Protein 3IP4 (pdb70)

Organism: Staphylococcus aureus (strain Mu50 / ATCC 700699) (NCBI:txid158878)

Nearest PDB structures (foldseek):
  3ip4-assembly1_C  TM=1.011E+00  e=1.392E-15  Staphylococcus aureus subsp. aureus Mu50
  2g5i-assembly1_C  TM=9.890E-01  e=1.976E-13  Staphylococcus aureus
  4wj3-assembly2_I  TM=9.137E-01  e=1.282E-05  Pseudomonas aeruginosa PAO1
  3al0-assembly1_C  TM=8.376E-01  e=1.691E-04  Thermotoga maritima MSB8
  5cuy-assembly1_B  TM=3.842E-01  e=1.508E+00  Trypanosoma brucei brucei TREU927

CATH classification: 3.90.1300.10

Structure (mmCIF, N/CA/C/O backbone):
data_3IP4
#
_entry.id   3IP4
#
_cell.length_a   71.122
_cell.length_b   92.726
_cell.length_c   180.356
_cell.angle_alpha   90.00
_cell.angle_beta   90.00
_cell.angle_gamma   90.00
#
_symmetry.space_group_name_H-M   'P 21 21 21'
#
loop_
_entity.id
_entity.type
_entity.pdbx_description
1 polymer 'Glutamyl-tRNA(Gln) amidotransferase subunit A'
2 polymer 'Aspartyl/glutamyl-tRNA(Asn/Gln) amidotransferase subunit B'
3 polymer 'Aspartyl/glutamyl-tRNA(Asn/Gln) amidotransferase subunit C'
4 non-polymer 'MAGNESIUM ION'
5 water water
#
loop_
_atom_site.group_PDB
_atom_site.id
_atom_site.type_symbol
_atom_site.label_atom_id
_atom_site.label_alt_id
_atom_site.label_comp_id
_atom_site.label_asym_id
_atom_site.label_entity_id
_atom_site.label_seq_id
_atom_site.pdbx_PDB_ins_code
_atom_site.Cartn_x
_atom_site.Cartn_y
_atom_site.Cartn_z
_atom_site.occupancy
_atom_site.B_iso_or_equiv
_atom_site.auth_seq_id
_atom_site.auth_comp_id
_atom_site.auth_asym_id
_atom_site.auth_atom_id
_atom_site.pdbx_PDB_model_num
ATOM 1 N N . MET A 1 1 ? -22.063 -14.801 -69.385 1.00 56.43 1 MET A N 1
ATOM 2 C CA . MET A 1 1 ? -22.886 -15.139 -68.193 1.00 55.42 1 MET A CA 1
ATOM 3 C C . MET A 1 1 ? -22.266 -16.069 -67.125 1.00 53.33 1 MET A C 1
ATOM 4 O O . MET A 1 1 ? -22.993 -16.785 -66.430 1.00 54.58 1 MET A O 1
ATOM 9 N N . SER A 1 2 ? -20.936 -16.127 -67.034 1.00 49.41 2 SER A N 1
ATOM 10 C CA . SER A 1 2 ? -20.340 -16.830 -65.901 1.00 43.13 2 SER A CA 1
ATOM 11 C C . SER A 1 2 ? -20.605 -15.478 -65.282 1.00 38.57 2 SER A C 1
ATOM 12 O O . SER A 1 2 ? -20.141 -14.482 -65.832 1.00 38.15 2 SER A O 1
ATOM 15 N N . ILE A 1 3 ? -21.375 -15.379 -64.215 1.00 33.30 3 ILE A N 1
ATOM 16 C CA . ILE A 1 3 ? -21.647 -14.035 -63.747 1.00 29.81 3 ILE A CA 1
ATOM 17 C C . ILE A 1 3 ? -20.608 -13.368 -62.844 1.00 28.43 3 ILE A C 1
ATOM 18 O O . ILE A 1 3 ? -20.868 -12.310 -62.277 1.00 26.99 3 ILE A O 1
ATOM 23 N N . ARG A 1 4 ? -19.410 -13.948 -62.778 1.00 26.98 4 ARG A N 1
ATOM 24 C CA . ARG A 1 4 ? -18.335 -13.421 -61.930 1.00 25.81 4 ARG A CA 1
ATOM 25 C C . ARG A 1 4 ? -17.910 -11.979 -62.204 1.00 25.66 4 ARG A C 1
ATOM 26 O O . ARG A 1 4 ? -17.343 -11.331 -61.330 1.00 25.00 4 ARG A O 1
ATOM 34 N N . TYR A 1 5 ? -18.171 -11.473 -63.405 1.00 24.80 5 TYR A N 1
ATOM 35 C CA . TYR A 1 5 ? -17.788 -10.104 -63.722 1.00 26.13 5 TYR A CA 1
ATOM 36 C C . TYR A 1 5 ? -18.970 -9.147 -63.833 1.00 24.18 5 TYR A C 1
ATOM 37 O O . TYR A 1 5 ? -18.794 -7.965 -64.125 1.00 24.27 5 TYR A O 1
ATOM 46 N N . GLU A 1 6 ? -20.170 -9.658 -63.575 1.00 23.18 6 GLU A N 1
ATOM 47 C CA . GLU A 1 6 ? -21.380 -8.845 -63.639 1.00 24.71 6 GLU A CA 1
ATOM 48 C C . GLU A 1 6 ? -21.443 -7.883 -62.456 1.00 24.39 6 GLU A C 1
ATOM 49 O O . GLU A 1 6 ? -20.960 -8.187 -61.362 1.00 23.28 6 GLU A O 1
ATOM 55 N N . SER A 1 7 ? -22.064 -6.733 -62.678 1.00 24.55 7 SER A N 1
ATOM 56 C CA . SER A 1 7 ? -22.210 -5.729 -61.632 1.00 23.12 7 SER A CA 1
ATOM 57 C C . SER A 1 7 ? -23.324 -6.149 -60.676 1.00 23.96 7 SER A C 1
ATOM 58 O O . SER A 1 7 ? -24.140 -7.011 -60.998 1.00 22.10 7 SER A O 1
ATOM 61 N N . VAL A 1 8 ? -23.351 -5.543 -59.496 1.00 22.92 8 VAL A N 1
ATOM 62 C CA . VAL A 1 8 ? -24.392 -5.835 -58.526 1.00 23.01 8 VAL A CA 1
ATOM 63 C C . VAL A 1 8 ? -25.733 -5.503 -59.190 1.00 24.26 8 VAL A C 1
ATOM 64 O O . VAL A 1 8 ? -26.672 -6.296 -59.157 1.00 22.42 8 VAL A O 1
ATOM 68 N N . GLU A 1 9 ? -25.806 -4.323 -59.797 1.00 24.74 9 GLU A N 1
ATOM 69 C CA . GLU A 1 9 ? -27.022 -3.848 -60.453 1.00 25.81 9 GLU A CA 1
ATOM 70 C C . GLU A 1 9 ? -27.555 -4.795 -61.537 1.00 26.49 9 GLU A C 1
ATOM 71 O O . GLU A 1 9 ? -28.746 -5.112 -61.571 1.00 25.27 9 GLU A O 1
ATOM 77 N N . ASN A 1 10 ? -26.654 -5.229 -62.402 0.50 25.87 10 ASN A N 1
ATOM 78 C CA . ASN A 1 10 ? -27.010 -6.137 -63.474 0.50 26.82 10 ASN A CA 1
ATOM 79 C C . ASN A 1 10 ? -27.362 -7.525 -62.952 0.50 26.88 10 ASN A C 1
ATOM 80 O O . ASN A 1 10 ? -28.281 -8.169 -63.448 0.50 27.51 10 ASN A O 1
ATOM 89 N N . LEU A 1 11 ? -26.635 -7.977 -61.938 1.00 26.22 11 LEU A N 1
ATOM 90 C CA . LEU A 1 11 ? -26.852 -9.302 -61.366 1.00 25.55 11 LEU A CA 1
ATOM 91 C C . LEU A 1 11 ? -28.255 -9.315 -60.751 1.00 25.53 11 LEU A C 1
ATOM 92 O O . LEU A 1 11 ? -28.993 -10.301 -60.854 1.00 24.65 11 LEU A O 1
ATOM 97 N N . LEU A 1 12 ? -28.626 -8.203 -60.119 1.00 24.05 12 LEU A N 1
ATOM 98 C CA . LEU A 1 12 ? -29.944 -8.075 -59.505 1.00 25.66 12 LEU A CA 1
ATOM 99 C C . LEU A 1 12 ? -31.018 -8.261 -60.559 1.00 26.07 12 LEU A C 1
ATOM 100 O O . LEU A 1 12 ? -31.972 -9.005 -60.358 1.00 27.50 12 LEU A O 1
ATOM 105 N N . THR A 1 13 ? -30.847 -7.565 -61.679 1.00 28.03 13 THR A N 1
ATOM 106 C CA . THR A 1 13 ? -31.787 -7.628 -62.790 1.00 28.04 13 THR A CA 1
ATOM 107 C C . THR A 1 13 ? -31.905 -9.049 -63.338 1.00 29.00 13 THR A C 1
ATOM 108 O O . THR A 1 13 ? -33.009 -9.551 -63.553 1.00 30.14 13 THR A O 1
ATOM 112 N N . LEU A 1 14 ? -30.762 -9.688 -63.563 1.00 27.40 14 LEU A N 1
ATOM 113 C CA . LEU A 1 14 ? -30.712 -11.051 -64.082 1.00 28.94 14 LEU A CA 1
ATOM 114 C C . LEU A 1 14 ? -31.515 -12.006 -63.210 1.00 28.86 14 LEU A C 1
ATOM 115 O O . LEU A 1 14 ? -32.272 -12.844 -63.706 1.00 29.81 14 LEU A O 1
ATOM 120 N N . ILE A 1 15 ? -31.341 -11.872 -61.902 1.00 27.85 15 ILE A N 1
ATOM 121 C CA . ILE A 1 15 ? -32.035 -12.717 -60.947 1.00 28.20 15 ILE A CA 1
ATOM 122 C C . ILE A 1 15 ? -33.531 -12.409 -60.898 1.00 30.04 15 ILE A C 1
ATOM 123 O O . ILE A 1 15 ? -34.355 -13.325 -60.869 1.00 30.19 15 ILE A O 1
ATOM 128 N N . LYS A 1 16 ? -33.877 -11.125 -60.885 1.00 30.74 16 LYS A N 1
ATOM 129 C CA . LYS A 1 16 ? -35.274 -10.708 -60.847 1.00 33.32 16 LYS A CA 1
ATOM 130 C C . LYS A 1 16 ? -36.024 -11.117 -62.113 1.00 34.11 16 LYS A C 1
ATOM 131 O O . LYS A 1 16 ? -37.195 -11.491 -62.052 1.00 34.41 16 LYS A O 1
ATOM 137 N N . ASP A 1 17 ? -35.354 -11.020 -63.258 1.00 32.76 17 ASP A N 1
ATOM 138 C CA . ASP A 1 17 ? -35.960 -11.386 -64.535 1.00 33.08 17 ASP A CA 1
ATOM 139 C C . ASP A 1 17 ? -35.928 -12.898 -64.735 1.00 33.64 17 ASP A C 1
ATOM 140 O O . ASP A 1 17 ? -36.344 -13.407 -65.777 1.00 33.68 17 ASP A O 1
ATOM 145 N N . LYS A 1 18 ? -35.430 -13.604 -63.725 1.00 32.61 18 LYS A N 1
ATOM 146 C CA . LYS A 1 18 ? -35.315 -15.055 -63.741 1.00 33.18 18 LYS A CA 1
ATOM 147 C C . LYS A 1 18 ? -34.471 -15.598 -64.885 1.00 32.62 18 LYS A C 1
ATOM 148 O O . LYS A 1 18 ? -34.833 -16.596 -65.507 1.00 32.90 18 LYS A O 1
ATOM 154 N N . LYS A 1 19 ? -33.340 -14.953 -65.156 1.00 29.84 19 LYS A N 1
ATOM 155 C CA . LYS A 1 19 ? -32.451 -15.399 -66.222 1.00 29.84 19 LYS A CA 1
ATOM 156 C C . LYS A 1 19 ? -31.344 -16.292 -65.662 1.00 28.49 19 LYS A C 1
ATOM 157 O O . LYS A 1 19 ? -30.570 -16.887 -66.409 1.00 28.76 19 LYS A O 1
ATOM 163 N N . ILE A 1 20 ? -31.291 -16.388 -64.338 1.00 27.12 20 ILE A N 1
ATOM 164 C CA . ILE A 1 20 ? -30.309 -17.223 -63.653 1.00 27.97 20 ILE A CA 1
ATOM 165 C C . ILE A 1 20 ? -30.788 -17.439 -62.221 1.00 27.56 20 ILE A C 1
ATOM 166 O O . ILE A 1 20 ? -31.384 -16.543 -61.629 1.00 26.49 20 ILE A O 1
ATOM 171 N N . LYS A 1 21 ? -30.550 -18.632 -61.680 1.00 26.31 21 LYS A N 1
ATOM 172 C CA . LYS A 1 21 ? -30.958 -18.939 -60.312 1.00 27.52 21 LYS A CA 1
ATOM 173 C C . LYS A 1 21 ? -29.837 -18.565 -59.347 1.00 26.50 21 LYS A C 1
ATOM 174 O O . LYS A 1 21 ? -28.661 -18.651 -59.695 1.00 27.61 21 LYS A O 1
ATOM 180 N N . PRO A 1 22 ? -30.194 -18.125 -58.130 1.00 25.53 22 PRO A N 1
ATOM 181 C CA . PRO A 1 22 ? -29.216 -17.744 -57.108 1.00 25.34 22 PRO A CA 1
ATOM 182 C C . PRO A 1 22 ? -28.201 -18.867 -56.888 1.00 24.83 22 PRO A C 1
ATOM 183 O O . PRO A 1 22 ? -27.018 -18.619 -56.661 1.00 25.83 22 PRO A O 1
ATOM 187 N N . SER A 1 23 ? -28.670 -20.108 -56.967 1.00 25.02 23 SER A N 1
ATOM 188 C CA . SER A 1 23 ? -27.797 -21.263 -56.777 1.00 25.36 23 SER A CA 1
ATOM 189 C C . SER A 1 23 ? -26.713 -21.340 -57.854 1.00 24.62 23 SER A C 1
ATOM 190 O O . SER A 1 23 ? -25.588 -21.747 -57.576 1.00 25.68 23 SER A O 1
ATOM 193 N N . ASP A 1 24 ? -27.046 -20.951 -59.081 1.00 24.38 24 ASP A N 1
ATOM 194 C CA . ASP A 1 24 ? -26.059 -20.975 -60.162 1.00 25.18 24 ASP A CA 1
ATOM 195 C C . ASP A 1 24 ? -25.126 -19.778 -60.039 1.00 24.74 24 ASP A C 1
ATOM 196 O O . ASP A 1 24 ? -23.968 -19.835 -60.454 1.00 23.99 24 ASP A O 1
ATOM 201 N N . VAL A 1 25 ? -25.639 -18.690 -59.472 1.00 23.70 25 VAL A N 1
ATOM 202 C CA . VAL A 1 25 ? -24.832 -17.494 -59.261 1.00 23.17 25 VAL A CA 1
ATOM 203 C C . VAL A 1 25 ? -23.715 -17.908 -58.304 1.00 23.31 25 VAL A C 1
ATOM 204 O O . VAL A 1 25 ? -22.532 -17.672 -58.557 1.00 23.54 25 VAL A O 1
ATOM 208 N N . VAL A 1 26 ? -24.108 -18.539 -57.203 1.00 23.07 26 VAL A N 1
ATOM 209 C CA . VAL A 1 26 ? -23.158 -19.006 -56.204 1.00 23.49 26 VAL A CA 1
ATOM 210 C C . VAL A 1 26 ? -22.165 -20.007 -56.793 1.00 24.42 26 VAL A C 1
ATOM 211 O O . VAL A 1 26 ? -20.979 -19.966 -56.466 1.00 24.36 26 VAL A O 1
ATOM 215 N N . LYS A 1 27 ? -22.634 -20.907 -57.657 1.00 25.22 27 LYS A N 1
ATOM 216 C CA . LYS A 1 27 ? -21.722 -21.878 -58.259 1.00 26.46 27 LYS A CA 1
ATOM 217 C C . LYS A 1 27 ? -20.628 -21.144 -59.026 1.00 25.00 27 LYS A C 1
ATOM 218 O O . LYS A 1 27 ? -19.451 -21.482 -58.915 1.00 24.23 27 LYS A O 1
ATOM 224 N N . ASP A 1 28 ? -21.028 -20.140 -59.801 1.00 23.28 28 ASP A N 1
ATOM 225 C CA . ASP A 1 28 ? -20.088 -19.346 -60.589 1.00 23.01 28 ASP A CA 1
ATOM 226 C C . ASP A 1 28 ? -19.057 -18.658 -59.703 1.00 23.29 28 ASP A C 1
ATOM 227 O O . ASP A 1 28 ? -17.882 -18.567 -60.058 1.00 23.53 28 ASP A O 1
ATOM 232 N N . ILE A 1 29 ? -19.507 -18.158 -58.556 1.00 23.93 29 ILE A N 1
ATOM 233 C CA . ILE A 1 29 ? -18.621 -17.482 -57.615 1.00 21.95 29 ILE A CA 1
ATOM 234 C C . ILE A 1 29 ? -17.544 -18.419 -57.076 1.00 22.36 29 ILE A C 1
ATOM 235 O O . ILE A 1 29 ? -16.355 -18.096 -57.114 1.00 22.78 29 ILE A O 1
ATOM 240 N N . TYR A 1 30 ? -17.946 -19.580 -56.572 1.00 22.15 30 TYR A N 1
ATOM 241 C CA . TYR A 1 30 ? -16.958 -20.505 -56.045 1.00 23.62 30 TYR A CA 1
ATOM 242 C C . TYR A 1 30 ? -16.040 -21.053 -57.136 1.00 22.17 30 TYR A C 1
ATOM 243 O O . TYR A 1 30 ? -14.904 -21.399 -56.857 1.00 22.89 30 TYR A O 1
ATOM 252 N N . ASP A 1 31 ? -16.521 -21.113 -58.378 1.00 22.65 31 ASP A N 1
ATOM 253 C CA . ASP A 1 31 ? -15.681 -21.581 -59.483 1.00 22.86 31 ASP A CA 1
ATOM 254 C C . ASP A 1 31 ? -14.584 -20.540 -59.681 1.00 23.82 31 ASP A C 1
ATOM 255 O O . ASP A 1 31 ? -13.417 -20.874 -59.907 1.00 23.07 31 ASP A O 1
ATOM 260 N N . ALA A 1 32 ? -14.974 -19.269 -59.602 1.00 22.73 32 ALA A N 1
ATOM 261 C CA . ALA A 1 32 ? -14.036 -18.165 -59.775 1.00 22.35 32 ALA A CA 1
ATOM 262 C C . ALA A 1 32 ? -12.975 -18.181 -58.680 1.00 23.18 32 ALA A C 1
ATOM 263 O O . ALA A 1 32 ? -11.787 -18.025 -58.943 1.00 24.85 32 ALA A O 1
ATOM 265 N N . ILE A 1 33 ? -13.419 -18.368 -57.444 1.00 22.27 33 ILE A N 1
ATOM 266 C CA . ILE A 1 33 ? -12.512 -18.404 -56.303 1.00 23.35 33 ILE A CA 1
ATOM 267 C C . ILE A 1 33 ? -11.508 -19.549 -56.445 1.00 23.82 33 ILE A C 1
ATOM 268 O O . ILE A 1 33 ? -10.305 -19.371 -56.218 1.00 24.28 33 ILE A O 1
ATOM 273 N N . GLU A 1 34 ? -12.008 -20.723 -56.818 1.00 24.68 34 GLU A N 1
ATOM 274 C CA . GLU A 1 34 ? -11.157 -21.897 -56.990 1.00 26.59 34 GLU A CA 1
ATOM 275 C C . GLU A 1 34 ? -10.130 -21.692 -58.097 1.00 25.13 34 GLU A C 1
ATOM 276 O O . GLU A 1 34 ? -8.992 -22.141 -57.988 1.00 26.50 34 GLU A O 1
ATOM 282 N N . GLU A 1 35 ? -10.539 -21.009 -59.160 1.00 25.64 35 GLU A N 1
ATOM 283 C CA . GLU A 1 35 ? -9.657 -20.760 -60.290 1.00 27.36 35 GLU A CA 1
ATOM 284 C C . GLU A 1 35 ? -8.679 -19.623 -60.073 1.00 26.22 35 GLU A C 1
ATOM 285 O O . GLU A 1 35 ? -7.503 -19.740 -60.416 1.00 25.98 35 GLU A O 1
ATOM 291 N N . THR A 1 36 ? -9.168 -18.526 -59.505 1.00 23.11 36 THR A N 1
ATOM 292 C CA . THR A 1 36 ? -8.349 -17.332 -59.323 1.00 23.82 36 THR A CA 1
ATOM 293 C C . THR A 1 36 ? -7.732 -17.045 -57.958 1.00 22.08 36 THR A C 1
ATOM 294 O O . THR A 1 36 ? -6.627 -16.510 -57.890 1.00 22.68 36 THR A O 1
ATOM 298 N N . ASP A 1 37 ? -8.419 -17.379 -56.874 1.00 21.40 37 ASP A N 1
ATOM 299 C CA . ASP A 1 37 ? -7.855 -17.051 -55.575 1.00 22.31 37 ASP A CA 1
ATOM 300 C C . ASP A 1 37 ? -6.568 -17.770 -55.187 1.00 22.76 37 ASP A C 1
ATOM 301 O O . ASP A 1 37 ? -5.846 -17.296 -54.307 1.00 22.25 37 ASP A O 1
ATOM 306 N N . PRO A 1 38 ? -6.261 -18.925 -55.810 1.00 22.14 38 PRO A N 1
ATOM 307 C CA . PRO A 1 38 ? -4.995 -19.529 -55.376 1.00 22.76 38 PRO A CA 1
ATOM 308 C C . PRO A 1 38 ? -3.857 -18.533 -55.634 1.00 22.71 38 PRO A C 1
ATOM 309 O O . PRO A 1 38 ? -2.841 -18.518 -54.933 1.00 24.23 38 PRO A O 1
ATOM 313 N N . THR A 1 39 ? -4.056 -17.683 -56.639 1.00 23.38 39 THR A N 1
ATOM 314 C CA . THR A 1 39 ? -3.080 -16.666 -57.023 1.00 22.75 39 THR A CA 1
ATOM 315 C C . THR A 1 39 ? -3.273 -15.357 -56.239 1.00 22.73 39 THR A C 1
ATOM 316 O O . THR A 1 39 ? -2.328 -14.817 -55.664 1.00 22.19 39 THR A O 1
ATOM 320 N N . ILE A 1 40 ? -4.502 -14.854 -56.230 1.00 20.16 40 ILE A N 1
ATOM 321 C CA . ILE A 1 40 ? -4.817 -13.591 -55.554 1.00 20.57 40 ILE A CA 1
ATOM 322 C C . ILE A 1 40 ? -4.779 -13.686 -54.026 1.00 19.58 40 ILE A C 1
ATOM 323 O O . ILE A 1 40 ? -4.349 -12.752 -53.354 1.00 20.81 40 ILE A O 1
ATOM 328 N N . LYS A 1 41 ? -5.208 -14.822 -53.484 1.00 19.58 41 LYS A N 1
ATOM 329 C CA . LYS A 1 41 ? -5.192 -15.054 -52.039 1.00 19.45 41 LYS A CA 1
ATOM 330 C C . LYS A 1 41 ? -5.906 -13.963 -51.245 1.00 20.59 41 LYS A C 1
ATOM 331 O O . LYS A 1 41 ? -5.382 -13.466 -50.236 1.00 19.60 41 LYS A O 1
ATOM 337 N N . SER A 1 42 ? -7.099 -13.596 -51.697 1.00 19.41 42 SER A N 1
ATOM 338 C CA . SER A 1 42 ? -7.878 -12.557 -51.025 1.00 20.40 42 SER A CA 1
ATOM 339 C C . SER A 1 42 ? -8.768 -13.096 -49.911 1.00 20.36 42 SER A C 1
ATOM 340 O O . SER A 1 42 ? -9.054 -12.395 -48.943 1.00 21.05 42 SER A O 1
ATOM 343 N N . PHE A 1 43 ? -9.191 -14.350 -50.041 1.00 21.36 43 PHE A N 1
ATOM 344 C CA . PHE A 1 43 ? -10.078 -14.976 -49.061 1.00 21.03 43 PHE A CA 1
ATOM 345 C C . PHE A 1 43 ? -9.418 -15.735 -47.913 1.00 22.33 43 PHE A C 1
ATOM 346 O O . PHE A 1 43 ? -8.332 -16.298 -48.053 1.00 21.28 43 PHE A O 1
ATOM 354 N N . LEU A 1 44 ? -10.095 -15.735 -46.771 1.00 21.98 44 LEU A N 1
ATOM 355 C CA . LEU A 1 44 ? -9.650 -16.499 -45.622 1.00 21.04 44 LEU A CA 1
ATOM 356 C C . LEU A 1 44 ? -10.712 -17.595 -45.504 1.00 22.75 44 LEU A C 1
ATOM 357 O O . LEU A 1 44 ? -10.825 -18.440 -46.398 1.00 23.47 44 LEU A O 1
ATOM 362 N N . ALA A 1 45 ? -11.513 -17.586 -44.447 1.00 22.92 45 ALA A N 1
ATOM 363 C CA . ALA A 1 45 ? -12.530 -18.627 -44.300 1.00 22.91 45 ALA A CA 1
ATOM 364 C C . ALA A 1 45 ? -13.662 -18.509 -45.323 1.00 25.85 45 ALA A C 1
ATOM 365 O O . ALA A 1 45 ? -14.233 -17.437 -45.503 1.00 23.66 45 ALA A O 1
ATOM 367 N N . LEU A 1 46 ? -13.971 -19.615 -46.001 1.00 25.21 46 LEU A N 1
ATOM 368 C CA . LEU A 1 46 ? -15.061 -19.646 -46.981 1.00 25.79 46 LEU A CA 1
ATOM 369 C C . LEU A 1 46 ? -16.295 -20.223 -46.280 1.00 26.65 46 LEU A C 1
ATOM 370 O O . LEU A 1 46 ? -16.162 -21.030 -45.364 1.00 26.81 46 LEU A O 1
ATOM 375 N N . ASP A 1 47 ? -17.489 -19.816 -46.703 1.00 26.17 47 ASP A N 1
ATOM 376 C CA . ASP A 1 47 ? -18.726 -20.288 -46.079 1.00 26.59 47 ASP A CA 1
ATOM 377 C C . ASP A 1 47 ? -19.573 -21.012 -47.131 1.00 26.69 47 ASP A C 1
ATOM 378 O O . ASP A 1 47 ? -20.798 -20.882 -47.176 1.00 25.74 47 ASP A O 1
ATOM 383 N N . LYS A 1 48 ? -18.891 -21.796 -47.959 1.00 27.49 48 LYS A N 1
ATOM 384 C CA . LYS A 1 48 ? -19.517 -22.520 -49.058 1.00 30.01 48 LYS A CA 1
ATOM 385 C C . LYS A 1 48 ? -20.767 -23.324 -48.703 1.00 30.10 48 LYS A C 1
ATOM 386 O O . LYS A 1 48 ? -21.794 -23.201 -49.369 1.00 28.77 48 LYS A O 1
ATOM 392 N N . GLU A 1 49 ? -20.682 -24.141 -47.659 1.00 32.24 49 GLU A N 1
ATOM 393 C CA . GLU A 1 49 ? -21.815 -24.956 -47.222 1.00 33.25 49 GLU A CA 1
ATOM 394 C C . GLU A 1 49 ? -23.057 -24.095 -46.950 1.00 31.84 49 GLU A C 1
ATOM 395 O O . GLU A 1 49 ? -24.141 -24.375 -47.465 1.00 30.88 49 GLU A O 1
ATOM 401 N N . ASN A 1 50 ? -22.902 -23.049 -46.143 1.00 30.63 50 ASN A N 1
ATOM 402 C CA . ASN A 1 50 ? -24.029 -22.178 -45.825 1.00 29.27 50 ASN A CA 1
ATOM 403 C C . ASN A 1 50 ? -24.476 -21.345 -47.021 1.00 27.51 50 ASN A C 1
ATOM 404 O O . ASN A 1 50 ? -25.659 -21.032 -47.159 1.00 27.72 50 ASN A O 1
ATOM 409 N N . ALA A 1 51 ? -23.530 -20.984 -47.881 1.00 25.83 51 ALA A N 1
ATOM 410 C CA . ALA A 1 51 ? -23.844 -20.189 -49.064 1.00 24.48 51 ALA A CA 1
ATOM 411 C C . ALA A 1 51 ? -24.733 -20.983 -50.018 1.00 26.09 51 ALA A C 1
ATOM 412 O O . ALA A 1 51 ? -25.703 -20.460 -50.565 1.00 24.36 51 ALA A O 1
ATOM 414 N N . ILE A 1 52 ? -24.392 -22.252 -50.215 1.00 25.81 52 ILE A N 1
ATOM 415 C CA . ILE A 1 52 ? -25.161 -23.114 -51.102 1.00 27.46 52 ILE A CA 1
ATOM 416 C C . ILE A 1 52 ? -26.564 -23.293 -50.532 1.00 27.16 52 ILE A C 1
ATOM 417 O O . ILE A 1 52 ? -27.549 -23.236 -51.263 1.00 27.23 52 ILE A O 1
ATOM 422 N N . LYS A 1 53 ? -26.650 -23.484 -49.219 1.00 27.01 53 LYS A N 1
ATOM 423 C CA . LYS A 1 53 ? -27.937 -23.667 -48.555 1.00 27.61 53 LYS A CA 1
ATOM 424 C C . LYS A 1 53 ? -28.815 -22.427 -48.716 1.00 27.92 53 LYS A C 1
ATOM 425 O O . LYS A 1 53 ? -29.998 -22.533 -49.051 1.00 26.63 53 LYS A O 1
ATOM 431 N N . LYS A 1 54 ? -28.234 -21.251 -48.484 1.00 26.28 54 LYS A N 1
ATOM 432 C CA . LYS A 1 54 ? -28.975 -20.000 -48.620 1.00 25.55 54 LYS A CA 1
ATOM 433 C C . LYS A 1 54 ? -29.471 -19.810 -50.052 1.00 24.00 54 LYS A C 1
ATOM 434 O O . LYS A 1 54 ? -30.618 -19.423 -50.274 1.00 25.08 54 LYS A O 1
ATOM 440 N N . ALA A 1 55 ? -28.608 -20.087 -51.023 1.00 24.50 55 ALA A N 1
ATOM 441 C CA . ALA A 1 55 ? -28.989 -19.938 -52.425 1.00 24.89 55 ALA A CA 1
ATOM 442 C C . ALA A 1 55 ? -30.185 -20.827 -52.780 1.00 25.41 55 ALA A C 1
ATOM 443 O O . ALA A 1 55 ? -31.019 -20.446 -53.598 1.00 23.30 55 ALA A O 1
ATOM 445 N N . GLN A 1 56 ? -30.272 -22.008 -52.169 1.00 25.02 56 GLN A N 1
ATOM 446 C CA . GLN A 1 56 ? -31.395 -22.903 -52.449 1.00 26.33 56 GLN A CA 1
ATOM 447 C C . GLN A 1 56 ? -32.676 -22.243 -51.946 1.00 27.13 56 GLN A C 1
ATOM 448 O O . GLN A 1 56 ? -33.726 -22.345 -52.577 1.00 27.85 56 GLN A O 1
ATOM 454 N N . GLU A 1 57 ? -32.577 -21.565 -50.808 1.00 26.75 57 GLU A N 1
ATOM 455 C CA . GLU A 1 57 ? -33.714 -20.859 -50.229 1.00 28.95 57 GLU A CA 1
ATOM 456 C C . GLU A 1 57 ? -34.167 -19.769 -51.187 1.00 27.39 57 GLU A C 1
ATOM 457 O O . GLU A 1 57 ? -35.360 -19.595 -51.431 1.00 28.40 57 GLU A O 1
ATOM 463 N N . LEU A 1 58 ? -33.199 -19.020 -51.704 1.00 27.54 58 LEU A N 1
ATOM 464 C CA . LEU A 1 58 ? -33.481 -17.928 -52.622 1.00 25.72 58 LEU A CA 1
ATOM 465 C C . LEU A 1 58 ? -34.016 -18.433 -53.957 1.00 26.21 58 LEU A C 1
ATOM 466 O O . LEU A 1 58 ? -34.779 -17.741 -54.627 1.00 26.07 58 LEU A O 1
ATOM 471 N N . ASP A 1 59 ? -33.603 -19.633 -54.349 1.00 26.54 59 ASP A N 1
ATOM 472 C CA . ASP A 1 59 ? -34.089 -20.235 -55.591 1.00 29.04 59 ASP A CA 1
ATOM 473 C C . ASP A 1 59 ? -35.602 -20.378 -55.445 1.00 30.46 59 ASP A C 1
ATOM 474 O O . ASP A 1 59 ? -36.365 -20.056 -56.354 1.00 31.34 59 ASP A O 1
ATOM 479 N N . GLU A 1 60 ? -36.019 -20.875 -54.286 1.00 32.89 60 GLU A N 1
ATOM 480 C CA . GLU A 1 60 ? -37.431 -21.083 -53.984 1.00 35.73 60 GLU A CA 1
ATOM 481 C C . GLU A 1 60 ? -38.209 -19.765 -53.968 1.00 34.71 60 GLU A C 1
ATOM 482 O O . GLU A 1 60 ? -39.300 -19.668 -54.531 1.00 33.83 60 GLU A O 1
ATOM 488 N N . LEU A 1 61 ? -37.648 -18.750 -53.320 1.00 33.69 61 LEU A N 1
ATOM 489 C CA . LEU A 1 61 ? -38.307 -17.454 -53.271 1.00 32.23 61 LEU A CA 1
ATOM 490 C C . LEU A 1 61 ? -38.457 -16.915 -54.690 1.00 32.36 61 LEU A C 1
ATOM 491 O O . LEU A 1 61 ? -39.484 -16.332 -55.038 1.00 31.73 61 LEU A O 1
ATOM 496 N N . GLN A 1 62 ? -37.428 -17.120 -55.508 1.00 31.89 62 GLN A N 1
ATOM 497 C CA . GLN A 1 62 ? -37.452 -16.667 -56.898 1.00 31.85 62 GLN A CA 1
ATOM 498 C C . GLN A 1 62 ? -38.631 -17.325 -57.624 1.00 33.27 62 GLN A C 1
ATOM 499 O O . GLN A 1 62 ? -39.418 -16.659 -58.297 1.00 32.36 62 GLN A O 1
ATOM 505 N N . ALA A 1 63 ? -38.738 -18.641 -57.471 1.00 34.32 63 ALA A N 1
ATOM 506 C CA . ALA A 1 63 ? -39.805 -19.415 -58.097 1.00 36.32 63 ALA A CA 1
ATOM 507 C C . ALA A 1 63 ? -41.188 -18.945 -57.660 1.00 37.73 63 ALA A C 1
ATOM 508 O O . ALA A 1 63 ? -42.120 -18.909 -58.462 1.00 39.18 63 ALA A O 1
ATOM 510 N N . LYS A 1 64 ? -41.313 -18.577 -56.389 1.00 38.54 64 LYS A N 1
ATOM 511 C CA . LYS A 1 64 ? -42.587 -18.122 -55.839 1.00 40.93 64 LYS A CA 1
ATOM 512 C C . LYS A 1 64 ? -42.852 -16.634 -56.027 1.00 42.08 64 LYS A C 1
ATOM 513 O O . LYS A 1 64 ? -43.865 -16.124 -55.551 1.00 43.68 64 LYS A O 1
ATOM 519 N N . ASP A 1 65 ? -41.951 -15.936 -56.708 1.00 42.49 65 ASP A N 1
ATOM 520 C CA . ASP A 1 65 ? -42.112 -14.501 -56.923 1.00 43.43 65 ASP A CA 1
ATOM 521 C C . ASP A 1 65 ? -42.162 -13.730 -55.605 1.00 43.39 65 ASP A C 1
ATOM 522 O O . ASP A 1 65 ? -43.045 -12.893 -55.396 1.00 43.39 65 ASP A O 1
ATOM 527 N N . GLN A 1 66 ? -41.218 -14.026 -54.717 1.00 42.42 66 GLN A N 1
ATOM 528 C CA . GLN A 1 66 ? -41.126 -13.356 -53.420 1.00 41.89 66 GLN A CA 1
ATOM 529 C C . GLN A 1 66 ? -39.677 -12.920 -53.196 1.00 40.13 66 GLN A C 1
ATOM 530 O O . GLN A 1 66 ? -39.085 -13.192 -52.150 1.00 39.99 66 GLN A O 1
ATOM 536 N N . MET A 1 67 ? -39.115 -12.234 -54.187 1.00 37.80 67 MET A N 1
ATOM 537 C CA . MET A 1 67 ? -37.731 -11.775 -54.119 1.00 36.06 67 MET A CA 1
ATOM 538 C C . MET A 1 67 ? -37.533 -10.391 -53.482 1.00 36.21 67 MET A C 1
ATOM 539 O O . MET A 1 67 ? -37.239 -9.408 -54.172 1.00 36.36 67 MET A O 1
ATOM 544 N N . ASP A 1 68 ? -37.684 -10.327 -52.161 1.00 34.12 68 ASP A N 1
ATOM 545 C CA . ASP A 1 68 ? -37.504 -9.077 -51.425 1.00 35.03 68 ASP A CA 1
ATOM 546 C C . ASP A 1 68 ? -36.022 -8.889 -51.098 1.00 32.89 68 ASP A C 1
ATOM 547 O O . ASP A 1 68 ? -35.253 -9.849 -51.104 1.00 31.08 68 ASP A O 1
ATOM 552 N N . GLY A 1 69 ? -35.625 -7.656 -50.805 1.00 31.44 69 GLY A N 1
ATOM 553 C CA . GLY A 1 69 ? -34.237 -7.398 -50.460 1.00 31.01 69 GLY A CA 1
ATOM 554 C C . GLY A 1 69 ? -33.486 -6.525 -51.444 1.00 30.33 69 GLY A C 1
ATOM 555 O O . GLY A 1 69 ? -33.599 -6.705 -52.654 1.00 30.76 69 GLY A O 1
ATOM 556 N N . LYS A 1 70 ? -32.713 -5.575 -50.925 1.00 28.91 70 LYS A N 1
ATOM 557 C CA . LYS A 1 70 ? -31.941 -4.672 -51.771 1.00 27.66 70 LYS A CA 1
ATOM 558 C C . LYS A 1 70 ? -30.820 -5.417 -52.490 1.00 25.97 70 LYS A C 1
ATOM 559 O O . LYS A 1 70 ? -30.335 -4.971 -53.529 1.00 26.55 70 LYS A O 1
ATOM 565 N N . LEU A 1 71 ? -30.407 -6.551 -51.934 1.00 23.44 71 LEU A N 1
ATOM 566 C CA . LEU A 1 71 ? -29.319 -7.329 -52.521 1.00 23.47 71 LEU A CA 1
ATOM 567 C C . LEU A 1 71 ? -29.683 -8.802 -52.666 1.00 23.84 71 LEU A C 1
ATOM 568 O O . LEU A 1 71 ? -28.859 -9.683 -52.440 1.00 21.69 71 LEU A O 1
ATOM 573 N N . PHE A 1 72 ? -30.927 -9.058 -53.054 1.00 24.12 72 PHE A N 1
ATOM 574 C CA . PHE A 1 72 ? -31.409 -10.418 -53.227 1.00 24.19 72 PHE A CA 1
ATOM 575 C C . PHE A 1 72 ? -30.518 -11.253 -54.147 1.00 24.31 72 PHE A C 1
ATOM 576 O O . PHE A 1 72 ? -30.360 -10.931 -55.326 1.00 23.51 72 PHE A O 1
ATOM 584 N N . GLY A 1 73 ? -29.946 -12.324 -53.596 1.00 24.61 73 GLY A N 1
ATOM 585 C CA . GLY A 1 73 ? -29.089 -13.214 -54.364 1.00 24.09 73 GLY A CA 1
ATOM 586 C C . GLY A 1 73 ? -27.703 -12.712 -54.739 1.00 25.46 73 GLY A C 1
ATOM 587 O O . GLY A 1 73 ? -26.999 -13.362 -55.517 1.00 25.45 73 GLY A O 1
ATOM 588 N N . ILE A 1 74 ? -27.295 -11.575 -54.182 1.00 22.74 74 ILE A N 1
ATOM 589 C CA . ILE A 1 74 ? -25.985 -11.002 -54.492 1.00 22.63 74 ILE A CA 1
ATOM 590 C C . ILE A 1 74 ? -24.871 -11.503 -53.566 1.00 22.16 74 ILE A C 1
ATOM 591 O O . ILE A 1 74 ? -24.935 -11.316 -52.349 1.00 21.32 74 ILE A O 1
ATOM 596 N N . PRO A 1 75 ? -23.842 -12.163 -54.135 1.00 22.52 75 PRO A N 1
ATOM 597 C CA . PRO A 1 75 ? -22.706 -12.694 -53.365 1.00 21.79 75 PRO A CA 1
ATOM 598 C C . PRO A 1 75 ? -21.888 -11.563 -52.736 1.00 21.66 75 PRO A C 1
ATOM 599 O O . PRO A 1 75 ? -21.734 -10.500 -53.341 1.00 21.54 75 PRO A O 1
ATOM 603 N N . MET A 1 76 ? -21.351 -11.806 -51.541 1.00 20.94 76 MET A N 1
ATOM 604 C CA . MET A 1 76 ? -20.562 -10.800 -50.839 1.00 22.21 76 MET A CA 1
ATOM 605 C C . MET A 1 76 ? -19.382 -11.394 -50.071 1.00 22.26 76 MET A C 1
ATOM 606 O O . MET A 1 76 ? -19.464 -12.503 -49.532 1.00 22.38 76 MET A O 1
ATOM 611 N N . GLY A 1 77 ? -18.277 -10.650 -50.059 1.00 21.27 77 GLY A N 1
ATOM 612 C CA . GLY A 1 77 ? -17.086 -11.050 -49.334 1.00 20.73 77 GLY A CA 1
ATOM 613 C C . GLY A 1 77 ? -16.968 -10.059 -48.187 1.00 19.35 77 GLY A C 1
ATOM 614 O O . GLY A 1 77 ? -17.191 -8.872 -48.388 1.00 17.94 77 GLY A O 1
ATOM 615 N N . ILE A 1 78 ? -16.616 -10.529 -46.995 1.00 19.82 78 ILE A N 1
ATOM 616 C CA . ILE A 1 78 ? -16.534 -9.649 -45.826 1.00 20.78 78 ILE A CA 1
ATOM 617 C C . ILE A 1 78 ? -15.166 -9.620 -45.144 1.00 19.09 78 ILE A C 1
ATOM 618 O O . ILE A 1 78 ? -14.660 -10.663 -44.745 1.00 18.63 78 ILE A O 1
ATOM 623 N N . LYS A 1 79 ? -14.582 -8.425 -44.999 1.00 17.82 79 LYS A N 1
ATOM 624 C CA . LYS A 1 79 ? -13.274 -8.270 -44.346 1.00 18.10 79 LYS A CA 1
ATOM 625 C C . LYS A 1 79 ? -13.307 -9.020 -43.015 1.00 19.15 79 LYS A C 1
ATOM 626 O O . LYS A 1 79 ? -14.271 -8.904 -42.264 1.00 19.93 79 LYS A O 1
ATOM 632 N N . ASP A 1 80 ? -12.245 -9.756 -42.701 1.00 17.50 80 ASP A N 1
ATOM 633 C CA . ASP A 1 80 ? -12.253 -10.569 -41.487 1.00 18.80 80 ASP A CA 1
ATOM 634 C C . ASP A 1 80 ? -12.169 -9.919 -40.106 1.00 17.86 80 ASP A C 1
ATOM 635 O O . ASP A 1 80 ? -11.829 -10.589 -39.130 1.00 19.78 80 ASP A O 1
ATOM 640 N N . ASN A 1 81 ? -12.463 -8.622 -40.013 1.00 19.06 81 ASN A N 1
ATOM 641 C CA . ASN A 1 81 ? -12.494 -7.978 -38.702 1.00 18.91 81 ASN A CA 1
ATOM 642 C C . ASN A 1 81 ? -13.957 -7.630 -38.413 1.00 18.55 81 ASN A C 1
ATOM 643 O O . ASN A 1 81 ? -14.295 -7.038 -37.388 1.00 20.64 81 ASN A O 1
ATOM 648 N N . ILE A 1 82 ? -14.829 -8.026 -39.336 1.00 18.16 82 ILE A N 1
ATOM 649 C CA . ILE A 1 82 ? -16.272 -7.810 -39.209 1.00 18.54 82 ILE A CA 1
ATOM 650 C C . ILE A 1 82 ? -16.879 -9.136 -38.749 1.00 20.26 82 ILE A C 1
ATOM 651 O O . ILE A 1 82 ? -16.793 -10.151 -39.446 1.00 18.93 82 ILE A O 1
ATOM 656 N N . ILE A 1 83 ? -17.473 -9.121 -37.560 1.00 19.79 83 ILE A N 1
ATOM 657 C CA . ILE A 1 83 ? -18.069 -10.314 -36.960 1.00 20.59 83 ILE A CA 1
ATOM 658 C C . ILE A 1 83 ? -19.164 -10.996 -37.779 1.00 20.43 83 ILE A C 1
ATOM 659 O O . ILE A 1 83 ? -20.135 -10.361 -38.199 1.00 20.59 83 ILE A O 1
ATOM 664 N N . THR A 1 84 ? -18.989 -12.295 -38.017 1.00 21.13 84 THR A N 1
ATOM 665 C CA . THR A 1 84 ? -19.984 -13.090 -38.743 1.00 20.86 84 THR A CA 1
ATOM 666 C C . THR A 1 84 ? -20.350 -14.254 -37.818 1.00 19.36 84 THR A C 1
ATOM 667 O O . THR A 1 84 ? -19.533 -15.131 -37.552 1.00 20.18 84 THR A O 1
ATOM 671 N N . ASN A 1 85 ? -21.580 -14.235 -37.315 1.00 21.00 85 ASN A N 1
ATOM 672 C CA . ASN A 1 85 ? -22.069 -15.251 -36.379 1.00 21.41 85 ASN A CA 1
ATOM 673 C C . ASN A 1 85 ? -21.816 -16.664 -36.898 1.00 22.26 85 ASN A C 1
ATOM 674 O O . ASN A 1 85 ? -22.212 -17.000 -38.013 1.00 23.13 85 ASN A O 1
ATOM 679 N N . GLY A 1 86 ? -21.146 -17.481 -36.094 1.00 22.58 86 GLY A N 1
ATOM 680 C CA . GLY A 1 86 ? -20.878 -18.855 -36.487 1.00 23.50 86 GLY A CA 1
ATOM 681 C C . GLY A 1 86 ? -19.844 -19.078 -37.587 1.00 25.02 86 GLY A C 1
ATOM 682 O O . GLY A 1 86 ? -19.653 -20.211 -38.024 1.00 24.80 86 GLY A O 1
ATOM 683 N N . LEU A 1 87 ? -19.170 -18.020 -38.036 1.00 23.18 87 LEU A N 1
ATOM 684 C CA . LEU A 1 87 ? -18.158 -18.154 -39.081 1.00 23.05 87 LEU A CA 1
ATOM 685 C C . LEU A 1 87 ? -16.835 -17.546 -38.619 1.00 22.76 87 LEU A C 1
ATOM 686 O O . LEU A 1 87 ? -16.769 -16.365 -38.292 1.00 21.76 87 LEU A O 1
ATOM 691 N N . GLU A 1 88 ? -15.784 -18.360 -38.631 0.50 22.42 88 GLU A N 1
ATOM 692 C CA . GLU A 1 88 ? -14.458 -17.934 -38.206 0.50 22.90 88 GLU A CA 1
ATOM 693 C C . GLU A 1 88 ? -14.146 -16.489 -38.564 0.50 22.18 88 GLU A C 1
ATOM 694 O O . GLU A 1 88 ? -14.206 -16.105 -39.733 0.50 22.09 88 GLU A O 1
ATOM 704 N N . THR A 1 89 ? -13.808 -15.695 -37.551 1.00 21.58 89 THR A N 1
ATOM 705 C CA . THR A 1 89 ? -13.464 -14.286 -37.755 1.00 21.29 89 THR A CA 1
ATOM 706 C C . THR A 1 89 ? -12.126 -14.094 -37.050 1.00 20.61 89 THR A C 1
ATOM 707 O O . THR A 1 89 ? -12.059 -14.025 -35.823 1.00 20.45 89 THR A O 1
ATOM 711 N N . THR A 1 90 ? -11.063 -13.992 -37.837 1.00 18.81 90 THR A N 1
ATOM 712 C CA . THR A 1 90 ? -9.719 -13.911 -37.292 1.00 19.61 90 THR A CA 1
ATOM 713 C C . THR A 1 90 ? -8.984 -12.579 -37.212 1.00 19.07 90 THR A C 1
ATOM 714 O O . THR A 1 90 ? -7.984 -12.489 -36.506 1.00 20.25 90 THR A O 1
ATOM 718 N N . CYS A 1 91 ? -9.454 -11.567 -37.930 1.00 19.78 91 CYS A N 1
ATOM 719 C CA . CYS A 1 91 ? -8.751 -10.288 -37.975 1.00 18.43 91 CYS A CA 1
ATOM 720 C C . CYS A 1 91 ? -7.354 -10.565 -38.537 1.00 19.14 91 CYS A C 1
ATOM 721 O O . CYS A 1 91 ? -6.419 -9.787 -38.334 1.00 18.42 91 CYS A O 1
ATOM 724 N N . ALA A 1 92 ? -7.226 -11.691 -39.240 1.00 19.20 92 ALA A N 1
ATOM 725 C CA . ALA A 1 92 ? -5.962 -12.123 -39.841 1.00 18.97 92 ALA A CA 1
ATOM 726 C C . ALA A 1 92 ? -4.869 -12.247 -38.785 1.00 18.47 92 ALA A C 1
ATOM 727 O O . ALA A 1 92 ? -3.689 -11.999 -39.057 1.00 19.05 92 ALA A O 1
ATOM 729 N N . SER A 1 93 ? -5.269 -12.650 -37.583 1.00 19.28 93 SER A N 1
ATOM 730 C CA . SER A 1 93 ? -4.342 -12.783 -36.477 1.00 19.53 93 SER A CA 1
ATOM 731 C C . SER A 1 93 ? -4.354 -14.143 -35.813 1.00 21.05 93 SER A C 1
ATOM 732 O O . SER A 1 93 ? -5.400 -14.762 -35.667 1.00 20.06 93 SER A O 1
ATOM 735 N N . LYS A 1 94 ? -3.176 -14.593 -35.393 1.00 21.65 94 LYS A N 1
ATOM 736 C CA . LYS A 1 94 ? -3.069 -15.860 -34.678 1.00 21.58 94 LYS A CA 1
ATOM 737 C C . LYS A 1 94 ? -3.906 -15.739 -33.394 1.00 21.80 94 LYS A C 1
ATOM 738 O O . LYS A 1 94 ? -4.395 -16.732 -32.856 1.00 20.25 94 LYS A O 1
ATOM 744 N N . MET A 1 95 ? -4.067 -14.510 -32.910 1.00 20.32 95 MET A N 1
ATOM 745 C CA . MET A 1 95 ? -4.818 -14.263 -31.682 1.00 19.95 95 MET A CA 1
ATOM 746 C C . MET A 1 95 ? -6.256 -14.758 -31.779 1.00 20.73 95 MET A C 1
ATOM 747 O O . MET A 1 95 ? -6.832 -15.200 -30.787 1.00 21.39 95 MET A O 1
ATOM 752 N N . LEU A 1 96 ? -6.834 -14.697 -32.975 1.00 19.90 96 LEU A N 1
ATOM 753 C CA . LEU A 1 96 ? -8.207 -15.144 -33.151 1.00 19.60 96 LEU A CA 1
ATOM 754 C C . LEU A 1 96 ? -8.356 -16.261 -34.178 1.00 20.57 96 LEU A C 1
ATOM 755 O O . LEU A 1 96 ? -9.428 -16.467 -34.734 1.00 20.72 96 LEU A O 1
ATOM 760 N N . GLU A 1 97 ? -7.276 -16.986 -34.431 1.00 21.97 97 GLU A N 1
ATOM 761 C CA . GLU A 1 97 ? -7.346 -18.092 -35.377 1.00 21.60 97 GLU A CA 1
ATOM 762 C C . GLU A 1 97 ? -8.312 -19.116 -34.785 1.00 22.73 97 GLU A C 1
ATOM 763 O O . GLU A 1 97 ? -8.198 -19.482 -33.613 1.00 24.22 97 GLU A O 1
ATOM 769 N N . GLY A 1 98 ? -9.274 -19.551 -35.592 1.00 22.98 98 GLY A N 1
ATOM 770 C CA . GLY A 1 98 ? -10.246 -20.522 -35.132 1.00 24.13 98 GLY A CA 1
ATOM 771 C C . GLY A 1 98 ? -11.363 -19.940 -34.283 1.00 24.72 98 GLY A C 1
ATOM 772 O O . GLY A 1 98 ? -12.208 -20.669 -33.780 1.00 24.20 98 GLY A O 1
ATOM 773 N N . PHE A 1 99 ? -11.377 -18.623 -34.126 1.00 23.60 99 PHE A N 1
ATOM 774 C CA . PHE A 1 99 ? -12.405 -17.955 -33.330 1.00 22.84 99 PHE A CA 1
ATOM 775 C C . PHE A 1 99 ? -13.765 -17.894 -34.038 1.00 24.00 99 PHE A C 1
ATOM 776 O O . PHE A 1 99 ? -13.902 -17.273 -35.093 1.00 24.50 99 PHE A O 1
ATOM 784 N N . VAL A 1 100 ? -14.771 -18.535 -33.446 1.00 22.52 100 VAL A N 1
ATOM 785 C CA . VAL A 1 100 ? -16.115 -18.542 -34.016 1.00 23.79 100 VAL A CA 1
ATOM 786 C C . VAL A 1 100 ? -17.022 -17.668 -33.146 1.00 23.85 100 VAL A C 1
ATOM 787 O O . VAL A 1 100 ? -17.345 -18.031 -32.009 1.00 24.68 100 VAL A O 1
ATOM 791 N N . PRO A 1 101 ? -17.445 -16.504 -33.669 1.00 24.68 101 PRO A N 1
ATOM 792 C CA . PRO A 1 101 ? -18.314 -15.560 -32.951 1.00 24.27 101 PRO A CA 1
ATOM 793 C C . PRO A 1 101 ? -19.658 -16.157 -32.530 1.00 24.99 101 PRO A C 1
ATOM 794 O O . PRO A 1 101 ? -20.201 -17.025 -33.216 1.00 25.13 101 PRO A O 1
ATOM 798 N N . ILE A 1 102 ? -20.192 -15.673 -31.409 1.00 24.43 102 ILE A N 1
ATOM 799 C CA . ILE A 1 102 ? -21.479 -16.143 -30.909 1.00 24.80 102 ILE A CA 1
ATOM 800 C C . ILE A 1 102 ? -22.561 -15.072 -31.026 1.00 24.01 102 ILE A C 1
ATOM 801 O O . ILE A 1 102 ? -23.620 -15.179 -30.409 1.00 23.49 102 ILE A O 1
ATOM 806 N N . TYR A 1 103 ? -22.278 -14.025 -31.798 1.00 22.01 103 TYR A N 1
ATOM 807 C CA . TYR A 1 103 ? -23.249 -12.960 -32.047 1.00 21.44 103 TYR A CA 1
ATOM 808 C C . TYR A 1 103 ? -23.035 -12.469 -33.481 1.00 21.57 103 TYR A C 1
ATOM 809 O O . TYR A 1 103 ? -22.044 -12.831 -34.120 1.00 20.95 103 TYR A O 1
ATOM 818 N N . GLU A 1 104 ? -23.965 -11.662 -33.981 1.00 22.00 104 GLU A N 1
ATOM 819 C CA . GLU A 1 104 ? -23.902 -11.146 -35.347 1.00 22.32 104 GLU A CA 1
ATOM 820 C C . GLU A 1 104 ? -23.626 -9.644 -35.380 1.00 21.75 104 GLU A C 1
ATOM 821 O O . GLU A 1 104 ? -24.214 -8.890 -34.615 1.00 23.43 104 GLU A O 1
ATOM 827 N N . SER A 1 105 ? -22.729 -9.208 -36.262 1.00 22.02 105 SER A N 1
ATOM 828 C CA . SER A 1 105 ? -22.442 -7.782 -36.374 1.00 21.25 105 SER A CA 1
ATOM 829 C C . SER A 1 105 ? -23.667 -7.140 -37.015 1.00 22.24 105 SER A C 1
ATOM 830 O O . SER A 1 105 ? -24.421 -7.802 -37.732 1.00 22.85 105 SER A O 1
ATOM 833 N N . THR A 1 106 ? -23.873 -5.854 -36.770 1.00 21.13 106 THR A N 1
ATOM 834 C CA . THR A 1 106 ? -25.029 -5.174 -37.336 1.00 22.13 106 THR A CA 1
ATOM 835 C C . THR A 1 106 ? -25.043 -5.113 -38.866 1.00 22.48 106 THR A C 1
ATOM 836 O O . THR A 1 106 ? -26.084 -5.343 -39.480 1.00 21.54 106 THR A O 1
ATOM 840 N N . VAL A 1 107 ? -23.906 -4.812 -39.491 1.00 21.08 107 VAL A N 1
ATOM 841 C CA . VAL A 1 107 ? -23.895 -4.750 -40.951 1.00 20.12 107 VAL A CA 1
ATOM 842 C C . VAL A 1 107 ? -24.260 -6.106 -41.553 1.00 19.97 107 VAL A C 1
ATOM 843 O O . VAL A 1 107 ? -24.902 -6.168 -42.597 1.00 19.79 107 VAL A O 1
ATOM 847 N N . MET A 1 108 ? -23.859 -7.193 -40.900 1.00 19.86 108 MET A N 1
ATOM 848 C CA . MET A 1 108 ? -24.188 -8.521 -41.422 1.00 19.71 108 MET A CA 1
ATOM 849 C C . MET A 1 108 ? -25.678 -8.799 -41.218 1.00 22.84 108 MET A C 1
ATOM 850 O O . MET A 1 108 ? -26.337 -9.388 -42.073 1.00 22.47 108 MET A O 1
ATOM 855 N N . GLU A 1 109 ? -26.206 -8.378 -40.077 1.00 21.97 109 GLU A N 1
ATOM 856 C CA . GLU A 1 109 ? -27.624 -8.564 -39.801 1.00 25.49 109 GLU A CA 1
ATOM 857 C C . GLU A 1 109 ? -28.412 -7.879 -40.922 1.00 24.74 109 GLU A C 1
ATOM 858 O O . GLU A 1 109 ? -29.396 -8.414 -41.428 1.00 24.78 109 GLU A O 1
ATOM 864 N N . LYS A 1 110 ? -27.959 -6.692 -41.308 1.00 23.40 110 LYS A N 1
ATOM 865 C CA . LYS A 1 110 ? -28.602 -5.920 -42.364 1.00 22.51 110 LYS A CA 1
ATOM 866 C C . LYS A 1 110 ? -28.471 -6.567 -43.744 1.00 22.66 110 LYS A C 1
ATOM 867 O O . LYS A 1 110 ? -29.437 -6.621 -44.511 1.00 22.77 110 LYS A O 1
ATOM 873 N N . LEU A 1 111 ? -27.277 -7.051 -44.065 1.00 21.00 111 LEU A N 1
ATOM 874 C CA . LEU A 1 111 ? -27.046 -7.673 -45.364 1.00 22.44 111 LEU A CA 1
ATOM 875 C C . LEU A 1 111 ? -27.831 -8.972 -45.531 1.00 21.63 111 LEU A C 1
ATOM 876 O O . LEU A 1 111 ? -28.304 -9.284 -46.627 1.00 22.22 111 LEU A O 1
ATOM 881 N N . HIS A 1 112 ? -27.983 -9.724 -44.447 1.00 21.82 112 HIS A N 1
ATOM 882 C CA . HIS A 1 112 ? -28.747 -10.967 -44.519 1.00 24.27 112 HIS A CA 1
ATOM 883 C C . HIS A 1 112 ? -30.224 -10.630 -44.707 1.00 25.20 112 HIS A C 1
ATOM 884 O O . HIS A 1 112 ? -30.961 -11.343 -45.392 1.00 25.16 112 HIS A O 1
ATOM 891 N N . LYS A 1 113 ? -30.646 -9.524 -44.101 1.00 26.33 113 LYS A N 1
ATOM 892 C CA . LYS A 1 113 ? -32.032 -9.077 -44.197 1.00 26.77 113 LYS A CA 1
ATOM 893 C C . LYS A 1 113 ? -32.360 -8.664 -45.634 1.00 26.50 113 LYS A C 1
ATOM 894 O O . LYS A 1 113 ? -33.492 -8.842 -46.092 1.00 25.87 113 LYS A O 1
ATOM 900 N N . GLU A 1 114 ? -31.368 -8.125 -46.343 1.00 23.33 114 GLU A N 1
ATOM 901 C CA . GLU A 1 114 ? -31.550 -7.708 -47.731 1.00 22.15 114 GLU A CA 1
ATOM 902 C C . GLU A 1 114 ? -31.284 -8.894 -48.657 1.00 21.11 114 GLU A C 1
ATOM 903 O O . GLU A 1 114 ? -31.219 -8.742 -49.878 1.00 23.93 114 GLU A O 1
ATOM 909 N N . ASN A 1 115 ? -31.104 -10.063 -48.054 1.00 23.49 115 ASN A N 1
ATOM 910 C CA . ASN A 1 115 ? -30.866 -11.313 -48.767 1.00 23.02 115 ASN A CA 1
ATOM 911 C C . ASN A 1 115 ? -29.608 -11.466 -49.621 1.00 24.23 115 ASN A C 1
ATOM 912 O O . ASN A 1 115 ? -29.631 -12.160 -50.644 1.00 24.13 115 ASN A O 1
ATOM 917 N N . ALA A 1 116 ? -28.513 -10.826 -49.216 1.00 22.55 116 ALA A N 1
ATOM 918 C CA . ALA A 1 116 ? -27.255 -10.968 -49.947 1.00 23.68 116 ALA A CA 1
ATOM 919 C C . ALA A 1 116 ? -26.754 -12.357 -49.540 1.00 22.44 116 ALA A C 1
ATOM 920 O O . ALA A 1 116 ? -27.231 -12.914 -48.554 1.00 24.20 116 ALA A O 1
ATOM 922 N N . VAL A 1 117 ? -25.809 -12.921 -50.284 1.00 22.78 117 VAL A N 1
ATOM 923 C CA . VAL A 1 117 ? -25.294 -14.251 -49.962 1.00 22.16 117 VAL A CA 1
ATOM 924 C C . VAL A 1 117 ? -23.841 -14.196 -49.480 1.00 22.36 117 VAL A C 1
ATOM 925 O O . VAL A 1 117 ? -22.945 -13.784 -50.212 1.00 23.45 117 VAL A O 1
ATOM 929 N N . LEU A 1 118 ? -23.621 -14.612 -48.238 1.00 22.63 118 LEU A N 1
ATOM 930 C CA . LEU A 1 118 ? -22.288 -14.605 -47.643 1.00 21.37 118 LEU A CA 1
ATOM 931 C C . LEU A 1 118 ? -21.397 -15.694 -48.245 1.00 21.34 118 LEU A C 1
ATOM 932 O O . LEU A 1 118 ? -21.638 -16.887 -48.057 1.00 21.72 118 LEU A O 1
ATOM 937 N N . ILE A 1 119 ? -20.356 -15.268 -48.956 1.00 21.12 119 ILE A N 1
ATOM 938 C CA . ILE A 1 119 ? -19.430 -16.191 -49.608 1.00 21.91 119 ILE A CA 1
ATOM 939 C C . ILE A 1 119 ? -18.258 -16.613 -48.724 1.00 23.02 119 ILE A C 1
ATOM 940 O O . ILE A 1 119 ? -17.844 -17.776 -48.739 1.00 21.82 119 ILE A O 1
ATOM 945 N N . GLY A 1 120 ? -17.721 -15.665 -47.959 1.00 21.78 120 GLY A N 1
ATOM 946 C CA . GLY A 1 120 ? -16.602 -15.961 -47.079 1.00 20.08 120 GLY A CA 1
ATOM 947 C C . GLY A 1 120 ? -15.990 -14.690 -46.514 1.00 20.35 120 GLY A C 1
ATOM 948 O O . GLY A 1 120 ? -16.475 -13.592 -46.791 1.00 18.80 120 GLY A O 1
ATOM 949 N N . LYS A 1 121 ? -14.923 -14.833 -45.731 1.00 18.94 121 LYS A N 1
ATOM 950 C CA . LYS A 1 121 ? -14.251 -13.685 -45.132 1.00 20.51 121 LYS A CA 1
ATOM 951 C C . LYS A 1 121 ? -13.014 -13.326 -45.964 1.00 20.29 121 LYS A C 1
ATOM 952 O O . LYS A 1 121 ? -12.434 -14.185 -46.639 1.00 20.25 121 LYS A O 1
ATOM 958 N N . LEU A 1 122 ? -12.598 -12.064 -45.914 1.00 21.40 122 LEU A N 1
ATOM 959 C CA . LEU A 1 122 ? -11.451 -11.623 -46.710 1.00 20.30 122 LEU A CA 1
ATOM 960 C C . LEU A 1 122 ? -10.204 -11.242 -45.913 1.00 20.46 122 LEU A C 1
ATOM 961 O O . LEU A 1 122 ? -10.292 -10.685 -44.815 1.00 19.60 122 LEU A O 1
ATOM 966 N N . ASN A 1 123 ? -9.043 -11.537 -46.494 1.00 19.47 123 ASN A N 1
ATOM 967 C CA . ASN A 1 123 ? -7.752 -11.273 -45.866 1.00 19.43 123 ASN A CA 1
ATOM 968 C C . ASN A 1 123 ? -7.530 -9.778 -45.635 1.00 19.84 123 ASN A C 1
ATOM 969 O O . ASN A 1 123 ? -8.129 -8.939 -46.306 1.00 18.88 123 ASN A O 1
ATOM 974 N N . MET A 1 124 ? -6.650 -9.463 -44.690 1.00 18.48 124 MET A N 1
ATOM 975 C CA . MET A 1 124 ? -6.378 -8.079 -44.306 1.00 18.83 124 MET A CA 1
ATOM 976 C C . MET A 1 124 ? -5.089 -8.036 -43.491 1.00 18.73 124 MET A C 1
ATOM 977 O O . MET A 1 124 ? -4.559 -9.083 -43.116 1.00 18.35 124 MET A O 1
ATOM 982 N N . ASP A 1 125 ? -4.573 -6.837 -43.223 1.00 18.42 125 ASP A N 1
ATOM 983 C CA . ASP A 1 125 ? -3.390 -6.722 -42.368 1.00 20.35 125 ASP A CA 1
ATOM 984 C C . ASP A 1 125 ? -3.899 -7.170 -41.000 1.00 18.79 125 ASP A C 1
ATOM 985 O O . ASP A 1 125 ? -5.088 -7.030 -40.719 1.00 18.24 125 ASP A O 1
ATOM 990 N N . GLU A 1 126 ? -3.013 -7.695 -40.155 1.00 18.33 126 GLU A N 1
ATOM 991 C CA . GLU A 1 126 ? -3.405 -8.174 -38.828 1.00 19.08 126 GLU A CA 1
ATOM 992 C C . GLU A 1 126 ? -4.017 -7.046 -37.993 1.00 19.81 126 GLU A C 1
ATOM 993 O O . GLU A 1 126 ? -3.406 -5.986 -37.808 1.00 18.91 126 GLU A O 1
ATOM 999 N N . PHE A 1 127 ? -5.224 -7.295 -37.490 1.00 18.29 127 PHE A N 1
ATOM 1000 C CA . PHE A 1 127 ? -5.981 -6.323 -36.707 1.00 18.65 127 PHE A CA 1
ATOM 1001 C C . PHE A 1 127 ? -6.112 -4.956 -37.381 1.00 19.38 127 PHE A C 1
ATOM 1002 O O . PHE A 1 127 ? -6.227 -3.929 -36.713 1.00 18.14 127 PHE A O 1
ATOM 1010 N N . ALA A 1 128 ? -6.107 -4.969 -38.714 1.00 19.78 128 ALA A N 1
ATOM 1011 C CA . ALA A 1 128 ? -6.282 -3.767 -39.539 1.00 18.47 128 ALA A CA 1
ATOM 1012 C C . ALA A 1 128 ? -5.153 -2.741 -39.497 1.00 19.84 128 ALA A C 1
ATOM 1013 O O . ALA A 1 128 ? -5.348 -1.579 -39.864 1.00 18.58 128 ALA A O 1
ATOM 1015 N N . MET A 1 129 ? -3.970 -3.164 -39.070 1.00 18.99 129 MET A N 1
ATOM 1016 C CA . MET A 1 129 ? -2.844 -2.246 -38.991 1.00 20.09 129 MET A CA 1
ATOM 1017 C C . MET A 1 129 ? -1.824 -2.508 -40.091 1.00 20.69 129 MET A C 1
ATOM 1018 O O . MET A 1 129 ? -1.075 -3.476 -40.039 1.00 21.92 129 MET A O 1
ATOM 1023 N N . GLY A 1 130 ? -1.810 -1.636 -41.092 1.00 21.65 130 GLY A N 1
ATOM 1024 C CA . GLY A 1 130 ? -0.882 -1.789 -42.196 1.00 20.25 130 GLY A CA 1
ATOM 1025 C C . GLY A 1 130 ? -1.445 -1.234 -43.493 1.00 21.14 130 GLY A C 1
ATOM 1026 O O . GLY A 1 130 ? -2.624 -0.898 -43.561 1.00 21.63 130 GLY A O 1
ATOM 1027 N N . GLY A 1 131 ? -0.606 -1.135 -44.518 1.00 20.36 131 GLY A N 1
ATOM 1028 C CA . GLY A 1 131 ? -1.067 -0.613 -45.789 1.00 19.96 131 GLY A CA 1
ATOM 1029 C C . GLY A 1 131 ? -0.730 -1.506 -46.962 1.00 19.85 131 GLY A C 1
ATOM 1030 O O . GLY A 1 131 ? -0.642 -1.034 -48.096 1.00 20.26 131 GLY A O 1
ATOM 1031 N N . SER A 1 132 ? -0.554 -2.800 -46.704 1.00 18.52 132 SER A N 1
ATOM 1032 C CA . SER A 1 132 ? -0.210 -3.726 -47.778 1.00 18.31 132 SER A CA 1
ATOM 1033 C C . SER A 1 132 ? -0.803 -5.116 -47.606 1.00 18.85 132 SER A C 1
ATOM 1034 O O . SER A 1 132 ? -0.709 -5.941 -48.518 1.00 20.00 132 SER A O 1
ATOM 1037 N N . THR A 1 133 ? -1.374 -5.370 -46.430 1.00 18.92 133 THR A N 1
ATOM 1038 C CA . THR A 1 133 ? -1.989 -6.650 -46.105 1.00 19.28 133 THR A CA 1
ATOM 1039 C C . THR A 1 133 ? -0.935 -7.744 -45.853 1.00 19.96 133 THR A C 1
ATOM 1040 O O . THR A 1 133 ? -1.263 -8.872 -45.471 1.00 18.56 133 THR A O 1
ATOM 1044 N N . GLU A 1 134 ? 0.338 -7.395 -46.023 1.00 20.05 134 GLU A N 1
ATOM 1045 C CA . GLU A 1 134 ? 1.431 -8.352 -45.816 1.00 21.17 134 GLU A CA 1
ATOM 1046 C C . GLU A 1 134 ? 1.630 -8.832 -44.366 1.00 22.19 134 GLU A C 1
ATOM 1047 O O . GLU A 1 134 ? 2.329 -9.819 -44.128 1.00 19.08 134 GLU A O 1
ATOM 1053 N N . THR A 1 135 ? 1.035 -8.141 -43.398 1.00 19.83 135 THR A N 1
ATOM 1054 C CA . THR A 1 135 ? 1.193 -8.555 -42.006 1.00 19.92 135 THR A CA 1
ATOM 1055 C C . THR A 1 135 ? 0.209 -9.663 -41.643 1.00 20.47 135 THR A C 1
ATOM 1056 O O . THR A 1 135 ? 0.221 -10.161 -40.523 1.00 20.36 135 THR A O 1
ATOM 1060 N N . SER A 1 136 ? -0.655 -10.034 -42.579 1.00 19.02 136 SER A N 1
ATOM 1061 C CA . SER A 1 136 ? -1.621 -11.096 -42.326 1.00 20.89 136 SER A CA 1
ATOM 1062 C C . SER A 1 136 ? -0.909 -12.342 -41.794 1.00 20.48 136 SER A C 1
ATOM 1063 O O . SER A 1 136 ? 0.135 -12.730 -42.304 1.00 18.80 136 SER A O 1
ATOM 1066 N N . TYR A 1 137 ? -1.474 -12.963 -40.767 1.00 20.29 137 TYR A N 1
ATOM 1067 C CA . TYR A 1 137 ? -0.885 -14.174 -40.207 1.00 21.32 137 TYR A CA 1
ATOM 1068 C C . TYR A 1 137 ? -1.086 -15.367 -41.143 1.00 20.93 137 TYR A C 1
ATOM 1069 O O . TYR A 1 137 ? -0.355 -16.353 -41.072 1.00 21.43 137 TYR A O 1
ATOM 1078 N N . PHE A 1 138 ? -2.057 -15.271 -42.043 1.00 20.08 138 PHE A N 1
ATOM 1079 C CA . PHE A 1 138 ? -2.353 -16.395 -42.932 1.00 20.58 138 PHE A CA 1
ATOM 1080 C C . PHE A 1 138 ? -1.771 -16.407 -44.345 1.00 23.01 138 PHE A C 1
ATOM 1081 O O . PHE A 1 138 ? -1.261 -17.439 -44.800 1.00 21.82 138 PHE A O 1
ATOM 1089 N N . LYS A 1 139 ? -1.851 -15.284 -45.051 1.00 20.61 139 LYS A N 1
ATOM 1090 C CA . LYS A 1 139 ? -1.345 -15.240 -46.422 1.00 22.85 139 LYS A CA 1
ATOM 1091 C C . LYS A 1 139 ? -1.158 -13.815 -46.917 1.00 22.25 139 LYS A C 1
ATOM 1092 O O . LYS A 1 139 ? -1.680 -12.877 -46.325 1.00 20.70 139 LYS A O 1
ATOM 1098 N N . LYS A 1 140 ? -0.403 -13.655 -48.001 1.00 21.59 140 LYS A N 1
ATOM 1099 C CA . LYS A 1 140 ? -0.176 -12.326 -48.554 1.00 21.62 140 LYS A CA 1
ATOM 1100 C C . LYS A 1 140 ? -0.958 -12.173 -49.850 1.00 22.62 140 LYS A C 1
ATOM 1101 O O . LYS A 1 140 ? -0.634 -12.790 -50.868 1.00 20.73 140 LYS A O 1
ATOM 1107 N N . THR A 1 141 ? -2.003 -11.355 -49.788 1.00 21.80 141 THR A N 1
ATOM 1108 C CA . THR A 1 141 ? -2.850 -11.087 -50.941 1.00 19.99 141 THR A CA 1
ATOM 1109 C C . THR A 1 141 ? -2.025 -10.315 -51.962 1.00 18.90 141 THR A C 1
ATOM 1110 O O . THR A 1 141 ? -1.143 -9.541 -51.592 1.00 18.23 141 THR A O 1
ATOM 1114 N N . VAL A 1 142 ? -2.297 -10.542 -53.244 1.00 21.03 142 VAL A N 1
ATOM 1115 C CA . VAL A 1 142 ? -1.573 -9.848 -54.309 1.00 20.18 142 VAL A CA 1
ATOM 1116 C C . VAL A 1 142 ? -2.530 -8.992 -55.139 1.00 18.77 142 VAL A C 1
ATOM 1117 O O . VAL A 1 142 ? -3.738 -9.232 -55.173 1.00 19.48 142 VAL A O 1
ATOM 1121 N N . ASN A 1 143 ? -1.974 -7.993 -55.807 1.00 19.39 143 ASN A N 1
ATOM 1122 C CA . ASN A 1 143 ? -2.755 -7.076 -56.628 1.00 18.30 143 ASN A CA 1
ATOM 1123 C C . ASN A 1 143 ? -3.143 -7.719 -57.957 1.00 18.88 143 ASN A C 1
ATOM 1124 O O . ASN A 1 143 ? -2.276 -8.150 -58.717 1.00 21.13 143 ASN A O 1
ATOM 1129 N N . PRO A 1 144 ? -4.454 -7.802 -58.250 1.00 19.20 144 PRO A N 1
ATOM 1130 C CA . PRO A 1 144 ? -4.910 -8.402 -59.509 1.00 18.97 144 PRO A CA 1
ATOM 1131 C C . PRO A 1 144 ? -4.326 -7.721 -60.752 1.00 20.30 144 PRO A C 1
ATOM 1132 O O . PRO A 1 144 ? -4.169 -8.355 -61.793 1.00 18.60 144 PRO A O 1
ATOM 1136 N N . PHE A 1 145 ? -4.006 -6.435 -60.648 1.00 18.89 145 PHE A N 1
ATOM 1137 C CA . PHE A 1 145 ? -3.444 -5.711 -61.788 1.00 20.48 145 PHE A CA 1
ATOM 1138 C C . PHE A 1 145 ? -1.962 -5.985 -62.010 1.00 20.14 145 PHE A C 1
ATOM 1139 O O . PHE A 1 145 ? -1.447 -5.749 -63.096 1.00 20.64 145 PHE A O 1
ATOM 1147 N N . ASP A 1 146 ? -1.279 -6.461 -60.973 1.00 20.39 146 ASP A N 1
ATOM 1148 C CA . ASP A 1 146 ? 0.154 -6.778 -61.045 1.00 21.07 146 ASP A CA 1
ATOM 1149 C C . ASP A 1 146 ? 0.472 -7.661 -59.839 1.00 20.98 146 ASP A C 1
ATOM 1150 O O . ASP A 1 146 ? 0.557 -7.179 -58.714 1.00 20.93 146 ASP A O 1
ATOM 1155 N N . HIS A 1 147 ? 0.643 -8.958 -60.083 1.00 21.99 147 HIS A N 1
ATOM 1156 C CA . HIS A 1 147 ? 0.908 -9.918 -59.013 1.00 22.95 147 HIS A CA 1
ATOM 1157 C C . HIS A 1 147 ? 2.179 -9.690 -58.210 1.00 22.85 147 HIS A C 1
ATOM 1158 O O . HIS A 1 147 ? 2.404 -10.365 -57.208 1.00 23.97 147 HIS A O 1
ATOM 1165 N N . LYS A 1 148 ? 3.013 -8.752 -58.646 1.00 22.36 148 LYS A N 1
ATOM 1166 C CA . LYS A 1 148 ? 4.251 -8.452 -57.936 1.00 24.49 148 LYS A CA 1
ATOM 1167 C C . LYS A 1 148 ? 3.992 -7.294 -56.970 1.00 22.06 148 LYS A C 1
ATOM 1168 O O . LYS A 1 148 ? 4.820 -6.987 -56.118 1.00 21.41 148 LYS A O 1
ATOM 1174 N N . ALA A 1 149 ? 2.829 -6.668 -57.120 1.00 22.21 149 ALA A N 1
ATOM 1175 C CA . ALA A 1 149 ? 2.432 -5.517 -56.316 1.00 22.11 149 ALA A CA 1
ATOM 1176 C C . ALA A 1 149 ? 1.493 -5.872 -55.167 1.00 21.41 149 ALA A C 1
ATOM 1177 O O . ALA A 1 149 ? 0.802 -6.891 -55.202 1.00 20.07 149 ALA A O 1
ATOM 1179 N N . VAL A 1 150 ? 1.471 -5.008 -54.156 1.00 20.73 150 VAL A N 1
ATOM 1180 C CA . VAL A 1 150 ? 0.596 -5.202 -53.007 1.00 20.92 150 VAL A CA 1
ATOM 1181 C C . VAL A 1 150 ? -0.806 -4.719 -53.384 1.00 19.41 150 VAL A C 1
ATOM 1182 O O . VAL A 1 150 ? -0.958 -3.889 -54.285 1.00 18.91 150 VAL A O 1
ATOM 1186 N N . PRO A 1 151 ? -1.846 -5.231 -52.699 1.00 18.12 151 PRO A N 1
ATOM 1187 C CA . PRO A 1 151 ? -3.227 -4.832 -52.980 1.00 17.54 151 PRO A CA 1
ATOM 1188 C C . PRO A 1 151 ? -3.629 -3.643 -52.100 1.00 17.93 151 PRO A C 1
ATOM 1189 O O . PRO A 1 151 ? -4.746 -3.152 -52.177 1.00 18.22 151 PRO A O 1
ATOM 1193 N N . GLY A 1 152 ? -2.697 -3.193 -51.268 1.00 18.82 152 GLY A N 1
ATOM 1194 C CA . GLY A 1 152 ? -2.970 -2.099 -50.356 1.00 18.66 152 GLY A CA 1
ATOM 1195 C C . GLY A 1 152 ? -3.370 -2.688 -49.010 1.00 19.02 152 GLY A C 1
ATOM 1196 O O . GLY A 1 152 ? -3.373 -3.907 -48.845 1.00 17.98 152 GLY A O 1
ATOM 1197 N N . GLY A 1 153 ? -3.695 -1.833 -48.046 1.00 18.47 153 GLY A N 1
ATOM 1198 C CA . GLY A 1 153 ? -4.092 -2.319 -46.734 1.00 16.15 153 GLY A CA 1
ATOM 1199 C C . GLY A 1 153 ? -4.792 -1.227 -45.940 1.00 18.02 153 GLY A C 1
ATOM 1200 O O . GLY A 1 153 ? -4.678 -0.057 -46.294 1.00 18.79 153 GLY A O 1
ATOM 1201 N N . SER A 1 154 ? -5.487 -1.590 -44.861 1.00 16.81 154 SER A N 1
ATOM 1202 C CA . SER A 1 154 ? -5.573 -2.980 -44.416 1.00 18.43 154 SER A CA 1
ATOM 1203 C C . SER A 1 154 ? -6.632 -3.849 -45.095 1.00 18.60 154 SER A C 1
ATOM 1204 O O . SER A 1 154 ? -6.643 -5.062 -44.903 1.00 18.41 154 SER A O 1
ATOM 1207 N N . SER A 1 155 ? -7.512 -3.249 -45.892 1.00 17.89 155 SER A N 1
ATOM 1208 C CA . SER A 1 155 ? -8.568 -4.011 -46.567 1.00 18.34 155 SER A CA 1
ATOM 1209 C C . SER A 1 155 ? -8.109 -4.578 -47.928 1.00 18.88 155 SER A C 1
ATOM 1210 O O . SER A 1 155 ? -8.851 -4.539 -48.911 1.00 16.05 155 SER A O 1
ATOM 1213 N N . GLY A 1 156 ? -6.891 -5.114 -47.969 1.00 18.71 156 GLY A N 1
ATOM 1214 C CA . GLY A 1 156 ? -6.358 -5.660 -49.209 1.00 18.76 156 GLY A CA 1
ATOM 1215 C C . GLY A 1 156 ? -7.210 -6.751 -49.837 1.00 19.01 156 GLY A C 1
ATOM 1216 O O . GLY A 1 156 ? -7.432 -6.763 -51.050 1.00 17.57 156 GLY A O 1
ATOM 1217 N N . GLY A 1 157 ? -7.681 -7.682 -49.016 1.00 19.99 157 GLY A N 1
ATOM 1218 C CA . GLY A 1 157 ? -8.516 -8.746 -49.536 1.00 19.11 157 GLY A CA 1
ATOM 1219 C C . GLY A 1 157 ? -9.818 -8.225 -50.123 1.00 19.81 157 GLY A C 1
ATOM 1220 O O . GLY A 1 157 ? -10.281 -8.720 -51.151 1.00 20.92 157 GLY A O 1
ATOM 1221 N N . SER A 1 158 ? -10.414 -7.228 -49.473 1.00 18.37 158 SER A N 1
ATOM 1222 C CA . SER A 1 158 ? -11.673 -6.658 -49.944 1.00 19.83 158 SER A CA 1
ATOM 1223 C C . SER A 1 158 ? -11.529 -6.005 -51.319 1.00 19.87 158 SER A C 1
ATOM 1224 O O . SER A 1 158 ? -12.413 -6.119 -52.166 1.00 19.20 158 SER A O 1
ATOM 1227 N N . ALA A 1 159 ? -10.409 -5.324 -51.540 1.00 17.71 159 ALA A N 1
ATOM 1228 C CA . ALA A 1 159 ? -10.179 -4.667 -52.822 1.00 16.95 159 ALA A CA 1
ATOM 1229 C C . ALA A 1 159 ? -9.824 -5.677 -53.908 1.00 17.95 159 ALA A C 1
ATOM 1230 O O . ALA A 1 159 ? -10.346 -5.621 -55.024 1.00 17.03 159 ALA A O 1
ATOM 1232 N N . ALA A 1 160 ? -8.930 -6.600 -53.568 1.00 18.01 160 ALA A N 1
ATOM 1233 C CA . ALA A 1 160 ? -8.465 -7.607 -54.515 1.00 18.15 160 ALA A CA 1
ATOM 1234 C C . ALA A 1 160 ? -9.553 -8.549 -55.018 1.00 18.17 160 ALA A C 1
ATOM 1235 O O . ALA A 1 160 ? -9.639 -8.818 -56.217 1.00 17.86 160 ALA A O 1
ATOM 1237 N N . ALA A 1 161 ? -10.381 -9.042 -54.104 1.00 18.40 161 ALA A N 1
ATOM 1238 C CA . ALA A 1 161 ? -11.451 -9.967 -54.464 1.00 18.86 161 ALA A CA 1
ATOM 1239 C C . ALA A 1 161 ? -12.425 -9.343 -55.455 1.00 20.92 161 ALA A C 1
ATOM 1240 O O . ALA A 1 161 ? -12.956 -10.017 -56.345 1.00 19.62 161 ALA A O 1
ATOM 1242 N N . VAL A 1 162 ? -12.655 -8.046 -55.304 1.00 18.86 162 VAL A N 1
ATOM 1243 C CA . VAL A 1 162 ? -13.559 -7.340 -56.197 1.00 19.47 162 VAL A CA 1
ATOM 1244 C C . VAL A 1 162 ? -12.892 -7.083 -57.549 1.00 19.31 162 VAL A C 1
ATOM 1245 O O . VAL A 1 162 ? -13.507 -7.264 -58.595 1.00 19.54 162 VAL A O 1
ATOM 1249 N N . ALA A 1 163 ? -11.631 -6.660 -57.521 1.00 18.93 163 ALA A N 1
ATOM 1250 C CA . ALA A 1 163 ? -10.895 -6.383 -58.748 1.00 19.77 163 ALA A CA 1
ATOM 1251 C C . ALA A 1 163 ? -10.628 -7.660 -59.537 1.00 19.64 163 ALA A C 1
ATOM 1252 O O . ALA A 1 163 ? -10.523 -7.624 -60.765 1.00 19.99 163 ALA A O 1
ATOM 1254 N N . ALA A 1 164 ? -10.534 -8.782 -58.826 1.00 20.00 164 ALA A N 1
ATOM 1255 C CA . ALA A 1 164 ? -10.249 -10.077 -59.436 1.00 20.70 164 ALA A CA 1
ATOM 1256 C C . ALA A 1 164 ? -11.492 -10.810 -59.919 1.00 22.29 164 ALA A C 1
ATOM 1257 O O . ALA A 1 164 ? -11.403 -11.932 -60.404 1.00 22.21 164 ALA A O 1
ATOM 1259 N N . GLY A 1 165 ? -12.651 -10.184 -59.773 1.00 22.83 165 GLY A N 1
ATOM 1260 C CA . GLY A 1 165 ? -13.875 -10.817 -60.215 1.00 21.11 165 GLY A CA 1
ATOM 1261 C C . GLY A 1 165 ? -14.268 -12.042 -59.415 1.00 23.11 165 GLY A C 1
ATOM 1262 O O . GLY A 1 165 ? -14.689 -13.052 -59.990 1.00 21.92 165 GLY A O 1
ATOM 1263 N N . LEU A 1 166 ? -14.130 -11.966 -58.090 1.00 21.05 166 LEU A N 1
ATOM 1264 C CA . LEU A 1 166 ? -14.503 -13.078 -57.211 1.00 23.03 166 LEU A CA 1
ATOM 1265 C C . LEU A 1 166 ? -15.894 -12.837 -56.620 1.00 23.23 166 LEU A C 1
ATOM 1266 O O . LEU A 1 166 ? -16.680 -13.772 -56.454 1.00 24.84 166 LEU A O 1
ATOM 1271 N N . VAL A 1 167 ? -16.173 -11.582 -56.277 1.00 22.56 167 VAL A N 1
ATOM 1272 C CA . VAL A 1 167 ? -17.475 -11.175 -55.754 1.00 21.20 167 VAL A CA 1
ATOM 1273 C C . VAL A 1 167 ? -17.767 -9.777 -56.307 1.00 20.77 167 VAL A C 1
ATOM 1274 O O . VAL A 1 167 ? -16.847 -9.025 -56.629 1.00 18.67 167 VAL A O 1
ATOM 1278 N N . PRO A 1 168 ? -19.053 -9.416 -56.438 1.00 19.57 168 PRO A N 1
ATOM 1279 C CA . PRO A 1 168 ? -19.410 -8.093 -56.964 1.00 19.48 168 PRO A CA 1
ATOM 1280 C C . PRO A 1 168 ? -19.335 -6.984 -55.919 1.00 20.12 168 PRO A C 1
ATOM 1281 O O . PRO A 1 168 ? -19.396 -5.801 -56.248 1.00 20.06 168 PRO A O 1
ATOM 1285 N N . LEU A 1 169 ? -19.204 -7.379 -54.655 1.00 19.71 169 LEU A N 1
ATOM 1286 C CA . LEU A 1 169 ? -19.108 -6.414 -53.567 1.00 21.37 169 LEU A CA 1
ATOM 1287 C C . LEU A 1 169 ? -18.404 -7.022 -52.371 1.00 20.05 169 LEU A C 1
ATOM 1288 O O . LEU A 1 169 ? -18.473 -8.225 -52.134 1.00 19.63 169 LEU A O 1
ATOM 1293 N N . SER A 1 170 ? -17.724 -6.171 -51.617 1.00 20.49 170 SER A N 1
ATOM 1294 C CA . SER A 1 170 ? -17.034 -6.609 -50.414 1.00 19.66 170 SER A CA 1
ATOM 1295 C C . SER A 1 170 ? -17.119 -5.479 -49.406 1.00 21.09 170 SER A C 1
ATOM 1296 O O . SER A 1 170 ? -17.306 -4.322 -49.782 1.00 20.16 170 SER A O 1
ATOM 1299 N N . LEU A 1 171 ? -17.012 -5.813 -48.126 1.00 19.04 171 LEU A N 1
ATOM 1300 C CA . LEU A 1 171 ? -17.004 -4.780 -47.103 1.00 18.76 171 LEU A CA 1
ATOM 1301 C C . LEU A 1 171 ? -15.578 -4.725 -46.578 1.00 18.73 171 LEU A C 1
ATOM 1302 O O . LEU A 1 171 ? -14.894 -5.751 -46.485 1.00 17.75 171 LEU A O 1
ATOM 1307 N N . GLY A 1 172 ? -15.127 -3.518 -46.266 1.00 17.43 172 GLY A N 1
ATOM 1308 C CA . GLY A 1 172 ? -13.805 -3.338 -45.697 1.00 18.08 172 GLY A CA 1
ATOM 1309 C C . GLY A 1 172 ? -13.999 -2.396 -44.525 1.00 18.82 172 GLY A C 1
ATOM 1310 O O . GLY A 1 172 ? -15.142 -2.085 -44.182 1.00 19.34 172 GLY A O 1
ATOM 1311 N N . SER A 1 173 ? -12.913 -1.953 -43.898 1.00 18.91 173 SER A N 1
ATOM 1312 C CA . SER A 1 173 ? -13.010 -0.998 -42.796 1.00 18.43 173 SER A CA 1
ATOM 1313 C C . SER A 1 173 ? -11.883 -0.009 -43.048 1.00 18.35 173 SER A C 1
ATOM 1314 O O . SER A 1 173 ? -10.831 -0.372 -43.581 1.00 17.01 173 SER A O 1
ATOM 1317 N N . ASP A 1 174 ? -12.114 1.242 -42.678 1.00 17.88 174 ASP A N 1
ATOM 1318 C CA . ASP A 1 174 ? -11.157 2.310 -42.928 1.00 18.23 174 ASP A CA 1
ATOM 1319 C C . ASP A 1 174 ? -10.924 3.120 -41.654 1.00 17.69 174 ASP A C 1
ATOM 1320 O O . ASP A 1 174 ? -11.852 3.710 -41.104 1.00 16.51 174 ASP A O 1
ATOM 1325 N N . THR A 1 175 ? -9.681 3.139 -41.185 1.00 18.59 175 THR A N 1
ATOM 1326 C CA . THR A 1 175 ? -9.324 3.876 -39.969 1.00 18.54 175 THR A CA 1
ATOM 1327 C C . THR A 1 175 ? -8.418 5.058 -40.317 1.00 19.61 175 THR A C 1
ATOM 1328 O O . THR A 1 175 ? -8.474 6.118 -39.686 1.00 17.94 175 THR A O 1
ATOM 1332 N N . GLY A 1 176 ? -7.584 4.855 -41.331 1.00 17.87 176 GLY A N 1
ATOM 1333 C CA . GLY A 1 176 ? -6.682 5.890 -41.787 1.00 19.10 176 GLY A CA 1
ATOM 1334 C C . GLY A 1 176 ? -6.530 5.816 -43.295 1.00 20.27 176 GLY A C 1
ATOM 1335 O O . GLY A 1 176 ? -5.570 6.342 -43.855 1.00 21.47 176 GLY A O 1
ATOM 1336 N N . GLY A 1 177 ? -7.489 5.161 -43.947 1.00 20.40 177 GLY A N 1
ATOM 1337 C CA . GLY A 1 177 ? -7.463 5.012 -45.393 1.00 19.15 177 GLY A CA 1
ATOM 1338 C C . GLY A 1 177 ? -7.522 3.556 -45.816 1.00 19.55 177 GLY A C 1
ATOM 1339 O O . GLY A 1 177 ? -7.352 3.240 -46.994 1.00 18.46 177 GLY A O 1
ATOM 1340 N N . SER A 1 178 ? -7.807 2.675 -44.860 1.00 18.84 178 SER A N 1
ATOM 1341 C CA . SER A 1 178 ? -7.857 1.238 -45.100 1.00 21.26 178 SER A CA 1
ATOM 1342 C C . SER A 1 178 ? -8.851 0.693 -46.124 1.00 21.23 178 SER A C 1
ATOM 1343 O O . SER A 1 178 ? -8.790 -0.486 -46.469 1.00 20.44 178 SER A O 1
ATOM 1346 N N . ILE A 1 179 ? -9.778 1.522 -46.595 1.00 18.56 179 ILE A N 1
ATOM 1347 C CA . ILE A 1 179 ? -10.704 1.090 -47.650 1.00 17.97 179 ILE A CA 1
ATOM 1348 C C . ILE A 1 179 ? -10.286 1.774 -48.941 1.00 17.49 179 ILE A C 1
ATOM 1349 O O . ILE A 1 179 ? -10.153 1.149 -49.990 1.00 18.15 179 ILE A O 1
ATOM 1354 N N . ARG A 1 180 ? -10.074 3.080 -48.852 1.00 17.64 180 ARG A N 1
ATOM 1355 C CA . ARG A 1 180 ? -9.717 3.874 -50.014 1.00 17.32 180 ARG A CA 1
ATOM 1356 C C . ARG A 1 180 ? -8.351 3.574 -50.637 1.00 16.53 180 ARG A C 1
ATOM 1357 O O . ARG A 1 180 ? -8.236 3.492 -51.861 1.00 16.69 180 ARG A O 1
ATOM 1365 N N . GLN A 1 181 ? -7.322 3.412 -49.812 1.00 16.71 181 GLN A N 1
ATOM 1366 C CA . GLN A 1 181 ? -5.993 3.140 -50.340 1.00 17.87 181 GLN A CA 1
ATOM 1367 C C . GLN A 1 181 ? -5.977 1.811 -51.120 1.00 17.97 181 GLN A C 1
ATOM 1368 O O . GLN A 1 181 ? -5.451 1.746 -52.230 1.00 17.18 181 GLN A O 1
ATOM 1374 N N . PRO A 1 182 ? -6.547 0.734 -50.550 1.00 18.97 182 PRO A N 1
ATOM 1375 C CA . PRO A 1 182 ? -6.496 -0.486 -51.362 1.00 19.64 182 PRO A CA 1
ATOM 1376 C C . PRO A 1 182 ? -7.397 -0.410 -52.601 1.00 19.97 182 PRO A C 1
ATOM 1377 O O . PRO A 1 182 ? -7.120 -1.052 -53.613 1.00 18.39 182 PRO A O 1
ATOM 1381 N N . ALA A 1 183 ? -8.471 0.374 -52.537 1.00 17.91 183 ALA A N 1
ATOM 1382 C CA . ALA A 1 183 ? -9.350 0.507 -53.696 1.00 17.22 183 ALA A CA 1
ATOM 1383 C C . ALA A 1 183 ? -8.530 1.212 -54.779 1.00 18.07 183 ALA A C 1
ATOM 1384 O O . ALA A 1 183 ? -8.571 0.845 -55.955 1.00 18.45 183 ALA A O 1
ATOM 1386 N N . ALA A 1 184 ? -7.764 2.212 -54.356 1.00 16.73 184 ALA A N 1
ATOM 1387 C CA . ALA A 1 184 ? -6.919 2.966 -55.264 1.00 17.98 184 ALA A CA 1
ATOM 1388 C C . ALA A 1 184 ? -5.869 2.034 -55.873 1.00 17.65 184 ALA A C 1
ATOM 1389 O O . ALA A 1 184 ? -5.697 1.996 -57.090 1.00 18.87 184 ALA A O 1
ATOM 1391 N N . TYR A 1 185 ? -5.193 1.260 -55.031 1.00 16.84 185 TYR A N 1
ATOM 1392 C CA . TYR A 1 185 ? -4.159 0.350 -55.520 1.00 18.01 185 TYR A CA 1
ATOM 1393 C C . TYR A 1 185 ? -4.682 -0.707 -56.478 1.00 18.67 185 TYR A C 1
ATOM 1394 O O . TYR A 1 185 ? -4.014 -1.029 -57.461 1.00 19.32 185 TYR A O 1
ATOM 1403 N N . CYS A 1 186 ? -5.867 -1.245 -56.189 1.00 18.26 186 CYS A N 1
ATOM 1404 C CA . CYS A 1 186 ? -6.471 -2.290 -57.015 1.00 17.81 186 CYS A CA 1
ATOM 1405 C C . CYS A 1 186 ? -7.434 -1.792 -58.098 1.00 18.54 186 CYS A C 1
ATOM 1406 O O . CYS A 1 186 ? -8.154 -2.582 -58.711 1.00 17.24 186 CYS A O 1
ATOM 1409 N N . GLY A 1 187 ? -7.450 -0.482 -58.323 1.00 17.29 187 GLY A N 1
ATOM 1410 C CA . GLY A 1 187 ? -8.299 0.082 -59.354 1.00 16.49 187 GLY A CA 1
ATOM 1411 C C . GLY A 1 187 ? -9.795 -0.143 -59.230 1.00 17.66 187 GLY A C 1
ATOM 1412 O O . GLY A 1 187 ? -10.477 -0.319 -60.239 1.00 17.97 187 GLY A O 1
ATOM 1413 N N . VAL A 1 188 ? -10.315 -0.147 -58.007 1.00 15.76 188 VAL A N 1
ATOM 1414 C CA . VAL A 1 188 ? -11.747 -0.336 -57.809 1.00 16.92 188 VAL A CA 1
ATOM 1415 C C . VAL A 1 188 ? -12.357 0.844 -57.043 1.00 17.75 188 VAL A C 1
ATOM 1416 O O . VAL A 1 188 ? -11.651 1.773 -56.659 1.00 18.41 188 VAL A O 1
ATOM 1420 N N . VAL A 1 189 ? -13.669 0.805 -56.828 1.00 18.17 189 VAL A N 1
ATOM 1421 C CA . VAL A 1 189 ? -14.375 1.883 -56.129 1.00 19.19 189 VAL A CA 1
ATOM 1422 C C . VAL A 1 189 ? -14.528 1.557 -54.647 1.00 20.19 189 VAL A C 1
ATOM 1423 O O . VAL A 1 189 ? -15.109 0.533 -54.295 1.00 18.34 189 VAL A O 1
ATOM 1427 N N . GLY A 1 190 ? -14.013 2.442 -53.792 1.00 17.75 190 GLY A N 1
ATOM 1428 C CA . GLY A 1 190 ? -14.097 2.228 -52.360 1.00 18.09 190 GLY A CA 1
ATOM 1429 C C . GLY A 1 190 ? -14.566 3.467 -51.616 1.00 18.25 190 GLY A C 1
ATOM 1430 O O . GLY A 1 190 ? -14.010 4.553 -51.774 1.00 17.55 190 GLY A O 1
ATOM 1431 N N . MET A 1 191 ? -15.601 3.300 -50.800 1.00 17.25 191 MET A N 1
ATOM 1432 C CA . MET A 1 191 ? -16.140 4.408 -50.031 1.00 17.74 191 MET A CA 1
ATOM 1433 C C . MET A 1 191 ? -16.040 4.193 -48.531 1.00 18.17 191 MET A C 1
ATOM 1434 O O . MET A 1 191 ? -16.388 3.127 -48.031 1.00 18.08 191 MET A O 1
ATOM 1439 N N . LYS A 1 192 ? -15.531 5.193 -47.819 1.00 18.38 192 LYS A N 1
ATOM 1440 C CA . LYS A 1 192 ? -15.531 5.131 -46.359 1.00 18.06 192 LYS A CA 1
ATOM 1441 C C . LYS A 1 192 ? -16.585 6.185 -46.071 1.00 18.00 192 LYS A C 1
ATOM 1442 O O . LYS A 1 192 ? -16.321 7.381 -46.228 1.00 17.23 192 LYS A O 1
ATOM 1448 N N . PRO A 1 193 ? -17.785 5.771 -45.640 1.00 18.41 193 PRO A N 1
ATOM 1449 C CA . PRO A 1 193 ? -18.804 6.789 -45.377 1.00 18.31 193 PRO A CA 1
ATOM 1450 C C . PRO A 1 193 ? -18.508 7.656 -44.164 1.00 18.96 193 PRO A C 1
ATOM 1451 O O . PRO A 1 193 ? -17.532 7.445 -43.449 1.00 18.76 193 PRO A O 1
ATOM 1455 N N . THR A 1 194 ? -19.377 8.635 -43.945 1.00 20.12 194 THR A N 1
ATOM 1456 C CA . THR A 1 194 ? -19.270 9.557 -42.823 1.00 21.58 194 THR A CA 1
ATOM 1457 C C . THR A 1 194 ? -19.204 8.758 -41.522 1.00 20.59 194 THR A C 1
ATOM 1458 O O . THR A 1 194 ? -19.889 7.749 -41.378 1.00 18.32 194 THR A O 1
ATOM 1462 N N . TYR A 1 195 ? -18.384 9.202 -40.574 1.00 19.30 195 TYR A N 1
ATOM 1463 C CA . TYR A 1 195 ? -18.302 8.501 -39.293 1.00 19.75 195 TYR A CA 1
ATOM 1464 C C . TYR A 1 195 ? -19.701 8.551 -38.665 1.00 21.00 195 TYR A C 1
ATOM 1465 O O . TYR A 1 195 ? -20.233 9.636 -38.426 1.00 21.15 195 TYR A O 1
ATOM 1474 N N . GLY A 1 196 ? -20.280 7.380 -38.403 1.00 20.45 196 GLY A N 1
ATOM 1475 C CA . GLY A 1 196 ? -21.613 7.309 -37.833 1.00 20.55 196 GLY A CA 1
ATOM 1476 C C . GLY A 1 196 ? -22.647 6.843 -38.851 1.00 21.10 196 GLY A C 1
ATOM 1477 O O . GLY A 1 196 ? -23.789 6.533 -38.503 1.00 20.20 196 GLY A O 1
ATOM 1478 N N . ARG A 1 197 ? -22.250 6.780 -40.117 1.00 19.12 197 ARG A N 1
ATOM 1479 C CA . ARG A 1 197 ? -23.170 6.360 -41.172 1.00 20.85 197 ARG A CA 1
ATOM 1480 C C . ARG A 1 197 ? -23.424 4.851 -41.146 1.00 20.69 197 ARG A C 1
ATOM 1481 O O . ARG A 1 197 ? -24.509 4.389 -41.497 1.00 22.22 197 ARG A O 1
ATOM 1489 N N . VAL A 1 198 ? -22.425 4.088 -40.714 1.00 18.77 198 VAL A N 1
ATOM 1490 C CA . VAL A 1 198 ? -22.539 2.637 -40.648 1.00 19.18 198 VAL A CA 1
ATOM 1491 C C . VAL A 1 198 ? -22.191 2.145 -39.243 1.00 20.67 198 VAL A C 1
ATOM 1492 O O . VAL A 1 198 ? -21.194 2.566 -38.658 1.00 18.97 198 VAL A O 1
ATOM 1496 N N . SER A 1 199 ? -23.016 1.255 -38.699 1.00 18.75 199 SER A N 1
ATOM 1497 C CA . SER A 1 199 ? -22.777 0.738 -37.360 1.00 19.24 199 SER A CA 1
ATOM 1498 C C . SER A 1 199 ? -21.406 0.102 -37.163 1.00 18.87 199 SER A C 1
ATOM 1499 O O . SER A 1 199 ? -20.891 -0.576 -38.053 1.00 18.67 199 SER A O 1
ATOM 1502 N N . ARG A 1 200 ? -20.830 0.309 -35.980 1.00 17.52 200 ARG A N 1
ATOM 1503 C CA . ARG A 1 200 ? -19.534 -0.274 -35.646 1.00 18.00 200 ARG A CA 1
ATOM 1504 C C . ARG A 1 200 ? -19.738 -1.473 -34.727 1.00 19.40 200 ARG A C 1
ATOM 1505 O O . ARG A 1 200 ? -18.778 -2.089 -34.268 1.00 18.51 200 ARG A O 1
ATOM 1513 N N . PHE A 1 201 ? -20.994 -1.811 -34.454 1.00 19.76 201 PHE A N 1
ATOM 1514 C CA . PHE A 1 201 ? -21.267 -2.962 -33.604 1.00 20.52 201 PHE A CA 1
ATOM 1515 C C . PHE A 1 201 ? -20.910 -4.227 -34.381 1.00 20.85 201 PHE A C 1
ATOM 1516 O O . PHE A 1 201 ? -21.534 -4.537 -35.396 1.00 20.38 201 PHE A O 1
ATOM 1524 N N . GLY A 1 202 ? -19.915 -4.960 -33.897 1.00 20.30 202 GLY A N 1
ATOM 1525 C CA . GLY A 1 202 ? -19.503 -6.162 -34.594 1.00 21.96 202 GLY A CA 1
ATOM 1526 C C . GLY A 1 202 ? -18.239 -5.923 -35.406 1.00 21.30 202 GLY A C 1
ATOM 1527 O O . GLY A 1 202 ? -17.774 -6.804 -36.124 1.00 20.35 202 GLY A O 1
ATOM 1528 N N . LEU A 1 203 ? -17.682 -4.721 -35.313 1.00 19.33 203 LEU A N 1
ATOM 1529 C CA . LEU A 1 203 ? -16.439 -4.411 -36.020 1.00 19.72 203 LEU A CA 1
ATOM 1530 C C . LEU A 1 203 ? -15.340 -4.523 -34.971 1.00 19.40 203 LEU A C 1
ATOM 1531 O O . LEU A 1 203 ? -15.338 -3.760 -34.009 1.00 19.24 203 LEU A O 1
ATOM 1536 N N . VAL A 1 204 ? -14.419 -5.468 -35.129 1.00 17.10 204 VAL A N 1
ATOM 1537 C CA . VAL A 1 204 ? -13.361 -5.599 -34.137 1.00 18.39 204 VAL A CA 1
ATOM 1538 C C . VAL A 1 204 ? -12.597 -4.281 -34.201 1.00 20.68 204 VAL A C 1
ATOM 1539 O O . VAL A 1 204 ? -11.977 -3.948 -35.207 1.00 20.97 204 VAL A O 1
ATOM 1543 N N . ALA A 1 205 ? -12.677 -3.535 -33.110 1.00 20.62 205 ALA A N 1
ATOM 1544 C CA . ALA A 1 205 ? -12.078 -2.218 -33.005 1.00 21.80 205 ALA A CA 1
ATOM 1545 C C . ALA A 1 205 ? -10.565 -2.071 -33.117 1.00 21.28 205 ALA A C 1
ATOM 1546 O O . ALA A 1 205 ? -9.787 -2.869 -32.599 1.00 19.92 205 ALA A O 1
ATOM 1548 N N . PHE A 1 206 ? -10.171 -1.013 -33.813 1.00 22.00 206 PHE A N 1
ATOM 1549 C CA . PHE A 1 206 ? -8.776 -0.645 -33.990 1.00 22.29 206 PHE A CA 1
ATOM 1550 C C . PHE A 1 206 ? -8.754 0.705 -33.262 1.00 21.00 206 PHE A C 1
ATOM 1551 O O . PHE A 1 206 ? -8.271 0.811 -32.137 1.00 21.77 206 PHE A O 1
ATOM 1559 N N . ALA A 1 207 ? -9.317 1.720 -33.906 1.00 20.07 207 ALA A N 1
ATOM 1560 C CA . ALA A 1 207 ? -9.416 3.063 -33.334 1.00 19.95 207 ALA A CA 1
ATOM 1561 C C . ALA A 1 207 ? -10.899 3.441 -33.394 1.00 19.28 207 ALA A C 1
ATOM 1562 O O . ALA A 1 207 ? -11.416 3.807 -34.450 1.00 19.19 207 ALA A O 1
ATOM 1564 N N . SER A 1 208 ? -11.568 3.344 -32.249 1.00 19.24 208 SER A N 1
ATOM 1565 C CA . SER A 1 208 ? -13.001 3.623 -32.139 1.00 21.45 208 SER A CA 1
ATOM 1566 C C . SER A 1 208 ? -13.480 4.964 -32.699 1.00 21.63 208 SER A C 1
ATOM 1567 O O . SER A 1 208 ? -14.587 5.051 -33.228 1.00 20.18 208 SER A O 1
ATOM 1570 N N . SER A 1 209 ? -12.661 6.007 -32.598 1.00 17.44 209 SER A N 1
ATOM 1571 C CA . SER A 1 209 ? -13.089 7.312 -33.091 1.00 18.73 209 SER A CA 1
ATOM 1572 C C . SER A 1 209 ? -12.760 7.529 -34.564 1.00 18.92 209 SER A C 1
ATOM 1573 O O . SER A 1 209 ? -13.097 8.566 -35.126 1.00 18.67 209 SER A O 1
ATOM 1576 N N . LEU A 1 210 ? -12.113 6.546 -35.183 1.00 16.52 210 LEU A N 1
ATOM 1577 C CA . LEU A 1 210 ? -11.694 6.671 -36.575 1.00 17.55 210 LEU A CA 1
ATOM 1578 C C . LEU A 1 210 ? -12.239 5.607 -37.520 1.00 17.96 210 LEU A C 1
ATOM 1579 O O . LEU A 1 210 ? -12.463 5.886 -38.700 1.00 19.01 210 LEU A O 1
ATOM 1584 N N . ASP A 1 211 ? -12.431 4.397 -36.998 1.00 19.73 211 ASP A N 1
ATOM 1585 C CA . ASP A 1 211 ? -12.934 3.256 -37.777 1.00 19.83 211 ASP A CA 1
ATOM 1586 C C . ASP A 1 211 ? -14.293 3.509 -38.422 1.00 20.11 211 ASP A C 1
ATOM 1587 O O . ASP A 1 211 ? -15.131 4.223 -37.876 1.00 20.23 211 ASP A O 1
ATOM 1592 N N . GLN A 1 212 ? -14.511 2.891 -39.579 1.00 19.09 212 GLN A N 1
ATOM 1593 C CA . GLN A 1 212 ? -15.808 2.946 -40.247 1.00 18.99 212 GLN A CA 1
ATOM 1594 C C . GLN A 1 212 ? -15.826 1.878 -41.339 1.00 19.25 212 GLN A C 1
ATOM 1595 O O . GLN A 1 212 ? -14.854 1.709 -42.070 1.00 17.60 212 GLN A O 1
ATOM 1601 N N . ILE A 1 213 ? -16.925 1.133 -41.411 1.00 19.13 213 ILE A N 1
ATOM 1602 C CA . ILE A 1 213 ? -17.085 0.073 -42.407 1.00 17.56 213 ILE A CA 1
ATOM 1603 C C . ILE A 1 213 ? -17.584 0.715 -43.693 1.00 18.42 213 ILE A C 1
ATOM 1604 O O . ILE A 1 213 ? -18.322 1.698 -43.655 1.00 19.55 213 ILE A O 1
ATOM 1609 N N . GLY A 1 214 ? -17.175 0.164 -44.831 1.00 18.16 214 GLY A N 1
ATOM 1610 C CA . GLY A 1 214 ? -17.604 0.711 -46.104 1.00 18.91 214 GLY A CA 1
ATOM 1611 C C . GLY A 1 214 ? -17.529 -0.319 -47.214 1.00 18.50 214 GLY A C 1
ATOM 1612 O O . GLY A 1 214 ? -16.859 -1.336 -47.059 1.00 18.78 214 GLY A O 1
ATOM 1613 N N . PRO A 1 215 ? -18.196 -0.072 -48.351 1.00 19.05 215 PRO A N 1
ATOM 1614 C CA . PRO A 1 215 ? -18.208 -0.990 -49.492 1.00 19.79 215 PRO A CA 1
ATOM 1615 C C . PRO A 1 215 ? -17.162 -0.737 -50.577 1.00 19.48 215 PRO A C 1
ATOM 1616 O O . PRO A 1 215 ? -16.729 0.395 -50.800 1.00 20.10 215 PRO A O 1
ATOM 1620 N N . LEU A 1 216 ? -16.782 -1.817 -51.250 1.00 17.92 216 LEU A N 1
ATOM 1621 C CA . LEU A 1 216 ? -15.847 -1.777 -52.370 1.00 18.94 216 LEU A CA 1
ATOM 1622 C C . LEU A 1 216 ? -16.578 -2.516 -53.488 1.00 18.87 216 LEU A C 1
ATOM 1623 O O . LEU A 1 216 ? -17.164 -3.578 -53.251 1.00 17.34 216 LEU A O 1
ATOM 1628 N N . THR A 1 217 ? -16.557 -1.937 -54.686 1.00 18.20 217 THR A N 1
ATOM 1629 C CA . THR A 1 217 ? -17.241 -2.488 -55.857 1.00 17.75 217 THR A CA 1
ATOM 1630 C C . THR A 1 217 ? -16.442 -2.152 -57.122 1.00 17.87 217 THR A C 1
ATOM 1631 O O . THR A 1 217 ? -15.432 -1.449 -57.056 1.00 18.79 217 THR A O 1
ATOM 1635 N N . ARG A 1 218 ? -16.899 -2.642 -58.274 1.00 19.53 218 ARG A N 1
ATOM 1636 C CA . ARG A 1 218 ? -16.211 -2.369 -59.540 1.00 19.35 218 ARG A CA 1
ATOM 1637 C C . ARG A 1 218 ? -16.726 -1.107 -60.241 1.00 20.23 218 ARG A C 1
ATOM 1638 O O . ARG A 1 218 ? -16.174 -0.680 -61.258 1.00 22.00 218 ARG A O 1
ATOM 1646 N N . ASN A 1 219 ? -17.785 -0.508 -59.700 1.00 20.54 219 ASN A N 1
ATOM 1647 C CA . ASN A 1 219 ? -18.333 0.722 -60.265 1.00 21.18 219 ASN A CA 1
ATOM 1648 C C . ASN A 1 219 ? -19.013 1.566 -59.181 1.00 23.13 219 ASN A C 1
ATOM 1649 O O . ASN A 1 219 ? -19.296 1.081 -58.087 1.00 21.60 219 ASN A O 1
ATOM 1654 N N . VAL A 1 220 ? -19.259 2.835 -59.493 1.00 21.74 220 VAL A N 1
ATOM 1655 C CA . VAL A 1 220 ? -19.859 3.770 -58.544 1.00 21.45 220 VAL A CA 1
ATOM 1656 C C . VAL A 1 220 ? -21.282 3.448 -58.102 1.00 21.86 220 VAL A C 1
ATOM 1657 O O . VAL A 1 220 ? -21.581 3.488 -56.909 1.00 20.99 220 VAL A O 1
ATOM 1661 N N . LYS A 1 221 ? -22.158 3.135 -59.052 1.00 21.91 221 LYS A N 1
ATOM 1662 C CA . LYS A 1 221 ? -23.546 2.848 -58.714 1.00 23.20 221 LYS A CA 1
ATOM 1663 C C . LYS A 1 221 ? -23.704 1.627 -57.828 1.00 21.75 221 LYS A C 1
ATOM 1664 O O . LYS A 1 221 ? -24.526 1.624 -56.917 1.00 22.85 221 LYS A O 1
ATOM 1670 N N . ASP A 1 222 ? -22.926 0.587 -58.103 1.00 21.10 222 ASP A N 1
ATOM 1671 C CA . ASP A 1 222 ? -22.968 -0.617 -57.288 1.00 20.77 222 ASP A CA 1
ATOM 1672 C C . ASP A 1 222 ? -22.580 -0.208 -55.872 1.00 21.80 222 ASP A C 1
ATOM 1673 O O . ASP A 1 222 ? -23.129 -0.712 -54.893 1.00 21.94 222 ASP A O 1
ATOM 1678 N N . ASN A 1 223 ? -21.624 0.709 -55.768 1.00 20.83 223 ASN A N 1
ATOM 1679 C CA . ASN A 1 223 ? -21.153 1.147 -54.459 1.00 21.23 223 ASN A CA 1
ATOM 1680 C C . ASN A 1 223 ? -22.250 1.811 -53.631 1.00 21.21 223 ASN A C 1
ATOM 1681 O O . ASN A 1 223 ? -22.402 1.515 -52.445 1.00 20.12 223 ASN A O 1
ATOM 1686 N N . ALA A 1 224 ? -23.016 2.698 -54.257 1.00 21.23 224 ALA A N 1
ATOM 1687 C CA . ALA A 1 224 ? -24.102 3.389 -53.574 1.00 22.17 224 ALA A CA 1
ATOM 1688 C C . ALA A 1 224 ? -25.197 2.398 -53.185 1.00 23.65 224 ALA A C 1
ATOM 1689 O O . ALA A 1 224 ? -25.789 2.496 -52.112 1.00 24.20 224 ALA A O 1
ATOM 1691 N N . ILE A 1 225 ? -25.466 1.439 -54.062 1.00 23.55 225 ILE A N 1
ATOM 1692 C CA . ILE A 1 225 ? -26.492 0.441 -53.777 1.00 23.20 225 ILE A CA 1
ATOM 1693 C C . ILE A 1 225 ? -26.140 -0.313 -52.498 1.00 23.09 225 ILE A C 1
ATOM 1694 O O . ILE A 1 225 ? -26.997 -0.558 -51.650 1.00 23.35 225 ILE A O 1
ATOM 1699 N N . VAL A 1 226 ? -24.870 -0.675 -52.361 1.00 21.42 226 VAL A N 1
ATOM 1700 C CA . VAL A 1 226 ? -24.429 -1.415 -51.190 1.00 21.45 226 VAL A CA 1
ATOM 1701 C C . VAL A 1 226 ? -24.436 -0.552 -49.931 1.00 21.62 226 VAL A C 1
ATOM 1702 O O . VAL A 1 226 ? -24.790 -1.033 -48.854 1.00 22.02 226 VAL A O 1
ATOM 1706 N N . LEU A 1 227 ? -24.052 0.717 -50.060 1.00 19.15 227 LEU A N 1
ATOM 1707 C CA . LEU A 1 227 ? -24.034 1.603 -48.896 1.00 21.11 227 LEU A CA 1
ATOM 1708 C C . LEU A 1 227 ? -25.458 1.749 -48.369 1.00 21.48 227 LEU A C 1
ATOM 1709 O O . LEU A 1 227 ? -25.683 1.838 -47.159 1.00 20.49 227 LEU A O 1
ATOM 1714 N N . GLU A 1 228 ? -26.418 1.783 -49.288 1.00 21.43 228 GLU A N 1
ATOM 1715 C CA . GLU A 1 228 ? -27.819 1.902 -48.900 1.00 23.28 228 GLU A CA 1
ATOM 1716 C C . GLU A 1 228 ? -28.209 0.751 -47.977 1.00 22.14 228 GLU A C 1
ATOM 1717 O O . GLU A 1 228 ? -28.920 0.945 -46.990 1.00 22.69 228 GLU A O 1
ATOM 1723 N N . ALA A 1 229 ? -27.728 -0.445 -48.300 1.00 22.26 229 ALA A N 1
ATOM 1724 C CA . ALA A 1 229 ? -28.053 -1.640 -47.529 1.00 23.04 229 ALA A CA 1
ATOM 1725 C C . ALA A 1 229 ? -27.427 -1.761 -46.144 1.00 23.49 229 ALA A C 1
ATOM 1726 O O . ALA A 1 229 ? -28.028 -2.352 -45.250 1.00 22.09 229 ALA A O 1
ATOM 1728 N N . ILE A 1 230 ? -26.227 -1.213 -45.962 1.00 22.93 230 ILE A N 1
ATOM 1729 C CA . ILE A 1 230 ? -25.537 -1.337 -44.681 1.00 22.64 230 ILE A CA 1
ATOM 1730 C C . ILE A 1 230 ? -25.626 -0.134 -43.746 1.00 21.93 230 ILE A C 1
ATOM 1731 O O . ILE A 1 230 ? -25.309 -0.249 -42.564 1.00 22.93 230 ILE A O 1
ATOM 1736 N N . SER A 1 231 ? -26.050 1.012 -44.268 1.00 22.88 231 SER A N 1
ATOM 1737 C CA . SER A 1 231 ? -26.142 2.235 -43.466 1.00 22.64 231 SER A CA 1
ATOM 1738 C C . SER A 1 231 ? -27.383 2.292 -42.575 1.00 23.72 231 SER A C 1
ATOM 1739 O O . SER A 1 231 ? -28.332 1.534 -42.772 1.00 24.41 231 SER A O 1
ATOM 1742 N N . GLY A 1 232 ? -27.366 3.192 -41.594 1.00 23.60 232 GLY A N 1
ATOM 1743 C CA . GLY A 1 232 ? -28.503 3.342 -40.700 1.00 23.18 232 GLY A CA 1
ATOM 1744 C C . GLY A 1 232 ? -28.200 3.284 -39.210 1.00 24.34 232 GLY A C 1
ATOM 1745 O O . GLY A 1 232 ? -27.243 2.635 -38.786 1.00 24.36 232 GLY A O 1
ATOM 1746 N N . ALA A 1 233 ? -29.024 3.964 -38.414 1.00 24.00 233 ALA A N 1
ATOM 1747 C CA . ALA A 1 233 ? -28.864 3.988 -36.961 1.00 25.61 233 ALA A CA 1
ATOM 1748 C C . ALA A 1 233 ? -28.984 2.582 -36.379 1.00 26.46 233 ALA A C 1
ATOM 1749 O O . ALA A 1 233 ? -29.686 1.731 -36.927 1.00 25.81 233 ALA A O 1
ATOM 1751 N N . ASP A 1 234 ? -28.309 2.353 -35.258 1.00 24.81 234 ASP A N 1
ATOM 1752 C CA . ASP A 1 234 ? -28.307 1.055 -34.592 1.00 24.74 234 ASP A CA 1
ATOM 1753 C C . ASP A 1 234 ? -28.266 1.246 -33.076 1.00 25.47 234 ASP A C 1
ATOM 1754 O O . ASP A 1 234 ? -27.343 1.871 -32.547 1.00 24.83 234 ASP A O 1
ATOM 1759 N N . VAL A 1 235 ? -29.271 0.715 -32.383 1.00 23.84 235 VAL A N 1
ATOM 1760 C CA . VAL A 1 235 ? -29.347 0.836 -30.925 1.00 23.95 235 VAL A CA 1
ATOM 1761 C C . VAL A 1 235 ? -28.153 0.207 -30.216 1.00 23.65 235 VAL A C 1
ATOM 1762 O O . VAL A 1 235 ? -27.877 0.514 -29.052 1.00 24.29 235 VAL A O 1
ATOM 1766 N N . ASN A 1 236 ? -27.439 -0.668 -30.920 1.00 22.82 236 ASN A N 1
ATOM 1767 C CA . ASN A 1 236 ? -26.277 -1.349 -30.350 1.00 23.66 236 ASN A CA 1
ATOM 1768 C C . ASN A 1 236 ? -24.981 -0.547 -30.497 1.00 22.13 236 ASN A C 1
ATOM 1769 O O . ASN A 1 236 ? -23.926 -0.976 -30.034 1.00 23.59 236 ASN A O 1
ATOM 1774 N N . ASP A 1 237 ? -25.069 0.609 -31.145 1.00 20.57 237 ASP A N 1
ATOM 1775 C CA . ASP A 1 237 ? -23.910 1.479 -31.365 1.00 20.84 237 ASP A CA 1
ATOM 1776 C C . ASP A 1 237 ? -24.352 2.915 -31.116 1.00 20.77 237 ASP A C 1
ATOM 1777 O O . ASP A 1 237 ? -25.043 3.515 -31.935 1.00 22.35 237 ASP A O 1
ATOM 1782 N N . SER A 1 238 ? -23.942 3.458 -29.976 1.00 21.77 238 SER A N 1
ATOM 1783 C CA . SER A 1 238 ? -24.323 4.807 -29.590 1.00 22.57 238 SER A CA 1
ATOM 1784 C C . SER A 1 238 ? -23.762 5.895 -30.496 1.00 23.22 238 SER A C 1
ATOM 1785 O O . SER A 1 238 ? -24.234 7.034 -30.464 1.00 23.79 238 SER A O 1
ATOM 1788 N N . THR A 1 239 ? -22.763 5.552 -31.305 1.00 21.43 239 THR A N 1
ATOM 1789 C CA . THR A 1 239 ? -22.175 6.530 -32.215 1.00 22.85 239 THR A CA 1
ATOM 1790 C C . THR A 1 239 ? -22.802 6.480 -33.606 1.00 22.72 239 THR A C 1
ATOM 1791 O O . THR A 1 239 ? -22.449 7.273 -34.476 1.00 23.43 239 THR A O 1
ATOM 1795 N N . SER A 1 240 ? -23.725 5.550 -33.828 1.00 22.14 240 SER A N 1
ATOM 1796 C CA . SER A 1 240 ? -24.374 5.473 -35.131 1.00 22.34 240 SER A CA 1
ATOM 1797 C C . SER A 1 240 ? -25.286 6.697 -35.238 1.00 24.03 240 SER A C 1
ATOM 1798 O O . SER A 1 240 ? -26.027 7.013 -34.305 1.00 24.63 240 SER A O 1
ATOM 1801 N N . ALA A 1 241 ? -25.222 7.390 -36.369 1.00 22.81 241 ALA A N 1
ATOM 1802 C CA . ALA A 1 241 ? -26.014 8.602 -36.562 1.00 24.23 241 ALA A CA 1
ATOM 1803 C C . ALA A 1 241 ? -27.502 8.370 -36.817 1.00 24.94 241 ALA A C 1
ATOM 1804 O O . ALA A 1 241 ? -27.876 7.474 -37.574 1.00 26.05 241 ALA A O 1
ATOM 1806 N N . PRO A 1 242 ? -28.370 9.185 -36.184 1.00 26.70 242 PRO A N 1
ATOM 1807 C CA . PRO A 1 242 ? -29.822 9.063 -36.353 1.00 28.55 242 PRO A CA 1
ATOM 1808 C C . PRO A 1 242 ? -30.270 9.715 -37.660 1.00 29.83 242 PRO A C 1
ATOM 1809 O O . PRO A 1 242 ? -31.026 10.685 -37.662 1.00 30.43 242 PRO A O 1
ATOM 1813 N N . VAL A 1 243 ? -29.769 9.171 -38.765 1.00 30.95 243 VAL A N 1
ATOM 1814 C CA . VAL A 1 243 ? -30.089 9.654 -40.103 1.00 31.45 243 VAL A CA 1
ATOM 1815 C C . VAL A 1 243 ? -30.738 8.472 -40.822 1.00 32.97 243 VAL A C 1
ATOM 1816 O O . VAL A 1 243 ? -30.062 7.521 -41.218 1.00 33.75 243 VAL A O 1
ATOM 1820 N N . ASP A 1 244 ? -32.056 8.526 -40.978 1.00 34.14 244 ASP A N 1
ATOM 1821 C CA . ASP A 1 244 ? -32.786 7.434 -41.614 1.00 34.92 244 ASP A CA 1
ATOM 1822 C C . ASP A 1 244 ? -32.721 7.414 -43.139 1.00 33.87 244 ASP A C 1
ATOM 1823 O O . ASP A 1 244 ? -32.889 6.358 -43.754 1.00 33.54 244 ASP A O 1
ATOM 1828 N N . ASP A 1 245 ? -32.469 8.573 -43.740 1.00 31.39 245 ASP A N 1
ATOM 1829 C CA . ASP A 1 245 ? -32.370 8.695 -45.195 1.00 31.82 245 ASP A CA 1
ATOM 1830 C C . ASP A 1 245 ? -31.068 8.059 -45.684 1.00 30.71 245 ASP A C 1
ATOM 1831 O O . ASP A 1 245 ? -29.987 8.620 -45.499 1.00 30.65 245 ASP A O 1
ATOM 1836 N N . VAL A 1 246 ? -31.179 6.887 -46.301 1.00 30.21 246 VAL A N 1
ATOM 1837 C CA . VAL A 1 246 ? -30.012 6.185 -46.818 1.00 30.75 246 VAL A CA 1
ATOM 1838 C C . VAL A 1 246 ? -30.151 5.937 -48.316 1.00 30.54 246 VAL A C 1
ATOM 1839 O O . VAL A 1 246 ? -29.742 4.901 -48.838 1.00 30.23 246 VAL A O 1
ATOM 1843 N N . ASP A 1 247 ? -30.739 6.912 -48.995 1.00 31.61 247 ASP A N 1
ATOM 1844 C CA . ASP A 1 247 ? -30.948 6.864 -50.437 1.00 34.08 247 ASP A CA 1
ATOM 1845 C C . ASP A 1 247 ? -29.695 7.487 -51.043 1.00 32.79 247 ASP A C 1
ATOM 1846 O O . ASP A 1 247 ? -29.496 8.697 -50.970 1.00 33.92 247 ASP A O 1
ATOM 1851 N N . PHE A 1 248 ? -28.846 6.648 -51.623 1.00 30.01 248 PHE A N 1
ATOM 1852 C CA . PHE A 1 248 ? -27.597 7.122 -52.204 1.00 28.08 248 PHE A CA 1
ATOM 1853 C C . PHE A 1 248 ? -27.547 7.078 -53.728 1.00 27.57 248 PHE A C 1
ATOM 1854 O O . PHE A 1 248 ? -26.604 7.584 -54.338 1.00 26.95 248 PHE A O 1
ATOM 1862 N N . THR A 1 249 ? -28.566 6.488 -54.344 1.00 29.00 249 THR A N 1
ATOM 1863 C CA . THR A 1 249 ? -28.609 6.379 -55.799 1.00 30.30 249 THR A CA 1
ATOM 1864 C C . THR A 1 249 ? -29.460 7.447 -56.494 1.00 31.24 249 THR A C 1
ATOM 1865 O O . THR A 1 249 ? -29.391 7.601 -57.712 1.00 30.81 249 THR A O 1
ATOM 1869 N N . SER A 1 250 ? -30.228 8.209 -55.722 1.00 32.95 250 SER A N 1
ATOM 1870 C CA . SER A 1 250 ? -31.105 9.232 -56.292 1.00 35.48 250 SER A CA 1
ATOM 1871 C C . SER A 1 250 ? -30.450 10.333 -57.125 1.00 34.99 250 SER A C 1
ATOM 1872 O O . SER A 1 250 ? -31.067 10.857 -58.051 1.00 35.56 250 SER A O 1
ATOM 1875 N N . GLU A 1 251 ? -29.210 10.681 -56.800 1.00 34.31 251 GLU A N 1
ATOM 1876 C CA . GLU A 1 251 ? -28.500 11.737 -57.515 1.00 33.10 251 GLU A CA 1
ATOM 1877 C C . GLU A 1 251 ? -27.628 11.203 -58.655 1.00 31.42 251 GLU A C 1
ATOM 1878 O O . GLU A 1 251 ? -27.125 11.973 -59.470 1.00 29.81 251 GLU A O 1
ATOM 1884 N N . ILE A 1 252 ? -27.440 9.888 -58.709 1.00 29.67 252 ILE A N 1
ATOM 1885 C CA . ILE A 1 252 ? -26.608 9.293 -59.749 1.00 28.09 252 ILE A CA 1
ATOM 1886 C C . ILE A 1 252 ? -27.214 9.462 -61.147 1.00 28.62 252 ILE A C 1
ATOM 1887 O O . ILE A 1 252 ? -28.339 9.035 -61.412 1.00 29.80 252 ILE A O 1
ATOM 1892 N N . GLY A 1 253 ? -26.454 10.091 -62.038 1.00 27.24 253 GLY A N 1
ATOM 1893 C CA . GLY A 1 253 ? -26.932 10.325 -63.387 1.00 27.12 253 GLY A CA 1
ATOM 1894 C C . GLY A 1 253 ? -27.121 11.810 -63.635 1.00 27.82 253 GLY A C 1
ATOM 1895 O O . GLY A 1 253 ? -27.087 12.259 -64.776 1.00 28.47 253 GLY A O 1
ATOM 1896 N N . LYS A 1 254 ? -27.325 12.579 -62.569 1.00 27.25 254 LYS A N 1
ATOM 1897 C CA . LYS A 1 254 ? -27.495 14.026 -62.707 1.00 28.91 254 LYS A CA 1
ATOM 1898 C C . LYS A 1 254 ? -26.127 14.638 -62.998 1.00 29.47 254 LYS A C 1
ATOM 1899 O O . LYS A 1 254 ? -25.099 14.102 -62.571 1.00 28.29 254 LYS A O 1
ATOM 1905 N N . ASP A 1 255 ? -26.107 15.754 -63.723 1.00 28.91 255 ASP A N 1
ATOM 1906 C CA . ASP A 1 255 ? -24.843 16.396 -64.073 1.00 28.46 255 ASP A CA 1
ATOM 1907 C C . ASP A 1 255 ? -24.210 17.144 -62.911 1.00 26.63 255 ASP A C 1
ATOM 1908 O O . ASP A 1 255 ? -24.789 17.252 -61.834 1.00 27.23 255 ASP A O 1
ATOM 1913 N N . ILE A 1 256 ? -23.005 17.650 -63.140 1.00 27.00 256 ILE A N 1
ATOM 1914 C CA . ILE A 1 256 ? -22.281 18.400 -62.126 1.00 28.25 256 ILE A CA 1
ATOM 1915 C C . ILE A 1 256 ? -21.946 19.799 -62.639 1.00 28.90 256 ILE A C 1
ATOM 1916 O O . ILE A 1 256 ? -20.922 20.372 -62.274 1.00 27.38 256 ILE A O 1
ATOM 1921 N N . LYS A 1 257 ? -22.802 20.343 -63.501 1.00 29.72 257 LYS A N 1
ATOM 1922 C CA . LYS A 1 257 ? -22.563 21.685 -64.023 1.00 31.34 257 LYS A CA 1
ATOM 1923 C C . LYS A 1 257 ? -22.698 22.682 -62.881 1.00 29.97 257 LYS A C 1
ATOM 1924 O O . LYS A 1 257 ? -23.734 22.740 -62.221 1.00 28.96 257 LYS A O 1
ATOM 1930 N N . GLY A 1 258 ? -21.648 23.463 -62.653 1.00 30.02 258 GLY A N 1
ATOM 1931 C CA . GLY A 1 258 ? -21.687 24.438 -61.579 1.00 29.80 258 GLY A CA 1
ATOM 1932 C C . GLY A 1 258 ? -21.246 23.870 -60.241 1.00 29.77 258 GLY A C 1
ATOM 1933 O O . GLY A 1 258 ? -21.142 24.603 -59.259 1.00 30.03 258 GLY A O 1
ATOM 1934 N N . LEU A 1 259 ? -20.989 22.565 -60.187 1.00 29.02 259 LEU A N 1
ATOM 1935 C CA . LEU A 1 259 ? -20.538 21.954 -58.939 1.00 27.50 259 LEU A CA 1
ATOM 1936 C C . LEU A 1 259 ? -19.220 22.621 -58.567 1.00 25.79 259 LEU A C 1
ATOM 1937 O O . LEU A 1 259 ? -18.333 22.763 -59.407 1.00 26.78 259 LEU A O 1
ATOM 1942 N N . LYS A 1 260 ? -19.089 23.027 -57.311 1.00 25.77 260 LYS A N 1
ATOM 1943 C CA . LYS A 1 260 ? -17.877 23.690 -56.860 1.00 26.76 260 LYS A CA 1
ATOM 1944 C C . LYS A 1 260 ? -16.920 22.690 -56.220 1.00 25.88 260 LYS A C 1
ATOM 1945 O O . LYS A 1 260 ? -17.160 22.192 -55.121 1.00 24.63 260 LYS A O 1
ATOM 1951 N N . VAL A 1 261 ? -15.836 22.409 -56.933 1.00 25.39 261 VAL A N 1
ATOM 1952 C CA . VAL A 1 261 ? -14.821 21.454 -56.497 1.00 24.14 261 VAL A CA 1
ATOM 1953 C C . VAL A 1 261 ? -13.554 22.131 -55.989 1.00 23.11 261 VAL A C 1
ATOM 1954 O O . VAL A 1 261 ? -12.953 22.951 -56.686 1.00 24.79 261 VAL A O 1
ATOM 1958 N N . ALA A 1 262 ? -13.146 21.774 -54.775 1.00 22.17 262 ALA A N 1
ATOM 1959 C CA . ALA A 1 262 ? -11.943 22.333 -54.162 1.00 21.26 262 ALA A CA 1
ATOM 1960 C C . ALA A 1 262 ? -10.766 21.380 -54.328 1.00 22.17 262 ALA A C 1
ATOM 1961 O O . ALA A 1 262 ? -10.869 20.195 -54.001 1.00 21.75 262 ALA A O 1
ATOM 1963 N N . LEU A 1 263 ? -9.654 21.905 -54.834 1.00 22.38 263 LEU A N 1
ATOM 1964 C CA . LEU A 1 263 ? -8.433 21.127 -55.038 1.00 21.51 263 LEU A CA 1
ATOM 1965 C C . LEU A 1 263 ? -7.385 21.685 -54.092 1.00 20.46 263 LEU A C 1
ATOM 1966 O O . LEU A 1 263 ? -6.810 22.740 -54.347 1.00 20.83 263 LEU A O 1
ATOM 1971 N N . PRO A 1 264 ? -7.129 20.989 -52.974 1.00 20.33 264 PRO A N 1
ATOM 1972 C CA . PRO A 1 264 ? -6.129 21.482 -52.022 1.00 19.59 264 PRO A CA 1
ATOM 1973 C C . PRO A 1 264 ? -4.719 21.416 -52.598 1.00 20.42 264 PRO A C 1
ATOM 1974 O O . PRO A 1 264 ? -4.304 20.381 -53.127 1.00 19.98 264 PRO A O 1
ATOM 1978 N N . LYS A 1 265 ? -3.976 22.515 -52.488 1.00 20.06 265 LYS A N 1
ATOM 1979 C CA . LYS A 1 265 ? -2.615 22.541 -53.005 1.00 21.52 265 LYS A CA 1
ATOM 1980 C C . LYS A 1 265 ? -1.766 21.470 -52.326 1.00 21.84 265 LYS A C 1
ATOM 1981 O O . LYS A 1 265 ? -0.892 20.873 -52.953 1.00 22.72 265 LYS A O 1
ATOM 1987 N N . GLU A 1 266 ? -2.045 21.202 -51.052 1.00 22.09 266 GLU A N 1
ATOM 1988 C CA . GLU A 1 266 ? -1.289 20.199 -50.308 1.00 21.82 266 GLU A CA 1
ATOM 1989 C C . GLU A 1 266 ? -1.525 18.772 -50.812 1.00 22.76 266 GLU A C 1
ATOM 1990 O O . GLU A 1 266 ? -0.745 17.874 -50.508 1.00 24.25 266 GLU A O 1
ATOM 1996 N N . TYR A 1 267 ? -2.598 18.558 -51.568 1.00 21.55 267 TYR A N 1
ATOM 1997 C CA . TYR A 1 267 ? -2.900 17.224 -52.089 1.00 21.78 267 TYR A CA 1
ATOM 1998 C C . TYR A 1 267 ? -2.109 16.887 -53.352 1.00 23.19 267 TYR A C 1
ATOM 1999 O O . TYR A 1 267 ? -2.190 15.777 -53.879 1.00 21.50 267 TYR A O 1
ATOM 2008 N N . LEU A 1 268 ? -1.359 17.863 -53.847 1.00 23.62 268 LEU A N 1
ATOM 2009 C CA . LEU A 1 268 ? -0.519 17.664 -55.022 1.00 25.83 268 LEU A CA 1
ATOM 2010 C C . LEU A 1 268 ? 0.865 18.147 -54.625 1.00 28.37 268 LEU A C 1
ATOM 2011 O O . LEU A 1 268 ? 1.633 18.638 -55.452 1.00 31.59 268 LEU A O 1
ATOM 2016 N N . GLY A 1 269 ? 1.158 17.989 -53.337 1.00 30.05 269 GLY A N 1
ATOM 2017 C CA . GLY A 1 269 ? 2.428 18.401 -52.766 1.00 33.32 269 GLY A CA 1
ATOM 2018 C C . GLY A 1 269 ? 3.625 17.500 -53.019 1.00 34.93 269 GLY A C 1
ATOM 2019 O O . GLY A 1 269 ? 3.567 16.545 -53.790 1.00 35.54 269 GLY A O 1
ATOM 2020 N N . GLU A 1 270 ? 4.718 17.807 -52.331 1.00 37.27 270 GLU A N 1
ATOM 2021 C CA . GLU A 1 270 ? 5.987 17.089 -52.477 1.00 39.06 270 GLU A CA 1
ATOM 2022 C C . GLU A 1 270 ? 5.994 15.553 -52.429 1.00 37.38 270 GLU A C 1
ATOM 2023 O O . GLU A 1 270 ? 6.749 14.914 -53.169 1.00 37.83 270 GLU A O 1
ATOM 2029 N N . GLY A 1 271 ? 5.177 14.963 -51.564 1.00 34.17 271 GLY A N 1
ATOM 2030 C CA . GLY A 1 271 ? 5.156 13.514 -51.449 1.00 30.53 271 GLY A CA 1
ATOM 2031 C C . GLY A 1 271 ? 4.394 12.760 -52.528 1.00 28.06 271 GLY A C 1
ATOM 2032 O O . GLY A 1 271 ? 4.439 11.529 -52.583 1.00 26.58 271 GLY A O 1
ATOM 2033 N N . VAL A 1 272 ? 3.698 13.490 -53.389 1.00 25.47 272 VAL A N 1
ATOM 2034 C CA . VAL A 1 272 ? 2.915 12.871 -54.453 1.00 24.25 272 VAL A CA 1
ATOM 2035 C C . VAL A 1 272 ? 3.798 12.608 -55.672 1.00 24.68 272 VAL A C 1
ATOM 2036 O O . VAL A 1 272 ? 4.482 13.507 -56.157 1.00 23.94 272 VAL A O 1
ATOM 2040 N N . ALA A 1 273 ? 3.776 11.371 -56.165 1.00 24.35 273 ALA A N 1
ATOM 2041 C CA . ALA A 1 273 ? 4.592 10.987 -57.316 1.00 24.85 273 ALA A CA 1
ATOM 2042 C C . ALA A 1 273 ? 4.158 11.705 -58.593 1.00 24.98 273 ALA A C 1
ATOM 2043 O O . ALA A 1 273 ? 2.994 12.077 -58.744 1.00 23.80 273 ALA A O 1
ATOM 2045 N N . ASP A 1 274 ? 5.101 11.889 -59.518 1.00 24.26 274 ASP A N 1
ATOM 2046 C CA . ASP A 1 274 ? 4.814 12.572 -60.778 1.00 25.15 274 ASP A CA 1
ATOM 2047 C C . ASP A 1 274 ? 3.692 11.942 -61.597 1.00 23.93 274 ASP A C 1
ATOM 2048 O O . ASP A 1 274 ? 2.862 12.662 -62.158 1.00 23.49 274 ASP A O 1
ATOM 2053 N N . ASP A 1 275 ? 3.662 10.611 -61.685 1.00 22.08 275 ASP A N 1
ATOM 2054 C CA . ASP A 1 275 ? 2.613 9.968 -62.463 1.00 22.80 275 ASP A CA 1
ATOM 2055 C C . ASP A 1 275 ? 1.231 10.122 -61.824 1.00 21.93 275 ASP A C 1
ATOM 2056 O O . ASP A 1 275 ? 0.242 10.302 -62.524 1.00 22.10 275 ASP A O 1
ATOM 2061 N N . VAL A 1 276 ? 1.163 10.078 -60.498 1.00 21.06 276 VAL A N 1
ATOM 2062 C CA . VAL A 1 276 ? -0.114 10.250 -59.805 1.00 21.31 276 VAL A CA 1
ATOM 2063 C C . VAL A 1 276 ? -0.576 11.702 -59.984 1.00 21.92 276 VAL A C 1
ATOM 2064 O O . VAL A 1 276 ? -1.749 11.970 -60.236 1.00 21.61 276 VAL A O 1
ATOM 2068 N N . LYS A 1 277 ? 0.368 12.627 -59.858 1.00 22.10 277 LYS A N 1
ATOM 2069 C CA . LYS A 1 277 ? 0.099 14.054 -59.995 1.00 24.85 277 LYS A CA 1
ATOM 2070 C C . LYS A 1 277 ? -0.473 14.354 -61.390 1.00 24.50 277 LYS A C 1
ATOM 2071 O O . LYS A 1 277 ? -1.443 15.101 -61.521 1.00 23.99 277 LYS A O 1
ATOM 2077 N N . GLU A 1 278 ? 0.114 13.746 -62.420 1.00 24.15 278 GLU A N 1
ATOM 2078 C CA . GLU A 1 278 ? -0.328 13.922 -63.806 1.00 24.78 278 GLU A CA 1
ATOM 2079 C C . GLU A 1 278 ? -1.750 13.390 -64.036 1.00 23.75 278 GLU A C 1
ATOM 2080 O O . GLU A 1 278 ? -2.567 14.027 -64.704 1.00 22.67 278 GLU A O 1
ATOM 2086 N N . ALA A 1 279 ? -2.042 12.215 -63.491 1.00 21.71 279 ALA A N 1
ATOM 2087 C CA . ALA A 1 279 ? -3.365 11.624 -63.657 1.00 22.20 279 ALA A CA 1
ATOM 2088 C C . ALA A 1 279 ? -4.437 12.457 -62.963 1.00 20.79 279 ALA A C 1
ATOM 2089 O O . ALA A 1 279 ? -5.533 12.626 -63.481 1.00 21.86 279 ALA A O 1
ATOM 2091 N N . VAL A 1 280 ? -4.120 12.976 -61.785 1.00 21.73 280 VAL A N 1
ATOM 2092 C CA . VAL A 1 280 ? -5.086 13.781 -61.050 1.00 22.73 280 VAL A CA 1
ATOM 2093 C C . VAL A 1 280 ? -5.329 15.115 -61.756 1.00 23.00 280 VAL A C 1
ATOM 2094 O O . VAL A 1 280 ? -6.459 15.602 -61.813 1.00 23.07 280 VAL A O 1
ATOM 2098 N N . GLN A 1 281 ? -4.273 15.705 -62.301 1.00 23.29 281 GLN A N 1
ATOM 2099 C CA . GLN A 1 281 ? -4.418 16.960 -63.023 1.00 24.60 281 GLN A CA 1
ATOM 2100 C C . GLN A 1 281 ? -5.294 16.730 -64.262 1.00 25.62 281 GLN A C 1
ATOM 2101 O O . GLN A 1 281 ? -6.107 17.584 -64.614 1.00 26.89 281 GLN A O 1
ATOM 2107 N N . ASN A 1 282 ? -5.144 15.576 -64.912 1.00 23.82 282 ASN A N 1
ATOM 2108 C CA . ASN A 1 282 ? -5.961 15.266 -66.086 1.00 24.43 282 ASN A CA 1
ATOM 2109 C C . ASN A 1 282 ? -7.404 15.056 -65.652 1.00 25.28 282 ASN A C 1
ATOM 2110 O O . ASN A 1 282 ? -8.339 15.404 -66.377 1.00 24.29 282 ASN A O 1
ATOM 2115 N N . ALA A 1 283 ? -7.585 14.490 -64.461 1.00 23.03 283 ALA A N 1
ATOM 2116 C CA . ALA A 1 283 ? -8.924 14.247 -63.944 1.00 23.77 283 ALA A CA 1
ATOM 2117 C C . ALA A 1 283 ? -9.576 15.591 -63.654 1.00 24.22 283 ALA A C 1
ATOM 2118 O O . ALA A 1 283 ? -10.769 15.774 -63.890 1.00 25.07 283 ALA A O 1
ATOM 2120 N N . VAL A 1 284 ? -8.790 16.534 -63.145 1.00 23.37 284 VAL A N 1
ATOM 2121 C CA . VAL A 1 284 ? -9.325 17.858 -62.856 1.00 24.86 284 VAL A CA 1
ATOM 2122 C C . VAL A 1 284 ? -9.845 18.486 -64.151 1.00 25.01 284 VAL A C 1
ATOM 2123 O O . VAL A 1 284 ? -10.885 19.141 -64.158 1.00 26.49 284 VAL A O 1
ATOM 2127 N N . GLU A 1 285 ? -9.121 18.285 -65.247 1.00 26.52 285 GLU A N 1
ATOM 2128 C CA . GLU A 1 285 ? -9.542 18.834 -66.530 1.00 26.16 285 GLU A CA 1
ATOM 2129 C C . GLU A 1 285 ? -10.809 18.125 -66.993 1.00 25.36 285 GLU A C 1
ATOM 2130 O O . GLU A 1 285 ? -11.673 18.732 -67.624 1.00 24.03 285 GLU A O 1
ATOM 2136 N N . THR A 1 286 ? -10.925 16.841 -66.671 1.00 23.60 286 THR A N 1
ATOM 2137 C CA . THR A 1 286 ? -12.103 16.076 -67.058 1.00 26.16 286 THR A CA 1
ATOM 2138 C C . THR A 1 286 ? -13.292 16.664 -66.308 1.00 25.39 286 THR A C 1
ATOM 2139 O O . THR A 1 286 ? -14.363 16.831 -66.864 1.00 24.24 286 THR A O 1
ATOM 2143 N N . LEU A 1 287 ? -13.090 16.961 -65.031 1.00 23.87 287 LEU A N 1
ATOM 2144 C CA . LEU A 1 287 ? -14.131 17.532 -64.187 1.00 26.35 287 LEU A CA 1
ATOM 2145 C C . LEU A 1 287 ? -14.623 18.841 -64.795 1.00 26.28 287 LEU A C 1
ATOM 2146 O O . LEU A 1 287 ? -15.832 19.081 -64.846 1.00 26.58 287 LEU A O 1
ATOM 2151 N N . LYS A 1 288 ? -13.687 19.671 -65.251 1.00 27.47 288 LYS A N 1
ATOM 2152 C CA . LYS A 1 288 ? -14.030 20.939 -65.868 1.00 29.41 288 LYS A CA 1
ATOM 2153 C C . LYS A 1 288 ? -14.796 20.710 -67.164 1.00 30.05 288 LYS A C 1
ATOM 2154 O O . LYS A 1 288 ? -15.763 21.416 -67.449 1.00 30.14 288 LYS A O 1
ATOM 2160 N N . SER A 1 289 ? -14.370 19.722 -67.948 1.00 29.70 289 SER A N 1
ATOM 2161 C CA . SER A 1 289 ? -15.033 19.438 -69.217 1.00 29.50 289 SER A CA 1
ATOM 2162 C C . SER A 1 289 ? -16.475 19.022 -68.976 1.00 30.83 289 SER A C 1
ATOM 2163 O O . SER A 1 289 ? -17.318 19.122 -69.869 1.00 30.29 289 SER A O 1
ATOM 2166 N N . LEU A 1 290 ? -16.752 18.552 -67.763 1.00 28.00 290 LEU A N 1
ATOM 2167 C CA . LEU A 1 290 ? -18.094 18.127 -67.390 1.00 28.45 290 LEU A CA 1
ATOM 2168 C C . LEU A 1 290 ? -18.918 19.285 -66.829 1.00 28.11 290 LEU A C 1
ATOM 2169 O O . LEU A 1 290 ? -20.088 19.116 -66.511 1.00 29.65 290 LEU A O 1
ATOM 2174 N N . GLY A 1 291 ? -18.307 20.456 -66.699 1.00 29.88 291 GLY A N 1
ATOM 2175 C CA . GLY A 1 291 ? -19.043 21.601 -66.191 1.00 29.76 291 GLY A CA 1
ATOM 2176 C C . GLY A 1 291 ? -18.741 22.017 -64.764 1.00 30.04 291 GLY A C 1
ATOM 2177 O O . GLY A 1 291 ? -19.235 23.042 -64.291 1.00 30.28 291 GLY A O 1
ATOM 2178 N N . ALA A 1 292 ? -17.923 21.239 -64.067 1.00 28.63 292 ALA A N 1
ATOM 2179 C CA . ALA A 1 292 ? -17.581 21.575 -62.695 1.00 28.39 292 ALA A CA 1
ATOM 2180 C C . ALA A 1 292 ? -16.619 22.758 -62.628 1.00 27.58 292 ALA A C 1
ATOM 2181 O O . ALA A 1 292 ? -15.841 22.993 -63.544 1.00 28.12 292 ALA A O 1
ATOM 2183 N N . VAL A 1 293 ? -16.694 23.505 -61.535 1.00 27.64 293 VAL A N 1
ATOM 2184 C CA . VAL A 1 293 ? -15.808 24.634 -61.305 1.00 28.12 293 VAL A CA 1
ATOM 2185 C C . VAL A 1 293 ? -14.763 24.107 -60.324 1.00 28.93 293 VAL A C 1
ATOM 2186 O O . VAL A 1 293 ? -15.092 23.752 -59.193 1.00 28.90 293 VAL A O 1
ATOM 2190 N N . VAL A 1 294 ? -13.511 24.045 -60.762 1.00 26.53 294 VAL A N 1
ATOM 2191 C CA . VAL A 1 294 ? -12.441 23.527 -59.919 1.00 26.67 294 VAL A CA 1
ATOM 2192 C C . VAL A 1 294 ? -11.445 24.621 -59.581 1.00 26.56 294 VAL A C 1
ATOM 2193 O O . VAL A 1 294 ? -10.827 25.209 -60.473 1.00 26.23 294 VAL A O 1
ATOM 2197 N N . GLU A 1 295 ? -11.288 24.895 -58.291 1.00 25.57 295 GLU A N 1
ATOM 2198 C CA . GLU A 1 295 ? -10.364 25.938 -57.869 1.00 25.60 295 GLU A CA 1
ATOM 2199 C C . GLU A 1 295 ? -9.489 25.454 -56.727 1.00 25.33 295 GLU A C 1
ATOM 2200 O O . GLU A 1 295 ? -9.904 24.615 -55.919 1.00 22.85 295 GLU A O 1
ATOM 2206 N N . GLU A 1 296 ? -8.279 25.992 -56.655 1.00 24.55 296 GLU A N 1
ATOM 2207 C CA . GLU A 1 296 ? -7.344 25.606 -55.609 1.00 25.73 296 GLU A CA 1
ATOM 2208 C C . GLU A 1 296 ? -7.718 26.199 -54.267 1.00 26.12 296 GLU A C 1
ATOM 2209 O O . GLU A 1 296 ? -8.209 27.324 -54.179 1.00 25.22 296 GLU A O 1
ATOM 2215 N N . VAL A 1 297 ? -7.487 25.415 -53.223 1.00 25.29 297 VAL A N 1
ATOM 2216 C CA . VAL A 1 297 ? -7.739 25.848 -51.861 1.00 24.30 297 VAL A CA 1
ATOM 2217 C C . VAL A 1 297 ? -6.577 25.326 -51.042 1.00 24.07 297 VAL A C 1
ATOM 2218 O O . VAL A 1 297 ? -5.668 24.698 -51.583 1.00 23.60 297 VAL A O 1
ATOM 2222 N N . SER A 1 298 ? -6.602 25.599 -49.745 1.00 23.29 298 SER A N 1
ATOM 2223 C CA . SER A 1 298 ? -5.565 25.131 -48.853 1.00 23.24 298 SER A CA 1
ATOM 2224 C C . SER A 1 298 ? -6.181 24.464 -47.628 1.00 24.61 298 SER A C 1
ATOM 2225 O O . SER A 1 298 ? -7.136 24.978 -47.041 1.00 23.22 298 SER A O 1
ATOM 2228 N N . LEU A 1 299 ? -5.638 23.298 -47.290 1.00 23.11 299 LEU A N 1
ATOM 2229 C CA . LEU A 1 299 ? -6.004 22.534 -46.098 1.00 22.00 299 LEU A CA 1
ATOM 2230 C C . LEU A 1 299 ? -4.601 22.486 -45.496 1.00 22.47 299 LEU A C 1
ATOM 2231 O O . LEU A 1 299 ? -3.900 21.483 -45.605 1.00 22.41 299 LEU A O 1
ATOM 2236 N N . PRO A 1 300 ? -4.170 23.596 -44.872 1.00 24.09 300 PRO A N 1
ATOM 2237 C CA . PRO A 1 300 ? -2.852 23.764 -44.255 1.00 24.42 300 PRO A CA 1
ATOM 2238 C C . PRO A 1 300 ? -2.355 22.758 -43.236 1.00 24.81 300 PRO A C 1
ATOM 2239 O O . PRO A 1 300 ? -1.153 22.635 -43.029 1.00 23.85 300 PRO A O 1
ATOM 2243 N N . ASN A 1 301 ? -3.261 22.041 -42.592 1.00 24.47 301 ASN A N 1
ATOM 2244 C CA . ASN A 1 301 ? -2.830 21.081 -41.590 1.00 23.13 301 ASN A CA 1
ATOM 2245 C C . ASN A 1 301 ? -2.737 19.649 -42.114 1.00 23.81 301 ASN A C 1
ATOM 2246 O O . ASN A 1 301 ? -2.539 18.703 -41.350 1.00 23.08 301 ASN A O 1
ATOM 2251 N N . THR A 1 302 ? -2.848 19.506 -43.431 1.00 23.56 302 THR A N 1
ATOM 2252 C CA . THR A 1 302 ? -2.758 18.202 -44.095 1.00 23.61 302 THR A CA 1
ATOM 2253 C C . THR A 1 302 ? -1.528 17.386 -43.666 1.00 24.67 302 THR A C 1
ATOM 2254 O O . THR A 1 302 ? -1.634 16.198 -43.376 1.00 23.23 302 THR A O 1
ATOM 2258 N N . LYS A 1 303 ? -0.365 18.033 -43.637 1.00 25.57 303 LYS A N 1
ATOM 2259 C CA . LYS A 1 303 ? 0.898 17.379 -43.277 1.00 27.24 303 LYS A CA 1
ATOM 2260 C C . LYS A 1 303 ? 0.888 16.697 -41.907 1.00 26.81 303 LYS A C 1
ATOM 2261 O O . LYS A 1 303 ? 1.723 15.838 -41.630 1.00 26.73 303 LYS A O 1
ATOM 2267 N N . PHE A 1 304 ? -0.051 17.087 -41.053 1.00 24.81 304 PHE A N 1
ATOM 2268 C CA . PHE A 1 304 ? -0.142 16.518 -39.712 1.00 24.21 304 PHE A CA 1
ATOM 2269 C C . PHE A 1 304 ? -1.072 15.307 -39.634 1.00 24.26 304 PHE A C 1
ATOM 2270 O O . PHE A 1 304 ? -1.203 14.691 -38.581 1.00 24.59 304 PHE A O 1
ATOM 2278 N N . GLY A 1 305 ? -1.709 14.970 -40.751 1.00 23.33 305 GLY A N 1
ATOM 2279 C CA . GLY A 1 305 ? -2.621 13.841 -40.763 1.00 23.52 305 GLY A CA 1
ATOM 2280 C C . GLY A 1 305 ? -1.981 12.541 -40.307 1.00 24.60 305 GLY A C 1
ATOM 2281 O O . GLY A 1 305 ? -2.498 11.867 -39.413 1.00 22.86 305 GLY A O 1
ATOM 2282 N N . ILE A 1 306 ? -0.851 12.188 -40.912 1.00 23.85 306 ILE A N 1
ATOM 2283 C CA . ILE A 1 306 ? -0.160 10.946 -40.580 1.00 24.06 306 ILE A CA 1
ATOM 2284 C C . ILE A 1 306 ? 0.285 10.830 -39.114 1.00 23.97 306 ILE A C 1
ATOM 2285 O O . ILE A 1 306 ? -0.001 9.831 -38.457 1.00 22.88 306 ILE A O 1
ATOM 2290 N N . PRO A 1 307 ? 0.997 11.841 -38.582 1.00 23.57 307 PRO A N 1
ATOM 2291 C CA . PRO A 1 307 ? 1.416 11.718 -37.180 1.00 22.95 307 PRO A CA 1
ATOM 2292 C C . PRO A 1 307 ? 0.273 11.795 -36.165 1.00 24.12 307 PRO A C 1
ATOM 2293 O O . PRO A 1 307 ? 0.294 11.097 -35.147 1.00 20.99 307 PRO A O 1
ATOM 2297 N N . SER A 1 308 ? -0.724 12.637 -36.431 1.00 23.98 308 SER A N 1
ATOM 2298 C CA . SER A 1 308 ? -1.862 12.751 -35.514 1.00 25.30 308 SER A CA 1
ATOM 2299 C C . SER A 1 308 ? -2.614 11.430 -35.532 1.00 23.40 308 SER A C 1
ATOM 2300 O O . SER A 1 308 ? -2.952 10.874 -34.489 1.00 23.53 308 SER A O 1
ATOM 2303 N N . TYR A 1 309 ? -2.871 10.933 -36.733 1.00 23.07 309 TYR A N 1
ATOM 2304 C CA . TYR A 1 309 ? -3.560 9.665 -36.897 1.00 22.92 309 TYR A CA 1
ATOM 2305 C C . TYR A 1 309 ? -2.798 8.551 -36.175 1.00 23.29 309 TYR A C 1
ATOM 2306 O O . TYR A 1 309 ? -3.369 7.807 -35.377 1.00 22.04 309 TYR A O 1
ATOM 2315 N N . TYR A 1 310 ? -1.505 8.440 -36.467 1.00 22.21 310 TYR A N 1
ATOM 2316 C CA . TYR A 1 310 ? -0.675 7.403 -35.862 1.00 23.87 310 TYR A CA 1
ATOM 2317 C C . TYR A 1 310 ? -0.760 7.394 -34.339 1.00 22.78 310 TYR A C 1
ATOM 2318 O O . TYR A 1 310 ? -0.930 6.346 -33.723 1.00 21.08 310 TYR A O 1
ATOM 2327 N N . VAL A 1 311 ? -0.631 8.568 -33.733 1.00 21.09 311 VAL A N 1
ATOM 2328 C CA . VAL A 1 311 ? -0.695 8.674 -32.286 1.00 21.00 311 VAL A CA 1
ATOM 2329 C C . VAL A 1 311 ? -2.078 8.317 -31.744 1.00 21.19 311 VAL A C 1
ATOM 2330 O O . VAL A 1 311 ? -2.210 7.500 -30.827 1.00 20.24 311 VAL A O 1
ATOM 2334 N N . ILE A 1 312 ? -3.109 8.932 -32.309 1.00 19.45 312 ILE A N 1
ATOM 2335 C CA . ILE A 1 312 ? -4.469 8.681 -31.857 1.00 19.02 312 ILE A CA 1
ATOM 2336 C C . ILE A 1 312 ? -4.885 7.216 -32.047 1.00 18.32 312 ILE A C 1
ATOM 2337 O O . ILE A 1 312 ? -5.359 6.566 -31.109 1.00 16.23 312 ILE A O 1
ATOM 2342 N N . ALA A 1 313 ? -4.698 6.692 -33.255 1.00 18.73 313 ALA A N 1
ATOM 2343 C CA . ALA A 1 313 ? -5.073 5.312 -33.539 1.00 19.42 313 ALA A CA 1
ATOM 2344 C C . ALA A 1 313 ? -4.291 4.310 -32.685 1.00 20.41 313 ALA A C 1
ATOM 2345 O O . ALA A 1 313 ? -4.849 3.316 -32.210 1.00 19.46 313 ALA A O 1
ATOM 2347 N N . SER A 1 314 ? -3.001 4.569 -32.482 1.00 19.83 314 SER A N 1
ATOM 2348 C CA . SER A 1 314 ? -2.185 3.662 -31.680 1.00 19.72 314 SER A CA 1
ATOM 2349 C C . SER A 1 314 ? -2.641 3.680 -30.225 1.00 19.84 314 SER A C 1
ATOM 2350 O O . SER A 1 314 ? -2.761 2.626 -29.591 1.00 19.62 314 SER A O 1
ATOM 2353 N N . SER A 1 315 ? -2.895 4.878 -29.702 1.00 17.95 315 SER A N 1
ATOM 2354 C CA . SER A 1 315 ? -3.348 5.036 -28.321 1.00 16.97 315 SER A CA 1
ATOM 2355 C C . SER A 1 315 ? -4.658 4.272 -28.128 1.00 18.02 315 SER A C 1
ATOM 2356 O O . SER A 1 315 ? -4.786 3.471 -27.200 1.00 18.72 315 SER A O 1
ATOM 2359 N N . GLU A 1 316 ? -5.627 4.519 -29.007 1.00 17.29 316 GLU A N 1
ATOM 2360 C CA . GLU A 1 316 ? -6.909 3.832 -28.906 1.00 18.77 316 GLU A CA 1
ATOM 2361 C C . GLU A 1 316 ? -6.717 2.323 -29.038 1.00 18.07 316 GLU A C 1
ATOM 2362 O O . GLU A 1 316 ? -7.377 1.547 -28.345 1.00 18.96 316 GLU A O 1
ATOM 2368 N N . ALA A 1 317 ? -5.800 1.904 -29.906 1.00 19.96 317 ALA A N 1
ATOM 2369 C CA . ALA A 1 317 ? -5.532 0.477 -30.086 1.00 19.73 317 ALA A CA 1
ATOM 2370 C C . ALA A 1 317 ? -4.958 -0.136 -28.810 1.00 20.84 317 ALA A C 1
ATOM 2371 O O . ALA A 1 317 ? -5.226 -1.299 -28.496 1.00 19.07 317 ALA A O 1
ATOM 2373 N N . SER A 1 318 ? -4.171 0.649 -28.079 1.00 19.35 318 SER A N 1
ATOM 2374 C CA . SER A 1 318 ? -3.555 0.172 -26.849 1.00 20.43 318 SER A CA 1
ATOM 2375 C C . SER A 1 318 ? -4.611 -0.063 -25.777 1.00 20.19 318 SER A C 1
ATOM 2376 O O . SER A 1 318 ? -4.301 -0.516 -24.677 1.00 19.93 318 SER A O 1
ATOM 2379 N N . SER A 1 319 ? -5.855 0.266 -26.103 1.00 19.37 319 SER A N 1
ATOM 2380 C CA . SER A 1 319 ? -6.968 0.068 -25.191 1.00 19.40 319 SER A CA 1
ATOM 2381 C C . SER A 1 319 ? -7.948 -0.936 -25.799 1.00 18.85 319 SER A C 1
ATOM 2382 O O . SER A 1 319 ? -8.401 -1.852 -25.124 1.00 17.93 319 SER A O 1
ATOM 2385 N N . ASN A 1 320 ? -8.261 -0.765 -27.081 1.00 16.36 320 ASN A N 1
ATOM 2386 C CA . ASN A 1 320 ? -9.194 -1.656 -27.767 1.00 17.39 320 ASN A CA 1
ATOM 2387 C C . ASN A 1 320 ? -8.695 -3.088 -27.909 1.00 17.27 320 ASN A C 1
ATOM 2388 O O . ASN A 1 320 ? -9.496 -4.011 -28.016 1.00 18.82 320 ASN A O 1
ATOM 2393 N N . LEU A 1 321 ? -7.380 -3.282 -27.912 1.00 18.32 321 LEU A N 1
ATOM 2394 C CA . LEU A 1 321 ? -6.831 -4.634 -28.052 1.00 19.69 321 LEU A CA 1
ATOM 2395 C C . LEU A 1 321 ? -6.429 -5.228 -26.704 1.00 18.58 321 LEU A C 1
ATOM 2396 O O . LEU A 1 321 ? -5.814 -6.287 -26.641 1.00 17.48 321 LEU A O 1
ATOM 2401 N N . SER A 1 322 ? -6.786 -4.549 -25.623 1.00 17.58 322 SER A N 1
ATOM 2402 C CA . SER A 1 322 ? -6.424 -5.030 -24.297 1.00 18.88 322 SER A CA 1
ATOM 2403 C C . SER A 1 322 ? -7.289 -6.191 -23.818 1.00 19.50 322 SER A C 1
ATOM 2404 O O . SER A 1 322 ? -6.902 -6.930 -22.912 1.00 19.94 322 SER A O 1
ATOM 2407 N N . ARG A 1 323 ? -8.453 -6.354 -24.435 1.00 18.82 323 ARG A N 1
ATOM 2408 C CA . ARG A 1 323 ? -9.357 -7.441 -24.069 1.00 19.02 323 ARG A CA 1
ATOM 2409 C C . ARG A 1 323 ? -8.764 -8.798 -24.463 1.00 19.92 323 ARG A C 1
ATOM 2410 O O . ARG A 1 323 ? -9.146 -9.836 -23.933 1.00 20.54 323 ARG A O 1
ATOM 2418 N N . PHE A 1 324 ? -7.823 -8.792 -25.397 1.00 20.38 324 PHE A N 1
ATOM 2419 C CA . PHE A 1 324 ? -7.215 -10.043 -25.825 1.00 23.07 324 PHE A CA 1
ATOM 2420 C C . PHE A 1 324 ? -6.205 -10.511 -24.792 1.00 23.54 324 PHE A C 1
ATOM 2421 O O . PHE A 1 324 ? -5.085 -10.008 -24.713 1.00 23.22 324 PHE A O 1
ATOM 2429 N N . ASP A 1 325 ? -6.636 -11.488 -24.000 1.00 22.98 325 ASP A N 1
ATOM 2430 C CA . ASP A 1 325 ? -5.834 -12.032 -22.917 1.00 25.51 325 ASP A CA 1
ATOM 2431 C C . ASP A 1 325 ? -5.890 -13.561 -22.855 1.00 25.54 325 ASP A C 1
ATOM 2432 O O . ASP A 1 325 ? -5.352 -14.159 -21.930 1.00 27.45 325 ASP A O 1
ATOM 2437 N N . GLY A 1 326 ? -6.559 -14.177 -23.826 1.00 27.45 326 GLY A N 1
ATOM 2438 C CA . GLY A 1 326 ? -6.667 -15.627 -23.871 1.00 28.86 326 GLY A CA 1
ATOM 2439 C C . GLY A 1 326 ? -7.549 -16.272 -22.813 1.00 28.93 326 GLY A C 1
ATOM 2440 O O . GLY A 1 326 ? -7.644 -17.498 -22.736 1.00 28.35 326 GLY A O 1
ATOM 2441 N N . ILE A 1 327 ? -8.218 -15.450 -22.012 1.00 27.62 327 ILE A N 1
ATOM 2442 C CA . ILE A 1 327 ? -9.080 -15.948 -20.942 1.00 27.08 327 ILE A CA 1
ATOM 2443 C C . ILE A 1 327 ? -10.475 -16.424 -21.351 1.00 26.71 327 ILE A C 1
ATOM 2444 O O . ILE A 1 327 ? -10.883 -17.537 -21.013 1.00 27.40 327 ILE A O 1
ATOM 2449 N N . ARG A 1 328 ? -11.202 -15.576 -22.067 1.00 25.48 328 ARG A N 1
ATOM 2450 C CA . ARG A 1 328 ? -12.571 -15.868 -22.478 1.00 25.23 328 ARG A CA 1
ATOM 2451 C C . ARG A 1 328 ? -1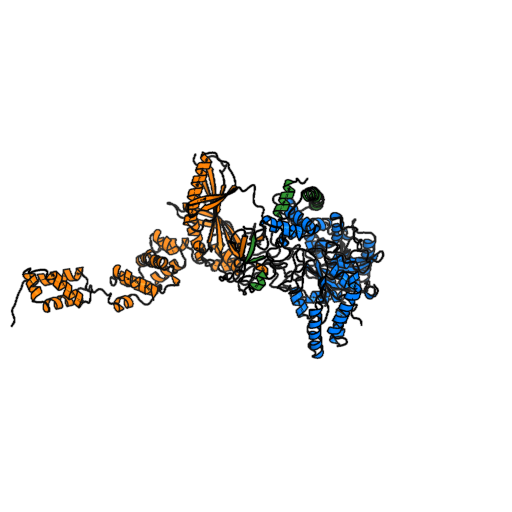2.680 -16.370 -23.914 1.00 25.47 328 ARG A C 1
ATOM 2452 O O . ARG A 1 328 ? -13.692 -16.942 -24.302 1.00 26.13 328 ARG A O 1
ATOM 2460 N N . TYR A 1 329 ? -11.632 -16.154 -24.699 1.00 24.62 329 TYR A N 1
ATOM 2461 C CA . TYR A 1 329 ? -11.622 -16.577 -26.096 1.00 24.46 329 TYR A CA 1
ATOM 2462 C C . TYR A 1 329 ? -10.256 -16.292 -26.700 1.00 24.96 329 TYR A C 1
ATOM 2463 O O . TYR A 1 329 ? -9.404 -15.680 -26.056 1.00 23.20 329 TYR A O 1
ATOM 2472 N N . GLY A 1 330 ? -10.050 -16.751 -27.930 1.00 24.57 330 GLY A N 1
ATOM 2473 C CA . GLY A 1 330 ? -8.790 -16.514 -28.612 1.00 24.18 330 GLY A CA 1
ATOM 2474 C C . GLY A 1 330 ? -7.595 -17.312 -28.120 1.00 27.08 330 GLY A C 1
ATOM 2475 O O . GLY A 1 330 ? -7.730 -18.255 -27.334 1.00 25.99 330 GLY A O 1
ATOM 2476 N N . TYR A 1 331 ? -6.413 -16.916 -28.588 1.00 25.70 331 TYR A N 1
ATOM 2477 C CA . TYR A 1 331 ? -5.157 -17.579 -28.238 1.00 25.85 331 TYR A CA 1
ATOM 2478 C C . TYR A 1 331 ? -4.823 -17.538 -26.738 1.00 26.54 331 TYR A C 1
ATOM 2479 O O . TYR A 1 331 ? -4.865 -16.484 -26.105 1.00 25.24 331 TYR A O 1
ATOM 2488 N N . HIS A 1 332 ? -4.459 -18.697 -26.194 1.00 26.30 332 HIS A N 1
ATOM 2489 C CA . HIS A 1 332 ? -4.121 -18.854 -24.775 1.00 29.77 332 HIS A CA 1
ATOM 2490 C C . HIS A 1 332 ? -2.769 -19.573 -24.702 1.00 31.55 332 HIS A C 1
ATOM 2491 O O . HIS A 1 332 ? -2.656 -20.722 -25.124 1.00 30.36 332 HIS A O 1
ATOM 2498 N N . SER A 1 333 ? -1.744 -18.896 -24.187 1.00 30.30 333 SER A N 1
ATOM 2499 C CA . SER A 1 333 ? -0.417 -19.502 -24.087 1.00 33.27 333 SER A CA 1
ATOM 2500 C C . SER A 1 333 ? -0.469 -20.708 -23.159 1.00 34.91 333 SER A C 1
ATOM 2501 O O . SER A 1 333 ? -0.874 -20.601 -22.003 1.00 33.82 333 SER A O 1
ATOM 2504 N N . LYS A 1 334 ? -0.044 -21.857 -23.665 1.00 37.95 334 LYS A N 1
ATOM 2505 C CA . LYS A 1 334 ? -0.081 -23.081 -22.878 1.00 41.00 334 LYS A CA 1
ATOM 2506 C C . LYS A 1 334 ? 1.010 -23.156 -21.813 1.00 42.17 334 LYS A C 1
ATOM 2507 O O . LYS A 1 334 ? 0.849 -23.850 -20.810 1.00 42.50 334 LYS A O 1
ATOM 2513 N N . GLU A 1 335 ? 2.104 -22.426 -22.014 1.00 43.34 335 GLU A N 1
ATOM 2514 C CA . GLU A 1 335 ? 3.231 -22.475 -21.085 1.00 44.94 335 GLU A CA 1
ATOM 2515 C C . GLU A 1 335 ? 3.277 -21.411 -19.986 1.00 44.81 335 GLU A C 1
ATOM 2516 O O . GLU A 1 335 ? 4.300 -21.253 -19.316 1.00 43.60 335 GLU A O 1
ATOM 2522 N N . ALA A 1 336 ? 2.179 -20.686 -19.796 1.00 44.22 336 ALA A N 1
ATOM 2523 C CA . ALA A 1 336 ? 2.116 -19.652 -18.765 1.00 44.13 336 ALA A CA 1
ATOM 2524 C C . ALA A 1 336 ? 1.738 -20.276 -17.429 1.00 43.98 336 ALA A C 1
ATOM 2525 O O . ALA A 1 336 ? 0.858 -21.134 -17.368 1.00 43.67 336 ALA A O 1
ATOM 2527 N N . HIS A 1 337 ? 2.392 -19.835 -16.358 1.00 44.08 337 HIS A N 1
ATOM 2528 C CA . HIS A 1 337 ? 2.110 -20.360 -15.023 1.00 44.82 337 HIS A CA 1
ATOM 2529 C C . HIS A 1 337 ? 1.452 -19.347 -14.097 1.00 44.15 337 HIS A C 1
ATOM 2530 O O . HIS A 1 337 ? 0.485 -19.670 -13.410 1.00 45.90 337 HIS A O 1
ATOM 2537 N N . SER A 1 338 ? 1.980 -18.128 -14.067 1.00 41.65 338 SER A N 1
ATOM 2538 C CA . SER A 1 338 ? 1.421 -17.077 -13.221 1.00 39.45 338 SER A CA 1
ATOM 2539 C C . SER A 1 338 ? 0.388 -16.290 -14.026 1.00 39.11 338 SER A C 1
ATOM 2540 O O . SER A 1 338 ? 0.304 -16.440 -15.246 1.00 38.46 338 SER A O 1
ATOM 2543 N N . LEU A 1 339 ? -0.383 -15.445 -13.350 1.00 36.89 339 LEU A N 1
ATOM 2544 C CA . LEU A 1 339 ? -1.397 -14.645 -14.026 1.00 35.43 339 LEU A CA 1
ATOM 2545 C C . LEU A 1 339 ? -0.710 -13.645 -14.955 1.00 34.33 339 LEU A C 1
ATOM 2546 O O . LEU A 1 339 ? -1.158 -13.413 -16.077 1.00 33.86 339 LEU A O 1
ATOM 2551 N N . GLU A 1 340 ? 0.386 -13.062 -14.480 1.00 33.44 340 GLU A N 1
ATOM 2552 C CA . GLU A 1 340 ? 1.144 -12.096 -15.268 1.00 33.68 340 GLU A CA 1
ATOM 2553 C C . GLU A 1 340 ? 1.630 -12.741 -16.561 1.00 33.11 340 GLU A C 1
ATOM 2554 O O . GLU A 1 340 ? 1.579 -12.134 -17.631 1.00 31.29 340 GLU A O 1
ATOM 2560 N N . GLU A 1 341 ? 2.113 -13.973 -16.457 1.00 30.56 341 GLU A N 1
ATOM 2561 C CA . GLU A 1 341 ? 2.602 -14.674 -17.632 1.00 31.08 341 GLU A CA 1
ATOM 2562 C C . GLU A 1 341 ? 1.471 -14.991 -18.597 1.00 29.39 341 GLU A C 1
ATOM 2563 O O . GLU A 1 341 ? 1.670 -14.963 -19.806 1.00 30.04 341 GLU A O 1
ATOM 2569 N N . LEU A 1 342 ? 0.288 -15.294 -18.073 1.00 27.94 342 LEU A N 1
ATOM 2570 C CA . LEU A 1 342 ? -0.840 -15.608 -18.942 1.00 26.71 342 LEU A CA 1
ATOM 2571 C C . LEU A 1 342 ? -1.129 -14.424 -19.853 1.00 26.46 342 LEU A C 1
ATOM 2572 O O . LEU A 1 342 ? -1.273 -14.578 -21.063 1.00 25.00 342 LEU A O 1
ATOM 2577 N N . TYR A 1 343 ? -1.216 -13.240 -19.260 1.00 24.75 343 TYR A N 1
ATOM 2578 C CA . TYR A 1 343 ? -1.479 -12.035 -20.031 1.00 25.77 343 TYR A CA 1
ATOM 2579 C C . TYR A 1 343 ? -0.342 -11.748 -21.005 1.00 25.24 343 TYR A C 1
ATOM 2580 O O . TYR A 1 343 ? -0.562 -11.638 -22.210 1.00 26.28 343 TYR A O 1
ATOM 2589 N N . LYS A 1 344 ? 0.876 -11.631 -20.479 1.00 24.03 344 LYS A N 1
ATOM 2590 C CA . LYS A 1 344 ? 2.035 -11.318 -21.309 1.00 23.13 344 LYS A CA 1
ATOM 2591 C C . LYS A 1 344 ? 2.392 -12.319 -22.409 1.00 24.13 344 LYS A C 1
ATOM 2592 O O . LYS A 1 344 ? 2.681 -11.918 -23.538 1.00 21.71 344 LYS A O 1
ATOM 2598 N N . MET A 1 345 ? 2.377 -13.609 -22.095 1.00 22.89 345 MET A N 1
ATOM 2599 C CA . MET A 1 345 ? 2.720 -14.612 -23.098 1.00 25.31 345 MET A CA 1
ATOM 2600 C C . MET A 1 345 ? 1.625 -14.795 -24.151 1.00 24.33 345 MET A C 1
ATOM 2601 O O . MET A 1 345 ? 1.920 -14.952 -25.335 1.00 25.88 345 MET A O 1
ATOM 2606 N N . SER A 1 346 ? 0.362 -14.768 -23.733 1.00 24.68 346 SER A N 1
ATOM 2607 C CA . SER A 1 346 ? -0.734 -14.923 -24.685 1.00 23.53 346 SER A CA 1
ATOM 2608 C C . SER A 1 346 ? -0.734 -13.754 -25.670 1.00 23.99 346 SER A C 1
ATOM 2609 O O . SER A 1 346 ? -0.976 -13.935 -26.866 1.00 25.47 346 SER A O 1
ATOM 2612 N N . ARG A 1 347 ? -0.454 -12.557 -25.160 1.00 22.44 347 ARG A N 1
ATOM 2613 C CA . ARG A 1 347 ? -0.428 -11.362 -25.996 1.00 21.77 347 ARG A CA 1
ATOM 2614 C C . ARG A 1 347 ? 0.817 -11.293 -26.883 1.00 21.34 347 ARG A C 1
ATOM 2615 O O . ARG A 1 347 ? 0.709 -10.994 -28.072 1.00 23.98 347 ARG A O 1
ATOM 2623 N N . SER A 1 348 ? 1.993 -11.588 -26.333 1.00 20.45 348 SER A N 1
ATOM 2624 C CA . SER A 1 348 ? 3.218 -11.547 -27.138 1.00 23.99 348 SER A CA 1
ATOM 2625 C C . SER A 1 348 ? 3.270 -12.656 -28.188 1.00 22.74 348 SER A C 1
ATOM 2626 O O . SER A 1 348 ? 3.840 -12.477 -29.262 1.00 21.66 348 SER A O 1
ATOM 2629 N N . GLU A 1 349 ? 2.673 -13.801 -27.876 1.00 22.92 349 GLU A N 1
ATOM 2630 C CA . GLU A 1 349 ? 2.658 -14.925 -28.809 1.00 25.43 349 GLU A CA 1
ATOM 2631 C C . GLU A 1 349 ? 1.512 -14.799 -29.817 1.00 25.03 349 GLU A C 1
ATOM 2632 O O . GLU A 1 349 ? 1.655 -15.177 -30.983 1.00 24.99 349 GLU A O 1
ATOM 2638 N N . GLY A 1 350 ? 0.385 -14.253 -29.366 1.00 24.36 350 GLY A N 1
ATOM 2639 C CA . GLY A 1 350 ? -0.774 -14.106 -30.230 1.00 22.21 350 GLY A CA 1
ATOM 2640 C C . GLY A 1 350 ? -0.735 -12.940 -31.206 1.00 24.04 350 GLY A C 1
ATOM 2641 O O . GLY A 1 350 ? -1.297 -13.032 -32.302 1.00 22.54 350 GLY A O 1
ATOM 2642 N N . PHE A 1 351 ? -0.077 -11.847 -30.818 1.00 22.30 351 PHE A N 1
ATOM 2643 C CA . PHE A 1 351 ? 0.020 -10.655 -31.666 1.00 22.83 351 PHE A CA 1
ATOM 2644 C C . PHE A 1 351 ? 1.270 -10.618 -32.541 1.00 22.98 351 PHE A C 1
ATOM 2645 O O . PHE A 1 351 ? 2.360 -10.984 -32.095 1.00 24.25 351 PHE A O 1
ATOM 2653 N N . GLY A 1 352 ? 1.104 -10.126 -33.769 1.00 23.89 352 GLY A N 1
ATOM 2654 C CA . GLY A 1 352 ? 2.211 -9.996 -34.700 1.00 23.44 352 GLY A CA 1
ATOM 2655 C C . GLY A 1 352 ? 3.045 -8.786 -34.319 1.00 25.17 352 GLY A C 1
ATOM 2656 O O . GLY A 1 352 ? 2.636 -8.005 -33.457 1.00 22.65 352 GLY A O 1
ATOM 2657 N N . LYS A 1 353 ? 4.199 -8.609 -34.958 1.00 25.05 353 LYS A N 1
ATOM 2658 C CA . LYS A 1 353 ? 5.092 -7.497 -34.623 1.00 27.44 353 LYS A CA 1
ATOM 2659 C C . LYS A 1 353 ? 4.542 -6.082 -34.810 1.00 25.91 353 LYS A C 1
ATOM 2660 O O . LYS A 1 353 ? 4.728 -5.238 -33.941 1.00 26.58 353 LYS A O 1
ATOM 2666 N N . GLU A 1 354 ? 3.875 -5.809 -35.929 1.00 24.65 354 GLU A N 1
ATOM 2667 C CA . GLU A 1 354 ? 3.335 -4.469 -36.154 1.00 24.79 354 GLU A CA 1
ATOM 2668 C C . GLU A 1 354 ? 2.292 -4.126 -35.087 1.00 23.32 354 GLU A C 1
ATOM 2669 O O . GLU A 1 354 ? 2.295 -3.028 -34.528 1.00 23.77 354 GLU A O 1
ATOM 2675 N N . VAL A 1 355 ? 1.409 -5.075 -34.796 1.00 22.86 355 VAL A N 1
ATOM 2676 C CA . VAL A 1 355 ? 0.387 -4.862 -33.786 1.00 21.18 355 VAL A CA 1
ATOM 2677 C C . VAL A 1 355 ? 1.011 -4.521 -32.427 1.00 22.55 355 VAL A C 1
ATOM 2678 O O . VAL A 1 355 ? 0.596 -3.566 -31.771 1.00 20.88 355 VAL A O 1
ATOM 2682 N N . LYS A 1 356 ? 2.000 -5.307 -32.003 1.00 21.17 356 LYS A N 1
ATOM 2683 C CA . LYS A 1 356 ? 2.653 -5.075 -30.716 1.00 22.14 356 LYS A CA 1
ATOM 2684 C C . LYS A 1 356 ? 3.395 -3.744 -30.723 1.00 22.69 356 LYS A C 1
ATOM 2685 O O . LYS A 1 356 ? 3.481 -3.066 -29.705 1.00 23.60 356 LYS A O 1
ATOM 2691 N N . ARG A 1 357 ? 3.924 -3.374 -31.881 1.00 25.02 357 ARG A N 1
ATOM 2692 C CA . ARG A 1 357 ? 4.644 -2.120 -32.025 1.00 26.55 357 ARG A CA 1
ATOM 2693 C C . ARG A 1 357 ? 3.698 -0.946 -31.738 1.00 26.41 357 ARG A C 1
ATOM 2694 O O . ARG A 1 357 ? 4.049 -0.012 -31.012 1.00 23.96 357 ARG A O 1
ATOM 2702 N N . ARG A 1 358 ? 2.499 -1.008 -32.311 0.50 24.59 358 ARG A N 1
ATOM 2703 C CA . ARG A 1 358 ? 1.493 0.035 -32.136 0.50 24.34 358 ARG A CA 1
ATOM 2704 C C . ARG A 1 358 ? 0.916 0.063 -30.720 0.50 23.14 358 ARG A C 1
ATOM 2705 O O . ARG A 1 358 ? 0.654 1.133 -30.174 0.50 22.44 358 ARG A O 1
ATOM 2719 N N . ILE A 1 359 ? 0.710 -1.114 -30.134 1.00 22.50 359 ILE A N 1
ATOM 2720 C CA . ILE A 1 359 ? 0.167 -1.207 -28.776 1.00 22.60 359 ILE A CA 1
ATOM 2721 C C . ILE A 1 359 ? 1.182 -0.542 -27.843 1.00 24.51 359 ILE A C 1
ATOM 2722 O O . ILE A 1 359 ? 0.819 0.214 -26.941 1.00 24.47 359 ILE A O 1
ATOM 2727 N N . PHE A 1 360 ? 2.458 -0.820 -28.089 1.00 23.82 360 PHE A N 1
ATOM 2728 C CA . PHE A 1 360 ? 3.541 -0.264 -27.291 1.00 26.18 360 PHE A CA 1
ATOM 2729 C C . PHE A 1 360 ? 3.590 1.264 -27.400 1.00 24.90 360 PHE A C 1
ATOM 2730 O O . PHE A 1 360 ? 3.631 1.963 -26.384 1.00 24.13 360 PHE A O 1
ATOM 2738 N N . LEU A 1 361 ? 3.583 1.778 -28.625 1.00 22.98 361 LEU A N 1
ATOM 2739 C CA . LEU A 1 361 ? 3.620 3.221 -28.842 1.00 23.99 361 LEU A CA 1
ATOM 2740 C C . LEU A 1 361 ? 2.382 3.904 -28.264 1.00 23.21 361 LEU A C 1
ATOM 2741 O O . LEU A 1 361 ? 2.479 4.986 -27.689 1.00 22.78 361 LEU A O 1
ATOM 2746 N N . GLY A 1 362 ? 1.222 3.270 -28.416 1.00 21.63 362 GLY A N 1
ATOM 2747 C CA . GLY A 1 362 ? -0.003 3.851 -27.890 1.00 19.94 362 GLY A CA 1
ATOM 2748 C C . GLY A 1 362 ? -0.002 3.900 -26.374 1.00 19.21 362 GLY A C 1
ATOM 2749 O O . GLY A 1 362 ? -0.443 4.877 -25.765 1.00 18.53 362 GLY A O 1
ATOM 2750 N N . THR A 1 363 ? 0.493 2.835 -25.757 1.00 18.44 363 THR A N 1
ATOM 2751 C CA . THR A 1 363 ? 0.562 2.770 -24.308 1.00 20.06 363 THR A CA 1
ATOM 2752 C C . THR A 1 363 ? 1.452 3.913 -23.814 1.00 21.69 363 THR A C 1
ATOM 2753 O O . THR A 1 363 ? 1.134 4.600 -22.845 1.00 21.43 363 THR A O 1
ATOM 2757 N N . PHE A 1 364 ? 2.559 4.123 -24.514 1.00 21.05 364 PHE A N 1
ATOM 2758 C CA . PHE A 1 364 ? 3.489 5.187 -24.166 1.00 23.94 364 PHE A CA 1
ATOM 2759 C C . PHE A 1 364 ? 2.829 6.558 -24.326 1.00 21.24 364 PHE A C 1
ATOM 2760 O O . PHE A 1 364 ? 2.909 7.404 -23.439 1.00 21.58 364 PHE A O 1
ATOM 2768 N N . ALA A 1 365 ? 2.167 6.767 -25.455 1.00 21.20 365 ALA A N 1
ATOM 2769 C CA . ALA A 1 365 ? 1.514 8.044 -25.732 1.00 21.54 365 ALA A CA 1
ATOM 2770 C C . ALA A 1 365 ? 0.462 8.429 -24.702 1.00 22.78 365 ALA A C 1
ATOM 2771 O O . ALA A 1 365 ? 0.124 9.601 -24.569 1.00 21.91 365 ALA A O 1
ATOM 2773 N N . LEU A 1 366 ? -0.061 7.446 -23.977 1.00 20.15 366 LEU A N 1
ATOM 2774 C CA . LEU A 1 366 ? -1.095 7.710 -22.982 1.00 20.17 366 LEU A CA 1
ATOM 2775 C C . LEU A 1 366 ? -0.550 7.688 -21.559 1.00 19.57 366 LEU A C 1
ATOM 2776 O O . LEU A 1 366 ? -1.258 8.015 -20.609 1.00 19.88 366 LEU A O 1
ATOM 2781 N N . SER A 1 367 ? 0.715 7.314 -21.419 1.00 22.17 367 SER A N 1
ATOM 2782 C CA . SER A 1 367 ? 1.332 7.206 -20.106 1.00 22.00 367 SER A CA 1
ATOM 2783 C C . SER A 1 367 ? 1.621 8.521 -19.384 1.00 25.04 367 SER A C 1
ATOM 2784 O O . SER A 1 367 ? 1.792 9.577 -19.994 1.00 25.31 367 SER A O 1
ATOM 2787 N N . SER A 1 368 ? 1.679 8.424 -18.062 1.00 25.75 368 SER A N 1
ATOM 2788 C CA . SER A 1 368 ? 1.927 9.561 -17.195 1.00 29.82 368 SER A CA 1
ATOM 2789 C C . SER A 1 368 ? 3.175 10.343 -17.622 1.00 30.27 368 SER A C 1
ATOM 2790 O O . SER A 1 368 ? 4.267 9.786 -17.750 1.00 29.64 368 SER A O 1
ATOM 2793 N N . GLY A 1 369 ? 3.000 11.639 -17.859 1.00 31.75 369 GLY A N 1
ATOM 2794 C CA . GLY A 1 369 ? 4.120 12.466 -18.265 1.00 32.19 369 GLY A CA 1
ATOM 2795 C C . GLY A 1 369 ? 4.224 12.700 -19.761 1.00 31.48 369 GLY A C 1
ATOM 2796 O O . GLY A 1 369 ? 4.882 13.641 -20.198 1.00 32.19 369 GLY A O 1
ATOM 2797 N N . TYR A 1 370 ? 3.566 11.854 -20.546 1.00 28.91 370 TYR A N 1
ATOM 2798 C CA . TYR A 1 370 ? 3.596 11.970 -22.004 1.00 28.70 370 TYR A CA 1
ATOM 2799 C C . TYR A 1 370 ? 2.213 12.215 -22.608 1.00 26.57 370 TYR A C 1
ATOM 2800 O O . TYR A 1 370 ? 2.089 12.617 -23.767 1.00 25.68 370 TYR A O 1
ATOM 2809 N N . TYR A 1 371 ? 1.176 11.966 -21.819 1.00 25.03 371 TYR A N 1
ATOM 2810 C CA . TYR A 1 371 ? -0.200 12.133 -22.272 1.00 24.57 371 TYR A CA 1
ATOM 2811 C C . TYR A 1 371 ? -0.491 13.467 -22.957 1.00 25.86 371 TYR A C 1
ATOM 2812 O O . TYR A 1 371 ? -1.005 13.494 -24.074 1.00 23.00 371 TYR A O 1
ATOM 2821 N N . ASP A 1 372 ? -0.179 14.572 -22.290 1.00 26.95 372 ASP A N 1
ATOM 2822 C CA . ASP A 1 372 ? -0.441 15.882 -22.875 1.00 28.82 372 ASP A CA 1
ATOM 2823 C C . ASP A 1 372 ? 0.375 16.112 -24.141 1.00 27.26 372 ASP A C 1
ATOM 2824 O O . ASP A 1 372 ? -0.155 16.534 -25.167 1.00 28.47 372 ASP A O 1
ATOM 2829 N N . ALA A 1 373 ? 1.663 15.812 -24.064 1.00 27.35 373 ALA A N 1
ATOM 2830 C CA . ALA A 1 373 ? 2.575 16.024 -25.179 1.00 26.89 373 ALA A CA 1
ATOM 2831 C C . ALA A 1 373 ? 2.309 15.195 -26.435 1.00 26.71 373 ALA A C 1
ATOM 2832 O O . ALA A 1 373 ? 2.616 15.632 -27.547 1.00 25.26 373 ALA A O 1
ATOM 2834 N N . TYR A 1 374 ? 1.747 14.003 -26.265 1.00 25.25 374 TYR A N 1
ATOM 2835 C CA . TYR A 1 374 ? 1.471 13.141 -27.405 1.00 23.88 374 TYR A CA 1
ATOM 2836 C C . TYR A 1 374 ? -0.006 12.961 -27.746 1.00 22.71 374 TYR A C 1
ATOM 2837 O O . TYR A 1 374 ? -0.490 13.505 -28.731 1.00 22.69 374 TYR A O 1
ATOM 2846 N N . TYR A 1 375 ? -0.725 12.199 -26.933 1.00 21.95 375 TYR A N 1
ATOM 2847 C CA . TYR A 1 375 ? -2.135 11.953 -27.201 1.00 20.55 375 TYR A CA 1
ATOM 2848 C C . TYR A 1 375 ? -2.999 13.216 -27.280 1.00 21.35 375 TYR A C 1
ATOM 2849 O O . TYR A 1 375 ? -3.635 13.476 -28.301 1.00 20.39 375 TYR A O 1
ATOM 2858 N N . LYS A 1 376 ? -3.032 14.000 -26.209 1.00 21.16 376 LYS A N 1
ATOM 2859 C CA . LYS A 1 376 ? -3.864 15.192 -26.215 1.00 22.99 376 LYS A CA 1
ATOM 2860 C C . LYS A 1 376 ? -3.458 16.181 -27.298 1.00 22.17 376 LYS A C 1
ATOM 2861 O O . LYS A 1 376 ? -4.317 16.764 -27.956 1.00 21.59 376 LYS A O 1
ATOM 2867 N N . LYS A 1 377 ? -2.158 16.370 -27.492 1.00 22.12 377 LYS A N 1
ATOM 2868 C CA . LYS A 1 377 ? -1.693 17.278 -28.535 1.00 23.49 377 LYS A CA 1
ATOM 2869 C C . LYS A 1 377 ? -2.274 16.836 -29.881 1.00 22.35 377 LYS A C 1
ATOM 2870 O O . LYS A 1 377 ? -2.787 17.655 -30.648 1.00 21.68 377 LYS A O 1
ATOM 2876 N N . SER A 1 378 ? -2.200 15.538 -30.161 1.00 21.49 378 SER A N 1
ATOM 2877 C CA . SER A 1 378 ? -2.728 14.996 -31.411 1.00 22.46 378 SER A CA 1
ATOM 2878 C C . SER A 1 378 ? -4.229 15.237 -31.556 1.00 21.11 378 SER A C 1
ATOM 2879 O O . SER A 1 378 ? -4.728 15.436 -32.664 1.00 21.14 378 SER A O 1
ATOM 2882 N N . GLN A 1 379 ? -4.953 15.217 -30.442 1.00 19.91 379 GLN A N 1
ATOM 2883 C CA . GLN A 1 379 ? -6.397 15.452 -30.498 1.00 20.75 379 GLN A CA 1
ATOM 2884 C C . GLN A 1 379 ? -6.680 16.917 -30.844 1.00 20.31 379 GLN A C 1
ATOM 2885 O O . GLN A 1 379 ? -7.708 17.235 -31.439 1.00 18.41 379 GLN A O 1
ATOM 2891 N N . LYS A 1 380 ? -5.774 17.808 -30.457 1.00 19.37 380 LYS A N 1
ATOM 2892 C CA . LYS A 1 380 ? -5.944 19.221 -30.774 1.00 20.00 380 LYS A CA 1
ATOM 2893 C C . LYS A 1 380 ? -5.621 19.410 -32.252 1.00 20.40 380 LYS A C 1
ATOM 2894 O O . LYS A 1 380 ? -6.277 20.181 -32.945 1.00 20.20 380 LYS A O 1
ATOM 2900 N N . VAL A 1 381 ? -4.608 18.694 -32.733 1.00 21.75 381 VAL A N 1
ATOM 2901 C CA . VAL A 1 381 ? -4.242 18.771 -34.144 1.00 21.77 381 VAL A CA 1
ATOM 2902 C C . VAL A 1 381 ? -5.421 18.272 -34.974 1.00 20.74 381 VAL A C 1
ATOM 2903 O O . VAL A 1 381 ? -5.714 18.799 -36.045 1.00 19.35 381 VAL A O 1
ATOM 2907 N N . ARG A 1 382 ? -6.097 17.245 -34.474 1.00 19.93 382 ARG A N 1
ATOM 2908 C CA . ARG A 1 382 ? -7.249 16.689 -35.170 1.00 19.56 382 ARG A CA 1
ATOM 2909 C C . ARG A 1 382 ? -8.299 17.781 -35.353 1.00 19.45 382 ARG A C 1
ATOM 2910 O O . ARG A 1 382 ? -8.951 17.862 -36.388 1.00 19.15 382 ARG A O 1
ATOM 2918 N N . THR A 1 383 ? -8.462 18.612 -34.332 1.00 18.99 383 THR A N 1
ATOM 2919 C CA . THR A 1 383 ? -9.418 19.706 -34.391 1.00 19.76 383 THR A CA 1
ATOM 2920 C C . THR A 1 383 ? -9.061 20.649 -35.546 1.00 20.80 383 THR A C 1
ATOM 2921 O O . THR A 1 383 ? -9.930 21.082 -36.305 1.00 21.15 383 THR A O 1
ATOM 2925 N N . LEU A 1 384 ? -7.774 20.955 -35.676 1.00 19.00 384 LEU A N 1
ATOM 2926 C CA . LEU A 1 384 ? -7.302 21.840 -36.738 1.00 20.74 384 LEU A CA 1
ATOM 2927 C C . LEU A 1 384 ? -7.591 21.237 -38.106 1.00 20.30 384 LEU A C 1
ATOM 2928 O O . LEU A 1 384 ? -8.010 21.929 -39.029 1.00 20.92 384 LEU A O 1
ATOM 2933 N N . ILE A 1 385 ? -7.353 19.937 -38.238 1.00 21.51 385 ILE A N 1
ATOM 2934 C CA . ILE A 1 385 ? -7.585 19.257 -39.512 1.00 21.61 385 ILE A CA 1
ATOM 2935 C C . ILE A 1 385 ? -9.068 19.299 -39.879 1.00 22.79 385 ILE A C 1
ATOM 2936 O O . ILE A 1 385 ? -9.421 19.474 -41.046 1.00 21.77 385 ILE A O 1
ATOM 2941 N N . LYS A 1 386 ? -9.935 19.155 -38.882 1.00 22.57 386 LYS A N 1
ATOM 2942 C CA . LYS A 1 386 ? -11.372 19.204 -39.124 1.00 23.94 386 LYS A CA 1
ATOM 2943 C C . LYS A 1 386 ? -11.754 20.638 -39.507 1.00 25.11 386 LYS A C 1
ATOM 2944 O O . LYS A 1 386 ? -12.554 20.855 -40.418 1.00 24.20 386 LYS A O 1
ATOM 2950 N N . ASN A 1 387 ? -11.171 21.612 -38.811 1.00 24.61 387 ASN A N 1
ATOM 2951 C CA . ASN A 1 387 ? -11.443 23.017 -39.096 1.00 24.66 387 ASN A CA 1
ATOM 2952 C C . ASN A 1 387 ? -11.056 23.388 -40.530 1.00 23.96 387 ASN A C 1
ATOM 2953 O O . ASN A 1 387 ? -11.735 24.193 -41.158 1.00 23.82 387 ASN A O 1
ATOM 2958 N N . ASP A 1 388 ? -9.968 22.807 -41.041 1.00 23.10 388 ASP A N 1
ATOM 2959 C CA . ASP A 1 388 ? -9.523 23.066 -42.421 1.00 23.03 388 ASP A CA 1
ATOM 2960 C C . ASP A 1 388 ? -10.677 22.809 -43.394 1.00 23.28 388 ASP A C 1
ATOM 2961 O O . ASP A 1 388 ? -11.000 23.639 -44.243 1.00 23.17 388 ASP A O 1
ATOM 2966 N N . PHE A 1 389 ? -11.274 21.629 -43.275 1.00 21.63 389 PHE A N 1
ATOM 2967 C CA . PHE A 1 389 ? -12.382 21.230 -44.132 1.00 22.61 389 PHE A CA 1
ATOM 2968 C C . PHE A 1 389 ? -13.604 22.132 -43.943 1.00 23.93 389 PHE A C 1
ATOM 2969 O O . PHE A 1 389 ? -14.252 22.528 -44.919 1.00 22.41 389 PHE A O 1
ATOM 2977 N N . ASP A 1 390 ? -13.931 22.444 -42.694 1.00 24.96 390 ASP A N 1
ATOM 2978 C CA . ASP A 1 390 ? -15.083 23.299 -42.430 1.00 27.41 390 ASP A CA 1
ATOM 2979 C C . ASP A 1 390 ? -14.988 24.602 -43.219 1.00 27.34 390 ASP A C 1
ATOM 2980 O O . ASP A 1 390 ? -15.959 25.019 -43.852 1.00 26.89 390 ASP A O 1
ATOM 2985 N N . LYS A 1 391 ? -13.819 25.241 -43.181 1.00 27.34 391 LYS A N 1
ATOM 2986 C CA . LYS A 1 391 ? -13.611 26.492 -43.905 1.00 28.47 391 LYS A CA 1
ATOM 2987 C C . LYS A 1 391 ? -13.792 26.287 -45.412 1.00 26.50 391 LYS A C 1
ATOM 2988 O O . LYS A 1 391 ? -14.404 27.113 -46.085 1.00 26.11 391 LYS A O 1
ATOM 2994 N N . VAL A 1 392 ? -13.271 25.186 -45.946 1.00 24.17 392 VAL A N 1
ATOM 2995 C CA . VAL A 1 392 ? -13.421 24.925 -47.374 1.00 23.01 392 VAL A CA 1
ATOM 2996 C C . VAL A 1 392 ? -14.880 24.653 -47.741 1.00 23.10 392 VAL A C 1
ATOM 2997 O O . VAL A 1 392 ? -15.361 25.106 -48.779 1.00 23.61 392 VAL A O 1
ATOM 3001 N N . PHE A 1 393 ? -15.593 23.924 -46.891 1.00 22.43 393 PHE A N 1
ATOM 3002 C CA . PHE A 1 393 ? -16.982 23.615 -47.195 1.00 24.58 393 PHE A CA 1
ATOM 3003 C C . PHE A 1 393 ? -17.930 24.804 -47.100 1.00 27.02 393 PHE A C 1
ATOM 3004 O O . PHE A 1 393 ? -19.103 24.689 -47.443 1.00 28.76 393 PHE A O 1
ATOM 3012 N N . GLU A 1 394 ? -17.434 25.943 -46.629 1.00 28.56 394 GLU A N 1
ATOM 3013 C CA . GLU A 1 394 ? -18.273 27.133 -46.546 1.00 31.11 394 GLU A CA 1
ATOM 3014 C C . GLU A 1 394 ? -18.488 27.638 -47.974 1.00 31.80 394 GLU A C 1
ATOM 3015 O O . GLU A 1 394 ? -19.515 28.247 -48.278 1.00 31.77 394 GLU A O 1
ATOM 3021 N N . ASN A 1 395 ? -17.526 27.359 -48.853 1.00 30.49 395 ASN A N 1
ATOM 3022 C CA . ASN A 1 395 ? -17.603 27.823 -50.238 1.00 30.59 395 ASN A CA 1
ATOM 3023 C C . ASN A 1 395 ? -17.523 26.756 -51.326 1.00 29.66 395 ASN A C 1
ATOM 3024 O O . ASN A 1 395 ? -17.698 27.066 -52.498 1.00 29.66 395 ASN A O 1
ATOM 3029 N N . TYR A 1 396 ? -17.260 25.509 -50.957 1.00 26.99 396 TYR A N 1
ATOM 3030 C CA . TYR A 1 396 ? -17.164 24.446 -51.955 1.00 25.51 396 TYR A CA 1
ATOM 3031 C C . TYR A 1 396 ? -18.049 23.252 -51.610 1.00 24.03 396 TYR A C 1
ATOM 3032 O O . TYR A 1 396 ? -18.335 23.001 -50.445 1.00 24.29 396 TYR A O 1
ATOM 3041 N N . ASP A 1 397 ? -18.486 22.528 -52.638 1.00 23.19 397 ASP A N 1
ATOM 3042 C CA . ASP A 1 397 ? -19.351 21.365 -52.460 1.00 24.56 397 ASP A CA 1
ATOM 3043 C C . ASP A 1 397 ? -18.569 20.110 -52.088 1.00 24.05 397 ASP A C 1
ATOM 3044 O O . ASP A 1 397 ? -18.958 19.376 -51.178 1.00 24.38 397 ASP A O 1
ATOM 3049 N N . VAL A 1 398 ? -17.475 19.860 -52.802 1.00 22.73 398 VAL A N 1
ATOM 3050 C CA . VAL A 1 398 ? -16.654 18.685 -52.543 1.00 22.66 398 VAL A CA 1
ATOM 3051 C C . VAL A 1 398 ? -15.170 19.009 -52.695 1.00 23.28 398 VAL A C 1
ATOM 3052 O O . VAL A 1 398 ? -14.804 20.040 -53.259 1.00 24.13 398 VAL A O 1
ATOM 3056 N N . VAL A 1 399 ? -14.328 18.133 -52.155 1.00 20.35 399 VAL A N 1
ATOM 3057 C CA . VAL A 1 399 ? -12.882 18.282 -52.247 1.00 19.38 399 VAL A CA 1
ATOM 3058 C C . VAL A 1 399 ? -12.385 17.111 -53.095 1.00 20.79 399 VAL A C 1
ATOM 3059 O O . VAL A 1 399 ? -12.910 15.998 -52.992 1.00 19.40 399 VAL A O 1
ATOM 3063 N N . VAL A 1 400 ? -11.387 17.359 -53.935 1.00 19.01 400 VAL A N 1
ATOM 3064 C CA . VAL A 1 400 ? -10.845 16.307 -54.785 1.00 19.40 400 VAL A CA 1
ATOM 3065 C C . VAL A 1 400 ? -9.322 16.277 -54.672 1.00 20.29 400 VAL A C 1
ATOM 3066 O O . VAL A 1 400 ? -8.699 17.269 -54.299 1.00 19.20 400 VAL A O 1
ATOM 3070 N N . GLY A 1 401 ? -8.729 15.129 -54.987 1.00 18.73 401 GLY A N 1
ATOM 3071 C CA . GLY A 1 401 ? -7.281 14.991 -54.934 1.00 18.34 401 GLY A CA 1
ATOM 3072 C C . GLY A 1 401 ? -6.926 13.535 -55.164 1.00 18.68 401 GLY A C 1
ATOM 3073 O O . GLY A 1 401 ? -7.837 12.740 -55.386 1.00 18.34 401 GLY A O 1
ATOM 3074 N N . PRO A 1 402 ? -5.635 13.146 -55.124 1.00 18.92 402 PRO A N 1
ATOM 3075 C CA . PRO A 1 402 ? -5.304 11.735 -55.344 1.00 17.76 402 PRO A CA 1
ATOM 3076 C C . PRO A 1 402 ? -5.691 10.967 -54.084 1.00 19.79 402 PRO A C 1
ATOM 3077 O O . PRO A 1 402 ? -5.720 11.534 -52.995 1.00 16.83 402 PRO A O 1
ATOM 3081 N N . THR A 1 403 ? -5.974 9.679 -54.219 1.00 17.63 403 THR A N 1
ATOM 3082 C CA . THR A 1 403 ? -6.318 8.874 -53.049 1.00 18.83 403 THR A CA 1
ATOM 3083 C C . THR A 1 403 ? -5.030 8.487 -52.317 1.00 18.91 403 THR A C 1
ATOM 3084 O O . THR A 1 403 ? -4.945 8.561 -51.093 1.00 18.54 403 THR A O 1
ATOM 3088 N N . ALA A 1 404 ? -4.038 8.066 -53.092 1.00 19.82 404 ALA A N 1
ATOM 3089 C CA . ALA A 1 404 ? -2.741 7.666 -52.563 1.00 20.49 404 ALA A CA 1
ATOM 3090 C C . ALA A 1 404 ? -1.649 8.406 -53.331 1.00 19.35 404 ALA A C 1
ATOM 3091 O O . ALA A 1 404 ? -1.811 8.712 -54.516 1.00 18.02 404 ALA A O 1
ATOM 3093 N N . PRO A 1 405 ? -0.520 8.703 -52.666 1.00 20.51 405 PRO A N 1
ATOM 3094 C CA . PRO A 1 405 ? 0.585 9.416 -53.321 1.00 21.43 405 PRO A CA 1
ATOM 3095 C C . PRO A 1 405 ? 1.315 8.671 -54.445 1.00 21.95 405 PRO A C 1
ATOM 3096 O O . PRO A 1 405 ? 2.016 9.289 -55.250 1.00 22.80 405 PRO A O 1
ATOM 3100 N N . THR A 1 406 ? 1.168 7.352 -54.493 1.00 21.23 406 THR A N 1
ATOM 3101 C CA . THR A 1 406 ? 1.830 6.559 -55.527 1.00 20.50 406 THR A CA 1
ATOM 3102 C C . THR A 1 406 ? 0.933 5.400 -55.967 1.00 21.30 406 THR A C 1
ATOM 3103 O O . THR A 1 406 ? -0.138 5.184 -55.394 1.00 21.38 406 THR A O 1
ATOM 3107 N N . THR A 1 407 ? 1.359 4.664 -56.991 1.00 21.07 407 THR A N 1
ATOM 3108 C CA . THR A 1 407 ? 0.603 3.497 -57.425 1.00 21.02 407 THR A CA 1
ATOM 3109 C C . THR A 1 407 ? 1.018 2.445 -56.397 1.00 19.54 407 THR A C 1
ATOM 3110 O O . THR A 1 407 ? 1.914 2.695 -55.595 1.00 19.36 407 THR A O 1
ATOM 3114 N N . ALA A 1 408 ? 0.396 1.273 -56.411 1.00 19.66 408 ALA A N 1
ATOM 3115 C CA . ALA A 1 408 ? 0.767 0.235 -55.451 1.00 19.45 408 ALA A CA 1
ATOM 3116 C C . ALA A 1 408 ? 2.271 -0.054 -55.541 1.00 21.01 408 ALA A C 1
ATOM 3117 O O . ALA A 1 408 ? 2.846 -0.057 -56.635 1.00 20.45 408 ALA A O 1
ATOM 3119 N N . PHE A 1 409 ? 2.907 -0.279 -54.393 1.00 20.31 409 PHE A N 1
ATOM 3120 C CA . PHE A 1 409 ? 4.333 -0.600 -54.360 1.00 21.82 409 PHE A CA 1
ATOM 3121 C C . PHE A 1 409 ? 4.482 -2.124 -54.397 1.00 22.19 409 PHE A C 1
ATOM 3122 O O . PHE A 1 409 ? 3.482 -2.842 -54.393 1.00 21.53 409 PHE A O 1
ATOM 3130 N N . ASN A 1 410 ? 5.720 -2.616 -54.416 1.00 21.03 410 ASN A N 1
ATOM 3131 C CA . ASN A 1 410 ? 5.955 -4.054 -54.504 1.00 23.10 410 ASN A CA 1
ATOM 3132 C C . ASN A 1 410 ? 5.857 -4.838 -53.212 1.00 22.73 410 ASN A C 1
ATOM 3133 O O . ASN A 1 410 ? 6.128 -4.334 -52.121 1.00 23.62 410 ASN A O 1
ATOM 3138 N N . LEU A 1 411 ? 5.467 -6.097 -53.344 1.00 24.33 411 LEU A N 1
ATOM 3139 C CA . LEU A 1 411 ? 5.388 -6.965 -52.184 1.00 23.47 411 LEU A CA 1
ATOM 3140 C C . LEU A 1 411 ? 6.831 -7.044 -51.689 1.00 25.45 411 LEU A C 1
ATOM 3141 O O . LEU A 1 411 ? 7.750 -7.242 -52.491 1.00 25.10 411 LEU A O 1
ATOM 3146 N N . GLY A 1 412 ? 7.026 -6.865 -50.386 1.00 25.21 412 GLY A N 1
ATOM 3147 C CA . GLY A 1 412 ? 8.357 -6.925 -49.805 1.00 27.01 412 GLY A CA 1
ATOM 3148 C C . GLY A 1 412 ? 9.172 -5.646 -49.890 1.00 29.17 412 GLY A C 1
ATOM 3149 O O . GLY A 1 412 ? 10.234 -5.543 -49.268 1.00 29.71 412 GLY A O 1
ATOM 3150 N N . GLU A 1 413 ? 8.677 -4.662 -50.637 1.00 29.48 413 GLU A N 1
ATOM 3151 C CA . GLU A 1 413 ? 9.385 -3.394 -50.819 1.00 31.34 413 GLU A CA 1
ATOM 3152 C C . GLU A 1 413 ? 9.343 -2.433 -49.622 1.00 32.71 413 GLU A C 1
ATOM 3153 O O . GLU A 1 413 ? 10.303 -1.697 -49.378 1.00 32.16 413 GLU A O 1
ATOM 3159 N N . GLU A 1 414 ? 8.250 -2.439 -48.867 1.00 32.42 414 GLU A N 1
ATOM 3160 C CA . GLU A 1 414 ? 8.130 -1.532 -47.727 1.00 34.35 414 GLU A CA 1
ATOM 3161 C C . GLU A 1 414 ? 7.710 -2.230 -46.431 1.00 36.19 414 GLU A C 1
ATOM 3162 O O . GLU A 1 414 ? 7.498 -1.575 -45.414 1.00 35.21 414 GLU A O 1
ATOM 3168 N N . ILE A 1 415 ? 7.602 -3.554 -46.465 1.00 40.07 415 ILE A N 1
ATOM 3169 C CA . ILE A 1 415 ? 7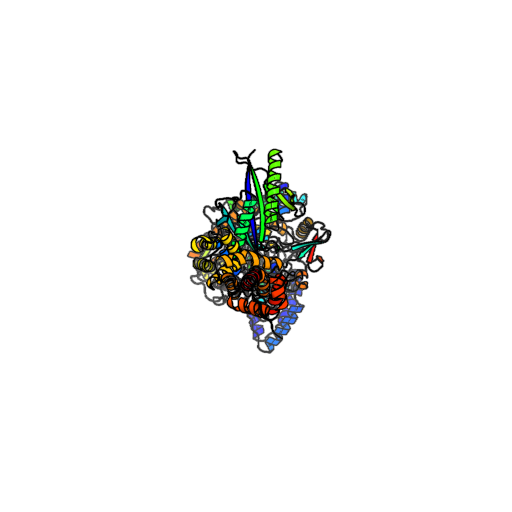.171 -4.310 -45.295 1.00 42.89 415 ILE A CA 1
ATOM 3170 C C . ILE A 1 415 ? 8.114 -4.279 -44.085 1.00 45.27 415 ILE A C 1
ATOM 3171 O O . ILE A 1 415 ? 7.665 -4.425 -42.945 1.00 45.38 415 ILE A O 1
ATOM 3176 N N . ASP A 1 416 ? 9.410 -4.091 -44.316 1.00 46.88 416 ASP A N 1
ATOM 3177 C CA . ASP A 1 416 ? 10.361 -4.029 -43.207 1.00 50.05 416 ASP A CA 1
ATOM 3178 C C . ASP A 1 416 ? 10.671 -2.564 -42.921 1.00 51.15 416 ASP A C 1
ATOM 3179 O O . ASP A 1 416 ? 11.626 -2.250 -42.210 1.00 51.15 416 ASP A O 1
ATOM 3184 N N . ASP A 1 417 ? 9.851 -1.675 -43.474 1.00 51.81 417 ASP A N 1
ATOM 3185 C CA . ASP A 1 417 ? 10.043 -0.238 -43.316 1.00 52.57 417 ASP A CA 1
ATOM 3186 C C . ASP A 1 417 ? 8.764 0.442 -42.820 1.00 52.69 417 ASP A C 1
ATOM 3187 O O . ASP A 1 417 ? 8.003 1.003 -43.615 1.00 51.73 417 ASP A O 1
ATOM 3192 N N . PRO A 1 418 ? 8.521 0.409 -41.495 1.00 52.67 418 PRO A N 1
ATOM 3193 C CA . PRO A 1 418 ? 7.334 1.016 -40.882 1.00 52.83 418 PRO A CA 1
ATOM 3194 C C . PRO A 1 418 ? 7.131 2.488 -41.212 1.00 52.75 418 PRO A C 1
ATOM 3195 O O . PRO A 1 418 ? 6.040 2.898 -41.606 1.00 53.13 418 PRO A O 1
ATOM 3199 N N . LEU A 1 419 ? 8.173 3.289 -41.040 1.00 51.34 419 LEU A N 1
ATOM 3200 C CA . LEU A 1 419 ? 8.056 4.707 -41.325 1.00 50.07 419 LEU A CA 1
ATOM 3201 C C . LEU A 1 419 ? 7.536 4.887 -42.742 1.00 48.32 419 LEU A C 1
ATOM 3202 O O . LEU A 1 419 ? 6.469 5.458 -42.965 1.00 49.13 419 LEU A O 1
ATOM 3207 N N . THR A 1 420 ? 8.296 4.356 -43.692 1.00 44.85 420 THR A N 1
ATOM 3208 C CA . THR A 1 420 ? 7.963 4.470 -45.101 1.00 41.65 420 THR A CA 1
ATOM 3209 C C . THR A 1 420 ? 6.524 4.083 -45.481 1.00 38.40 420 THR A C 1
ATOM 3210 O O . THR A 1 420 ? 5.864 4.831 -46.190 1.00 37.42 420 THR A O 1
ATOM 3214 N N . MET A 1 421 ? 6.024 2.941 -45.017 1.00 34.18 421 MET A N 1
ATOM 3215 C CA . MET A 1 421 ? 4.689 2.557 -45.418 1.00 31.95 421 MET A CA 1
ATOM 3216 C C . MET A 1 421 ? 3.574 3.497 -44.993 1.00 31.21 421 MET A C 1
ATOM 3217 O O . MET A 1 421 ? 2.560 3.639 -45.693 1.00 31.17 421 MET A O 1
ATOM 3222 N N . TYR A 1 422 ? 3.734 4.154 -43.851 1.00 30.81 422 TYR A N 1
ATOM 3223 C CA . TYR A 1 422 ? 2.716 5.101 -43.347 1.00 30.50 422 TYR A CA 1
ATOM 3224 C C . TYR A 1 422 ? 2.584 6.342 -44.208 1.00 28.52 422 TYR A C 1
ATOM 3225 O O . TYR A 1 422 ? 1.553 7.009 -44.175 1.00 27.95 422 TYR A O 1
ATOM 3234 N N . ALA A 1 423 ? 3.649 6.620 -44.959 1.00 26.11 423 ALA A N 1
ATOM 3235 C CA . ALA A 1 423 ? 3.683 7.763 -45.840 1.00 25.79 423 ALA A CA 1
ATOM 3236 C C . ALA A 1 423 ? 2.566 7.642 -46.866 1.00 24.22 423 ALA A C 1
ATOM 3237 O O . ALA A 1 423 ? 2.072 8.633 -47.413 1.00 24.56 423 ALA A O 1
ATOM 3239 N N . ASN A 1 424 ? 2.153 6.412 -47.126 1.00 23.92 424 ASN A N 1
ATOM 3240 C CA . ASN A 1 424 ? 1.111 6.146 -48.099 1.00 22.66 424 ASN A CA 1
ATOM 3241 C C . ASN A 1 424 ? -0.268 6.590 -47.637 1.00 22.24 424 ASN A C 1
ATOM 3242 O O . ASN A 1 424 ? -1.205 6.608 -48.425 1.00 21.93 424 ASN A O 1
ATOM 3247 N N . ASP A 1 425 ? -0.392 6.971 -46.369 1.00 21.47 425 ASP A N 1
ATOM 3248 C CA . ASP A 1 425 ? -1.684 7.423 -45.845 1.00 23.09 425 ASP A CA 1
ATOM 3249 C C . ASP A 1 425 ? -1.782 8.946 -45.799 1.00 21.85 425 ASP A C 1
ATOM 3250 O O . ASP A 1 425 ? -2.656 9.496 -45.140 1.00 21.47 425 ASP A O 1
ATOM 3255 N N . LEU A 1 426 ? -0.880 9.615 -46.508 1.00 22.05 426 LEU A N 1
ATOM 3256 C CA . LEU A 1 426 ? -0.840 11.072 -46.561 1.00 21.05 426 LEU A CA 1
ATOM 3257 C C . LEU A 1 426 ? -2.179 11.744 -46.875 1.00 20.24 426 LEU A C 1
ATOM 3258 O O . LEU A 1 426 ? -2.608 12.674 -46.190 1.00 21.54 426 LEU A O 1
ATOM 3263 N N . LEU A 1 427 ? -2.830 11.259 -47.919 1.00 21.02 427 LEU A N 1
ATOM 3264 C CA . LEU A 1 427 ? -4.075 11.839 -48.401 1.00 21.06 427 LEU A CA 1
ATOM 3265 C C . LEU A 1 427 ? -5.369 11.228 -47.859 1.00 20.25 427 LEU A C 1
ATOM 3266 O O . LEU A 1 427 ? -6.458 11.739 -48.126 1.00 21.50 427 LEU A O 1
ATOM 3271 N N . THR A 1 428 ? -5.262 10.143 -47.101 1.00 19.73 428 THR A N 1
ATOM 3272 C CA . THR A 1 428 ? -6.459 9.506 -46.562 1.00 19.55 428 THR A CA 1
ATOM 3273 C C . THR A 1 428 ? -6.750 9.797 -45.089 1.00 18.32 428 THR A C 1
ATOM 3274 O O . THR A 1 428 ? -7.917 9.943 -44.714 1.00 18.05 428 THR A O 1
ATOM 3278 N N . THR A 1 429 ? -5.710 9.900 -44.264 1.00 17.26 429 THR A N 1
ATOM 3279 C CA . THR A 1 429 ? -5.911 10.136 -42.835 1.00 19.15 429 THR A CA 1
ATOM 3280 C C . THR A 1 429 ? -6.710 11.376 -42.425 1.00 19.00 429 THR A C 1
ATOM 3281 O O . THR A 1 429 ? -7.452 11.332 -41.444 1.00 17.95 429 THR A O 1
ATOM 3285 N N . PRO A 1 430 ? -6.570 12.496 -43.154 1.00 18.90 430 PRO A N 1
ATOM 3286 C CA . PRO A 1 430 ? -7.349 13.665 -42.728 1.00 19.68 430 PRO A CA 1
ATOM 3287 C C . PRO A 1 430 ? -8.863 13.419 -42.743 1.00 19.64 430 PRO A C 1
ATOM 3288 O O . PRO A 1 430 ? -9.608 13.989 -41.940 1.00 19.46 430 PRO A O 1
ATOM 3292 N N . VAL A 1 431 ? -9.310 12.572 -43.664 1.00 19.59 431 VAL A N 1
ATOM 3293 C CA . VAL A 1 431 ? -10.724 12.267 -43.788 1.00 17.28 431 VAL A CA 1
ATOM 3294 C C . VAL A 1 431 ? -11.258 11.617 -42.513 1.00 17.74 431 VAL A C 1
ATOM 3295 O O . VAL A 1 431 ? -12.298 12.023 -42.000 1.00 17.79 431 VAL A O 1
ATOM 3299 N N . ASN A 1 432 ? -10.557 10.605 -42.005 1.00 17.91 432 ASN A N 1
ATOM 3300 C CA . ASN A 1 432 ? -11.003 9.936 -40.782 1.00 17.52 432 ASN A CA 1
ATOM 3301 C C . ASN A 1 432 ? -10.914 10.900 -39.604 1.00 16.37 432 ASN A C 1
ATOM 3302 O O . ASN A 1 432 ? -11.783 10.919 -38.737 1.00 16.15 432 ASN A O 1
ATOM 3307 N N . LEU A 1 433 ? -9.840 11.682 -39.555 1.00 17.73 433 LEU A N 1
ATOM 3308 C CA . LEU A 1 433 ? -9.666 12.625 -38.453 1.00 16.65 433 LEU A CA 1
ATOM 3309 C C . LEU A 1 433 ? -10.825 13.618 -38.396 1.00 17.35 433 LEU A C 1
ATOM 3310 O O . LEU A 1 433 ? -11.267 14.010 -37.317 1.00 17.37 433 LEU A O 1
ATOM 3315 N N . ALA A 1 434 ? -11.330 13.997 -39.566 1.00 17.49 434 ALA A N 1
ATOM 3316 C CA . ALA A 1 434 ? -12.439 14.940 -39.656 1.00 17.79 434 ALA A CA 1
ATOM 3317 C C . ALA A 1 434 ? -13.805 14.246 -39.645 1.00 18.31 434 ALA A C 1
ATOM 3318 O O . ALA A 1 434 ? -14.833 14.911 -39.614 1.00 18.38 434 ALA A O 1
ATOM 3320 N N . GLY A 1 435 ? -13.806 12.915 -39.683 1.00 18.03 435 GLY A N 1
ATOM 3321 C CA . GLY A 1 435 ? -15.054 12.158 -39.655 1.00 17.27 435 GLY A CA 1
ATOM 3322 C C . GLY A 1 435 ? -15.899 12.241 -40.912 1.00 19.18 435 GLY A C 1
ATOM 3323 O O . GLY A 1 435 ? -17.086 11.908 -40.903 1.00 18.18 435 GLY A O 1
ATOM 3324 N N . LEU A 1 436 ? -15.272 12.654 -42.005 1.00 16.24 436 LEU A N 1
ATOM 3325 C CA . LEU A 1 436 ? -15.955 12.835 -43.277 1.00 18.18 436 LEU A CA 1
ATOM 3326 C C . LEU A 1 436 ? -16.024 11.600 -44.173 1.00 18.70 436 LEU A C 1
ATOM 3327 O O . LEU A 1 436 ? -15.311 10.617 -43.960 1.00 18.54 436 LEU A O 1
ATOM 3332 N N . PRO A 1 437 ? -16.912 11.639 -45.181 1.00 19.39 437 PRO A N 1
ATOM 3333 C CA . PRO A 1 437 ? -17.066 10.537 -46.128 1.00 20.36 437 PRO A CA 1
ATOM 3334 C C . PRO A 1 437 ? -16.033 10.788 -47.221 1.00 20.16 437 PRO A C 1
ATOM 3335 O O . PRO A 1 437 ? -15.736 11.937 -47.557 1.00 19.15 437 PRO A O 1
ATOM 3339 N N . GLY A 1 438 ? -15.490 9.715 -47.775 1.00 18.92 438 GLY A N 1
ATOM 3340 C CA . GLY A 1 438 ? -14.512 9.857 -48.832 1.00 19.54 438 GLY A CA 1
ATOM 3341 C C . GLY A 1 438 ? -14.561 8.642 -49.730 1.00 19.46 438 GLY A C 1
ATOM 3342 O O . GLY A 1 438 ? -14.572 7.511 -49.242 1.00 18.13 438 GLY A O 1
ATOM 3343 N N . ILE A 1 439 ? -14.590 8.871 -51.039 1.00 18.97 439 ILE A N 1
ATOM 3344 C CA . ILE A 1 439 ? -14.649 7.778 -52.003 1.00 18.07 439 ILE A CA 1
ATOM 3345 C C . ILE A 1 439 ? -13.511 7.846 -53.017 1.00 18.83 439 ILE A C 1
ATOM 3346 O O . ILE A 1 439 ? -13.119 8.926 -53.453 1.00 19.79 439 ILE A O 1
ATOM 3351 N N . SER A 1 440 ? -12.978 6.683 -53.378 1.00 18.49 440 SER A N 1
ATOM 3352 C CA . SER A 1 440 ? -11.897 6.596 -54.353 1.00 18.21 440 SER A CA 1
ATOM 3353 C C . SER A 1 440 ? -12.378 5.846 -55.586 1.00 18.47 440 SER A C 1
ATOM 3354 O O . SER A 1 440 ? -13.060 4.822 -55.473 1.00 17.39 440 SER A O 1
ATOM 3357 N N . VAL A 1 441 ? -12.026 6.370 -56.757 1.00 19.06 441 VAL A N 1
ATOM 3358 C CA . VAL A 1 441 ? -12.359 5.748 -58.036 1.00 19.75 441 VAL A CA 1
ATOM 3359 C C . VAL A 1 441 ? -11.084 5.836 -58.873 1.00 20.71 441 VAL A C 1
ATOM 3360 O O . VAL A 1 441 ? -10.290 6.761 -58.701 1.00 19.86 441 VAL A O 1
ATOM 3364 N N . PRO A 1 442 ? -10.855 4.862 -59.770 1.00 21.30 442 PRO A N 1
ATOM 3365 C CA . PRO A 1 442 ? -9.642 4.903 -60.603 1.00 21.56 442 PRO A CA 1
ATOM 3366 C C . PRO A 1 442 ? -9.640 6.067 -61.587 1.00 22.21 442 PRO A C 1
ATOM 3367 O O . PRO A 1 442 ? -10.678 6.403 -62.146 1.00 21.71 442 PRO A O 1
ATOM 3371 N N . CYS A 1 443 ? -8.478 6.679 -61.803 1.00 22.21 443 CYS A N 1
ATOM 3372 C CA . CYS A 1 443 ? -8.391 7.791 -62.746 1.00 22.00 443 CYS A CA 1
ATOM 3373 C C . CYS A 1 443 ? -7.226 7.625 -63.713 1.00 23.22 443 CYS A C 1
ATOM 3374 O O . CYS A 1 443 ? -6.918 8.532 -64.477 1.00 22.61 443 CYS A O 1
ATOM 3377 N N . GLY A 1 444 ? -6.587 6.459 -63.687 1.00 22.05 444 GLY A N 1
ATOM 3378 C CA . GLY A 1 444 ? -5.473 6.217 -64.589 1.00 23.61 444 GLY A CA 1
ATOM 3379 C C . GLY A 1 444 ? -4.628 5.021 -64.191 1.00 25.21 444 GLY A C 1
ATOM 3380 O O . GLY A 1 444 ? -4.876 4.392 -63.163 1.00 23.91 444 GLY A O 1
ATOM 3381 N N . GLN A 1 445 ? -3.636 4.707 -65.022 1.00 24.25 445 GLN A N 1
ATOM 3382 C CA . GLN A 1 445 ? -2.715 3.597 -64.786 1.00 25.09 445 GLN A CA 1
ATOM 3383 C C . GLN A 1 445 ? -1.285 4.025 -65.131 1.00 24.09 445 GLN A C 1
ATOM 3384 O O . GLN A 1 445 ? -1.078 4.762 -66.087 1.00 24.14 445 GLN A O 1
ATOM 3390 N N . SER A 1 446 ? -0.309 3.575 -64.346 1.00 22.65 446 SER A N 1
ATOM 3391 C CA . SER A 1 446 ? 1.096 3.877 -64.608 1.00 23.87 446 SER A CA 1
ATOM 3392 C C . SER A 1 446 ? 1.817 2.536 -64.535 1.00 24.31 446 SER A C 1
ATOM 3393 O O . SER A 1 446 ? 1.832 1.892 -63.485 1.00 22.42 446 SER A O 1
ATOM 3396 N N . ASN A 1 447 ? 2.408 2.114 -65.649 1.00 25.29 447 ASN A N 1
ATOM 3397 C CA . ASN A 1 447 ? 3.076 0.822 -65.698 1.00 26.73 447 ASN A CA 1
ATOM 3398 C C . ASN A 1 447 ? 2.062 -0.252 -65.323 1.00 24.95 447 ASN A C 1
ATOM 3399 O O . ASN A 1 447 ? 2.386 -1.234 -64.654 1.00 25.29 447 ASN A O 1
ATOM 3404 N N . GLY A 1 448 ? 0.819 -0.039 -65.746 1.00 23.49 448 GLY A N 1
ATOM 3405 C CA . GLY A 1 448 ? -0.248 -0.992 -65.487 1.00 23.27 448 GLY A CA 1
ATOM 3406 C C . GLY A 1 448 ? -0.922 -0.925 -64.132 1.00 23.02 448 GLY A C 1
ATOM 3407 O O . GLY A 1 448 ? -1.977 -1.521 -63.939 1.00 23.85 448 GLY A O 1
ATOM 3408 N N . ARG A 1 449 ? -0.324 -0.200 -63.192 1.00 22.15 449 ARG A N 1
ATOM 3409 C CA . ARG A 1 449 ? -0.887 -0.099 -61.848 1.00 20.40 449 ARG A CA 1
ATOM 3410 C C . ARG A 1 449 ? -1.843 1.085 -61.710 1.00 19.92 449 ARG A C 1
ATOM 3411 O O . ARG A 1 449 ? -1.517 2.209 -62.090 1.00 17.53 449 ARG A O 1
ATOM 3419 N N . PRO A 1 450 ? -3.048 0.834 -61.168 1.00 19.78 450 PRO A N 1
ATOM 3420 C CA . PRO A 1 450 ? -4.070 1.867 -60.975 1.00 18.88 450 PRO A CA 1
ATOM 3421 C C . PRO A 1 450 ? -3.693 3.051 -60.069 1.00 19.93 450 PRO A C 1
ATOM 3422 O O . PRO A 1 450 ? -2.911 2.929 -59.119 1.00 18.55 450 PRO A O 1
ATOM 3426 N N . ILE A 1 451 ? -4.280 4.198 -60.388 1.00 19.18 451 ILE A N 1
ATOM 3427 C CA . ILE A 1 451 ? -4.081 5.433 -59.644 1.00 19.20 451 ILE A CA 1
ATOM 3428 C C . ILE A 1 451 ? -5.484 5.803 -59.166 1.00 19.76 451 ILE A C 1
ATOM 3429 O O . ILE A 1 451 ? -6.449 5.667 -59.911 1.00 18.64 451 ILE A O 1
ATOM 3434 N N . GLY A 1 452 ? -5.604 6.252 -57.924 1.00 18.88 452 GLY A N 1
ATOM 3435 C CA . GLY A 1 452 ? -6.916 6.598 -57.416 1.00 19.29 452 GLY A CA 1
ATOM 3436 C C . GLY A 1 452 ? -7.191 8.087 -57.315 1.00 17.93 452 GLY A C 1
ATOM 3437 O O . GLY A 1 452 ? -6.298 8.875 -57.017 1.00 18.54 452 GLY A O 1
ATOM 3438 N N . LEU A 1 453 ? -8.442 8.454 -57.572 1.00 18.55 453 LEU A N 1
ATOM 3439 C CA . LEU A 1 453 ? -8.911 9.835 -57.491 1.00 18.01 453 LEU A CA 1
ATOM 3440 C C . LEU A 1 453 ? -9.867 9.857 -56.297 1.00 17.98 453 LEU A C 1
ATOM 3441 O O . LEU A 1 453 ? -10.769 9.027 -56.207 1.00 18.32 453 LEU A O 1
ATOM 3446 N N . GLN A 1 454 ? -9.676 10.799 -55.383 1.00 18.05 454 GLN A N 1
ATOM 3447 C CA . GLN A 1 454 ? -10.524 10.846 -54.206 1.00 18.89 454 GLN A CA 1
ATOM 3448 C C . GLN A 1 454 ? -11.427 12.061 -54.119 1.00 18.69 454 GLN A C 1
ATOM 3449 O O . GLN A 1 454 ? -11.015 13.188 -54.393 1.00 19.96 454 GLN A O 1
ATOM 3455 N N . PHE A 1 455 ? -12.670 11.810 -53.725 1.00 18.06 455 PHE A N 1
ATOM 3456 C CA . PHE A 1 455 ? -13.658 12.863 -53.538 1.00 17.98 455 PHE A CA 1
ATOM 3457 C C . PHE A 1 455 ? -14.040 12.818 -52.064 1.00 18.92 455 PHE A C 1
ATOM 3458 O O . PHE A 1 455 ? -14.456 11.776 -51.560 1.00 20.49 455 PHE A O 1
ATOM 3466 N N . ILE A 1 456 ? -13.893 13.949 -51.379 1.00 20.05 456 ILE A N 1
ATOM 3467 C CA . ILE A 1 456 ? -14.220 14.070 -49.958 1.00 17.62 456 ILE A CA 1
ATOM 3468 C C . ILE A 1 456 ? -15.424 15.002 -49.852 1.00 20.11 456 ILE A C 1
ATOM 3469 O O . ILE A 1 456 ? -15.446 16.068 -50.467 1.00 20.92 456 ILE A O 1
ATOM 3474 N N . GLY A 1 457 ? -16.422 14.607 -49.069 1.00 19.61 457 GLY A N 1
ATOM 3475 C CA . GLY A 1 457 ? -17.609 15.430 -48.955 1.00 20.76 457 GLY A CA 1
ATOM 3476 C C . GLY A 1 457 ? -17.987 15.885 -47.565 1.00 21.52 457 GLY A C 1
ATOM 3477 O O . GLY A 1 457 ? -17.318 15.576 -46.583 1.00 19.37 457 GLY A O 1
ATOM 3478 N N . LYS A 1 458 ? -19.077 16.639 -47.486 1.00 22.34 458 LYS A N 1
ATOM 3479 C CA . LYS A 1 458 ? -19.554 17.134 -46.199 1.00 22.67 458 LYS A CA 1
ATOM 3480 C C . LYS A 1 458 ? -20.156 15.957 -45.434 1.00 22.71 458 LYS A C 1
ATOM 3481 O O . LYS A 1 458 ? -20.434 14.911 -46.023 1.00 21.03 458 LYS A O 1
ATOM 3487 N N . PRO A 1 459 ? -20.355 16.109 -44.113 1.00 23.18 459 PRO A N 1
ATOM 3488 C CA . PRO A 1 459 ? -20.931 15.051 -43.277 1.00 23.58 459 PRO A CA 1
ATOM 3489 C C . PRO A 1 459 ? -22.264 14.572 -43.851 1.00 23.76 459 PRO A C 1
ATOM 3490 O O . PRO A 1 459 ? -23.153 15.380 -44.115 1.00 23.58 459 PRO A O 1
ATOM 3494 N N . PHE A 1 460 ? -22.379 13.263 -44.057 1.00 22.22 460 PHE A N 1
ATOM 3495 C CA . PHE A 1 460 ? -23.595 12.637 -44.566 1.00 23.10 460 PHE A CA 1
ATOM 3496 C C . PHE A 1 460 ? -24.015 13.055 -45.968 1.00 22.81 460 PHE A C 1
ATOM 3497 O O . PHE A 1 460 ? -25.165 12.871 -46.360 1.00 23.77 460 PHE A O 1
ATOM 3505 N N . ASP A 1 461 ? -23.075 13.593 -46.734 1.00 22.35 461 ASP A N 1
ATOM 3506 C CA . ASP A 1 461 ? -23.379 14.015 -48.094 1.00 21.97 461 ASP A CA 1
ATOM 3507 C C . ASP A 1 461 ? -22.850 13.008 -49.119 1.00 21.42 461 ASP A C 1
ATOM 3508 O O . ASP A 1 461 ? -22.320 13.389 -50.163 1.00 21.68 461 ASP A O 1
ATOM 3513 N N . GLU A 1 462 ? -22.989 11.722 -48.812 1.00 20.99 462 GLU A N 1
ATOM 3514 C CA . GLU A 1 462 ? -22.529 10.679 -49.722 1.00 22.32 462 GLU A CA 1
ATOM 3515 C C . GLU A 1 462 ? -23.268 10.743 -51.067 1.00 23.48 462 GLU A C 1
ATOM 3516 O O . GLU A 1 462 ? -22.731 10.326 -52.095 1.00 21.97 462 GLU A O 1
ATOM 3522 N N . LYS A 1 463 ? -24.495 11.266 -51.061 1.00 25.01 463 LYS A N 1
ATOM 3523 C CA . LYS A 1 463 ? -25.289 11.380 -52.290 1.00 25.23 463 LYS A CA 1
ATOM 3524 C C . LYS A 1 463 ? -24.547 12.206 -53.327 1.00 24.75 463 LYS A C 1
ATOM 3525 O O . LYS A 1 463 ? -24.523 11.870 -54.509 1.00 24.76 463 LYS A O 1
ATOM 3531 N N . THR A 1 464 ? -23.960 13.303 -52.867 1.00 24.63 464 THR A N 1
ATOM 3532 C CA . THR A 1 464 ? -23.231 14.208 -53.740 1.00 23.75 464 THR A CA 1
ATOM 3533 C C . THR A 1 464 ? -21.932 13.581 -54.229 1.00 23.98 464 THR A C 1
ATOM 3534 O O . THR A 1 464 ? -21.537 13.767 -55.385 1.00 22.10 464 THR A O 1
ATOM 3538 N N . LEU A 1 465 ? -21.269 12.836 -53.350 1.00 22.14 465 LEU A N 1
ATOM 3539 C CA . LEU A 1 465 ? -20.029 12.176 -53.733 1.00 21.97 465 LEU A CA 1
ATOM 3540 C C . LEU A 1 465 ? -20.311 11.188 -54.868 1.00 21.73 465 LEU A C 1
ATOM 3541 O O . LEU A 1 465 ? -19.573 11.131 -55.852 1.00 22.23 465 LEU A O 1
ATOM 3546 N N . TYR A 1 466 ? -21.392 10.426 -54.741 1.00 21.75 466 TYR A N 1
ATOM 3547 C CA . TYR A 1 466 ? -21.743 9.452 -55.772 1.00 22.31 466 TYR A CA 1
ATOM 3548 C C . TYR A 1 466 ? -22.142 10.144 -57.068 1.00 22.75 466 TYR A C 1
ATOM 3549 O O . TYR A 1 466 ? -21.911 9.629 -58.155 1.00 22.11 466 TYR A O 1
ATOM 3558 N N . ARG A 1 467 ? -22.745 11.317 -56.943 1.00 24.03 467 ARG A N 1
ATOM 3559 C CA . ARG A 1 467 ? -23.158 12.084 -58.108 1.00 25.68 467 ARG A CA 1
ATOM 3560 C C . ARG A 1 467 ? -21.933 12.527 -58.917 1.00 24.31 467 ARG A C 1
ATOM 3561 O O . ARG A 1 467 ? -21.881 12.329 -60.128 1.00 24.02 467 ARG A O 1
ATOM 3569 N N . VAL A 1 468 ? -20.942 13.112 -58.249 1.00 24.57 468 VAL A N 1
ATOM 3570 C CA . VAL A 1 468 ? -19.749 13.583 -58.944 1.00 23.84 468 VAL A CA 1
ATOM 3571 C C . VAL A 1 468 ? -18.858 12.438 -59.403 1.00 25.04 468 VAL A C 1
ATOM 3572 O O . VAL A 1 468 ? -18.272 12.496 -60.486 1.00 23.24 468 VAL A O 1
ATOM 3576 N N . ALA A 1 469 ? -18.763 11.397 -58.579 1.00 23.08 469 ALA A N 1
ATOM 3577 C CA . ALA A 1 469 ? -17.947 10.236 -58.915 1.00 22.77 469 ALA A CA 1
ATOM 3578 C C . ALA A 1 469 ? -18.507 9.528 -60.151 1.00 23.60 469 ALA A C 1
ATOM 3579 O O . ALA A 1 469 ? -17.754 9.076 -61.015 1.00 21.64 469 ALA A O 1
ATOM 3581 N N . TYR A 1 470 ? -19.831 9.434 -60.236 1.00 23.10 470 TYR A N 1
ATOM 3582 C CA . TYR A 1 470 ? -20.461 8.775 -61.375 1.00 22.93 470 TYR A CA 1
ATOM 3583 C C . TYR A 1 470 ? -20.178 9.532 -62.671 1.00 22.89 470 TYR A C 1
ATOM 3584 O O . TYR A 1 470 ? -19.869 8.926 -63.700 1.00 22.44 470 TYR A O 1
ATOM 3593 N N . GLN A 1 471 ? -20.307 10.855 -62.621 1.00 22.48 471 GLN A N 1
ATOM 3594 C CA . GLN A 1 471 ? -20.048 11.683 -63.794 1.00 22.54 471 GLN A CA 1
ATOM 3595 C C . GLN A 1 471 ? -18.605 11.509 -64.249 1.00 23.26 471 GLN A C 1
ATOM 3596 O O . GLN A 1 471 ? -18.338 11.396 -65.445 1.00 23.81 471 GLN A O 1
ATOM 3602 N N . TYR A 1 472 ? -17.667 11.497 -63.303 1.00 21.70 472 TYR A N 1
ATOM 3603 C CA . TYR A 1 472 ? -16.271 11.322 -63.676 1.00 21.50 472 TYR A CA 1
ATOM 3604 C C . TYR A 1 472 ? -16.110 9.941 -64.302 1.00 20.94 472 TYR A C 1
ATOM 3605 O O . TYR A 1 472 ? -15.429 9.778 -65.316 1.00 21.69 472 TYR A O 1
ATOM 3614 N N . GLU A 1 473 ? -16.757 8.951 -63.695 1.00 21.53 473 GLU A N 1
ATOM 3615 C CA . GLU A 1 473 ? -16.692 7.577 -64.174 1.00 21.50 473 GLU A CA 1
ATOM 3616 C C . GLU A 1 473 ? -17.179 7.408 -65.616 1.00 22.39 473 GLU A C 1
ATOM 3617 O O . GLU A 1 473 ? -16.736 6.498 -66.320 1.00 20.47 473 GLU A O 1
ATOM 3623 N N . THR A 1 474 ? -18.089 8.269 -66.063 1.00 22.51 474 THR A N 1
ATOM 3624 C CA . THR A 1 474 ? -18.583 8.152 -67.435 1.00 23.85 474 THR A CA 1
ATOM 3625 C C . THR A 1 474 ? -17.487 8.541 -68.422 1.00 23.62 474 THR A C 1
ATOM 3626 O O . THR A 1 474 ? -17.561 8.191 -69.597 1.00 23.71 474 THR A O 1
ATOM 3630 N N . GLN A 1 475 ? -16.473 9.258 -67.942 1.00 23.99 475 GLN A N 1
ATOM 3631 C CA . GLN A 1 475 ? -15.367 9.702 -68.790 1.00 22.07 475 GLN A CA 1
ATOM 3632 C C . GLN A 1 475 ? -14.152 8.770 -68.736 1.00 24.52 475 GLN A C 1
ATOM 3633 O O . GLN A 1 475 ? -13.433 8.621 -69.719 1.00 22.83 475 GLN A O 1
ATOM 3639 N N . TYR A 1 476 ? -13.918 8.162 -67.578 1.00 21.89 476 TYR A N 1
ATOM 3640 C CA . TYR A 1 476 ? -12.811 7.229 -67.413 1.00 23.27 476 TYR A CA 1
ATOM 3641 C C . TYR A 1 476 ? -13.132 6.189 -66.357 1.00 21.66 476 TYR A C 1
ATOM 3642 O O . TYR A 1 476 ? -13.658 6.518 -65.294 1.00 20.87 476 TYR A O 1
ATOM 3651 N N . ASN A 1 477 ? -12.806 4.933 -66.654 1.00 22.34 477 ASN A N 1
ATOM 3652 C CA . ASN A 1 477 ? -13.026 3.834 -65.721 1.00 23.14 477 ASN A CA 1
ATOM 3653 C C . ASN A 1 477 ? -12.310 2.594 -66.238 1.00 23.93 477 ASN A C 1
ATOM 3654 O O . ASN A 1 477 ? -11.811 2.586 -67.368 1.00 22.97 477 ASN A O 1
ATOM 3659 N N . LEU A 1 478 ? -12.249 1.558 -65.408 1.00 22.24 478 LEU A N 1
ATOM 3660 C CA . LEU A 1 478 ? -11.580 0.316 -65.775 1.00 23.04 478 LEU A CA 1
ATOM 3661 C C . LEU A 1 478 ? -12.566 -0.844 -65.893 1.00 24.24 478 LEU A C 1
ATOM 3662 O O . LEU A 1 478 ? -12.183 -2.008 -65.789 1.00 24.66 478 LEU A O 1
ATOM 3667 N N . HIS A 1 479 ? -13.836 -0.519 -66.115 1.00 25.67 479 HIS A N 1
ATOM 3668 C CA . HIS A 1 479 ? -14.898 -1.526 -66.227 1.00 28.14 479 HIS A CA 1
ATOM 3669 C C . HIS A 1 479 ? -14.623 -2.671 -67.197 1.00 30.18 479 HIS A C 1
ATOM 3670 O O . HIS A 1 479 ? -15.031 -3.803 -66.942 1.00 32.10 479 HIS A O 1
ATOM 3677 N N . ASP A 1 480 ? -13.946 -2.382 -68.306 1.00 31.32 480 ASP A N 1
ATOM 3678 C CA . ASP A 1 480 ? -13.654 -3.407 -69.309 1.00 33.43 480 ASP A CA 1
ATOM 3679 C C . ASP A 1 480 ? -12.366 -4.184 -69.060 1.00 32.83 480 ASP A C 1
ATOM 3680 O O . ASP A 1 480 ? -12.163 -5.253 -69.637 1.00 33.27 480 ASP A O 1
ATOM 3685 N N . VAL A 1 481 ? -11.500 -3.650 -68.203 1.00 29.71 481 VAL A N 1
ATOM 3686 C CA . VAL A 1 481 ? -10.225 -4.294 -67.912 1.00 29.10 481 VAL A CA 1
ATOM 3687 C C . VAL A 1 481 ? -10.328 -5.478 -66.954 1.00 27.84 481 VAL A C 1
ATOM 3688 O O . VAL A 1 481 ? -9.661 -6.491 -67.155 1.00 27.08 481 VAL A O 1
ATOM 3692 N N . TYR A 1 482 ? -11.159 -5.351 -65.920 1.00 28.17 482 TYR A N 1
ATOM 3693 C CA . TYR A 1 482 ? -11.304 -6.408 -64.913 1.00 29.08 482 TYR A CA 1
ATOM 3694 C C . TYR A 1 482 ? -11.421 -7.814 -65.492 1.00 30.66 482 TYR A C 1
ATOM 3695 O O . TYR A 1 482 ? -10.620 -8.688 -65.166 1.00 29.89 482 TYR A O 1
ATOM 3704 N N . GLU A 1 483 ? -12.429 -8.027 -66.332 1.00 33.52 483 GLU A N 1
ATOM 3705 C CA . GLU A 1 483 ? -12.658 -9.332 -66.941 1.00 36.89 483 GLU A CA 1
ATOM 3706 C C . GLU A 1 483 ? -11.512 -9.767 -67.849 1.00 38.37 483 GLU A C 1
ATOM 3707 O O . GLU A 1 483 ? -11.479 -10.907 -68.301 1.00 37.78 483 GLU A O 1
ATOM 3713 N N . LYS A 1 484 ? -10.562 -8.872 -68.101 1.00 39.10 484 LYS A N 1
ATOM 3714 C CA . LYS A 1 484 ? -9.446 -9.195 -68.979 1.00 39.69 484 LYS A CA 1
ATOM 3715 C C . LYS A 1 484 ? -8.193 -9.643 -68.253 1.00 40.08 484 LYS A C 1
ATOM 3716 O O . LYS A 1 484 ? -7.255 -10.145 -68.888 1.00 40.04 484 LYS A O 1
ATOM 3722 N N . LEU A 1 485 ? -8.179 -9.493 -66.931 1.00 39.70 485 LEU A N 1
ATOM 3723 C CA . LEU A 1 485 ? -7.017 -9.865 -66.112 1.00 41.16 485 LEU A CA 1
ATOM 3724 C C . LEU A 1 485 ? -6.815 -11.378 -66.031 1.00 41.62 485 LEU A C 1
ATOM 3725 O O . LEU A 1 485 ? -7.789 -12.099 -65.724 1.00 42.77 485 LEU A O 1
ATOM 3731 N N . MET B 2 1 ? 4.786 14.549 19.664 1.00 67.05 1 MET B N 1
ATOM 3732 C CA . MET B 2 1 ? 4.372 15.704 18.814 1.00 66.20 1 MET B CA 1
ATOM 3733 C C . MET B 2 1 ? 2.873 15.623 18.560 1.00 64.26 1 MET B C 1
ATOM 3734 O O . MET B 2 1 ? 2.277 14.550 18.643 1.00 64.85 1 MET B O 1
ATOM 3739 N N . HIS B 2 2 ? 2.271 16.762 18.244 1.00 61.88 2 HIS B N 1
ATOM 3740 C CA . HIS B 2 2 ? 0.846 16.818 17.949 1.00 59.62 2 HIS B CA 1
ATOM 3741 C C . HIS B 2 2 ? 0.671 16.753 16.440 1.00 56.86 2 HIS B C 1
ATOM 3742 O O . HIS B 2 2 ? 1.440 17.358 15.692 1.00 56.29 2 HIS B O 1
ATOM 3749 N N . PHE B 2 3 ? -0.339 16.021 15.989 1.00 53.10 3 PHE B N 1
ATOM 3750 C CA . PHE B 2 3 ? -0.571 15.893 14.560 1.00 49.84 3 PHE B CA 1
ATOM 3751 C C . PHE B 2 3 ? -2.035 15.952 14.166 1.00 46.62 3 PHE B C 1
ATOM 3752 O O . PHE B 2 3 ? -2.929 15.688 14.970 1.00 45.36 3 PHE B O 1
ATOM 3760 N N . GLU B 2 4 ? -2.261 16.311 12.909 1.00 42.73 4 GLU B N 1
ATOM 3761 C CA . GLU B 2 4 ? -3.599 16.400 12.357 1.00 40.07 4 GLU B CA 1
ATOM 3762 C C . GLU B 2 4 ? -3.883 15.100 11.617 1.00 38.03 4 GLU B C 1
ATOM 3763 O O . GLU B 2 4 ? -3.072 14.651 10.806 1.00 36.22 4 GLU B O 1
ATOM 3769 N N . THR B 2 5 ? -5.020 14.482 11.915 1.00 34.95 5 THR B N 1
ATOM 3770 C CA . THR B 2 5 ? -5.397 13.248 11.246 1.00 32.64 5 THR B CA 1
ATOM 3771 C C . THR B 2 5 ? -6.276 13.625 10.066 1.00 32.74 5 THR B C 1
ATOM 3772 O O . THR B 2 5 ? -7.389 14.119 10.245 1.00 33.50 5 THR B O 1
ATOM 3776 N N . VAL B 2 6 ? -5.766 13.404 8.859 1.00 31.71 6 VAL B N 1
ATOM 3777 C CA . VAL B 2 6 ? -6.506 13.731 7.651 1.00 29.60 6 VAL B CA 1
ATOM 3778 C C . VAL B 2 6 ? -7.034 12.452 7.017 1.00 29.17 6 VAL B C 1
ATOM 3779 O O . VAL B 2 6 ? -6.270 11.550 6.667 1.00 28.03 6 VAL B O 1
ATOM 3783 N N . ILE B 2 7 ? -8.350 12.389 6.874 1.00 28.21 7 ILE B N 1
ATOM 3784 C CA . ILE B 2 7 ? -9.000 11.215 6.316 1.00 28.63 7 ILE B CA 1
ATOM 3785 C C . ILE B 2 7 ? -9.913 11.571 5.152 1.00 26.01 7 ILE B C 1
ATOM 3786 O O . ILE B 2 7 ? -10.588 12.597 5.160 1.00 26.36 7 ILE B O 1
ATOM 3791 N N . GLY B 2 8 ? -9.904 10.709 4.144 1.00 26.34 8 GLY B N 1
ATOM 3792 C CA . GLY B 2 8 ? -10.752 10.891 2.983 1.00 23.36 8 GLY B CA 1
ATOM 3793 C C . GLY B 2 8 ? -11.413 9.543 2.780 1.00 23.84 8 GLY B C 1
ATOM 3794 O O . GLY B 2 8 ? -10.785 8.518 3.033 1.00 25.32 8 GLY B O 1
ATOM 3795 N N . LEU B 2 9 ? -12.672 9.528 2.352 1.00 24.01 9 LEU B N 1
ATOM 3796 C CA . LEU B 2 9 ? -13.361 8.260 2.140 1.00 24.91 9 LEU B CA 1
ATOM 3797 C C . LEU B 2 9 ? -13.837 8.126 0.711 1.00 23.84 9 LEU B C 1
ATOM 3798 O O . LEU B 2 9 ? -14.437 9.048 0.161 1.00 23.05 9 LEU B O 1
ATOM 3803 N N . GLU B 2 10 ? -13.558 6.973 0.115 1.00 25.28 10 GLU B N 1
ATOM 3804 C CA . GLU B 2 10 ? -13.983 6.698 -1.253 1.00 25.26 10 GLU B CA 1
ATOM 3805 C C . GLU B 2 10 ? -15.097 5.659 -1.147 1.00 24.80 10 GLU B C 1
ATOM 3806 O O . GLU B 2 10 ? -14.854 4.501 -0.808 1.00 24.25 10 GLU B O 1
ATOM 3812 N N . VAL B 2 11 ? -16.316 6.093 -1.435 1.00 23.41 11 VAL B N 1
ATOM 3813 C CA . VAL B 2 11 ? -17.488 5.241 -1.343 1.00 24.44 11 VAL B CA 1
ATOM 3814 C C . VAL B 2 11 ? -18.036 4.828 -2.700 1.00 24.98 11 VAL B C 1
ATOM 3815 O O . VAL B 2 11 ? -18.002 5.604 -3.651 1.00 24.59 11 VAL B O 1
ATOM 3819 N N . HIS B 2 12 ? -18.528 3.594 -2.776 1.00 24.12 12 HIS B N 1
ATOM 3820 C CA . HIS B 2 12 ? -19.154 3.086 -3.994 1.00 24.02 12 HIS B CA 1
ATOM 3821 C C . HIS B 2 12 ? -20.551 2.623 -3.626 1.00 24.67 12 HIS B C 1
ATOM 3822 O O . HIS B 2 12 ? -20.748 1.973 -2.597 1.00 24.68 12 HIS B O 1
ATOM 3829 N N . VAL B 2 13 ? -21.514 2.964 -4.472 1.00 23.52 13 VAL B N 1
ATOM 3830 C CA . VAL B 2 13 ? -22.900 2.595 -4.253 1.00 23.27 13 VAL B CA 1
ATOM 3831 C C . VAL B 2 13 ? -23.431 1.857 -5.475 1.00 23.59 13 VAL B C 1
ATOM 3832 O O . VAL B 2 13 ? -23.266 2.327 -6.601 1.00 21.01 13 VAL B O 1
ATOM 3836 N N . GLU B 2 14 ? -24.049 0.698 -5.256 1.00 23.03 14 GLU B N 1
ATOM 3837 C CA . GLU B 2 14 ? -24.622 -0.062 -6.366 1.00 22.25 14 GLU B CA 1
ATOM 3838 C C . GLU B 2 14 ? -26.024 0.463 -6.625 1.00 22.28 14 GLU B C 1
ATOM 3839 O O . GLU B 2 14 ? -26.849 0.487 -5.719 1.00 24.13 14 GLU B O 1
ATOM 3845 N N . LEU B 2 15 ? -26.300 0.883 -7.853 1.00 20.71 15 LEU B N 1
ATOM 3846 C CA . LEU B 2 15 ? -27.628 1.372 -8.200 1.00 22.15 15 LEU B CA 1
ATOM 3847 C C . LEU B 2 15 ? -28.529 0.160 -8.442 1.00 24.39 15 LEU B C 1
ATOM 3848 O O . LEU B 2 15 ? -28.114 -0.795 -9.099 1.00 23.07 15 LEU B O 1
ATOM 3853 N N . LYS B 2 16 ? -29.755 0.184 -7.921 1.00 24.28 16 LYS B N 1
ATOM 3854 C CA . LYS B 2 16 ? -30.638 -0.960 -8.121 1.00 25.53 16 LYS B CA 1
ATOM 3855 C C . LYS B 2 16 ? -31.536 -0.830 -9.345 1.00 25.22 16 LYS B C 1
ATOM 3856 O O . LYS B 2 16 ? -32.762 -0.904 -9.260 1.00 24.31 16 LYS B O 1
ATOM 3862 N N . THR B 2 17 ? -30.902 -0.635 -10.495 1.00 24.04 17 THR B N 1
ATOM 3863 C CA . THR B 2 17 ? -31.613 -0.522 -11.762 1.00 22.53 17 THR B CA 1
ATOM 3864 C C . THR B 2 17 ? -31.960 -1.938 -12.226 1.00 23.00 17 THR B C 1
ATOM 3865 O O . THR B 2 17 ? -31.495 -2.915 -11.638 1.00 22.04 17 THR B O 1
ATOM 3869 N N . ASP B 2 18 ? -32.772 -2.049 -13.273 1.00 25.57 18 ASP B N 1
ATOM 3870 C CA . ASP B 2 18 ? -33.147 -3.363 -13.806 1.00 25.62 18 ASP B CA 1
ATOM 3871 C C . ASP B 2 18 ? -32.027 -3.998 -14.635 1.00 25.94 18 ASP B C 1
ATOM 3872 O O . ASP B 2 18 ? -31.773 -5.208 -14.541 1.00 22.83 18 ASP B O 1
ATOM 3877 N N . SER B 2 19 ? -31.363 -3.180 -15.449 1.00 23.34 19 SER B N 1
ATOM 3878 C CA . SER B 2 19 ? -30.290 -3.666 -16.314 1.00 22.92 19 SER B CA 1
ATOM 3879 C C . SER B 2 19 ? -28.939 -3.052 -15.953 1.00 23.59 19 SER B C 1
ATOM 3880 O O . SER B 2 19 ? -28.868 -2.099 -15.178 1.00 23.94 19 SER B O 1
ATOM 3883 N N . LYS B 2 20 ? -27.873 -3.598 -16.531 1.00 22.62 20 LYS B N 1
ATOM 3884 C CA . LYS B 2 20 ? -26.521 -3.121 -16.255 1.00 21.98 20 LYS B CA 1
ATOM 3885 C C . LYS B 2 20 ? -26.265 -1.708 -16.778 1.00 20.13 20 LYS B C 1
ATOM 3886 O O . LYS B 2 20 ? -27.103 -1.125 -17.458 1.00 20.18 20 LYS B O 1
ATOM 3892 N N . MET B 2 21 ? -25.099 -1.165 -16.452 1.00 19.93 21 MET B N 1
ATOM 3893 C CA . MET B 2 21 ? -24.748 0.202 -16.829 1.00 20.22 21 MET B CA 1
ATOM 3894 C C . MET B 2 21 ? -24.543 0.494 -18.308 1.00 21.06 21 MET B C 1
ATOM 3895 O O . MET B 2 21 ? -25.083 1.463 -18.844 1.00 20.95 21 MET B O 1
ATOM 3900 N N . PHE B 2 22 ? -23.748 -0.341 -18.958 1.00 20.60 22 PHE B N 1
ATOM 3901 C CA . PHE B 2 22 ? -23.444 -0.145 -20.366 1.00 21.04 22 PHE B CA 1
ATOM 3902 C C . PHE B 2 22 ? -23.850 -1.370 -21.183 1.00 23.58 22 PHE B C 1
ATOM 3903 O O . PHE B 2 22 ? -23.473 -1.498 -22.347 1.00 23.06 22 PHE B O 1
ATOM 3911 N N . SER B 2 23 ? -24.631 -2.252 -20.562 1.00 25.03 23 SER B N 1
ATOM 3912 C CA . SER B 2 23 ? -25.098 -3.491 -21.187 1.00 25.67 23 SER B CA 1
ATOM 3913 C C . SER B 2 23 ? -26.564 -3.741 -20.810 1.00 27.01 23 SER B C 1
ATOM 3914 O O . SER B 2 23 ? -27.008 -3.356 -19.730 1.00 23.77 23 SER B O 1
ATOM 3917 N N . PRO B 2 24 ? -27.335 -4.393 -21.699 1.00 28.47 24 PRO B N 1
ATOM 3918 C CA . PRO B 2 24 ? -28.749 -4.669 -21.420 1.00 27.98 24 PRO B CA 1
ATOM 3919 C C . PRO B 2 24 ? -29.038 -5.883 -20.534 1.00 27.99 24 PRO B C 1
ATOM 3920 O O . PRO B 2 24 ? -30.197 -6.160 -20.228 1.00 29.55 24 PRO B O 1
ATOM 3924 N N . SER B 2 25 ? -28.006 -6.612 -20.120 1.00 27.73 25 SER B N 1
ATOM 3925 C CA . SER B 2 25 ? -28.236 -7.772 -19.264 1.00 28.65 25 SER B CA 1
ATOM 3926 C C . SER B 2 25 ? -28.757 -7.304 -17.899 1.00 30.43 25 SER B C 1
ATOM 3927 O O . SER B 2 25 ? -28.587 -6.142 -17.524 1.00 29.21 25 SER B O 1
ATOM 3930 N N . PRO B 2 26 ? -29.415 -8.202 -17.145 1.00 30.18 26 PRO B N 1
ATOM 3931 C CA . PRO B 2 26 ? -29.974 -7.893 -15.822 1.00 30.51 26 PRO B CA 1
ATOM 3932 C C . PRO B 2 26 ? -28.938 -7.446 -14.790 1.00 30.06 26 PRO B C 1
ATOM 3933 O O . PRO B 2 26 ? -27.824 -7.962 -14.756 1.00 29.59 26 PRO B O 1
ATOM 3937 N N . ALA B 2 27 ? -29.314 -6.493 -13.942 1.00 30.02 27 ALA B N 1
ATOM 3938 C CA . ALA B 2 27 ? -28.408 -6.009 -12.904 1.00 33.38 27 ALA B CA 1
ATOM 3939 C C . ALA B 2 27 ? -28.452 -6.974 -11.722 1.00 36.22 27 ALA B C 1
ATOM 3940 O O . ALA B 2 27 ? -27.527 -7.028 -10.910 1.00 37.42 27 ALA B O 1
ATOM 3942 N N . HIS B 2 28 ? -29.538 -7.734 -11.634 1.00 40.09 28 HIS B N 1
ATOM 3943 C CA . HIS B 2 28 ? -29.706 -8.711 -10.565 1.00 43.55 28 HIS B CA 1
ATOM 3944 C C . HIS B 2 28 ? -29.524 -10.109 -11.148 1.00 43.39 28 HIS B C 1
ATOM 3945 O O . HIS B 2 28 ? -30.081 -10.423 -12.200 1.00 44.23 28 HIS B O 1
ATOM 3952 N N . PHE B 2 29 ? -28.746 -10.944 -10.467 1.00 43.28 29 PHE B N 1
ATOM 3953 C CA . PHE B 2 29 ? -28.487 -12.298 -10.943 1.00 43.30 29 PHE B CA 1
ATOM 3954 C C . PHE B 2 29 ? -28.751 -13.394 -9.918 1.00 44.09 29 PHE B C 1
ATOM 3955 O O . PHE B 2 29 ? -28.945 -13.125 -8.731 1.00 44.24 29 PHE B O 1
ATOM 3963 N N . GLY B 2 30 ? -28.741 -14.634 -10.400 1.00 44.10 30 GLY B N 1
ATOM 3964 C CA . GLY B 2 30 ? -28.971 -15.783 -9.546 1.00 43.84 30 GLY B CA 1
ATOM 3965 C C . GLY B 2 30 ? -27.681 -16.405 -9.049 1.00 43.96 30 GLY B C 1
ATOM 3966 O O . GLY B 2 30 ? -26.651 -15.735 -8.971 1.00 43.93 30 GLY B O 1
ATOM 3967 N N . ALA B 2 31 ? -27.733 -17.695 -8.731 1.00 43.61 31 ALA B N 1
ATOM 3968 C CA . ALA B 2 31 ? -26.573 -18.410 -8.210 1.00 43.00 31 ALA B CA 1
ATOM 3969 C C . ALA B 2 31 ? -25.662 -19.048 -9.255 1.00 41.72 31 ALA B C 1
ATOM 3970 O O . ALA B 2 31 ? -24.479 -19.257 -8.991 1.00 41.91 31 ALA B O 1
ATOM 3972 N N . GLU B 2 32 ? -26.196 -19.360 -10.433 1.00 40.92 32 GLU B N 1
ATOM 3973 C CA . GLU B 2 32 ? -25.391 -19.995 -11.480 1.00 40.33 32 GLU B CA 1
ATOM 3974 C C . GLU B 2 32 ? -24.342 -19.052 -12.069 1.00 38.97 32 GLU B C 1
ATOM 3975 O O . GLU B 2 32 ? -24.673 -18.014 -12.640 1.00 37.50 32 GLU B O 1
ATOM 3981 N N . PRO B 2 33 ? -23.055 -19.409 -11.936 1.00 37.54 33 PRO B N 1
ATOM 3982 C CA . PRO B 2 33 ? -21.951 -18.596 -12.454 1.00 37.06 33 PRO B CA 1
ATOM 3983 C C . PRO B 2 33 ? -22.064 -18.331 -13.949 1.00 35.82 33 PRO B C 1
ATOM 3984 O O . PRO B 2 33 ? -22.456 -19.208 -14.720 1.00 34.68 33 PRO B O 1
ATOM 3988 N N . ASN B 2 34 ? -21.720 -17.112 -14.347 1.00 34.90 34 ASN B N 1
ATOM 3989 C CA . ASN B 2 34 ? -21.754 -16.715 -15.747 1.00 33.42 34 ASN B CA 1
ATOM 3990 C C . ASN B 2 34 ? -23.050 -17.036 -16.470 1.00 33.63 34 ASN B C 1
ATOM 3991 O O . ASN B 2 34 ? -23.038 -17.453 -17.627 1.00 33.63 34 ASN B O 1
ATOM 3996 N N . SER B 2 35 ? -24.169 -16.825 -15.789 1.00 33.00 35 SER B N 1
ATOM 3997 C CA . SER B 2 35 ? -25.478 -17.066 -16.382 1.00 32.92 35 SER B CA 1
ATOM 3998 C C . SER B 2 35 ? -26.153 -15.720 -16.624 1.00 32.18 35 SER B C 1
ATOM 3999 O O . SER B 2 35 ? -27.213 -15.641 -17.249 1.00 31.00 35 SER B O 1
ATOM 4002 N N . ASN B 2 36 ? -25.519 -14.659 -16.132 1.00 32.10 36 ASN B N 1
ATOM 4003 C CA . ASN B 2 36 ? -26.052 -13.307 -16.261 1.00 30.98 36 ASN B CA 1
ATOM 4004 C C . ASN B 2 36 ? -25.130 -12.427 -17.106 1.00 31.52 36 ASN B C 1
ATOM 4005 O O . ASN B 2 36 ? -24.770 -11.317 -16.702 1.00 30.01 36 ASN B O 1
ATOM 4010 N N . THR B 2 37 ? -24.757 -12.922 -18.284 1.00 30.04 37 THR B N 1
ATOM 4011 C CA . THR B 2 37 ? -23.870 -12.172 -19.166 1.00 28.85 37 THR B CA 1
ATOM 4012 C C . THR B 2 37 ? -24.312 -12.196 -20.620 1.00 29.43 37 THR B C 1
ATOM 4013 O O . THR B 2 37 ? -25.170 -12.988 -21.016 1.00 28.36 37 THR B O 1
ATOM 4017 N N . ASN B 2 38 ? -23.716 -11.303 -21.405 1.00 26.30 38 ASN B N 1
ATOM 4018 C CA . ASN B 2 38 ? -23.957 -11.226 -22.838 1.00 24.63 38 ASN B CA 1
ATOM 4019 C C . ASN B 2 38 ? -22.600 -10.882 -23.458 1.00 24.58 38 ASN B C 1
ATOM 4020 O O . ASN B 2 38 ? -21.620 -10.707 -22.734 1.00 24.04 38 ASN B O 1
ATOM 4025 N N . VAL B 2 39 ? -22.528 -10.790 -24.781 1.00 22.76 39 VAL B N 1
ATOM 4026 C CA . VAL B 2 39 ? -21.255 -10.499 -25.436 1.00 21.48 39 VAL B CA 1
ATOM 4027 C C . VAL B 2 39 ? -20.579 -9.204 -24.974 1.00 22.40 39 VAL B C 1
ATOM 4028 O O . VAL B 2 39 ? -19.354 -9.093 -25.016 1.00 20.19 39 VAL B O 1
ATOM 4032 N N . ILE B 2 40 ? -21.368 -8.229 -24.536 1.00 21.13 40 ILE B N 1
ATOM 4033 C CA . ILE B 2 40 ? -20.795 -6.979 -24.051 1.00 22.69 40 ILE B CA 1
ATOM 4034 C C . ILE B 2 40 ? -20.050 -7.235 -22.738 1.00 22.59 40 ILE B C 1
ATOM 4035 O O . ILE B 2 40 ? -18.865 -6.902 -22.613 1.00 21.01 40 ILE B O 1
ATOM 4040 N N . ASP B 2 41 ? -20.733 -7.845 -21.767 1.00 22.42 41 ASP B N 1
ATOM 4041 C CA . ASP B 2 41 ? -20.123 -8.137 -20.468 1.00 21.46 41 ASP B CA 1
ATOM 4042 C C . ASP B 2 41 ? -18.892 -9.018 -20.630 1.00 22.51 41 ASP B C 1
ATOM 4043 O O . ASP B 2 41 ? -17.937 -8.924 -19.854 1.00 20.87 41 ASP B O 1
ATOM 4048 N N . LEU B 2 42 ? -18.935 -9.889 -21.636 1.00 22.55 42 LEU B N 1
ATOM 4049 C CA . LEU B 2 42 ? -17.845 -10.817 -21.919 1.00 22.27 42 LEU B CA 1
ATOM 4050 C C . LEU B 2 42 ? -16.709 -10.157 -22.696 1.00 21.08 42 LEU B C 1
ATOM 4051 O O . LEU B 2 42 ? -15.712 -10.803 -23.021 1.00 21.40 42 LEU B O 1
ATOM 4056 N N . ALA B 2 43 ? -16.864 -8.870 -22.982 1.00 21.96 43 ALA B N 1
ATOM 4057 C CA . ALA B 2 43 ? -15.847 -8.115 -23.710 1.00 20.38 43 ALA B CA 1
ATOM 4058 C C . ALA B 2 43 ? -15.485 -8.799 -25.018 1.00 19.79 43 ALA B C 1
ATOM 4059 O O . ALA B 2 43 ? -14.311 -8.919 -25.361 1.00 19.99 43 ALA B O 1
ATOM 4061 N N . TYR B 2 44 ? -16.491 -9.250 -25.751 1.00 18.93 44 TYR B N 1
ATOM 4062 C CA . TYR B 2 44 ? -16.226 -9.912 -27.017 1.00 20.66 44 TYR B CA 1
ATOM 4063 C C . TYR B 2 44 ? -15.663 -8.932 -28.040 1.00 21.11 44 TYR B C 1
ATOM 4064 O O . TYR B 2 44 ? -15.884 -7.725 -27.951 1.00 20.36 44 TYR B O 1
ATOM 4073 N N . PRO B 2 45 ? -14.906 -9.443 -29.019 1.00 21.23 45 PRO B N 1
ATOM 4074 C CA . PRO B 2 45 ? -14.347 -8.550 -30.034 1.00 21.09 45 PRO B CA 1
ATOM 4075 C C . PRO B 2 45 ? -15.494 -7.846 -30.741 1.00 20.25 45 PRO B C 1
ATOM 4076 O O . PRO B 2 45 ? -16.491 -8.479 -31.070 1.00 22.31 45 PRO B O 1
ATOM 4080 N N . GLY B 2 46 ? -15.365 -6.541 -30.949 1.00 21.09 46 GLY B N 1
ATOM 4081 C CA . GLY B 2 46 ? -16.396 -5.798 -31.657 1.00 19.64 46 GLY B CA 1
ATOM 4082 C C . GLY B 2 46 ? -17.606 -5.241 -30.924 1.00 20.75 46 GLY B C 1
ATOM 4083 O O . GLY B 2 46 ? -18.395 -4.520 -31.535 1.00 18.29 46 GLY B O 1
ATOM 4084 N N . VAL B 2 47 ? -17.771 -5.552 -29.640 1.00 20.36 47 VAL B N 1
ATOM 4085 C CA . VAL B 2 47 ? -18.928 -5.055 -28.895 1.00 19.75 47 VAL B CA 1
ATOM 4086 C C . VAL B 2 47 ? -18.786 -3.589 -28.470 1.00 20.70 47 VAL B C 1
ATOM 4087 O O . VAL B 2 47 ? -17.684 -3.050 -28.430 1.00 19.33 47 VAL B O 1
ATOM 4091 N N . LEU B 2 48 ? -19.917 -2.961 -28.152 1.00 19.93 48 LEU B N 1
ATOM 4092 C CA . LEU B 2 48 ? -19.970 -1.549 -27.768 1.00 21.29 48 LEU B CA 1
ATOM 4093 C C . LEU B 2 48 ? -20.825 -1.298 -26.528 1.00 22.32 48 LEU B C 1
ATOM 4094 O O . LEU B 2 48 ? -21.732 -2.072 -26.218 1.00 22.62 48 LEU B O 1
ATOM 4099 N N . PRO B 2 49 ? -20.554 -0.192 -25.816 1.00 21.97 49 PRO B N 1
ATOM 4100 C CA . PRO B 2 49 ? -21.287 0.194 -24.607 1.00 22.40 49 PRO B CA 1
ATOM 4101 C C . PRO B 2 49 ? -22.515 1.047 -24.931 1.00 23.57 49 PRO B C 1
ATOM 4102 O O . PRO B 2 49 ? -22.458 1.937 -25.780 1.00 24.19 49 PRO B O 1
ATOM 4106 N N . VAL B 2 50 ? -23.623 0.768 -24.251 1.00 23.31 50 VAL B N 1
ATOM 4107 C CA . VAL B 2 50 ? -24.858 1.520 -24.437 1.00 23.32 50 VAL B CA 1
ATOM 4108 C C . VAL B 2 50 ? -25.306 1.926 -23.034 1.00 24.06 50 VAL B C 1
ATOM 4109 O O . VAL B 2 50 ? -25.838 1.112 -22.276 1.00 21.65 50 VAL B O 1
ATOM 4113 N N . VAL B 2 51 ? -25.076 3.192 -22.694 1.00 24.44 51 VAL B N 1
ATOM 4114 C CA . VAL B 2 51 ? -25.378 3.695 -21.359 1.00 23.78 51 VAL B CA 1
ATOM 4115 C C . VAL B 2 51 ? -26.841 3.686 -20.921 1.00 22.93 51 VAL B C 1
ATOM 4116 O O . VAL B 2 51 ? -27.741 4.090 -21.653 1.00 22.63 51 VAL B O 1
ATOM 4120 N N . ASN B 2 52 ? -27.036 3.225 -19.691 1.00 23.35 52 ASN B N 1
ATOM 4121 C CA . ASN B 2 52 ? -28.340 3.097 -19.042 1.00 22.91 52 ASN B CA 1
ATOM 4122 C C . ASN B 2 52 ? -28.936 4.457 -18.649 1.00 22.13 52 ASN B C 1
ATOM 4123 O O . ASN B 2 52 ? -28.392 5.149 -17.794 1.00 20.90 52 ASN B O 1
ATOM 4128 N N . LYS B 2 53 ? -30.075 4.812 -19.237 1.00 22.32 53 LYS B N 1
ATOM 4129 C CA . LYS B 2 53 ? -30.721 6.095 -18.952 1.00 25.18 53 LYS B CA 1
ATOM 4130 C C . LYS B 2 53 ? -31.116 6.312 -17.489 1.00 25.65 53 LYS B C 1
ATOM 4131 O O . LYS B 2 53 ? -30.889 7.387 -16.929 1.00 23.30 53 LYS B O 1
ATOM 4137 N N . ARG B 2 54 ? -31.723 5.304 -16.874 1.00 26.17 54 ARG B N 1
ATOM 4138 C CA . ARG B 2 54 ? -32.141 5.439 -15.481 1.00 24.67 54 ARG B CA 1
ATOM 4139 C C . ARG B 2 54 ? -30.937 5.624 -14.570 1.00 24.56 54 ARG B C 1
ATOM 4140 O O . ARG B 2 54 ? -31.003 6.350 -13.579 1.00 24.12 54 ARG B O 1
ATOM 4148 N N . ALA B 2 55 ? -29.837 4.960 -14.911 1.00 22.58 55 ALA B N 1
ATOM 4149 C CA . ALA B 2 55 ? -28.613 5.064 -14.130 1.00 22.69 55 ALA B CA 1
ATOM 4150 C C . ALA B 2 55 ? -28.161 6.524 -14.069 1.00 23.03 55 ALA B C 1
ATOM 4151 O O . ALA B 2 55 ? -27.778 7.024 -13.007 1.00 22.15 55 ALA B O 1
ATOM 4153 N N . VAL B 2 56 ? -28.201 7.203 -15.212 1.00 22.49 56 VAL B N 1
ATOM 4154 C CA . VAL B 2 56 ? -27.797 8.606 -15.262 1.00 21.52 56 VAL B CA 1
ATOM 4155 C C . VAL B 2 56 ? -28.739 9.466 -14.424 1.00 22.12 56 VAL B C 1
ATOM 4156 O O . VAL B 2 56 ? -28.283 10.310 -13.649 1.00 21.50 56 VAL B O 1
ATOM 4160 N N . ASP B 2 57 ? -30.046 9.256 -14.577 1.00 23.17 57 ASP B N 1
ATOM 4161 C CA . ASP B 2 57 ? -31.027 10.023 -13.805 1.00 24.32 57 ASP B CA 1
ATOM 4162 C C . ASP B 2 57 ? -30.796 9.819 -12.310 1.00 22.96 57 ASP B C 1
ATOM 4163 O O . ASP B 2 57 ? -30.827 10.772 -11.530 1.00 22.20 57 ASP B O 1
ATOM 4168 N N . TRP B 2 58 ? -30.566 8.571 -11.917 1.00 22.21 58 TRP B N 1
ATOM 4169 C CA . TRP B 2 58 ? -30.348 8.244 -10.512 1.00 22.20 58 TRP B CA 1
ATOM 4170 C C . TRP B 2 58 ? -29.040 8.811 -9.979 1.00 23.00 58 TRP B C 1
ATOM 4171 O O . TRP B 2 58 ? -28.960 9.221 -8.818 1.00 21.99 58 TRP B O 1
ATOM 4182 N N . ALA B 2 59 ? -28.015 8.836 -10.823 1.00 20.97 59 ALA B N 1
ATOM 4183 C CA . ALA B 2 59 ? -26.729 9.380 -10.411 1.00 21.99 59 ALA B CA 1
ATOM 4184 C C . ALA B 2 59 ? -26.935 10.872 -10.161 1.00 21.61 59 ALA B C 1
ATOM 4185 O O . ALA B 2 59 ? -26.409 11.427 -9.198 1.00 20.91 59 ALA B O 1
ATOM 4187 N N . MET B 2 60 ? -27.711 11.506 -11.034 1.00 21.16 60 MET B N 1
ATOM 4188 C CA . MET B 2 60 ? -28.008 12.931 -10.916 1.00 23.43 60 MET B CA 1
ATOM 4189 C C . MET B 2 60 ? -28.777 13.211 -9.633 1.00 24.18 60 MET B C 1
ATOM 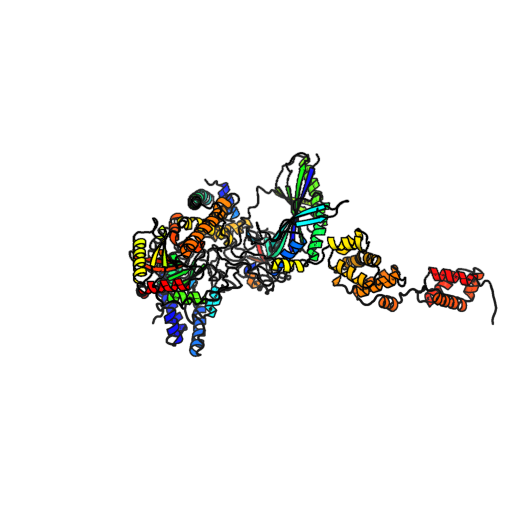4190 O O . MET B 2 60 ? -28.507 14.188 -8.929 1.00 22.48 60 MET B O 1
ATOM 4195 N N . ARG B 2 61 ? -29.746 12.351 -9.342 1.00 24.11 61 ARG B N 1
ATOM 4196 C CA . ARG B 2 61 ? -30.565 12.513 -8.155 1.00 23.26 61 ARG B CA 1
ATOM 4197 C C . ARG B 2 61 ? -29.720 12.420 -6.894 1.00 23.17 61 ARG B C 1
ATOM 4198 O O . ARG B 2 61 ? -29.864 13.238 -5.984 1.00 23.84 61 ARG B O 1
ATOM 4206 N N . ALA B 2 62 ? -28.844 11.422 -6.840 1.00 20.86 62 ALA B N 1
ATOM 4207 C CA . ALA B 2 62 ? -27.971 11.236 -5.692 1.00 21.55 62 ALA B CA 1
ATOM 4208 C C . ALA B 2 62 ? -27.055 12.452 -5.525 1.00 23.11 62 ALA B C 1
ATOM 4209 O O . ALA B 2 62 ? -26.875 12.956 -4.415 1.00 23.24 62 ALA B O 1
ATOM 4211 N N . ALA B 2 63 ? -26.483 12.928 -6.629 1.00 23.09 63 ALA B N 1
ATOM 4212 C CA . ALA B 2 63 ? -25.589 14.080 -6.575 1.00 23.36 63 ALA B CA 1
ATOM 4213 C C . ALA B 2 63 ? -26.328 15.304 -6.039 1.00 23.72 63 ALA B C 1
ATOM 4214 O O . ALA B 2 63 ? -25.811 16.024 -5.187 1.00 24.67 63 ALA B O 1
ATOM 4216 N N . MET B 2 64 ? -27.538 15.535 -6.535 1.00 23.37 64 MET B N 1
ATOM 4217 C CA . MET B 2 64 ? -28.327 16.668 -6.074 1.00 26.03 64 MET B CA 1
ATOM 4218 C C . MET B 2 64 ? -28.628 16.530 -4.579 1.00 27.29 64 MET B C 1
ATOM 4219 O O . MET B 2 64 ? -28.546 17.503 -3.830 1.00 27.78 64 MET B O 1
ATOM 4224 N N . ALA B 2 65 ? -28.968 15.317 -4.151 1.00 26.13 65 ALA B N 1
ATOM 4225 C CA . ALA B 2 65 ? -29.268 15.062 -2.747 1.00 27.36 65 ALA B CA 1
ATOM 4226 C C . ALA B 2 65 ? -28.052 15.377 -1.877 1.00 27.38 65 ALA B C 1
ATOM 4227 O O . ALA B 2 65 ? -28.187 15.642 -0.683 1.00 27.47 65 ALA B O 1
ATOM 4229 N N . LEU B 2 66 ? -26.866 15.337 -2.481 1.00 27.67 66 LEU B N 1
ATOM 4230 C CA . LEU B 2 66 ? -25.630 15.634 -1.764 1.00 26.46 66 LEU B CA 1
ATOM 4231 C C . LEU B 2 66 ? -25.222 17.091 -1.972 1.00 25.99 66 LEU B C 1
ATOM 4232 O O . LEU B 2 66 ? -24.069 17.464 -1.743 1.00 25.73 66 LEU B O 1
ATOM 4237 N N . ASN B 2 67 ? -26.174 17.903 -2.426 1.00 27.01 67 ASN B N 1
ATOM 4238 C CA . ASN B 2 67 ? -25.952 19.332 -2.649 1.00 27.22 67 ASN B CA 1
ATOM 4239 C C . ASN B 2 67 ? -24.831 19.653 -3.639 1.00 28.46 67 ASN B C 1
ATOM 4240 O O . ASN B 2 67 ? -24.126 20.651 -3.482 1.00 26.14 67 ASN B O 1
ATOM 4245 N N . MET B 2 68 ? -24.669 18.820 -4.663 1.00 26.65 68 MET B N 1
ATOM 4246 C CA . MET B 2 68 ? -23.609 19.050 -5.640 1.00 25.91 68 MET B CA 1
ATOM 4247 C C . MET B 2 68 ? -24.003 19.905 -6.830 1.00 25.95 68 MET B C 1
ATOM 4248 O O . MET B 2 68 ? -25.183 20.090 -7.134 1.00 25.11 68 MET B O 1
ATOM 4253 N N . GLU B 2 69 ? -22.986 20.429 -7.501 1.00 25.67 69 GLU B N 1
ATOM 4254 C CA . GLU B 2 69 ? -23.190 21.217 -8.702 1.00 27.71 69 GLU B CA 1
ATOM 4255 C C . GLU B 2 69 ? -23.303 20.118 -9.754 1.00 26.14 69 GLU B C 1
ATOM 4256 O O . GLU B 2 69 ? -22.459 19.227 -9.811 1.00 23.77 69 GLU B O 1
ATOM 4262 N N . ILE B 2 70 ? -24.353 20.163 -10.563 1.00 25.32 70 ILE B N 1
ATOM 4263 C CA . ILE B 2 70 ? -24.552 19.138 -11.577 1.00 26.47 70 ILE B CA 1
ATOM 4264 C C . ILE B 2 70 ? -23.971 19.567 -12.915 1.00 26.38 70 ILE B C 1
ATOM 4265 O O . ILE B 2 70 ? -24.248 20.664 -13.403 1.00 25.81 70 ILE B O 1
ATOM 4270 N N . ALA B 2 71 ? -23.162 18.697 -13.508 1.00 26.82 71 ALA B N 1
ATOM 4271 C CA . ALA B 2 71 ? -22.546 19.005 -14.793 1.00 26.34 71 ALA B CA 1
ATOM 4272 C C . ALA B 2 71 ? -23.572 19.299 -15.879 1.00 26.53 71 ALA B C 1
ATOM 4273 O O . ALA B 2 71 ? -24.693 18.796 -15.844 1.00 25.58 71 ALA B O 1
ATOM 4275 N N . THR B 2 72 ? -23.184 20.138 -16.834 1.00 25.90 72 THR B N 1
ATOM 4276 C CA . THR B 2 72 ? -24.036 20.439 -17.969 1.00 27.08 72 THR B CA 1
ATOM 4277 C C . THR B 2 72 ? -23.446 19.551 -19.063 1.00 28.65 72 THR B C 1
ATOM 4278 O O . THR B 2 72 ? -24.170 18.869 -19.788 1.00 28.82 72 THR B O 1
ATOM 4282 N N . GLU B 2 73 ? -22.118 19.553 -19.156 1.00 28.84 73 GLU B N 1
ATOM 4283 C CA . GLU B 2 73 ? -21.416 18.713 -20.122 1.00 29.29 73 GLU B CA 1
ATOM 4284 C C . GLU B 2 73 ? -20.736 17.599 -19.342 1.00 27.09 73 GLU B C 1
ATOM 4285 O O . GLU B 2 73 ? -19.968 17.854 -18.414 1.00 25.37 73 GLU B O 1
ATOM 4291 N N . SER B 2 74 ? -21.026 16.361 -19.711 1.00 25.07 74 SER B N 1
ATOM 4292 C CA . SER B 2 74 ? -20.417 15.231 -19.036 1.00 25.05 74 SER B CA 1
ATOM 4293 C C . SER B 2 74 ? -20.160 14.125 -20.048 1.00 25.70 74 SER B C 1
ATOM 4294 O O . SER B 2 74 ? -20.850 14.025 -21.065 1.00 29.24 74 SER B O 1
ATOM 4297 N N . LYS B 2 75 ? -19.152 13.309 -19.774 1.00 24.33 75 LYS B N 1
ATOM 4298 C CA . LYS B 2 75 ? -18.795 12.216 -20.662 1.00 23.31 75 LYS B CA 1
ATOM 4299 C C . LYS B 2 75 ? -18.159 11.108 -19.848 1.00 22.93 75 LYS B C 1
ATOM 4300 O O . LYS B 2 75 ? -17.895 11.266 -18.653 1.00 22.77 75 LYS B O 1
ATOM 4306 N N . PHE B 2 76 ? -17.909 9.984 -20.504 1.00 19.55 76 PHE B N 1
ATOM 4307 C CA . PHE B 2 76 ? -17.284 8.858 -19.841 1.00 20.55 76 PHE B CA 1
ATOM 4308 C C . PHE B 2 76 ? -15.852 8.714 -20.322 1.00 19.12 76 PHE B C 1
ATOM 4309 O O . PHE B 2 76 ? -15.489 9.205 -21.394 1.00 19.02 76 PHE B O 1
ATOM 4317 N N . ASP B 2 77 ? -15.041 8.061 -19.504 1.00 20.51 77 ASP B N 1
ATOM 4318 C CA . ASP B 2 77 ? -13.640 7.841 -19.807 1.00 20.81 77 ASP B CA 1
ATOM 4319 C C . ASP B 2 77 ? -13.279 6.410 -19.476 1.00 22.37 77 ASP B C 1
ATOM 4320 O O . ASP B 2 77 ? -13.922 5.779 -18.638 1.00 22.49 77 ASP B O 1
ATOM 4325 N N . ARG B 2 78 ? -12.247 5.902 -20.136 1.00 20.79 78 ARG B N 1
ATOM 4326 C CA . ARG B 2 78 ? -11.790 4.547 -19.884 1.00 20.68 78 ARG B CA 1
ATOM 4327 C C . ARG B 2 78 ? -10.651 4.539 -18.866 1.00 21.80 78 ARG B C 1
ATOM 4328 O O . ARG B 2 78 ? -9.669 5.276 -19.008 1.00 23.07 78 ARG B O 1
ATOM 4336 N N . LYS B 2 79 ? -10.802 3.710 -17.839 1.00 18.98 79 LYS B N 1
ATOM 4337 C CA . LYS B 2 79 ? -9.796 3.534 -16.800 1.00 19.72 79 LYS B CA 1
ATOM 4338 C C . LYS B 2 79 ? -9.158 2.188 -17.152 1.00 21.39 79 LYS B C 1
ATOM 4339 O O . LYS B 2 79 ? -9.714 1.125 -16.852 1.00 20.24 79 LYS B O 1
ATOM 4345 N N . ASN B 2 80 ? -7.999 2.253 -17.801 1.00 20.25 80 ASN B N 1
ATOM 4346 C CA . ASN B 2 80 ? -7.282 1.074 -18.276 1.00 21.68 80 ASN B CA 1
ATOM 4347 C C . ASN B 2 80 ? -6.441 0.291 -17.276 1.00 22.26 80 ASN B C 1
ATOM 4348 O O . ASN B 2 80 ? -5.526 0.833 -16.659 1.00 23.11 80 ASN B O 1
ATOM 4353 N N . TYR B 2 81 ? -6.754 -0.995 -17.135 1.00 21.63 81 TYR B N 1
ATOM 4354 C CA . TYR B 2 81 ? -5.998 -1.895 -16.265 1.00 22.22 81 TYR B CA 1
ATOM 4355 C C . TYR B 2 81 ? -6.390 -3.343 -16.528 1.00 21.69 81 TYR B C 1
ATOM 4356 O O . TYR B 2 81 ? -7.558 -3.641 -16.776 1.00 22.39 81 TYR B O 1
ATOM 4365 N N . PHE B 2 82 ? -5.407 -4.237 -16.478 1.00 22.48 82 PHE B N 1
ATOM 4366 C CA . PHE B 2 82 ? -5.645 -5.658 -16.726 1.00 23.62 82 PHE B CA 1
ATOM 4367 C C . PHE B 2 82 ? -5.965 -6.428 -15.450 1.00 24.68 82 PHE B C 1
ATOM 4368 O O . PHE B 2 82 ? -5.217 -6.366 -14.478 1.00 24.47 82 PHE B O 1
ATOM 4376 N N . TYR B 2 83 ? -7.083 -7.147 -15.461 1.00 25.74 83 TYR B N 1
ATOM 4377 C CA . TYR B 2 83 ? -7.490 -7.970 -14.325 1.00 27.55 83 TYR B CA 1
ATOM 4378 C C . TYR B 2 83 ? -8.622 -8.880 -14.781 1.00 26.53 83 TYR B C 1
ATOM 4379 O O . TYR B 2 83 ? -9.520 -8.451 -15.509 1.00 26.43 83 TYR B O 1
ATOM 4388 N N . PRO B 2 84 ? -8.599 -10.150 -14.350 1.00 26.69 84 PRO B N 1
ATOM 4389 C CA . PRO B 2 84 ? -9.613 -11.139 -14.720 1.00 25.90 84 PRO B CA 1
ATOM 4390 C C . PRO B 2 84 ? -11.078 -10.749 -14.573 1.00 26.96 84 PRO B C 1
ATOM 4391 O O . PRO B 2 84 ? -11.912 -11.194 -15.365 1.00 27.39 84 PRO B O 1
ATOM 4395 N N . ASP B 2 85 ? -11.406 -9.930 -13.576 1.00 25.73 85 ASP B N 1
ATOM 4396 C CA . ASP B 2 85 ? -12.796 -9.525 -13.391 1.00 25.62 85 ASP B CA 1
ATOM 4397 C C . ASP B 2 85 ? -13.126 -8.253 -14.160 1.00 25.17 85 ASP B C 1
ATOM 4398 O O . ASP B 2 85 ? -14.228 -7.718 -14.034 1.00 24.36 85 ASP B O 1
ATOM 4403 N N . ASN B 2 86 ? -12.162 -7.777 -14.944 1.00 24.20 86 ASN B N 1
ATOM 4404 C CA . ASN B 2 86 ? -12.316 -6.570 -15.756 1.00 22.94 86 ASN B CA 1
ATOM 4405 C C . ASN B 2 86 ? -11.918 -6.977 -17.179 1.00 22.12 86 ASN B C 1
ATOM 4406 O O . ASN B 2 86 ? -10.880 -6.556 -17.693 1.00 23.69 86 ASN B O 1
ATOM 4411 N N . PRO B 2 87 ? -12.760 -7.798 -17.833 1.00 22.96 87 PRO B N 1
ATOM 4412 C CA . PRO B 2 87 ? -12.581 -8.334 -19.189 1.00 21.49 87 PRO B CA 1
ATOM 4413 C C . PRO B 2 87 ? -12.131 -7.419 -20.328 1.00 20.61 87 PRO B C 1
ATOM 4414 O O . PRO B 2 87 ? -11.318 -7.837 -21.154 1.00 20.28 87 PRO B O 1
ATOM 4418 N N . LYS B 2 88 ? -12.644 -6.193 -20.392 1.00 19.92 88 LYS B N 1
ATOM 4419 C CA . LYS B 2 88 ? -12.239 -5.277 -21.463 1.00 20.23 88 LYS B CA 1
ATOM 4420 C C . LYS B 2 88 ? -10.835 -4.725 -21.242 1.00 22.23 88 LYS B C 1
ATOM 4421 O O . LYS B 2 88 ? -10.228 -4.149 -22.152 1.00 22.16 88 LYS B O 1
ATOM 4427 N N . ALA B 2 89 ? -10.321 -4.904 -20.031 1.00 21.93 89 ALA B N 1
ATOM 4428 C CA . ALA B 2 89 ? -9.012 -4.383 -19.656 1.00 22.02 89 ALA B CA 1
ATOM 4429 C C . ALA B 2 89 ? -9.140 -2.875 -19.440 1.00 22.10 89 ALA B C 1
ATOM 4430 O O . ALA B 2 89 ? -8.160 -2.130 -19.464 1.00 22.26 89 ALA B O 1
ATOM 4432 N N . TYR B 2 90 ? -10.379 -2.438 -19.268 1.00 20.54 90 TYR B N 1
ATOM 4433 C CA . TYR B 2 90 ? -10.672 -1.056 -18.928 1.00 20.23 90 TYR B CA 1
ATOM 4434 C C . TYR B 2 90 ? -12.079 -0.988 -18.377 1.00 20.59 90 TYR B C 1
ATOM 4435 O O . TYR B 2 90 ? -12.982 -1.687 -18.835 1.00 20.15 90 TYR B O 1
ATOM 4444 N N . GLN B 2 91 ? -12.230 -0.192 -17.330 1.00 18.69 91 GLN B N 1
ATOM 4445 C CA . GLN B 2 91 ? -13.513 0.019 -16.692 1.00 19.60 91 GLN B CA 1
ATOM 4446 C C . GLN B 2 91 ? -14.021 1.357 -17.211 1.00 20.41 91 GLN B C 1
ATOM 4447 O O . GLN B 2 91 ? -13.285 2.346 -17.189 1.00 20.43 91 GLN B O 1
ATOM 4453 N N . ILE B 2 92 ? -15.255 1.402 -17.701 1.00 18.63 92 ILE B N 1
ATOM 4454 C CA . ILE B 2 92 ? -15.782 2.672 -18.182 1.00 19.86 92 ILE B CA 1
ATOM 4455 C C . ILE B 2 92 ? -16.201 3.444 -16.936 1.00 21.19 92 ILE B C 1
ATOM 4456 O O . ILE B 2 92 ? -17.006 2.966 -16.138 1.00 20.63 92 ILE B O 1
ATOM 4461 N N . SER B 2 93 ? -15.638 4.637 -16.774 1.00 19.53 93 SER B N 1
ATOM 4462 C CA . SER B 2 93 ? -15.895 5.468 -15.601 1.00 19.67 93 SER B CA 1
ATOM 4463 C C . SER B 2 93 ? -15.969 6.926 -16.061 1.00 19.85 93 SER B C 1
ATOM 4464 O O . SER B 2 93 ? -16.350 7.201 -17.196 1.00 18.74 93 SER B O 1
ATOM 4467 N N . GLN B 2 94 ? -15.634 7.860 -15.178 1.00 21.19 94 GLN B N 1
ATOM 4468 C CA . GLN B 2 94 ? -15.639 9.278 -15.540 1.00 20.03 94 GLN B CA 1
ATOM 4469 C C . GLN B 2 94 ? -14.422 9.897 -14.891 1.00 23.19 94 GLN B C 1
ATOM 4470 O O . GLN B 2 94 ? -14.161 9.670 -13.709 1.00 22.16 94 GLN B O 1
ATOM 4476 N N . PHE B 2 95 ? -13.678 10.681 -15.660 1.00 22.56 95 PHE B N 1
ATOM 4477 C CA . PHE B 2 95 ? -12.475 11.299 -15.139 1.00 24.69 95 PHE B CA 1
ATOM 4478 C C . PHE B 2 95 ? -12.653 12.774 -14.789 1.00 26.09 95 PHE B C 1
ATOM 4479 O O . PHE B 2 95 ? -12.941 13.114 -13.645 1.00 26.68 95 PHE B O 1
ATOM 4487 N N . ASP B 2 96 ? -12.516 13.647 -15.780 1.00 26.45 96 ASP B N 1
ATOM 4488 C CA . ASP B 2 96 ? -12.606 15.085 -15.534 1.00 28.31 96 ASP B CA 1
ATOM 4489 C C . ASP B 2 96 ? -13.971 15.766 -15.585 1.00 26.48 96 ASP B C 1
ATOM 4490 O O . ASP B 2 96 ? -14.082 16.943 -15.241 1.00 26.27 96 ASP B O 1
ATOM 4495 N N . GLN B 2 97 ? -15.010 15.058 -16.011 1.00 24.07 97 GLN B N 1
ATOM 4496 C CA . GLN B 2 97 ? -16.334 15.666 -16.052 1.00 23.86 97 GLN B CA 1
ATOM 4497 C C . GLN B 2 97 ? -17.367 14.791 -15.350 1.00 23.83 97 GLN B C 1
ATOM 4498 O O . GLN B 2 97 ? -18.297 14.285 -15.974 1.00 25.05 97 GLN B O 1
ATOM 4504 N N . PRO B 2 98 ? -17.215 14.604 -14.032 1.00 24.96 98 PRO B N 1
ATOM 4505 C CA . PRO B 2 98 ? -18.159 13.778 -13.271 1.00 23.83 98 PRO B CA 1
ATOM 4506 C C . PRO B 2 98 ? -19.562 14.381 -13.257 1.00 25.72 98 PRO B C 1
ATOM 4507 O O . PRO B 2 98 ? -19.726 15.591 -13.427 1.00 26.14 98 PRO B O 1
ATOM 4511 N N . ILE B 2 99 ? -20.571 13.535 -13.072 1.00 23.84 99 ILE B N 1
ATOM 4512 C CA . ILE B 2 99 ? -21.951 13.999 -13.026 1.00 25.43 99 ILE B CA 1
ATOM 4513 C C . ILE B 2 99 ? -22.111 15.098 -11.976 1.00 22.60 99 ILE B C 1
ATOM 4514 O O . ILE B 2 99 ? -22.787 16.097 -12.208 1.00 22.76 99 ILE B O 1
ATOM 4519 N N . GLY B 2 100 ? -21.494 14.897 -10.818 1.00 23.67 100 GLY B N 1
ATOM 4520 C CA . GLY B 2 100 ? -21.611 15.873 -9.751 1.00 24.36 100 GLY B CA 1
ATOM 4521 C C . GLY B 2 100 ? -20.294 16.296 -9.140 1.00 24.23 100 GLY B C 1
ATOM 4522 O O . GLY B 2 100 ? -19.333 15.531 -9.109 1.00 24.64 100 GLY B O 1
ATOM 4523 N N . GLU B 2 101 ? -20.252 17.531 -8.651 1.00 23.90 101 GLU B N 1
ATOM 4524 C CA . GLU B 2 101 ? -19.049 18.053 -8.024 1.00 23.48 101 GLU B CA 1
ATOM 4525 C C . GLU B 2 101 ? -19.362 19.017 -6.891 1.00 23.44 101 GLU B C 1
ATOM 4526 O O . GLU B 2 101 ? -20.419 19.648 -6.857 1.00 22.78 101 GLU B O 1
ATOM 4532 N N . ASN B 2 102 ? -18.415 19.114 -5.969 1.00 24.57 102 ASN B N 1
ATOM 4533 C CA . ASN B 2 102 ? -18.491 20.037 -4.853 1.00 26.75 102 ASN B CA 1
ATOM 4534 C C . ASN B 2 102 ? -19.790 20.085 -4.064 1.00 27.47 102 ASN B C 1
ATOM 4535 O O . ASN B 2 102 ? -20.481 21.103 -4.040 1.00 27.56 102 ASN B O 1
ATOM 4540 N N . GLY B 2 103 ? -20.110 18.973 -3.412 1.00 27.22 103 GLY B N 1
ATOM 4541 C CA . GLY B 2 103 ? -21.303 18.910 -2.591 1.00 27.33 103 GLY B CA 1
ATOM 4542 C C . GLY B 2 103 ? -20.850 18.916 -1.142 1.00 27.81 103 GLY B C 1
ATOM 4543 O O . GLY B 2 103 ? -19.733 19.351 -0.845 1.00 26.72 103 GLY B O 1
ATOM 4544 N N . TYR B 2 104 ? -21.693 18.421 -0.241 1.00 28.44 104 TYR B N 1
ATOM 4545 C CA . TYR B 2 104 ? -21.346 18.381 1.174 1.00 29.95 104 TYR B CA 1
ATOM 4546 C C . TYR B 2 104 ? -22.488 17.807 2.004 1.00 30.36 104 TYR B C 1
ATOM 4547 O O . TYR B 2 104 ? -23.633 17.783 1.565 1.00 29.17 104 TYR B O 1
ATOM 4556 N N . ILE B 2 105 ? -22.162 17.351 3.208 1.00 31.84 105 ILE B N 1
ATOM 4557 C CA . ILE B 2 105 ? -23.166 16.848 4.137 1.00 34.36 105 ILE B CA 1
ATOM 4558 C C . ILE B 2 105 ? -22.736 17.261 5.538 1.00 35.78 105 ILE B C 1
ATOM 4559 O O . ILE B 2 105 ? -21.541 17.375 5.821 1.00 34.76 105 ILE B O 1
ATOM 4564 N N . ASP B 2 106 ? -23.712 17.504 6.406 1.00 37.24 106 ASP B N 1
ATOM 4565 C CA . ASP B 2 106 ? -23.421 17.898 7.778 1.00 39.16 106 ASP B CA 1
ATOM 4566 C C . ASP B 2 106 ? -23.502 16.683 8.689 1.00 40.88 106 ASP B C 1
ATOM 4567 O O . ASP B 2 106 ? -24.398 15.852 8.549 1.00 39.93 106 ASP B O 1
ATOM 4572 N N . ILE B 2 107 ? -22.559 16.581 9.618 1.00 42.95 107 ILE B N 1
ATOM 4573 C CA . ILE B 2 107 ? -22.519 15.458 10.545 1.00 46.89 107 ILE B CA 1
ATOM 4574 C C . ILE B 2 107 ? -22.504 15.919 11.997 1.00 51.12 107 ILE B C 1
ATOM 4575 O O . ILE B 2 107 ? -22.234 17.086 12.290 1.00 50.71 107 ILE B O 1
ATOM 4580 N N . GLU B 2 108 ? -22.800 14.991 12.901 1.00 56.22 108 GLU B N 1
ATOM 4581 C CA . GLU B 2 108 ? -22.784 15.286 14.325 1.00 60.83 108 GLU B CA 1
ATOM 4582 C C . GLU B 2 108 ? -21.858 14.338 15.066 1.00 62.44 108 GLU B C 1
ATOM 4583 O O . GLU B 2 108 ? -22.024 13.119 15.019 1.00 62.23 108 GLU B O 1
ATOM 4589 N N . VAL B 2 109 ? -20.870 14.912 15.741 1.00 65.16 109 VAL B N 1
ATOM 4590 C CA . VAL B 2 109 ? -19.899 14.129 16.488 1.00 68.06 109 VAL B CA 1
ATOM 4591 C C . VAL B 2 109 ? -19.830 14.540 17.958 1.00 69.72 109 VAL B C 1
ATOM 4592 O O . VAL B 2 109 ? -19.973 13.700 18.845 1.00 70.17 109 VAL B O 1
ATOM 4596 N N . ASP B 2 110 ? -19.616 15.827 18.215 1.00 71.60 110 ASP B N 1
ATOM 4597 C CA . ASP B 2 110 ? -19.539 16.331 19.585 1.00 73.27 110 ASP B CA 1
ATOM 4598 C C . ASP B 2 110 ? -19.843 17.823 19.650 1.00 73.36 110 ASP B C 1
ATOM 4599 O O . ASP B 2 110 ? -18.997 18.652 19.313 1.00 73.84 110 ASP B O 1
ATOM 4604 N N . GLY B 2 111 ? -21.051 18.163 20.086 1.00 72.94 111 GLY B N 1
ATOM 4605 C CA . GLY B 2 111 ? -21.423 19.561 20.194 1.00 72.54 111 GLY B CA 1
ATOM 4606 C C . GLY B 2 111 ? -21.975 20.159 18.916 1.00 72.45 111 GLY B C 1
ATOM 4607 O O . GLY B 2 111 ? -23.129 19.919 18.560 1.00 72.90 111 GLY B O 1
ATOM 4608 N N . GLU B 2 112 ? -21.154 20.940 18.219 1.00 71.40 112 GLU B N 1
ATOM 4609 C CA . GLU B 2 112 ? -21.590 21.578 16.983 1.00 69.92 112 GLU B CA 1
ATOM 4610 C C . GLU B 2 112 ? -21.459 20.687 15.751 1.00 68.29 112 GLU B C 1
ATOM 4611 O O . GLU B 2 112 ? -20.610 19.799 15.697 1.00 68.26 112 GLU B O 1
ATOM 4617 N N . THR B 2 113 ? -22.310 20.938 14.761 1.00 65.55 113 THR B N 1
ATOM 4618 C CA . THR B 2 113 ? -22.299 20.175 13.521 1.00 62.92 113 THR B CA 1
ATOM 4619 C C . THR B 2 113 ? -21.128 20.600 12.642 1.00 60.96 113 THR B C 1
ATOM 4620 O O . THR B 2 113 ? -20.733 21.769 12.635 1.00 60.87 113 THR B O 1
ATOM 4624 N N . LYS B 2 114 ? -20.578 19.645 11.899 1.00 57.33 114 LYS B N 1
ATOM 4625 C CA . LYS B 2 114 ? -19.454 19.917 11.011 1.00 53.11 114 LYS B CA 1
ATOM 4626 C C . LYS B 2 114 ? -19.815 19.582 9.570 1.00 49.80 114 LYS B C 1
ATOM 4627 O O . LYS B 2 114 ? -20.415 18.542 9.297 1.00 48.91 114 LYS B O 1
ATOM 4633 N N . ARG B 2 115 ? -19.442 20.467 8.652 1.00 46.26 115 ARG B N 1
ATOM 4634 C CA . ARG B 2 115 ? -19.720 20.269 7.237 1.00 42.89 115 ARG B CA 1
ATOM 4635 C C . ARG B 2 115 ? -18.553 19.585 6.533 1.00 40.93 115 ARG B C 1
ATOM 4636 O O . ARG B 2 115 ? -17.433 20.094 6.527 1.00 40.98 115 ARG B O 1
ATOM 4644 N N . ILE B 2 116 ? -18.820 18.421 5.951 1.00 37.29 116 ILE B N 1
ATOM 4645 C CA . ILE B 2 116 ? -17.796 17.669 5.239 1.00 33.69 116 ILE B CA 1
ATOM 4646 C C . ILE B 2 116 ? -18.038 17.823 3.741 1.00 31.54 116 ILE B C 1
ATOM 4647 O O . ILE B 2 116 ? -19.096 17.449 3.237 1.00 31.98 116 ILE B O 1
ATOM 4652 N N . GLY B 2 117 ? -17.066 18.383 3.032 1.00 28.35 117 GLY B N 1
ATOM 4653 C CA . GLY B 2 117 ? -17.226 18.558 1.603 1.00 25.18 117 GLY B CA 1
ATOM 4654 C C . GLY B 2 117 ? -17.152 17.231 0.868 1.00 23.02 117 GLY B C 1
ATOM 4655 O O . GLY B 2 117 ? -16.519 16.288 1.335 1.00 22.92 117 GLY B O 1
ATOM 4656 N N . ILE B 2 118 ? -17.816 17.147 -0.277 1.00 22.88 118 ILE B N 1
ATOM 4657 C CA . ILE B 2 118 ? -17.777 15.936 -1.081 1.00 23.32 118 ILE B CA 1
ATOM 4658 C C . ILE B 2 118 ? -17.329 16.368 -2.472 1.00 22.67 118 ILE B C 1
ATOM 4659 O O . ILE B 2 118 ? -18.067 17.010 -3.220 1.00 24.05 118 ILE B O 1
ATOM 4664 N N . THR B 2 119 ? -16.090 16.021 -2.788 1.00 23.56 119 THR B N 1
ATOM 4665 C CA . THR B 2 119 ? -15.464 16.394 -4.047 1.00 24.16 119 THR B CA 1
ATOM 4666 C C . THR B 2 119 ? -16.216 16.048 -5.314 1.00 23.04 119 THR B C 1
ATOM 4667 O O . THR B 2 119 ? -16.383 16.896 -6.192 1.00 22.76 119 THR B O 1
ATOM 4671 N N . ARG B 2 120 ? -16.683 14.809 -5.418 1.00 21.46 120 ARG B N 1
ATOM 4672 C CA . ARG B 2 120 ? -17.353 14.405 -6.644 1.00 21.66 120 ARG B CA 1
ATOM 4673 C C . ARG B 2 120 ? -18.194 13.147 -6.494 1.00 20.82 120 ARG B C 1
ATOM 4674 O O . ARG B 2 120 ? -18.080 12.420 -5.509 1.00 20.03 120 ARG B O 1
ATOM 4682 N N . LEU B 2 121 ? -19.028 12.917 -7.502 1.00 20.37 121 LEU B N 1
ATOM 4683 C CA . LEU B 2 121 ? -19.859 11.720 -7.612 1.00 21.03 121 LEU B CA 1
ATOM 4684 C C . LEU B 2 121 ? -19.809 11.400 -9.104 1.00 19.04 121 LEU B C 1
ATOM 4685 O O . LEU B 2 121 ? -20.138 12.249 -9.927 1.00 21.40 121 LEU B O 1
ATOM 4690 N N . HIS B 2 122 ? -19.364 10.202 -9.461 1.00 20.14 122 HIS B N 1
ATOM 4691 C CA . HIS B 2 122 ? -19.316 9.847 -10.870 1.00 19.68 122 HIS B CA 1
ATOM 4692 C C . HIS B 2 122 ? -19.833 8.435 -11.113 1.00 20.01 122 HIS B C 1
ATOM 4693 O O . HIS B 2 122 ? -19.913 7.624 -10.191 1.00 20.76 122 HIS B O 1
ATOM 4700 N N . MET B 2 123 ? -20.198 8.172 -12.360 1.00 20.49 123 MET B N 1
ATOM 4701 C CA . MET B 2 123 ? -20.742 6.883 -12.773 1.00 21.81 123 MET B CA 1
ATOM 4702 C C . MET B 2 123 ? -19.681 5.956 -13.342 1.00 23.06 123 MET B C 1
ATOM 4703 O O . MET B 2 123 ? -18.750 6.398 -14.014 1.00 21.61 123 MET B O 1
ATOM 4708 N N . GLU B 2 124 ? -19.831 4.663 -13.069 1.00 23.07 124 GLU B N 1
ATOM 4709 C CA . GLU B 2 124 ? -18.918 3.655 -13.591 1.00 22.08 124 GLU B CA 1
ATOM 4710 C C . GLU B 2 124 ? -19.532 2.267 -13.437 1.00 21.95 124 GLU B C 1
ATOM 4711 O O . GLU B 2 124 ? -20.592 2.111 -12.837 1.00 23.91 124 GLU B O 1
ATOM 4717 N N . GLU B 2 125 ? -18.857 1.267 -13.983 1.00 23.54 125 GLU B N 1
ATOM 4718 C CA . GLU B 2 125 ? -19.350 -0.102 -13.929 1.00 22.56 125 GLU B CA 1
ATOM 4719 C C . GLU B 2 125 ? -18.548 -0.922 -12.934 1.00 22.89 125 GLU B C 1
ATOM 4720 O O . GLU B 2 125 ? -17.365 -0.671 -12.713 1.00 22.48 125 GLU B O 1
ATOM 4726 N N . ASP B 2 126 ? -19.208 -1.902 -12.331 1.00 23.41 126 ASP B N 1
ATOM 4727 C CA . ASP B 2 126 ? -18.575 -2.772 -11.363 1.00 23.27 126 ASP B CA 1
ATOM 4728 C C . ASP B 2 126 ? -17.848 -3.886 -12.105 1.00 23.89 126 ASP B C 1
ATOM 4729 O O . ASP B 2 126 ? -18.093 -4.122 -13.291 1.00 23.99 126 ASP B O 1
ATOM 4734 N N . ALA B 2 127 ? -16.942 -4.557 -11.410 1.00 24.64 127 ALA B N 1
ATOM 4735 C CA . ALA B 2 127 ? -16.184 -5.642 -12.004 1.00 25.34 127 ALA B CA 1
ATOM 4736 C C . ALA B 2 127 ? -16.870 -6.961 -11.697 1.00 26.45 127 ALA B C 1
ATOM 4737 O O . ALA B 2 127 ? -17.882 -6.998 -10.992 1.00 25.71 127 ALA B O 1
ATOM 4739 N N . GLY B 2 128 ? -16.318 -8.038 -12.247 1.00 26.89 128 GLY B N 1
ATOM 4740 C CA . GLY B 2 128 ? -16.862 -9.358 -12.002 1.00 28.35 128 GLY B CA 1
ATOM 4741 C C . GLY B 2 128 ? -16.339 -9.842 -10.663 1.00 30.78 128 GLY B C 1
ATOM 4742 O O . GLY B 2 128 ? -15.913 -9.034 -9.831 1.00 29.49 128 GLY B O 1
ATOM 4743 N N . LYS B 2 129 ? -16.348 -11.153 -10.452 1.00 32.93 129 LYS B N 1
ATOM 4744 C CA . LYS B 2 129 ? -15.884 -11.712 -9.192 1.00 38.27 129 LYS B CA 1
ATOM 4745 C C . LYS B 2 129 ? -14.931 -12.882 -9.398 1.00 40.16 129 LYS B C 1
ATOM 4746 O O . LYS B 2 129 ? -15.178 -13.762 -10.226 1.00 39.16 129 LYS B O 1
ATOM 4752 N N . SER B 2 130 ? -13.840 -12.888 -8.640 1.00 43.16 130 SER B N 1
ATOM 4753 C CA . SER B 2 130 ? -12.859 -13.961 -8.728 1.00 46.76 130 SER B CA 1
ATOM 4754 C C . SER B 2 130 ? -12.751 -14.689 -7.400 1.00 48.22 130 SER B C 1
ATOM 4755 O O . SER B 2 130 ? -12.540 -14.069 -6.352 1.00 49.55 130 SER B O 1
ATOM 4758 N N . THR B 2 131 ? -12.911 -16.007 -7.456 1.00 49.64 131 THR B N 1
ATOM 4759 C CA . THR B 2 131 ? -12.817 -16.849 -6.271 1.00 51.73 131 THR B CA 1
ATOM 4760 C C . THR B 2 131 ? -11.587 -17.747 -6.375 1.00 53.67 131 THR B C 1
ATOM 4761 O O . THR B 2 131 ? -11.303 -18.292 -7.446 1.00 53.12 131 THR B O 1
ATOM 4765 N N . HIS B 2 132 ? -10.854 -17.869 -5.266 1.00 56.44 132 HIS B N 1
ATOM 4766 C CA . HIS B 2 132 ? -9.671 -18.719 -5.229 1.00 59.46 132 HIS B CA 1
ATOM 4767 C C . HIS B 2 132 ? -10.191 -20.156 -5.134 1.00 60.64 132 HIS B C 1
ATOM 4768 O O . HIS B 2 132 ? -11.361 -20.357 -4.829 1.00 61.00 132 HIS B O 1
ATOM 4775 N N . LYS B 2 133 ? -9.331 -21.128 -5.436 1.00 61.57 133 LYS B N 1
ATOM 4776 C CA . LYS B 2 133 ? -9.637 -22.564 -5.366 1.00 62.78 133 LYS B CA 1
ATOM 4777 C C . LYS B 2 133 ? -8.287 -23.190 -5.669 1.00 62.88 133 LYS B C 1
ATOM 4778 O O . LYS B 2 133 ? -8.020 -23.594 -6.792 1.00 63.19 133 LYS B O 1
ATOM 4784 N N . GLY B 2 134 ? -7.418 -23.228 -4.666 1.00 63.19 134 GLY B N 1
ATOM 4785 C CA . GLY B 2 134 ? -6.099 -23.804 -4.866 1.00 62.62 134 GLY B CA 1
ATOM 4786 C C . GLY B 2 134 ? -5.085 -22.824 -5.436 1.00 62.78 134 GLY B C 1
ATOM 4787 O O . GLY B 2 134 ? -4.968 -21.698 -4.951 1.00 63.12 134 GLY B O 1
ATOM 4788 N N . GLU B 2 135 ? -4.346 -23.262 -6.455 1.00 62.56 135 GLU B N 1
ATOM 4789 C CA . GLU B 2 135 ? -3.328 -22.448 -7.121 1.00 61.61 135 GLU B CA 1
ATOM 4790 C C . GLU B 2 135 ? -3.910 -21.637 -8.274 1.00 59.80 135 GLU B C 1
ATOM 4791 O O . GLU B 2 135 ? -3.181 -20.968 -9.009 1.00 59.65 135 GLU B O 1
ATOM 4797 N N . TYR B 2 136 ? -5.226 -21.706 -8.438 1.00 56.72 136 TYR B N 1
ATOM 4798 C CA . TYR B 2 136 ? -5.890 -20.965 -9.503 1.00 53.25 136 TYR B CA 1
ATOM 4799 C C . TYR B 2 136 ? -7.081 -20.174 -8.975 1.00 49.56 136 TYR B C 1
ATOM 4800 O O . TYR B 2 136 ? -7.470 -20.314 -7.816 1.00 48.34 136 TYR B O 1
ATOM 4809 N N . SER B 2 137 ? -7.645 -19.332 -9.832 1.00 45.43 137 SER B N 1
ATOM 4810 C CA . SER B 2 137 ? -8.801 -18.525 -9.471 1.00 41.83 137 SER B CA 1
ATOM 4811 C C . SER B 2 137 ? -9.891 -18.755 -10.502 1.00 39.45 137 SER B C 1
ATOM 4812 O O . SER B 2 137 ? -9.603 -19.026 -11.668 1.00 39.01 137 SER B O 1
ATOM 4815 N N . LEU B 2 138 ? -11.140 -18.659 -10.063 1.00 37.48 138 LEU B N 1
ATOM 4816 C CA . LEU B 2 138 ? -12.286 -18.860 -10.941 1.00 36.69 138 LEU B CA 1
ATOM 4817 C C . LEU B 2 138 ? -13.010 -17.537 -11.117 1.00 33.96 138 LEU B C 1
ATOM 4818 O O . LEU B 2 138 ? -13.310 -16.852 -10.143 1.00 34.04 138 LEU B O 1
ATOM 4823 N N . VAL B 2 139 ? -13.297 -17.183 -12.364 1.00 33.59 139 VAL B N 1
ATOM 4824 C CA . VAL B 2 139 ? -13.954 -15.918 -12.652 1.00 31.23 139 VAL B CA 1
ATOM 4825 C C . VAL B 2 139 ? -15.421 -16.015 -13.045 1.00 30.33 139 VAL B C 1
ATOM 4826 O O . VAL B 2 139 ? -15.796 -16.758 -13.947 1.00 31.04 139 VAL B O 1
ATOM 4830 N N . ASP B 2 140 ? -16.239 -15.228 -12.357 1.00 29.22 140 ASP B N 1
ATOM 4831 C CA . ASP B 2 140 ? -17.674 -15.166 -12.591 1.00 28.00 140 ASP B CA 1
ATOM 4832 C C . ASP B 2 140 ? -17.976 -13.726 -12.998 1.00 27.64 140 ASP B C 1
ATOM 4833 O O . ASP B 2 140 ? -17.767 -12.802 -12.213 1.00 27.40 140 ASP B O 1
ATOM 4838 N N . LEU B 2 141 ? -18.474 -13.530 -14.213 1.00 26.14 141 LEU B N 1
ATOM 4839 C CA . LEU B 2 141 ? -18.763 -12.182 -14.679 1.00 25.72 141 LEU B CA 1
ATOM 4840 C C . LEU B 2 141 ? -20.223 -11.748 -14.536 1.00 25.75 141 LEU B C 1
ATOM 4841 O O . LEU B 2 141 ? -20.634 -10.745 -15.116 1.00 25.09 141 LEU B O 1
ATOM 4846 N N . ASN B 2 142 ? -21.009 -12.485 -13.755 1.00 26.80 142 ASN B N 1
ATOM 4847 C CA . ASN B 2 142 ? -22.412 -12.114 -13.566 1.00 26.48 142 ASN B CA 1
ATOM 4848 C C . ASN B 2 142 ? -22.558 -10.655 -13.126 1.00 26.32 142 ASN B C 1
ATOM 4849 O O . ASN B 2 142 ? -23.422 -9.935 -13.624 1.00 25.88 142 ASN B O 1
ATOM 4854 N N . ARG B 2 143 ? -21.710 -10.234 -12.190 1.00 26.63 143 ARG B N 1
ATOM 4855 C CA . ARG B 2 143 ? -21.757 -8.875 -11.645 1.00 27.57 143 ARG B CA 1
ATOM 4856 C C . ARG B 2 143 ? -21.043 -7.823 -12.489 1.00 25.96 143 ARG B C 1
ATOM 4857 O O . ARG B 2 143 ? -21.242 -6.624 -12.285 1.00 26.35 143 ARG B O 1
ATOM 4865 N N . GLN B 2 144 ? -20.207 -8.261 -13.423 1.00 25.43 144 GLN B N 1
ATOM 4866 C CA . GLN B 2 144 ? -19.477 -7.318 -14.267 1.00 25.13 144 GLN B CA 1
ATOM 4867 C C . GLN B 2 144 ? -20.450 -6.398 -14.996 1.00 23.69 144 GLN B C 1
ATOM 4868 O O . GLN B 2 144 ? -21.433 -6.854 -15.584 1.00 23.86 144 GLN B O 1
ATOM 4874 N N . GLY B 2 145 ? -20.182 -5.097 -14.944 1.00 23.06 145 GLY B N 1
ATOM 4875 C CA . GLY B 2 145 ? -21.044 -4.149 -15.626 1.00 21.84 145 GLY B CA 1
ATOM 4876 C C . GLY B 2 145 ? -22.182 -3.539 -14.825 1.00 22.81 145 GLY B C 1
ATOM 4877 O O . GLY B 2 145 ? -22.830 -2.602 -15.301 1.00 23.43 145 GLY B O 1
ATOM 4878 N N . THR B 2 146 ? -22.446 -4.053 -13.628 1.00 21.64 146 THR B N 1
ATOM 4879 C CA . THR B 2 146 ? -23.526 -3.503 -12.808 1.00 24.52 146 THR B CA 1
ATOM 4880 C C . THR B 2 146 ? -23.218 -2.036 -12.483 1.00 24.17 146 THR B C 1
ATOM 4881 O O . THR B 2 146 ? -22.064 -1.677 -12.251 1.00 23.06 146 THR B O 1
ATOM 4885 N N . PRO B 2 147 ? -24.252 -1.174 -12.471 1.00 23.41 147 PRO B N 1
ATOM 4886 C CA . PRO B 2 147 ? -24.145 0.268 -12.196 1.00 23.53 147 PRO B CA 1
ATOM 4887 C C . PRO B 2 147 ? -23.595 0.632 -10.825 1.00 23.34 147 PRO B C 1
ATOM 4888 O O . PRO B 2 147 ? -24.057 0.135 -9.804 1.00 22.77 147 PRO B O 1
ATOM 4892 N N . LEU B 2 148 ? -22.623 1.534 -10.823 1.00 22.77 148 LEU B N 1
ATOM 4893 C CA . LEU B 2 148 ? -21.987 1.997 -9.598 1.00 23.29 148 LEU B CA 1
ATOM 4894 C C . LEU B 2 148 ? -21.809 3.505 -9.673 1.00 22.27 148 LEU B C 1
ATOM 4895 O O . LEU B 2 148 ? -21.655 4.056 -10.759 1.00 21.70 148 LEU B O 1
ATOM 4900 N N . ILE B 2 149 ? -21.873 4.176 -8.528 1.00 22.33 149 ILE B N 1
ATOM 4901 C CA . ILE B 2 149 ? -21.582 5.601 -8.491 1.00 21.21 149 ILE B CA 1
ATOM 4902 C C . ILE B 2 149 ? -20.506 5.676 -7.425 1.00 23.32 149 ILE B C 1
ATOM 4903 O O . ILE B 2 149 ? -20.605 5.009 -6.390 1.00 25.25 149 ILE B O 1
ATOM 4908 N N . GLU B 2 150 ? -19.447 6.425 -7.711 1.00 21.68 150 GLU B N 1
ATOM 4909 C CA . GLU B 2 150 ? -18.346 6.576 -6.775 1.00 22.11 150 GLU B CA 1
ATOM 4910 C C . GLU B 2 150 ? -18.496 7.950 -6.159 1.00 21.65 150 GLU B C 1
ATOM 4911 O O . GLU B 2 150 ? -18.692 8.933 -6.869 1.00 21.53 150 GLU B O 1
ATOM 4917 N N . ILE B 2 151 ? -18.416 8.009 -4.838 1.00 22.17 151 ILE B N 1
ATOM 4918 C CA . ILE B 2 151 ? -18.547 9.268 -4.117 1.00 23.27 151 ILE B CA 1
ATOM 4919 C C . ILE B 2 151 ? -17.272 9.475 -3.319 1.00 22.10 151 ILE B C 1
ATOM 4920 O O . ILE B 2 151 ? -16.963 8.703 -2.417 1.00 21.69 151 ILE B O 1
ATOM 4925 N N . VAL B 2 152 ? -16.521 10.512 -3.670 1.00 22.77 152 VAL B N 1
ATOM 4926 C CA . VAL B 2 152 ? -15.268 10.795 -2.986 1.00 22.06 152 VAL B CA 1
ATOM 4927 C C . VAL B 2 152 ? -15.419 12.047 -2.136 1.00 22.58 152 VAL B C 1
ATOM 4928 O O . VAL B 2 152 ? -15.808 13.108 -2.625 1.00 22.04 152 VAL B O 1
ATOM 4932 N N . SER B 2 153 ? -15.117 11.928 -0.853 1.00 23.02 153 SER B N 1
ATOM 4933 C CA . SER B 2 153 ? -15.239 13.086 0.018 1.00 24.81 153 SER B CA 1
ATOM 4934 C C . SER B 2 153 ? -13.985 13.932 -0.071 1.00 24.99 153 SER B C 1
ATOM 4935 O O . SER B 2 153 ? -12.931 13.456 -0.490 1.00 24.62 153 SER B O 1
ATOM 4938 N N . GLU B 2 154 ? -14.106 15.197 0.307 1.00 27.18 154 GLU B N 1
ATOM 4939 C CA . GLU B 2 154 ? -12.940 16.061 0.361 1.00 27.92 154 GLU B CA 1
ATOM 4940 C C . GLU B 2 154 ? -12.198 15.452 1.550 1.00 28.54 154 GLU B C 1
ATOM 4941 O O . GLU B 2 154 ? -12.799 14.745 2.356 1.00 28.61 154 GLU B O 1
ATOM 4947 N N . PRO B 2 155 ? -10.885 15.687 1.665 1.00 29.25 155 PRO B N 1
ATOM 4948 C CA . PRO B 2 155 ? -10.172 15.111 2.809 1.00 29.75 155 PRO B CA 1
ATOM 4949 C C . PRO B 2 155 ? -10.407 15.963 4.065 1.00 31.08 155 PRO B C 1
ATOM 4950 O O . PRO B 2 155 ? -9.455 16.431 4.694 1.00 31.75 155 PRO B O 1
ATOM 4954 N N . ASP B 2 156 ? -11.678 16.158 4.418 1.00 32.03 156 ASP B N 1
ATOM 4955 C CA . ASP B 2 156 ? -12.054 16.968 5.582 1.00 33.34 156 ASP B CA 1
ATOM 4956 C C . ASP B 2 156 ? -12.290 16.191 6.881 1.00 33.66 156 ASP B C 1
ATOM 4957 O O . ASP B 2 156 ? -12.505 16.802 7.933 1.00 34.49 156 ASP B O 1
ATOM 4962 N N . ILE B 2 157 ? -12.262 14.861 6.816 1.00 33.51 157 ILE B N 1
ATOM 4963 C CA . ILE B 2 157 ? -12.487 14.025 7.998 1.00 33.86 157 ILE B CA 1
ATOM 4964 C C . ILE B 2 157 ? -11.281 14.107 8.931 1.00 34.02 157 ILE B C 1
ATOM 4965 O O . ILE B 2 157 ? -10.144 13.964 8.490 1.00 33.23 157 ILE B O 1
ATOM 4970 N N . ARG B 2 158 ? -11.529 14.316 10.221 1.00 32.84 158 ARG B N 1
ATOM 4971 C CA . ARG B 2 158 ? -10.437 14.455 11.175 1.00 33.60 158 ARG B CA 1
ATOM 4972 C C . ARG B 2 158 ? -10.312 13.384 12.256 1.00 35.00 158 ARG B C 1
ATOM 4973 O O . ARG B 2 158 ? -9.441 13.477 13.126 1.00 36.05 158 ARG B O 1
ATOM 4981 N N . SER B 2 159 ? -11.166 12.367 12.206 1.00 34.23 159 SER B N 1
ATOM 4982 C CA . SER B 2 159 ? -11.104 11.290 13.186 1.00 35.93 159 SER B CA 1
ATOM 4983 C C . SER B 2 159 ? -11.936 10.100 12.737 1.00 36.40 159 SER B C 1
ATOM 4984 O O . SER B 2 159 ? -12.815 10.235 11.890 1.00 35.82 159 SER B O 1
ATOM 4987 N N . PRO B 2 160 ? -11.654 8.912 13.290 1.00 37.41 160 PRO B N 1
ATOM 4988 C CA . PRO B 2 160 ? -12.402 7.708 12.930 1.00 38.53 160 PRO B CA 1
ATOM 4989 C C . PRO B 2 160 ? -13.890 7.896 13.219 1.00 40.37 160 PRO B C 1
ATOM 4990 O O . PRO B 2 160 ? -14.742 7.454 12.452 1.00 39.74 160 PRO B O 1
ATOM 4994 N N . LYS B 2 161 ? -14.196 8.559 14.330 1.00 42.03 161 LYS B N 1
ATOM 4995 C CA . LYS B 2 161 ? -15.584 8.804 14.702 1.00 44.47 161 LYS B CA 1
ATOM 4996 C C . LYS B 2 161 ? -16.264 9.646 13.632 1.00 43.60 161 LYS B C 1
ATOM 4997 O O . LYS B 2 161 ? -17.389 9.356 13.231 1.00 43.45 161 LYS B O 1
ATOM 5003 N N . GLU B 2 162 ? -15.580 10.689 13.172 1.00 42.54 162 GLU B N 1
ATOM 5004 C CA . GLU B 2 162 ? -16.136 11.548 12.134 1.00 42.44 162 GLU B CA 1
ATOM 5005 C C . GLU B 2 162 ? -16.365 10.738 10.860 1.00 40.25 162 GLU B C 1
ATOM 5006 O O . GLU B 2 162 ? -17.323 10.977 10.131 1.00 39.80 162 GLU B O 1
ATOM 5012 N N . ALA B 2 163 ? -15.482 9.781 10.602 1.00 38.14 163 ALA B N 1
ATOM 5013 C CA . ALA B 2 163 ? -15.606 8.934 9.423 1.00 38.72 163 ALA B CA 1
ATOM 5014 C C . ALA B 2 163 ? -16.878 8.092 9.530 1.00 38.70 163 ALA B C 1
ATOM 5015 O O . ALA B 2 163 ? -17.577 7.867 8.539 1.00 37.36 163 ALA B O 1
ATOM 5017 N N . TYR B 2 164 ? -17.176 7.630 10.740 1.00 38.75 164 TYR B N 1
ATOM 5018 C CA . TYR B 2 164 ? -18.365 6.820 10.969 1.00 39.26 164 TYR B CA 1
ATOM 5019 C C . TYR B 2 164 ? -19.605 7.693 10.794 1.00 38.12 164 TYR B C 1
ATOM 5020 O O . TYR B 2 164 ? -20.587 7.272 10.187 1.00 37.81 164 TYR B O 1
ATOM 5029 N N . ALA B 2 165 ? -19.548 8.916 11.312 1.00 36.31 165 ALA B N 1
ATOM 5030 C CA . ALA B 2 165 ? -20.669 9.849 11.222 1.00 34.74 165 ALA B CA 1
ATOM 5031 C C . ALA B 2 165 ? -20.950 10.261 9.780 1.00 35.29 165 ALA B C 1
ATOM 5032 O O . ALA B 2 165 ? -22.103 10.448 9.387 1.00 33.68 165 ALA B O 1
ATOM 5034 N N . TYR B 2 166 ? -19.885 10.423 9.004 1.00 33.75 166 TYR B N 1
ATOM 5035 C CA . TYR B 2 166 ? -20.002 10.803 7.599 1.00 31.94 166 TYR B CA 1
ATOM 5036 C C . TYR B 2 166 ? -20.740 9.690 6.862 1.00 31.37 166 TYR B C 1
ATOM 5037 O O . TYR B 2 166 ? -21.697 9.931 6.129 1.00 32.01 166 TYR B O 1
ATOM 5046 N N . LEU B 2 167 ? -20.280 8.466 7.083 1.00 32.05 167 LEU B N 1
ATOM 5047 C CA . LEU B 2 167 ? -20.847 7.293 6.445 1.00 33.92 167 LEU B CA 1
ATOM 5048 C C . LEU B 2 167 ? -22.316 7.088 6.805 1.00 34.80 167 LEU B C 1
ATOM 5049 O O . LEU B 2 167 ? -23.129 6.762 5.942 1.00 34.29 167 LEU B O 1
ATOM 5054 N N . GLU B 2 168 ? -22.659 7.281 8.075 1.00 34.49 168 GLU B N 1
ATOM 5055 C CA . GLU B 2 168 ? -24.040 7.101 8.507 1.00 34.10 168 GLU B CA 1
ATOM 5056 C C . GLU B 2 168 ? -24.969 8.100 7.833 1.00 32.10 168 GLU B C 1
ATOM 5057 O O . GLU B 2 168 ? -26.058 7.739 7.387 1.00 30.02 168 GLU B O 1
ATOM 5063 N N . LYS B 2 169 ? -24.539 9.358 7.762 1.00 30.14 169 LYS B N 1
ATOM 5064 C CA . LYS B 2 169 ? -25.352 10.393 7.141 1.00 29.54 169 LYS B CA 1
ATOM 5065 C C . LYS B 2 169 ? -25.445 10.161 5.639 1.00 28.86 169 LYS B C 1
ATOM 5066 O O . LYS B 2 169 ? -26.529 10.220 5.067 1.00 26.69 169 LYS B O 1
ATOM 5072 N N . LEU B 2 170 ? -24.306 9.894 5.007 1.00 29.21 170 LEU B N 1
ATOM 5073 C CA . LEU B 2 170 ? -24.279 9.648 3.566 1.00 28.26 170 LEU B CA 1
ATOM 5074 C C . LEU B 2 170 ? -25.232 8.508 3.223 1.00 26.82 170 LEU B C 1
ATOM 5075 O O . LEU B 2 170 ? -26.055 8.624 2.318 1.00 27.44 170 LEU B O 1
ATOM 5080 N N . ARG B 2 171 ? -25.113 7.408 3.957 1.00 26.53 171 ARG B N 1
ATOM 5081 C CA . ARG B 2 171 ? -25.955 6.235 3.739 1.00 27.10 171 ARG B CA 1
ATOM 5082 C C . ARG B 2 171 ? -27.425 6.614 3.825 1.00 27.29 171 ARG B C 1
ATOM 5083 O O . ARG B 2 171 ? -28.234 6.215 2.987 1.00 26.07 171 ARG B O 1
ATOM 5091 N N . SER B 2 172 ? -27.762 7.399 4.842 1.00 27.08 172 SER B N 1
ATOM 5092 C CA . SER B 2 172 ? -29.134 7.828 5.042 1.00 27.31 172 SER B CA 1
ATOM 5093 C C . SER B 2 172 ? -29.662 8.663 3.870 1.00 27.40 172 SER B C 1
ATOM 5094 O O . SER B 2 172 ? -30.758 8.411 3.362 1.00 25.07 172 SER B O 1
ATOM 5097 N N . ILE B 2 173 ? -28.890 9.656 3.437 1.00 26.04 173 ILE B N 1
ATOM 5098 C CA . ILE B 2 173 ? -29.324 10.501 2.331 1.00 25.27 173 ILE B CA 1
ATOM 5099 C C . ILE B 2 173 ? -29.538 9.694 1.050 1.00 23.94 173 ILE B C 1
ATOM 5100 O O . ILE B 2 173 ? -30.542 9.866 0.363 1.00 22.45 173 ILE B O 1
ATOM 5105 N N . ILE B 2 174 ? -28.599 8.811 0.733 1.00 23.90 174 ILE B N 1
ATOM 5106 C CA . ILE B 2 174 ? -28.725 8.000 -0.472 1.00 23.34 174 ILE B CA 1
ATOM 5107 C C . ILE B 2 174 ? -29.931 7.073 -0.377 1.00 24.62 174 ILE B C 1
ATOM 5108 O O . ILE B 2 174 ? -30.669 6.899 -1.346 1.00 23.74 174 ILE B O 1
ATOM 5113 N N . GLN B 2 175 ? -30.130 6.481 0.795 1.00 25.05 175 GLN B N 1
ATOM 5114 C CA . GLN B 2 175 ? -31.251 5.571 0.999 1.00 25.48 175 GLN B CA 1
ATOM 5115 C C . GLN B 2 175 ? -32.570 6.284 0.696 1.00 25.31 175 GLN B C 1
ATOM 5116 O O . GLN B 2 175 ? -33.485 5.692 0.124 1.00 25.45 175 GLN B O 1
ATOM 5122 N N . TYR B 2 176 ? -32.661 7.562 1.065 1.00 25.51 176 TYR B N 1
ATOM 5123 C CA . TYR B 2 176 ? -33.867 8.351 0.820 1.00 25.32 176 TYR B CA 1
ATOM 5124 C C . TYR B 2 176 ? -34.159 8.539 -0.670 1.00 25.01 176 TYR B C 1
ATOM 5125 O O . TYR B 2 176 ? -35.320 8.635 -1.071 1.00 25.77 176 TYR B O 1
ATOM 5134 N N . THR B 2 177 ? -33.112 8.613 -1.487 1.00 23.33 177 THR B N 1
ATOM 5135 C CA . THR B 2 177 ? -33.303 8.818 -2.919 1.00 22.96 177 THR B CA 1
ATOM 5136 C C . THR B 2 177 ? -33.866 7.581 -3.612 1.00 23.17 177 THR B C 1
ATOM 5137 O O . THR B 2 177 ? -34.415 7.674 -4.709 1.00 24.17 177 THR B O 1
ATOM 5141 N N . GLY B 2 178 ? -33.712 6.426 -2.973 1.00 23.48 178 GLY B N 1
ATOM 5142 C CA . GLY B 2 178 ? -34.215 5.187 -3.542 1.00 24.16 178 GLY B CA 1
ATOM 5143 C C . GLY B 2 178 ? -33.432 4.622 -4.720 1.00 24.53 178 GLY B C 1
ATOM 5144 O O . GLY B 2 178 ? -33.942 3.768 -5.445 1.00 24.48 178 GLY B O 1
ATOM 5145 N N . VAL B 2 179 ? -32.195 5.070 -4.915 1.00 24.14 179 VAL B N 1
ATOM 5146 C CA . VAL B 2 179 ? -31.386 4.580 -6.034 1.00 23.77 179 VAL B CA 1
ATOM 5147 C C . VAL B 2 179 ? -30.592 3.338 -5.664 1.00 24.15 179 VAL B C 1
ATOM 5148 O O . VAL B 2 179 ? -30.020 2.672 -6.531 1.00 24.62 179 VAL B O 1
ATOM 5152 N N . SER B 2 180 ? -30.563 3.028 -4.372 1.00 24.44 180 SER B N 1
ATOM 5153 C CA . SER B 2 180 ? -29.826 1.877 -3.871 1.00 25.03 180 SER B CA 1
ATOM 5154 C C . SER B 2 180 ? -30.297 1.515 -2.469 1.00 26.04 180 SER B C 1
ATOM 5155 O O . SER B 2 180 ? -30.893 2.341 -1.775 1.00 26.80 180 SER B O 1
ATOM 5158 N N . ASP B 2 181 ? -30.037 0.278 -2.059 1.00 26.84 181 ASP B N 1
ATOM 5159 C CA . ASP B 2 181 ? -30.407 -0.157 -0.718 1.00 28.04 181 ASP B CA 1
ATOM 5160 C C . ASP B 2 181 ? -29.252 0.158 0.224 1.00 28.13 181 ASP B C 1
ATOM 5161 O O . ASP B 2 181 ? -29.388 0.075 1.446 1.00 27.76 181 ASP B O 1
ATOM 5166 N N . VAL B 2 182 ? -28.116 0.524 -0.367 1.00 28.53 182 VAL B N 1
ATOM 5167 C CA . VAL B 2 182 ? -26.907 0.880 0.371 1.00 27.84 182 VAL B CA 1
ATOM 5168 C C . VAL B 2 182 ? -26.695 0.143 1.692 1.00 28.35 182 VAL B C 1
ATOM 5169 O O . VAL B 2 182 ? -26.794 0.732 2.773 1.00 27.40 182 VAL B O 1
ATOM 5173 N N . LYS B 2 183 ? -26.398 -1.149 1.589 1.00 28.67 183 LYS B N 1
ATOM 5174 C CA . LYS B 2 183 ? -26.137 -1.993 2.752 1.00 30.38 183 LYS B CA 1
ATOM 5175 C C . LYS B 2 183 ? -24.751 -2.605 2.595 1.00 29.08 183 LYS B C 1
ATOM 5176 O O . LYS B 2 183 ? -24.506 -3.362 1.659 1.00 29.36 183 LYS B O 1
ATOM 5182 N N . MET B 2 184 ? -23.841 -2.282 3.506 1.00 30.63 184 MET B N 1
ATOM 5183 C CA . MET B 2 184 ? -22.490 -2.818 3.409 1.00 33.60 184 MET B CA 1
ATOM 5184 C C . MET B 2 184 ? -22.451 -4.341 3.483 1.00 35.27 184 MET B C 1
ATOM 5185 O O . MET B 2 184 ? -21.667 -4.979 2.780 1.00 34.37 184 MET B O 1
ATOM 5190 N N . GLU B 2 185 ? -23.308 -4.923 4.320 1.00 37.00 185 GLU B N 1
ATOM 5191 C CA . GLU B 2 185 ? -23.349 -6.376 4.469 1.00 39.37 185 GLU B CA 1
ATOM 5192 C C . GLU B 2 185 ? -23.693 -7.084 3.161 1.00 39.14 185 GLU B C 1
ATOM 5193 O O . GLU B 2 185 ? -23.374 -8.257 2.984 1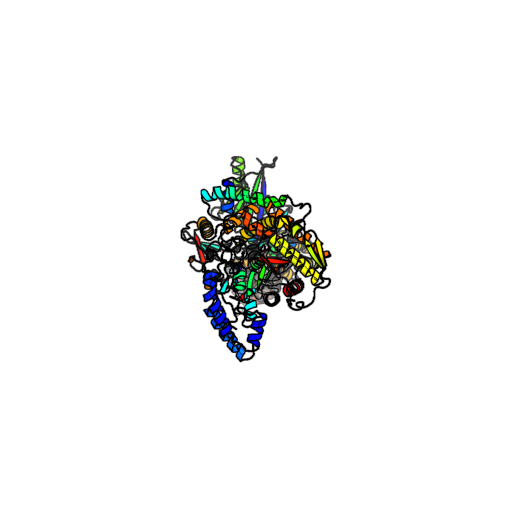.00 40.26 185 GLU B O 1
ATOM 5199 N N . GLU B 2 186 ? -24.343 -6.371 2.245 1.00 38.12 186 GLU B N 1
ATOM 5200 C CA . GLU B 2 186 ? -24.723 -6.950 0.963 1.00 37.81 186 GLU B CA 1
ATOM 5201 C C . GLU B 2 186 ? -23.877 -6.397 -0.184 1.00 35.90 186 GLU B C 1
ATOM 5202 O O . GLU B 2 186 ? -24.051 -6.785 -1.337 1.00 34.68 186 GLU B O 1
ATOM 5208 N N . GLY B 2 187 ? -22.966 -5.487 0.139 1.00 34.60 187 GLY B N 1
ATOM 5209 C CA . GLY B 2 187 ? -22.102 -4.914 -0.877 1.00 34.24 187 GLY B CA 1
ATOM 5210 C C . GLY B 2 187 ? -22.676 -3.771 -1.698 1.00 31.36 187 GLY B C 1
ATOM 5211 O O . GLY B 2 187 ? -21.994 -3.257 -2.587 1.00 31.16 187 GLY B O 1
ATOM 5212 N N . SER B 2 188 ? -23.912 -3.366 -1.418 1.00 28.20 188 SER B N 1
ATOM 5213 C CA . SER B 2 188 ? -24.528 -2.275 -2.168 1.00 27.72 188 SER B CA 1
ATOM 5214 C C . SER B 2 188 ? -23.976 -0.926 -1.707 1.00 27.07 188 SER B C 1
ATOM 5215 O O . SER B 2 188 ? -24.312 0.125 -2.260 1.00 24.93 188 SER B O 1
ATOM 5218 N N . LEU B 2 189 ? -23.138 -0.977 -0.678 1.00 26.20 189 LEU B N 1
ATOM 5219 C CA . LEU B 2 189 ? -22.469 0.198 -0.134 1.00 27.89 189 LEU B CA 1
ATOM 5220 C C . LEU B 2 189 ? -21.063 -0.271 0.213 1.00 28.26 189 LEU B C 1
ATOM 5221 O O . LEU B 2 189 ? -20.891 -1.233 0.964 1.00 28.72 189 LEU B O 1
ATOM 5226 N N . ARG B 2 190 ? -20.064 0.399 -0.349 1.00 24.92 190 ARG B N 1
ATOM 5227 C CA . ARG B 2 190 ? -18.676 0.037 -0.116 1.00 24.52 190 ARG B CA 1
ATOM 5228 C C . ARG B 2 190 ? -17.897 1.283 0.260 1.00 26.25 190 ARG B C 1
ATOM 5229 O O . ARG B 2 190 ? -18.267 2.395 -0.118 1.00 26.68 190 ARG B O 1
ATOM 5237 N N . CYS B 2 191 ? -16.812 1.094 0.999 1.00 28.00 191 CYS B N 1
ATOM 5238 C CA . CYS B 2 191 ? -16.005 2.222 1.429 1.00 28.98 191 CYS B CA 1
ATOM 5239 C C . CYS B 2 191 ? -14.552 1.860 1.670 1.00 30.07 191 CYS B C 1
ATOM 5240 O O . CYS B 2 191 ? -14.242 0.923 2.411 1.00 30.87 191 CYS B O 1
ATOM 5243 N N . ASP B 2 192 ? -13.668 2.599 1.010 1.00 28.36 192 ASP B N 1
ATOM 5244 C CA . ASP B 2 192 ? -12.234 2.435 1.178 1.00 28.45 192 ASP B CA 1
ATOM 5245 C C . ASP B 2 192 ? -11.857 3.725 1.903 1.00 29.36 192 ASP B C 1
ATOM 5246 O O . ASP B 2 192 ? -12.456 4.775 1.655 1.00 28.19 192 ASP B O 1
ATOM 5251 N N . ALA B 2 193 ? -10.890 3.657 2.806 1.00 29.18 193 ALA B N 1
ATOM 5252 C CA . ALA B 2 193 ? -10.500 4.849 3.546 1.00 30.79 193 ALA B CA 1
ATOM 5253 C C . ALA B 2 193 ? -9.046 5.215 3.285 1.00 30.40 193 ALA B C 1
ATOM 5254 O O . ALA B 2 193 ? -8.193 4.342 3.135 1.00 32.47 193 ALA B O 1
ATOM 5256 N N . ASN B 2 194 ? -8.778 6.513 3.220 1.00 28.60 194 ASN B N 1
ATOM 5257 C CA . ASN B 2 194 ? -7.433 7.011 2.977 1.00 28.19 194 ASN B CA 1
ATOM 5258 C C . ASN B 2 194 ? -7.066 7.915 4.142 1.00 27.33 194 ASN B C 1
ATOM 5259 O O . ASN B 2 194 ? -7.790 8.856 4.459 1.00 27.10 194 ASN B O 1
ATOM 5264 N N . ILE B 2 195 ? -5.939 7.627 4.778 1.00 27.95 195 ILE B N 1
ATOM 5265 C CA . ILE B 2 195 ? -5.536 8.399 5.941 1.00 28.40 195 ILE B CA 1
ATOM 5266 C C . ILE B 2 195 ? -4.038 8.683 6.013 1.00 27.65 195 ILE B C 1
ATOM 5267 O O . ILE B 2 195 ? -3.213 7.868 5.603 1.00 26.86 195 ILE B O 1
ATOM 5272 N N . SER B 2 196 ? -3.700 9.862 6.525 1.00 28.53 196 SER B N 1
ATOM 5273 C CA . SER B 2 196 ? -2.308 10.262 6.685 1.00 30.14 196 SER B CA 1
ATOM 5274 C C . SER B 2 196 ? -2.249 11.327 7.777 1.00 29.59 196 SER B C 1
ATOM 5275 O O . SER B 2 196 ? -3.178 12.118 7.920 1.00 29.02 196 SER B O 1
ATOM 5278 N N . LEU B 2 197 ? -1.159 11.337 8.541 1.00 30.49 197 LEU B N 1
ATOM 5279 C CA . LEU B 2 197 ? -0.993 12.288 9.640 1.00 32.58 197 LEU B CA 1
ATOM 5280 C C . LEU B 2 197 ? -0.007 13.411 9.335 1.00 32.74 197 LEU B C 1
ATOM 5281 O O . LEU B 2 197 ? 1.011 13.195 8.679 1.00 31.86 197 LEU B O 1
ATOM 5286 N N . ARG B 2 198 ? -0.315 14.609 9.828 1.00 32.91 198 ARG B N 1
ATOM 5287 C CA . ARG B 2 198 ? 0.541 15.773 9.622 1.00 34.44 198 ARG B CA 1
ATOM 5288 C C . ARG B 2 198 ? 0.895 16.450 10.941 1.00 35.49 198 ARG B C 1
ATOM 5289 O O . ARG B 2 198 ? 0.040 17.053 11.588 1.00 36.21 198 ARG B O 1
ATOM 5297 N N . PRO B 2 199 ? 2.163 16.354 11.361 1.00 36.85 199 PRO B N 1
ATOM 5298 C CA . PRO B 2 199 ? 2.560 16.994 12.620 1.00 37.24 199 PRO B CA 1
ATOM 5299 C C . PRO B 2 199 ? 2.283 18.494 12.540 1.00 37.91 199 PRO B C 1
ATOM 5300 O O . PRO B 2 199 ? 2.710 19.157 11.594 1.00 37.30 199 PRO B O 1
ATOM 5304 N N . TYR B 2 200 ? 1.560 19.022 13.524 1.00 39.03 200 TYR B N 1
ATOM 5305 C CA . TYR B 2 200 ? 1.219 20.440 13.548 1.00 42.42 200 TYR B CA 1
ATOM 5306 C C . TYR B 2 200 ? 2.448 21.336 13.437 1.00 43.04 200 TYR B C 1
ATOM 5307 O O . TYR B 2 200 ? 3.524 20.996 13.926 1.00 43.53 200 TYR B O 1
ATOM 5316 N N . GLY B 2 201 ? 2.282 22.478 12.780 1.00 43.92 201 GLY B N 1
ATOM 5317 C CA . GLY B 2 201 ? 3.388 23.404 12.628 1.00 45.57 201 GLY B CA 1
ATOM 5318 C C . GLY B 2 201 ? 3.978 23.434 11.235 1.00 46.40 201 GLY B C 1
ATOM 5319 O O . GLY B 2 201 ? 4.355 24.495 10.741 1.00 47.60 201 GLY B O 1
ATOM 5320 N N . GLN B 2 202 ? 4.069 22.274 10.595 1.00 46.22 202 GLN B N 1
ATOM 5321 C CA . GLN B 2 202 ? 4.621 22.205 9.248 1.00 46.22 202 GLN B CA 1
ATOM 5322 C C . GLN B 2 202 ? 3.618 21.587 8.271 1.00 46.85 202 GLN B C 1
ATOM 5323 O O . GLN B 2 202 ? 2.489 21.279 8.656 1.00 46.93 202 GLN B O 1
ATOM 5329 N N . GLU B 2 203 ? 4.018 21.403 7.016 1.00 46.72 203 GLU B N 1
ATOM 5330 C CA . GLU B 2 203 ? 3.092 20.880 6.016 1.00 47.48 203 GLU B CA 1
ATOM 5331 C C . GLU B 2 203 ? 3.329 19.464 5.488 1.00 46.28 203 GLU B C 1
ATOM 5332 O O . GLU B 2 203 ? 2.504 18.945 4.737 1.00 46.11 203 GLU B O 1
ATOM 5338 N N . LYS B 2 204 ? 4.437 18.838 5.871 1.00 44.21 204 LYS B N 1
ATOM 5339 C CA . LYS B 2 204 ? 4.728 17.485 5.399 1.00 42.34 204 LYS B CA 1
ATOM 5340 C C . LYS B 2 204 ? 3.898 16.430 6.123 1.00 39.89 204 LYS B C 1
ATOM 5341 O O . LYS B 2 204 ? 3.640 16.537 7.322 1.00 38.47 204 LYS B O 1
ATOM 5347 N N . PHE B 2 205 ? 3.490 15.405 5.383 1.00 37.61 205 PHE B N 1
ATOM 5348 C CA . PHE B 2 205 ? 2.702 14.316 5.943 1.00 36.22 205 PHE B CA 1
ATOM 5349 C C . PHE B 2 205 ? 3.575 13.096 6.181 1.00 34.60 205 PHE B C 1
ATOM 5350 O O . PHE B 2 205 ? 4.631 12.947 5.568 1.00 35.13 205 PHE B O 1
ATOM 5358 N N . GLY B 2 206 ? 3.133 12.229 7.085 1.00 32.85 206 GLY B N 1
ATOM 5359 C CA . GLY B 2 206 ? 3.863 11.006 7.341 1.00 31.65 206 GLY B CA 1
ATOM 5360 C C . GLY B 2 206 ? 3.407 10.030 6.270 1.00 31.62 206 GLY B C 1
ATOM 5361 O O . GLY B 2 206 ? 2.869 10.452 5.248 1.00 29.21 206 GLY B O 1
ATOM 5362 N N . THR B 2 207 ? 3.607 8.735 6.484 1.00 32.61 207 THR B N 1
ATOM 5363 C CA . THR B 2 207 ? 3.182 7.754 5.492 1.00 35.19 207 THR B CA 1
ATOM 5364 C C . THR B 2 207 ? 1.679 7.891 5.243 1.00 34.92 207 THR B C 1
ATOM 5365 O O . THR B 2 207 ? 0.928 8.308 6.129 1.00 33.71 207 THR B O 1
ATOM 5369 N N . LYS B 2 208 ? 1.248 7.561 4.029 1.00 34.80 208 LYS B N 1
ATOM 5370 C CA . LYS B 2 208 ? -0.165 7.634 3.670 1.00 33.55 208 LYS B CA 1
ATOM 5371 C C . LYS B 2 208 ? -0.634 6.222 3.365 1.00 34.59 208 LYS B C 1
ATOM 5372 O O . LYS B 2 208 ? 0.069 5.459 2.701 1.00 34.27 208 LYS B O 1
ATOM 5378 N N . ALA B 2 209 ? -1.817 5.869 3.853 1.00 33.21 209 ALA B N 1
ATOM 5379 C CA . ALA B 2 209 ? -2.325 4.527 3.631 1.00 33.65 209 ALA B CA 1
ATOM 5380 C C . ALA B 2 209 ? -3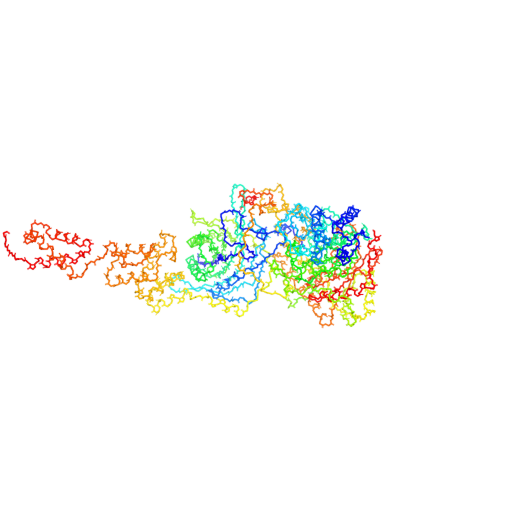.747 4.463 3.108 1.00 33.22 209 ALA B C 1
ATOM 5381 O O . ALA B 2 209 ? -4.607 5.253 3.496 1.00 32.09 209 ALA B O 1
ATOM 5383 N N . GLU B 2 210 ? -3.977 3.516 2.206 1.00 34.97 210 GLU B N 1
ATOM 5384 C CA . GLU B 2 210 ? -5.299 3.276 1.647 1.00 34.80 210 GLU B CA 1
ATOM 5385 C C . GLU B 2 210 ? -5.746 1.992 2.338 1.00 35.30 210 GLU B C 1
ATOM 5386 O O . GLU B 2 210 ? -5.084 0.958 2.229 1.00 34.28 210 GLU B O 1
ATOM 5392 N N . LEU B 2 211 ? -6.856 2.064 3.062 1.00 34.86 211 LEU B N 1
ATOM 5393 C CA . LEU B 2 211 ? -7.358 0.912 3.793 1.00 36.63 211 LEU B CA 1
ATOM 5394 C C . LEU B 2 211 ? -8.461 0.168 3.061 1.00 37.33 211 LEU B C 1
ATOM 5395 O O . LEU B 2 211 ? -9.489 0.742 2.704 1.00 34.78 211 LEU B O 1
ATOM 5400 N N . LYS B 2 212 ? -8.237 -1.125 2.855 1.00 39.50 212 LYS B N 1
ATOM 5401 C CA . LYS B 2 212 ? -9.200 -1.973 2.169 1.00 41.91 212 LYS B CA 1
ATOM 5402 C C . LYS B 2 212 ? -9.835 -2.995 3.108 1.00 42.64 212 LYS B C 1
ATOM 5403 O O . LYS B 2 212 ? -9.379 -3.184 4.239 1.00 41.61 212 LYS B O 1
ATOM 5409 N N . ASN B 2 213 ? -10.885 -3.649 2.627 1.00 44.01 213 ASN B N 1
ATOM 5410 C CA . ASN B 2 213 ? -11.612 -4.642 3.403 1.00 44.72 213 ASN B CA 1
ATOM 5411 C C . ASN B 2 213 ? -12.309 -4.087 4.647 1.00 44.91 213 ASN B C 1
ATOM 5412 O O . ASN B 2 213 ? -12.258 -4.690 5.721 1.00 45.31 213 ASN B O 1
ATOM 5417 N N . LEU B 2 214 ? -12.922 -2.915 4.518 1.00 44.23 214 LEU B N 1
ATOM 5418 C CA . LEU B 2 214 ? -13.675 -2.319 5.621 1.00 43.94 214 LEU B CA 1
ATOM 5419 C C . LEU B 2 214 ? -15.088 -2.653 5.166 1.00 43.89 214 LEU B C 1
ATOM 5420 O O . LEU B 2 214 ? -15.683 -1.922 4.381 1.00 42.69 214 LEU B O 1
ATOM 5425 N N . ASN B 2 215 ? -15.609 -3.772 5.653 1.00 44.67 215 ASN B N 1
ATOM 5426 C CA . ASN B 2 215 ? -16.922 -4.245 5.242 1.00 44.30 215 ASN B CA 1
ATOM 5427 C C . ASN B 2 215 ? -18.137 -3.812 6.058 1.00 43.92 215 ASN B C 1
ATOM 5428 O O . ASN B 2 215 ? -19.237 -4.320 5.852 1.00 44.90 215 ASN B O 1
ATOM 5433 N N . SER B 2 216 ? -17.951 -2.865 6.970 0.50 43.29 216 SER B N 1
ATOM 5434 C CA . SER B 2 216 ? -19.062 -2.373 7.779 0.50 42.41 216 SER B CA 1
ATOM 5435 C C . SER B 2 216 ? -18.703 -1.030 8.396 0.50 42.67 216 SER B C 1
ATOM 5436 O O . SER B 2 216 ? -17.535 -0.648 8.424 0.50 42.45 216 SER B O 1
ATOM 5440 N N . PHE B 2 217 ? -19.712 -0.320 8.889 1.00 43.13 217 PHE B N 1
ATOM 5441 C CA . PHE B 2 217 ? -19.518 0.989 9.506 1.00 44.19 217 PHE B CA 1
ATOM 5442 C C . PHE B 2 217 ? -18.578 0.916 10.705 1.00 45.71 217 PHE B C 1
ATOM 5443 O O . PHE B 2 217 ? -17.793 1.837 10.944 1.00 44.67 217 PHE B O 1
ATOM 5451 N N . ASN B 2 218 ? -18.667 -0.179 11.453 0.50 45.58 218 ASN B N 1
ATOM 5452 C CA . ASN B 2 218 ? -17.831 -0.381 12.631 0.50 45.88 218 ASN B CA 1
ATOM 5453 C C . ASN B 2 218 ? -16.402 -0.728 12.242 0.50 45.28 218 ASN B C 1
ATOM 5454 O O . ASN B 2 218 ? -15.450 -0.273 12.876 0.50 44.82 218 ASN B O 1
ATOM 5462 N N . TYR B 2 219 ? -16.257 -1.538 11.199 1.00 44.76 219 TYR B N 1
ATOM 5463 C CA . TYR B 2 219 ? -14.941 -1.940 10.733 1.00 45.35 219 TYR B CA 1
ATOM 5464 C C . TYR B 2 219 ? -14.209 -0.753 10.109 1.00 44.44 219 TYR B C 1
ATOM 5465 O O . TYR B 2 219 ? -12.979 -0.724 10.076 1.00 43.47 219 TYR B O 1
ATOM 5474 N N . VAL B 2 220 ? -14.967 0.225 9.621 1.00 42.86 220 VAL B N 1
ATOM 5475 C CA . VAL B 2 220 ? -14.370 1.413 9.028 1.00 42.36 220 VAL B CA 1
ATOM 5476 C C . VAL B 2 220 ? -13.761 2.242 10.155 1.00 42.55 220 VAL B C 1
ATOM 5477 O O . VAL B 2 220 ? -12.582 2.596 10.117 1.00 40.71 220 VAL B O 1
ATOM 5481 N N . ARG B 2 221 ? -14.574 2.539 11.162 1.00 43.17 221 ARG B N 1
ATOM 5482 C CA . ARG B 2 221 ? -14.118 3.317 12.307 1.00 45.08 221 ARG B CA 1
ATOM 5483 C C . ARG B 2 221 ? -12.992 2.604 13.053 1.00 44.75 221 ARG B C 1
ATOM 5484 O O . ARG B 2 221 ? -12.022 3.232 13.471 1.00 44.01 221 ARG B O 1
ATOM 5492 N N . LYS B 2 222 ? -13.129 1.291 13.217 1.00 45.09 222 LYS B N 1
ATOM 5493 C CA . LYS B 2 222 ? -12.126 0.499 13.917 1.00 45.25 222 LYS B CA 1
ATOM 5494 C C . LYS B 2 222 ? -10.848 0.347 13.106 1.00 44.84 222 LYS B C 1
ATOM 5495 O O . LYS B 2 222 ? -9.756 0.255 13.668 1.00 44.34 222 LYS B O 1
ATOM 5501 N N . GLY B 2 223 ? -10.985 0.314 11.784 1.00 43.51 223 GLY B N 1
ATOM 5502 C CA . GLY B 2 223 ? -9.816 0.188 10.935 1.00 42.44 223 GLY B CA 1
ATOM 5503 C C . GLY B 2 223 ? -9.016 1.475 10.994 1.00 41.31 223 GLY B C 1
ATOM 5504 O O . GLY B 2 223 ? -7.787 1.457 11.074 1.00 40.74 223 GLY B O 1
ATOM 5505 N N . LEU B 2 224 ? -9.728 2.595 10.963 1.00 40.32 224 LEU B N 1
ATOM 5506 C CA . LEU B 2 224 ? -9.111 3.911 11.023 1.00 41.01 224 LEU B CA 1
ATOM 5507 C C . LEU B 2 224 ? -8.497 4.172 12.396 1.00 42.38 224 LEU B C 1
ATOM 5508 O O . LEU B 2 224 ? -7.448 4.807 12.500 1.00 41.57 224 LEU B O 1
ATOM 5513 N N . GLU B 2 225 ? -9.145 3.681 13.449 1.00 42.36 225 GLU B N 1
ATOM 5514 C CA . GLU B 2 225 ? -8.628 3.880 14.799 1.00 43.74 225 GLU B CA 1
ATOM 5515 C C . GLU B 2 225 ? -7.270 3.211 14.945 1.00 43.21 225 GLU B C 1
ATOM 5516 O O . GLU B 2 225 ? -6.329 3.796 15.482 1.00 43.75 225 GLU B O 1
ATOM 5522 N N . TYR B 2 226 ? -7.168 1.984 14.453 1.00 43.06 226 TYR B N 1
ATOM 5523 C CA . TYR B 2 226 ? -5.918 1.253 14.532 1.00 43.12 226 TYR B CA 1
ATOM 5524 C C . TYR B 2 226 ? -4.849 1.864 13.631 1.00 42.64 226 TYR B C 1
ATOM 5525 O O . TYR B 2 226 ? -3.683 1.956 14.015 1.00 42.80 226 TYR B O 1
ATOM 5534 N N . GLU B 2 227 ? -5.249 2.281 12.434 1.00 40.46 227 GLU B N 1
ATOM 5535 C CA . GLU B 2 227 ? -4.308 2.865 11.486 1.00 39.20 227 GLU B CA 1
ATOM 5536 C C . GLU B 2 227 ? -3.787 4.201 11.988 1.00 37.27 227 GLU B C 1
ATOM 5537 O O . GLU B 2 227 ? -2.606 4.513 11.838 1.00 34.52 227 GLU B O 1
ATOM 5543 N N . GLU B 2 228 ? -4.675 4.989 12.581 1.00 36.97 228 GLU B N 1
ATOM 5544 C CA . GLU B 2 228 ? -4.298 6.293 13.104 1.00 38.77 228 GLU B CA 1
ATOM 5545 C C . GLU B 2 228 ? -3.226 6.136 14.179 1.00 40.23 228 GLU B C 1
ATOM 5546 O O . GLU B 2 228 ? -2.283 6.924 14.251 1.00 39.26 228 GLU B O 1
ATOM 5552 N N . LYS B 2 229 ? -3.373 5.107 15.009 1.00 41.83 229 LYS B N 1
ATOM 5553 C CA . LYS B 2 229 ? -2.421 4.854 16.079 1.00 44.02 229 LYS B CA 1
ATOM 5554 C C . LYS B 2 229 ? -1.116 4.286 15.522 1.00 44.18 229 LYS B C 1
ATOM 5555 O O . LYS B 2 229 ? -0.031 4.660 15.968 1.00 44.58 229 LYS B O 1
ATOM 5561 N N . ARG B 2 230 ? -1.224 3.385 14.547 1.00 43.65 230 ARG B N 1
ATOM 5562 C CA . ARG B 2 230 ? -0.041 2.787 13.932 1.00 43.56 230 ARG B CA 1
ATOM 5563 C C . ARG B 2 230 ? 0.790 3.894 13.293 1.00 43.94 230 ARG B C 1
ATOM 5564 O O . ARG B 2 230 ? 2.013 3.931 13.435 1.00 44.09 230 ARG B O 1
ATOM 5572 N N . GLN B 2 231 ? 0.113 4.795 12.587 1.00 43.12 231 GLN B N 1
ATOM 5573 C CA . GLN B 2 231 ? 0.786 5.901 11.928 1.00 42.43 231 GLN B CA 1
ATOM 5574 C C . GLN B 2 231 ? 1.386 6.860 12.943 1.00 43.89 231 GLN B C 1
ATOM 5575 O O . GLN B 2 231 ? 2.416 7.482 12.690 1.00 42.70 231 GLN B O 1
ATOM 5581 N N . GLU B 2 232 ? 0.739 6.983 14.095 1.00 45.58 232 GLU B N 1
ATOM 5582 C CA . GLU B 2 232 ? 1.254 7.859 15.133 1.00 47.09 232 GLU B CA 1
ATOM 5583 C C . GLU B 2 232 ? 2.598 7.306 15.583 1.00 47.26 232 GLU B C 1
ATOM 5584 O O . GLU B 2 232 ? 3.584 8.035 15.658 1.00 46.71 232 GLU B O 1
ATOM 5590 N N . GLU B 2 233 ? 2.633 6.007 15.865 1.00 47.30 233 GLU B N 1
ATOM 5591 C CA . GLU B 2 233 ? 3.860 5.359 16.305 1.00 49.28 233 GLU B CA 1
ATOM 5592 C C . GLU B 2 233 ? 4.960 5.475 15.254 1.00 48.72 233 GLU B C 1
ATOM 5593 O O . GLU B 2 233 ? 6.118 5.727 15.587 1.00 48.41 233 GLU B O 1
ATOM 5599 N N . GLU B 2 234 ? 4.598 5.299 13.986 1.00 47.16 234 GLU B N 1
ATOM 5600 C CA . GLU B 2 234 ? 5.574 5.405 12.906 1.00 47.12 234 GLU B CA 1
ATOM 5601 C C . GLU B 2 234 ? 6.122 6.826 12.857 1.00 46.88 234 GLU B C 1
ATOM 5602 O O . GLU B 2 234 ? 7.307 7.042 12.600 1.00 44.84 234 GLU B O 1
ATOM 5608 N N . LEU B 2 235 ? 5.249 7.794 13.106 1.00 47.86 235 LEU B N 1
ATOM 5609 C CA . LEU B 2 235 ? 5.641 9.197 13.094 1.00 50.22 235 LEU B CA 1
ATOM 5610 C C . LEU B 2 235 ? 6.678 9.449 14.186 1.00 51.72 235 LEU B C 1
ATOM 5611 O O . LEU B 2 235 ? 7.696 10.100 13.955 1.00 51.80 235 LEU B O 1
ATOM 5616 N N . LEU B 2 236 ? 6.410 8.916 15.374 1.00 52.86 236 LEU B N 1
ATOM 5617 C CA . LEU B 2 236 ? 7.303 9.075 16.515 1.00 54.35 236 LEU B CA 1
ATOM 5618 C C . LEU B 2 236 ? 8.573 8.237 16.390 1.00 55.47 236 LEU B C 1
ATOM 5619 O O . LEU B 2 236 ? 9.621 8.613 16.914 1.00 56.04 236 LEU B O 1
ATOM 5624 N N . ASN B 2 237 ? 8.478 7.105 15.699 1.00 56.75 237 ASN B N 1
ATOM 5625 C CA . ASN B 2 237 ? 9.628 6.223 15.513 1.00 57.79 237 ASN B CA 1
ATOM 5626 C C . ASN B 2 237 ? 10.473 6.639 14.311 1.00 57.63 237 ASN B C 1
ATOM 5627 O O . ASN B 2 237 ? 11.519 6.047 14.042 1.00 57.74 237 ASN B O 1
ATOM 5632 N N . GLY B 2 238 ? 10.012 7.655 13.588 1.00 57.57 238 GLY B N 1
ATOM 5633 C CA . GLY B 2 238 ? 10.740 8.128 12.424 1.00 56.47 238 GLY B CA 1
ATOM 5634 C C . GLY B 2 238 ? 10.762 7.124 11.286 1.00 56.58 238 GLY B C 1
ATOM 5635 O O . GLY B 2 238 ? 11.658 7.149 10.443 1.00 55.93 238 GLY B O 1
ATOM 5636 N N . GLY B 2 239 ? 9.768 6.241 11.260 1.00 56.25 239 GLY B N 1
ATOM 5637 C CA . GLY B 2 239 ? 9.693 5.235 10.215 1.00 56.07 239 GLY B CA 1
ATOM 5638 C C . GLY B 2 239 ? 9.635 5.837 8.824 1.00 56.28 239 GLY B C 1
ATOM 5639 O O . GLY B 2 239 ? 9.341 7.021 8.665 1.00 56.62 239 GLY B O 1
ATOM 5640 N N . GLU B 2 240 ? 9.911 5.017 7.815 1.00 56.78 240 GLU B N 1
ATOM 5641 C CA . GLU B 2 240 ? 9.894 5.470 6.433 1.00 57.43 240 GLU B CA 1
ATOM 5642 C C . GLU B 2 240 ? 8.517 5.919 5.973 1.00 56.85 240 GLU B C 1
ATOM 5643 O O . GLU B 2 240 ? 7.498 5.323 6.323 1.00 56.54 240 GLU B O 1
ATOM 5649 N N . ILE B 2 241 ? 8.501 6.984 5.182 1.00 56.50 241 ILE B N 1
ATOM 5650 C CA . ILE B 2 241 ? 7.265 7.541 4.653 1.00 56.20 241 ILE B CA 1
ATOM 5651 C C . ILE B 2 241 ? 6.996 6.959 3.271 1.00 56.09 241 ILE B C 1
ATOM 5652 O O . ILE B 2 241 ? 7.928 6.652 2.530 1.00 56.38 241 ILE B O 1
ATOM 5657 N N . GLY B 2 242 ? 5.721 6.795 2.931 1.00 55.76 242 GLY B N 1
ATOM 5658 C CA . GLY B 2 242 ? 5.382 6.248 1.632 1.00 54.65 242 GLY B CA 1
ATOM 5659 C C . GLY B 2 242 ? 3.900 6.017 1.433 1.00 53.92 242 GLY B C 1
ATOM 5660 O O . GLY B 2 242 ? 3.102 6.247 2.342 1.00 54.71 242 GLY B O 1
ATOM 5661 N N . GLN B 2 243 ? 3.535 5.569 0.234 1.00 52.85 243 GLN B N 1
ATOM 5662 C CA . GLN B 2 243 ? 2.144 5.289 -0.101 1.00 51.50 243 GLN B CA 1
ATOM 5663 C C . GLN B 2 243 ? 1.891 3.801 0.084 1.00 50.17 243 GLN B C 1
ATOM 5664 O O . GLN B 2 243 ? 2.435 2.971 -0.641 1.00 49.67 243 GLN B O 1
ATOM 5670 N N . GLU B 2 244 ? 1.063 3.473 1.067 1.00 48.38 244 GLU B N 1
ATOM 5671 C CA . GLU B 2 244 ? 0.758 2.087 1.376 1.00 47.02 244 GLU B CA 1
ATOM 5672 C C . GLU B 2 244 ? -0.688 1.705 1.121 1.00 45.32 244 GLU B C 1
ATOM 5673 O O . GLU B 2 244 ? -1.591 2.533 1.202 1.00 44.94 244 GLU B O 1
ATOM 5679 N N . THR B 2 245 ? -0.890 0.434 0.802 1.00 44.25 245 THR B N 1
ATOM 5680 C CA . THR B 2 245 ? -2.221 -0.101 0.584 1.00 42.99 245 THR B CA 1
ATOM 5681 C C . THR B 2 245 ? -2.280 -1.228 1.603 1.00 42.10 245 THR B C 1
ATOM 5682 O O . THR B 2 245 ? -1.538 -2.200 1.504 1.00 42.00 245 THR B O 1
ATOM 5686 N N . ARG B 2 246 ? -3.140 -1.080 2.600 1.00 41.19 246 ARG B N 1
ATOM 5687 C CA . ARG B 2 246 ? -3.256 -2.081 3.645 1.00 42.94 246 ARG B CA 1
ATOM 5688 C C . ARG B 2 246 ? -4.664 -2.648 3.695 1.00 43.83 246 ARG B C 1
ATOM 5689 O O . ARG B 2 246 ? -5.629 -1.966 3.351 1.00 43.19 246 ARG B O 1
ATOM 5697 N N . ARG B 2 247 ? -4.775 -3.900 4.126 1.00 46.16 247 ARG B N 1
ATOM 5698 C CA . ARG B 2 247 ? -6.070 -4.560 4.234 1.00 48.95 247 ARG B CA 1
ATOM 5699 C C . ARG B 2 247 ? -6.393 -4.804 5.701 1.00 49.52 247 ARG B C 1
ATOM 5700 O O . ARG B 2 247 ? -5.564 -5.314 6.454 1.00 50.67 247 ARG B O 1
ATOM 5708 N N . PHE B 2 248 ? -7.598 -4.423 6.105 1.00 49.62 248 PHE B N 1
ATOM 5709 C CA . PHE B 2 248 ? -8.028 -4.593 7.485 1.00 50.65 248 PHE B CA 1
ATOM 5710 C C . PHE B 2 248 ? -8.325 -6.058 7.791 1.00 51.73 248 PHE B C 1
ATOM 5711 O O . PHE B 2 248 ? -8.829 -6.789 6.939 1.00 50.48 248 PHE B O 1
ATOM 5719 N N . ASP B 2 249 ? -7.993 -6.479 9.008 1.00 53.28 249 ASP B N 1
ATOM 5720 C CA . ASP B 2 249 ? -8.223 -7.853 9.443 1.00 55.00 249 ASP B CA 1
ATOM 5721 C C . ASP B 2 249 ? -9.348 -7.855 10.468 1.00 55.59 249 ASP B C 1
ATOM 5722 O O . ASP B 2 249 ? -9.197 -7.330 11.570 1.00 55.30 249 ASP B O 1
ATOM 5727 N N . GLU B 2 250 ? -10.475 -8.447 10.098 1.00 56.98 250 GLU B N 1
ATOM 5728 C CA . GLU B 2 250 ? -11.633 -8.504 10.979 1.00 58.69 250 GLU B CA 1
ATOM 5729 C C . GLU B 2 250 ? -11.399 -9.374 12.216 1.00 58.90 250 GLU B C 1
ATOM 5730 O O . GLU B 2 250 ? -11.912 -9.080 13.297 1.00 58.12 250 GLU B O 1
ATOM 5736 N N . SER B 2 251 ? -10.616 -10.437 12.057 1.00 59.09 251 SER B N 1
ATOM 5737 C CA . SER B 2 251 ? -10.337 -11.348 13.163 1.00 60.29 251 SER B CA 1
ATOM 5738 C C . SER B 2 251 ? -9.186 -10.884 14.053 1.00 60.84 251 SER B C 1
ATOM 5739 O O . SER B 2 251 ? -8.738 -11.627 14.927 1.00 60.88 251 SER B O 1
ATOM 5742 N N . THR B 2 252 ? -8.714 -9.659 13.839 1.00 61.31 252 THR B N 1
ATOM 5743 C CA . THR B 2 252 ? -7.609 -9.125 14.632 1.00 60.95 252 THR B CA 1
ATOM 5744 C C . THR B 2 252 ? -7.760 -7.635 14.918 1.00 59.89 252 THR B C 1
ATOM 5745 O O . THR B 2 252 ? -7.289 -7.140 15.942 1.00 59.61 252 THR B O 1
ATOM 5749 N N . GLY B 2 253 ? -8.417 -6.923 14.007 1.00 58.97 253 GLY B N 1
ATOM 5750 C CA . GLY B 2 253 ? -8.613 -5.497 14.189 1.00 57.28 253 GLY B CA 1
ATOM 5751 C C . GLY B 2 253 ? -7.407 -4.690 13.752 1.00 55.83 253 GLY B C 1
ATOM 5752 O O . GLY B 2 253 ? -7.303 -3.501 14.054 1.00 55.35 253 GLY B O 1
ATOM 5753 N N . LYS B 2 254 ? -6.494 -5.338 13.038 1.00 54.81 254 LYS B N 1
ATOM 5754 C CA . LYS B 2 254 ? -5.288 -4.678 12.554 1.00 53.98 254 LYS B CA 1
ATOM 5755 C C . LYS B 2 254 ? -5.354 -4.451 11.047 1.00 53.50 254 LYS B C 1
ATOM 5756 O O . LYS B 2 254 ? -6.312 -4.858 10.388 1.00 52.96 254 LYS B O 1
ATOM 5762 N N . THR B 2 255 ? -4.328 -3.796 10.513 1.00 52.14 255 THR B N 1
ATOM 5763 C CA . THR B 2 255 ? -4.235 -3.530 9.083 1.00 51.31 255 THR B CA 1
ATOM 5764 C C . THR B 2 255 ? -2.922 -4.126 8.594 1.00 51.92 255 THR B C 1
ATOM 5765 O O . THR B 2 255 ? -1.861 -3.843 9.150 1.00 51.98 255 THR B O 1
ATOM 5769 N N . ILE B 2 256 ? -2.999 -4.958 7.560 1.00 52.58 256 ILE B N 1
ATOM 5770 C CA . ILE B 2 256 ? -1.814 -5.604 7.009 1.00 53.78 256 ILE B CA 1
ATOM 5771 C C . ILE B 2 256 ? -1.383 -4.950 5.701 1.00 54.68 256 ILE B C 1
ATOM 5772 O O . ILE B 2 256 ? -2.210 -4.642 4.844 1.00 54.68 256 ILE B O 1
ATOM 5777 N N . LEU B 2 257 ? -0.080 -4.745 5.553 1.00 55.82 257 LEU B N 1
ATOM 5778 C CA . LEU B 2 257 ? 0.466 -4.130 4.355 1.00 57.28 257 LEU B CA 1
ATOM 5779 C C . LEU B 2 257 ? 0.307 -5.053 3.152 1.00 58.51 257 LEU B C 1
ATOM 5780 O O . LEU B 2 257 ? 0.869 -6.147 3.118 1.00 57.97 257 LEU B O 1
ATOM 5785 N N . MET B 2 258 ? -0.466 -4.610 2.167 1.00 59.93 258 MET B N 1
ATOM 5786 C CA . MET B 2 258 ? -0.687 -5.396 0.961 1.00 62.42 258 MET B CA 1
ATOM 5787 C C . MET B 2 258 ? 0.403 -5.076 -0.051 1.00 63.10 258 MET B C 1
ATOM 5788 O O . MET B 2 258 ? 0.910 -5.964 -0.735 1.00 63.14 258 MET B O 1
ATOM 5793 N N . ARG B 2 259 ? 0.759 -3.799 -0.140 1.00 64.25 259 ARG B N 1
ATOM 5794 C CA . ARG B 2 259 ? 1.791 -3.361 -1.070 1.00 65.48 259 ARG B CA 1
ATOM 5795 C C . ARG B 2 259 ? 2.290 -1.956 -0.756 1.00 66.14 259 ARG B C 1
ATOM 5796 O O . ARG B 2 259 ? 1.591 -1.154 -0.131 1.00 65.31 259 ARG B O 1
ATOM 5804 N N . VAL B 2 260 ? 3.509 -1.671 -1.202 1.00 66.88 260 VAL B N 1
ATOM 5805 C CA . VAL B 2 260 ? 4.121 -0.365 -1.013 1.00 67.81 260 VAL B CA 1
ATOM 5806 C C . VAL B 2 260 ? 4.127 0.305 -2.376 1.00 68.71 260 VAL B C 1
ATOM 5807 O O . VAL B 2 260 ? 5.024 0.084 -3.189 1.00 69.19 260 VAL B O 1
ATOM 5811 N N . LYS B 2 261 ? 3.110 1.118 -2.624 1.00 69.62 261 LYS B N 1
ATOM 5812 C CA . LYS B 2 261 ? 2.982 1.800 -3.899 1.00 70.56 261 LYS B CA 1
ATOM 5813 C C . LYS B 2 261 ? 4.203 2.646 -4.235 1.00 70.79 261 LYS B C 1
ATOM 5814 O O . LYS B 2 261 ? 4.650 3.471 -3.438 1.00 71.25 261 LYS B O 1
ATOM 5820 N N . GLU B 2 262 ? 4.745 2.417 -5.424 1.00 71.18 262 GLU B N 1
ATOM 5821 C CA . GLU B 2 262 ? 5.906 3.153 -5.892 1.00 71.34 262 GLU B CA 1
ATOM 5822 C C . GLU B 2 262 ? 5.500 4.018 -7.076 1.00 70.31 262 GLU B C 1
ATOM 5823 O O . GLU B 2 262 ? 5.373 3.540 -8.205 1.00 70.58 262 GLU B O 1
ATOM 5829 N N . GLY B 2 263 ? 5.286 5.299 -6.797 1.00 68.90 263 GLY B N 1
ATOM 5830 C CA . GLY B 2 263 ? 4.871 6.227 -7.828 1.00 66.71 263 GLY B CA 1
ATOM 5831 C C . GLY B 2 263 ? 3.363 6.380 -7.784 1.00 65.01 263 GLY B C 1
ATOM 5832 O O . GLY B 2 263 ? 2.800 6.767 -6.758 1.00 65.79 263 GLY B O 1
ATOM 5833 N N . SER B 2 264 ? 2.707 6.071 -8.895 1.00 62.10 264 SER B N 1
ATOM 5834 C CA . SER B 2 264 ? 1.256 6.166 -8.978 1.00 59.15 264 SER B CA 1
ATOM 5835 C C . SER B 2 264 ? 0.742 5.247 -10.074 1.00 55.70 264 SER B C 1
ATOM 5836 O O . SER B 2 264 ? 1.341 5.154 -11.145 1.00 56.05 264 SER B O 1
ATOM 5839 N N . ASP B 2 265 ? -0.362 4.559 -9.800 1.00 51.06 265 ASP B N 1
ATOM 5840 C CA . ASP B 2 265 ? -0.943 3.658 -10.786 1.00 46.27 265 ASP B CA 1
ATOM 5841 C C . ASP B 2 265 ? -1.306 4.478 -12.019 1.00 41.50 265 ASP B C 1
ATOM 5842 O O . ASP B 2 265 ? -1.928 5.536 -11.906 1.00 41.09 265 ASP B O 1
ATOM 5847 N N . ASP B 2 266 ? -0.915 3.995 -13.193 1.00 35.32 266 ASP B N 1
ATOM 5848 C CA . ASP B 2 266 ? -1.210 4.706 -14.428 1.00 30.37 266 ASP B CA 1
ATOM 5849 C C . ASP B 2 266 ? -2.357 4.029 -15.162 1.00 29.11 266 ASP B C 1
ATOM 5850 O O . ASP B 2 266 ? -2.171 2.979 -15.777 1.00 28.61 266 ASP B O 1
ATOM 5855 N N . TYR B 2 267 ? -3.535 4.640 -15.107 1.00 26.96 267 TYR B N 1
ATOM 5856 C CA . TYR B 2 267 ? -4.718 4.084 -15.750 1.00 26.38 267 TYR B CA 1
ATOM 5857 C C . TYR B 2 267 ? -4.948 4.599 -17.164 1.00 25.83 267 TYR B C 1
ATOM 5858 O O . TYR B 2 267 ? -5.976 4.301 -17.778 1.00 24.49 267 TYR B O 1
ATOM 5867 N N . ARG B 2 268 ? -3.996 5.375 -17.672 1.00 23.99 268 ARG B N 1
ATOM 5868 C CA . ARG B 2 268 ? -4.088 5.898 -19.030 1.00 23.42 268 ARG B CA 1
ATOM 5869 C C . ARG B 2 268 ? -5.504 6.350 -19.373 1.00 22.96 268 ARG B C 1
ATOM 5870 O O . ARG B 2 268 ? -6.070 5.937 -20.386 1.00 20.27 268 ARG B O 1
ATOM 5878 N N . TYR B 2 269 ? -6.062 7.205 -18.520 1.00 22.04 269 TYR B N 1
ATOM 5879 C CA . TYR B 2 269 ? -7.412 7.729 -18.703 1.00 24.57 269 TYR B CA 1
ATOM 5880 C C . TYR B 2 269 ? -7.579 8.523 -19.992 1.00 25.33 269 TYR B C 1
ATOM 5881 O O . TYR B 2 269 ? -6.786 9.409 -20.287 1.00 26.11 269 TYR B O 1
ATOM 5890 N N . PHE B 2 270 ? -8.606 8.200 -20.765 1.00 23.03 270 PHE B N 1
ATOM 5891 C CA . PHE B 2 270 ? -8.895 8.973 -21.957 1.00 22.38 270 PHE B CA 1
ATOM 5892 C C . PHE B 2 270 ? -10.382 8.872 -22.234 1.00 20.97 270 PHE B C 1
ATOM 5893 O O . PHE B 2 270 ? -11.026 7.888 -21.866 1.00 20.50 270 PHE B O 1
ATOM 5901 N N . PRO B 2 271 ? -10.959 9.923 -22.829 1.00 21.65 271 PRO B N 1
ATOM 5902 C CA . PRO B 2 271 ? -12.386 9.978 -23.155 1.00 20.96 271 PRO B CA 1
ATOM 5903 C C . PRO B 2 271 ? -12.871 8.794 -23.988 1.00 21.21 271 PRO B C 1
ATOM 5904 O O . PRO B 2 271 ? -12.279 8.453 -25.016 1.00 19.76 271 PRO B O 1
ATOM 5908 N N . GLU B 2 272 ? -13.956 8.176 -23.531 1.00 21.49 272 GLU B N 1
ATOM 5909 C CA . GLU B 2 272 ? -14.550 7.029 -24.211 1.00 19.22 272 GLU B CA 1
ATOM 5910 C C . GLU B 2 272 ? -15.214 7.451 -25.526 1.00 20.54 272 GLU B C 1
ATOM 5911 O O . GLU B 2 272 ? -16.221 8.149 -25.522 1.00 18.82 272 GLU B O 1
ATOM 5917 N N . PRO B 2 273 ? -14.652 7.031 -26.673 1.00 20.90 273 PRO B N 1
ATOM 5918 C CA . PRO B 2 273 ? -15.232 7.397 -27.972 1.00 20.72 273 PRO B CA 1
ATOM 5919 C C . PRO B 2 273 ? -16.584 6.740 -28.265 1.00 20.98 273 PRO B C 1
ATOM 5920 O O . PRO B 2 273 ? -17.409 7.306 -28.985 1.00 21.21 273 PRO B O 1
ATOM 5924 N N . ASP B 2 274 ? -16.802 5.548 -27.710 1.00 20.16 274 ASP B N 1
ATOM 5925 C CA . ASP B 2 274 ? -18.033 4.796 -27.956 1.00 21.44 274 ASP B CA 1
ATOM 5926 C C . ASP B 2 274 ? -19.309 5.323 -27.314 1.00 22.74 274 ASP B C 1
ATOM 5927 O O . ASP B 2 274 ? -20.405 4.875 -27.654 1.00 22.44 274 ASP B O 1
ATOM 5932 N N . ILE B 2 275 ? -19.173 6.254 -26.377 1.00 23.84 275 ILE B N 1
ATOM 5933 C CA . ILE B 2 275 ? -20.339 6.835 -25.723 1.00 23.85 275 ILE B CA 1
ATOM 5934 C C . ILE B 2 275 ? -20.313 8.326 -26.026 1.00 25.03 275 ILE B C 1
ATOM 5935 O O . ILE B 2 275 ? -19.363 9.020 -25.668 1.00 25.02 275 ILE B O 1
ATOM 5940 N N . VAL B 2 276 ? -21.339 8.816 -26.712 1.00 25.91 276 VAL B N 1
ATOM 5941 C CA . VAL B 2 276 ? -21.390 10.229 -27.050 1.00 24.95 276 VAL B CA 1
ATOM 5942 C C . VAL B 2 276 ? -21.560 11.037 -25.767 1.00 25.57 276 VAL B C 1
ATOM 5943 O O . VAL B 2 276 ? -22.069 10.534 -24.766 1.00 25.40 276 VAL B O 1
ATOM 5947 N N . PRO B 2 277 ? -21.127 12.302 -25.778 1.00 25.18 277 PRO B N 1
ATOM 5948 C CA . PRO B 2 277 ? -21.231 13.168 -24.600 1.00 26.26 277 PRO B CA 1
ATOM 5949 C C . PRO B 2 277 ? -22.644 13.365 -24.054 1.00 25.65 277 PRO B C 1
ATOM 5950 O O . PRO B 2 277 ? -23.632 13.237 -24.772 1.00 26.45 277 PRO B O 1
ATOM 5954 N N . LEU B 2 278 ? -22.720 13.675 -22.768 1.00 25.90 278 LEU B N 1
ATOM 5955 C CA . LEU B 2 278 ? -23.987 13.946 -22.112 1.00 25.35 278 LEU B CA 1
ATOM 5956 C C . LEU B 2 278 ? -24.132 15.468 -22.083 1.00 25.05 278 LEU B C 1
ATOM 5957 O O . LEU B 2 278 ? -23.176 16.171 -21.765 1.00 24.98 278 LEU B O 1
ATOM 5962 N N . TYR B 2 279 ? -25.303 15.974 -22.450 1.00 24.98 279 TYR B N 1
ATOM 5963 C CA . TYR B 2 279 ? -25.564 17.405 -22.387 1.00 26.78 279 TYR B CA 1
ATOM 5964 C C . TYR B 2 279 ? -26.787 17.483 -21.485 1.00 26.77 279 TYR B C 1
ATOM 5965 O O . TYR B 2 279 ? -27.915 17.290 -21.929 1.00 24.63 279 TYR B O 1
ATOM 5974 N N . ILE B 2 280 ? -26.544 17.735 -20.206 1.00 28.44 280 ILE B N 1
ATOM 5975 C CA . ILE B 2 280 ? -27.606 17.787 -19.220 1.00 27.65 280 ILE B CA 1
ATOM 5976 C C . ILE B 2 280 ? -28.187 19.196 -19.136 1.00 29.13 280 ILE B C 1
ATOM 5977 O O . ILE B 2 280 ? -27.620 20.075 -18.491 1.00 28.82 280 ILE B O 1
ATOM 5982 N N . ASP B 2 281 ? -29.321 19.386 -19.806 1.00 30.10 281 ASP B N 1
ATOM 5983 C CA . ASP B 2 281 ? -30.023 20.667 -19.865 1.00 32.61 281 ASP B CA 1
ATOM 5984 C C . ASP B 2 281 ? -30.838 20.983 -18.597 1.00 33.27 281 ASP B C 1
ATOM 5985 O O . ASP B 2 281 ? -30.961 20.144 -17.703 1.00 30.45 281 ASP B O 1
ATOM 5990 N N . ASP B 2 282 ? -31.386 22.201 -18.536 1.00 34.15 282 ASP B N 1
ATOM 5991 C CA . ASP B 2 282 ? -32.207 22.659 -17.404 1.00 36.13 282 ASP B CA 1
ATOM 5992 C C . ASP B 2 282 ? -33.422 21.765 -17.159 1.00 33.78 282 ASP B C 1
ATOM 5993 O O . ASP B 2 282 ? -33.642 21.2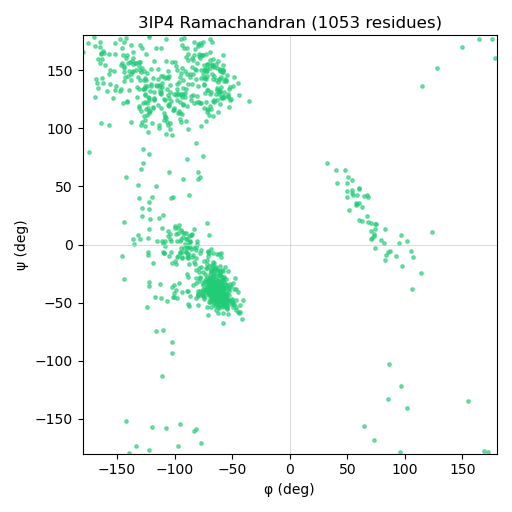94 -16.043 1.00 34.54 282 ASP B O 1
ATOM 5998 N N . ALA B 2 283 ? -34.219 21.555 -18.203 1.00 32.33 283 ALA B N 1
ATOM 5999 C CA . ALA B 2 283 ? -35.423 20.731 -18.114 1.00 32.36 283 ALA B CA 1
ATOM 6000 C C . ALA B 2 283 ? -35.122 19.358 -17.532 1.00 31.86 283 ALA B C 1
ATOM 6001 O O . ALA B 2 283 ? -35.896 18.823 -16.740 1.00 31.37 283 ALA B O 1
ATOM 6003 N N . TRP B 2 284 ? -33.991 18.790 -17.932 1.00 31.15 284 TRP B N 1
ATOM 6004 C CA . TRP B 2 284 ? -33.593 17.474 -17.457 1.00 28.94 284 TRP B CA 1
ATOM 6005 C C . TRP B 2 284 ? -33.323 17.543 -15.957 1.00 26.94 284 TRP B C 1
ATOM 6006 O O . TRP B 2 284 ? -33.883 16.772 -15.181 1.00 26.86 284 TRP B O 1
ATOM 6017 N N . LYS B 2 285 ? -32.469 18.482 -15.561 1.00 26.74 285 LYS B N 1
ATOM 6018 C CA . LYS B 2 285 ? -32.122 18.670 -14.158 1.00 27.73 285 LYS B CA 1
ATOM 6019 C C . LYS B 2 285 ? -33.356 18.979 -13.300 1.00 27.83 285 LYS B C 1
ATOM 6020 O O . LYS B 2 285 ? -33.487 18.469 -12.191 1.00 26.16 285 LYS B O 1
ATOM 6026 N N . GLU B 2 286 ? -34.252 19.813 -13.822 1.00 29.51 286 GLU B N 1
ATOM 6027 C CA . GLU B 2 286 ? -35.469 20.188 -13.106 1.00 32.14 286 GLU B CA 1
ATOM 6028 C C . GLU B 2 286 ? -36.361 18.961 -12.929 1.00 33.37 286 GLU B C 1
ATOM 6029 O O . GLU B 2 286 ? -36.982 18.761 -11.882 1.00 33.55 286 GLU B O 1
ATOM 6035 N N . ARG B 2 287 ? -36.407 18.140 -13.972 1.00 33.76 287 ARG B N 1
ATOM 6036 C CA . ARG B 2 287 ? -37.207 16.926 -13.973 1.00 34.85 287 ARG B CA 1
ATOM 6037 C C . ARG B 2 287 ? -36.733 16.006 -12.851 1.00 33.07 287 ARG B C 1
ATOM 6038 O O . ARG B 2 287 ? -37.539 15.475 -12.093 1.00 33.63 287 ARG B O 1
ATOM 6046 N N . VAL B 2 288 ? -35.420 15.819 -12.751 1.00 30.81 288 VAL B N 1
ATOM 6047 C CA . VAL B 2 288 ? -34.843 14.960 -11.720 1.00 29.32 288 VAL B CA 1
ATOM 6048 C C . VAL B 2 288 ? -34.950 15.584 -10.333 1.00 30.24 288 VAL B C 1
ATOM 6049 O O . VAL B 2 288 ? -35.283 14.904 -9.364 1.00 29.40 288 VAL B O 1
ATOM 6053 N N . ARG B 2 289 ? -34.672 16.880 -10.235 1.00 30.40 289 ARG B N 1
ATOM 6054 C CA . ARG B 2 289 ? -34.741 17.551 -8.945 1.00 32.39 289 ARG B CA 1
ATOM 6055 C C . ARG B 2 289 ? -36.110 17.350 -8.292 1.00 32.86 289 ARG B C 1
ATOM 6056 O O . ARG B 2 289 ? -36.211 17.225 -7.075 1.00 31.32 289 ARG B O 1
ATOM 6064 N N . GLN B 2 290 ? -37.157 17.300 -9.108 1.00 35.93 290 GLN B N 1
ATOM 6065 C CA . GLN B 2 290 ? -38.516 17.116 -8.605 1.00 38.38 290 GLN B CA 1
ATOM 6066 C C . GLN B 2 290 ? -38.796 15.717 -8.059 1.00 38.78 290 GLN B C 1
ATOM 6067 O O . GLN B 2 290 ? -39.869 15.470 -7.506 1.00 39.26 290 GLN B O 1
ATOM 6073 N N . THR B 2 291 ? -37.841 14.803 -8.209 1.00 37.37 291 THR B N 1
ATOM 6074 C CA . THR B 2 291 ? -38.022 13.439 -7.715 1.00 37.21 291 THR B CA 1
ATOM 6075 C C . THR B 2 291 ? -37.351 13.241 -6.356 1.00 36.82 291 THR B C 1
ATOM 6076 O O . THR B 2 291 ? -37.357 12.138 -5.807 1.00 37.18 291 THR B O 1
ATOM 6080 N N . ILE B 2 292 ? -36.773 14.309 -5.816 1.00 34.82 292 ILE B N 1
ATOM 6081 C CA . ILE B 2 292 ? -36.098 14.232 -4.527 1.00 33.47 292 ILE B CA 1
ATOM 6082 C C . ILE B 2 292 ? -37.044 14.599 -3.384 1.00 33.08 292 ILE B C 1
ATOM 6083 O O . ILE B 2 292 ? -37.592 15.699 -3.345 1.00 31.56 292 ILE B O 1
ATOM 6088 N N . PRO B 2 293 ? -37.248 13.674 -2.436 1.00 33.88 293 PRO B N 1
ATOM 6089 C CA . PRO B 2 293 ? -38.139 13.949 -1.305 1.00 35.12 293 PRO B CA 1
ATOM 6090 C C . PRO B 2 293 ? -37.402 14.726 -0.222 1.00 35.79 293 PRO B C 1
ATOM 6091 O O . PRO B 2 293 ? -36.195 14.955 -0.327 1.00 34.90 293 PRO B O 1
ATOM 6095 N N . GLU B 2 294 ? -38.133 15.142 0.809 1.00 35.76 294 GLU B N 1
ATOM 6096 C CA . GLU B 2 294 ? -37.523 15.845 1.930 1.00 35.15 294 GLU B CA 1
ATOM 6097 C C . GLU B 2 294 ? -36.462 14.901 2.466 1.00 33.41 294 GLU B C 1
ATOM 6098 O O . GLU B 2 294 ? -36.760 13.745 2.751 1.00 32.72 294 GLU B O 1
ATOM 6104 N N . LEU B 2 295 ? -35.235 15.388 2.612 1.00 32.97 295 LEU B N 1
ATOM 6105 C CA . LEU B 2 295 ? -34.145 14.553 3.105 1.00 33.27 295 LEU B CA 1
ATOM 6106 C C . LEU B 2 295 ? -34.041 14.596 4.637 1.00 33.45 295 LEU B C 1
ATOM 6107 O O . LEU B 2 295 ? -34.695 15.412 5.282 1.00 33.80 295 LEU B O 1
ATOM 6112 N N . PRO B 2 296 ? -33.226 13.710 5.234 1.00 34.60 296 PRO B N 1
ATOM 6113 C CA . PRO B 2 296 ? -33.031 13.623 6.688 1.00 35.51 296 PRO B CA 1
ATOM 6114 C C . PRO B 2 296 ? -32.914 14.938 7.462 1.00 36.88 296 PRO B C 1
ATOM 6115 O O . PRO B 2 296 ? -33.754 15.239 8.310 1.00 35.79 296 PRO B O 1
ATOM 6119 N N . ASP B 2 297 ? -31.869 15.710 7.176 1.00 38.23 297 ASP B N 1
ATOM 6120 C CA . ASP B 2 297 ? -31.641 16.986 7.854 1.00 39.79 297 ASP B CA 1
ATOM 6121 C C . ASP B 2 297 ? -32.878 17.877 7.953 1.00 39.23 297 ASP B C 1
ATOM 6122 O O . ASP B 2 297 ? -33.185 18.408 9.020 1.00 39.26 297 ASP B O 1
ATOM 6127 N N . GLU B 2 298 ? -33.584 18.044 6.841 1.00 38.33 298 GLU B N 1
ATOM 6128 C CA . GLU B 2 298 ? -34.778 18.879 6.818 1.00 38.49 298 GLU B CA 1
ATOM 6129 C C . GLU B 2 298 ? -35.912 18.304 7.661 1.00 38.54 298 GLU B C 1
ATOM 6130 O O . GLU B 2 298 ? -36.646 19.046 8.315 1.00 36.47 298 GLU B O 1
ATOM 6136 N N . ARG B 2 299 ? -36.053 16.983 7.652 1.00 37.46 299 ARG B N 1
ATOM 6137 C CA . ARG B 2 299 ? -37.110 16.347 8.423 1.00 38.35 299 ARG B CA 1
ATOM 6138 C C . ARG B 2 299 ? -36.876 16.447 9.930 1.00 39.98 299 ARG B C 1
ATOM 6139 O O . ARG B 2 299 ? -37.772 16.846 10.675 1.00 38.73 299 ARG B O 1
ATOM 6147 N N . LYS B 2 300 ? -35.678 16.097 10.386 1.00 41.63 300 LYS B N 1
ATOM 6148 C CA . LYS B 2 300 ? -35.408 16.158 11.817 1.00 45.30 300 LYS B CA 1
ATOM 6149 C C . LYS B 2 300 ? -35.526 17.578 12.367 1.00 46.15 300 LYS B C 1
ATOM 6150 O O . LYS B 2 300 ? -35.897 17.768 13.527 1.00 46.38 300 LYS B O 1
ATOM 6156 N N . ALA B 2 301 ? -35.217 18.571 11.537 1.00 45.80 301 ALA B N 1
ATOM 6157 C CA . ALA B 2 301 ? -35.313 19.967 11.955 1.00 45.65 301 ALA B CA 1
ATOM 6158 C C . ALA B 2 301 ? -36.760 20.269 12.329 1.00 46.14 301 ALA B C 1
ATOM 6159 O O . ALA B 2 301 ? -37.027 20.949 13.319 1.00 45.13 301 ALA B O 1
ATOM 6161 N N . LYS B 2 302 ? -37.689 19.755 11.529 1.00 46.13 302 LYS B N 1
ATOM 6162 C CA . LYS B 2 302 ? -39.111 19.955 11.781 1.00 47.17 302 LYS B CA 1
ATOM 6163 C C . LYS B 2 302 ? -39.559 19.165 13.011 1.00 46.87 302 LYS B C 1
ATOM 6164 O O . LYS B 2 302 ? -40.313 19.671 13.840 1.00 45.70 302 LYS B O 1
ATOM 6170 N N . TYR B 2 303 ? -39.087 17.927 13.128 1.00 46.47 303 TYR B N 1
ATOM 6171 C CA . TYR B 2 303 ? -39.445 17.078 14.262 1.00 47.43 303 TYR B CA 1
ATOM 6172 C C . TYR B 2 303 ? -39.052 17.742 15.579 1.00 48.95 303 TYR B C 1
ATOM 6173 O O . TYR B 2 303 ? -39.701 17.542 16.607 1.00 49.47 303 TYR B O 1
ATOM 6182 N N . VAL B 2 304 ? -37.987 18.535 15.541 1.00 50.21 304 VAL B N 1
ATOM 6183 C CA . VAL B 2 304 ? -37.500 19.218 16.732 1.00 51.86 304 VAL B CA 1
ATOM 6184 C C . VAL B 2 304 ? -38.164 20.569 16.971 1.00 53.08 304 VAL B C 1
ATOM 6185 O O . VAL B 2 304 ? -38.690 20.828 18.052 1.00 53.88 304 VAL B O 1
ATOM 6189 N N . ASN B 2 305 ? -38.141 21.422 15.954 1.00 54.14 305 ASN B N 1
ATOM 6190 C CA . ASN B 2 305 ? -38.709 22.759 16.059 1.00 56.01 305 ASN B CA 1
ATOM 6191 C C . ASN B 2 305 ? -40.225 22.832 15.964 1.00 56.22 305 ASN B C 1
ATOM 6192 O O . ASN B 2 305 ? -40.842 23.738 16.525 1.00 56.84 305 ASN B O 1
ATOM 6197 N N . GLU B 2 306 ? -40.829 21.882 15.263 1.00 55.60 306 GLU B N 1
ATOM 6198 C CA . GLU B 2 306 ? -42.275 21.884 15.109 1.00 55.38 306 GLU B CA 1
ATOM 6199 C C . GLU B 2 306 ? -42.984 20.897 16.027 1.00 55.02 306 GLU B C 1
ATOM 6200 O O . GLU B 2 306 ? -43.989 21.238 16.653 1.00 55.04 306 GLU B O 1
ATOM 6206 N N . LEU B 2 307 ? -42.463 19.677 16.108 1.00 53.25 307 LEU B N 1
ATOM 6207 C CA . LEU B 2 307 ? -43.073 18.655 16.949 1.00 51.70 307 LEU B CA 1
ATOM 6208 C C . LEU B 2 307 ? -42.533 18.693 18.368 1.00 51.16 307 LEU B C 1
ATOM 6209 O O . LEU B 2 307 ? -43.080 18.053 19.264 1.00 50.90 307 LEU B O 1
ATOM 6214 N N . GLY B 2 308 ? -41.455 19.441 18.567 1.00 50.17 308 GLY B N 1
ATOM 6215 C CA . GLY B 2 308 ? -40.869 19.547 19.890 1.00 50.25 308 GLY B CA 1
ATOM 6216 C C . GLY B 2 308 ? -40.177 18.284 20.366 1.00 49.62 308 GLY B C 1
ATOM 6217 O O . GLY B 2 308 ? -39.831 18.173 21.542 1.00 50.05 308 GLY B O 1
ATOM 6218 N N . LEU B 2 309 ? -39.972 17.327 19.463 1.00 48.53 309 LEU B N 1
ATOM 6219 C CA . LEU B 2 309 ? -39.303 16.079 19.823 1.00 47.20 309 LEU B CA 1
ATOM 6220 C C . LEU B 2 309 ? -37.827 16.313 20.121 1.00 47.15 309 LEU B C 1
ATOM 6221 O O . LEU B 2 309 ? -37.218 17.248 19.596 1.00 46.10 309 LEU B O 1
ATOM 6226 N N . PRO B 2 310 ? -37.236 15.467 20.982 1.00 46.40 310 PRO B N 1
ATOM 6227 C CA . PRO B 2 310 ? -35.822 15.574 21.351 1.00 45.85 310 PRO B CA 1
ATOM 6228 C C . PRO B 2 310 ? -34.945 15.348 20.123 1.00 46.04 310 PRO B C 1
ATOM 6229 O O . PRO B 2 310 ? -35.345 14.645 19.193 1.00 44.66 310 PRO B O 1
ATOM 6233 N N . ALA B 2 311 ? -33.755 15.941 20.121 1.00 45.52 311 ALA B N 1
ATOM 6234 C CA . ALA B 2 311 ? -32.836 15.787 18.999 1.00 45.46 311 ALA B CA 1
ATOM 6235 C C . ALA B 2 311 ? -32.572 14.305 18.745 1.00 44.72 311 ALA B C 1
ATOM 6236 O O . ALA B 2 311 ? -32.402 13.883 17.600 1.00 44.58 311 ALA B O 1
ATOM 6238 N N . TYR B 2 312 ? -32.547 13.519 19.820 1.00 44.17 312 TYR B N 1
ATOM 6239 C CA . TYR B 2 312 ? -32.313 12.081 19.718 1.00 43.87 312 TYR B CA 1
ATOM 6240 C C . TYR B 2 312 ? -33.403 11.434 18.878 1.00 44.04 312 TYR B C 1
ATOM 6241 O O . TYR B 2 312 ? -33.123 10.715 17.918 1.00 43.43 312 TYR B O 1
ATOM 6250 N N . ASP B 2 313 ? -34.649 11.692 19.264 1.00 43.87 313 ASP B N 1
ATOM 6251 C CA . ASP B 2 313 ? -35.814 11.154 18.573 1.00 43.52 313 ASP B CA 1
ATOM 6252 C C . ASP B 2 313 ? -35.789 11.530 17.091 1.00 42.61 313 ASP B C 1
ATOM 6253 O O . ASP B 2 313 ? -35.917 10.667 16.222 1.00 41.58 313 ASP B O 1
ATOM 6258 N N . ALA B 2 314 ? -35.619 12.821 16.813 1.00 41.34 314 ALA B N 1
ATOM 6259 C CA . ALA B 2 314 ? -35.589 13.317 15.440 1.00 41.48 314 ALA B CA 1
ATOM 6260 C C . ALA B 2 314 ? -34.540 12.605 14.591 1.00 42.06 314 ALA B C 1
ATOM 6261 O O . ALA B 2 314 ? -34.766 12.338 13.412 1.00 41.72 314 ALA B O 1
ATOM 6263 N N . HIS B 2 315 ? -33.397 12.295 15.193 1.00 42.23 315 HIS B N 1
ATOM 6264 C CA . HIS B 2 315 ? -32.326 11.612 14.478 1.00 43.11 315 HIS B CA 1
ATOM 6265 C C . HIS B 2 315 ? -32.660 10.163 14.140 1.00 41.45 315 HIS B C 1
ATOM 6266 O O . HIS B 2 315 ? -32.498 9.734 12.997 1.00 41.40 315 HIS B O 1
ATOM 6273 N N . VAL B 2 316 ? -33.129 9.408 15.126 1.00 39.54 316 VAL B N 1
ATOM 6274 C CA . VAL B 2 316 ? -33.462 8.003 14.906 1.00 37.81 316 VAL B CA 1
ATOM 6275 C C . VAL B 2 316 ? -34.611 7.811 13.915 1.00 36.89 316 VAL B C 1
ATOM 6276 O O . VAL B 2 316 ? -34.545 6.950 13.038 1.00 36.00 316 VAL B O 1
ATOM 6280 N N . LEU B 2 317 ? -35.657 8.619 14.059 1.00 34.53 317 LEU B N 1
ATOM 6281 C CA . LEU B 2 317 ? -36.831 8.548 13.192 1.00 33.30 317 LEU B CA 1
ATOM 6282 C C . LEU B 2 317 ? -36.580 8.909 11.724 1.00 33.30 317 LEU B C 1
ATOM 6283 O O . LEU B 2 317 ? -37.359 8.527 10.851 1.00 29.81 317 LEU B O 1
ATOM 6288 N N . THR B 2 318 ? -35.505 9.648 11.456 1.00 32.85 318 THR B N 1
ATOM 6289 C CA . THR B 2 318 ? -35.193 10.062 10.089 1.00 33.18 318 THR B CA 1
ATOM 6290 C C . THR B 2 318 ? -34.027 9.297 9.472 1.00 33.23 318 THR B C 1
ATOM 6291 O O . THR B 2 318 ? -33.525 9.667 8.412 1.00 32.38 318 THR B O 1
ATOM 6295 N N . LEU B 2 319 ? -33.614 8.222 10.133 1.00 32.77 319 LEU B N 1
ATOM 6296 C CA . LEU B 2 319 ? -32.502 7.399 9.668 1.00 33.62 319 LEU B CA 1
ATOM 6297 C C . LEU B 2 319 ? -32.785 6.776 8.295 1.00 34.21 319 LEU B C 1
ATOM 6298 O O . LEU B 2 319 ? -31.875 6.605 7.479 1.00 32.11 319 LEU B O 1
ATOM 6303 N N . THR B 2 320 ? -34.048 6.432 8.053 1.00 31.95 320 THR B N 1
ATOM 6304 C CA . THR B 2 320 ? -34.473 5.851 6.781 1.00 31.50 320 THR B CA 1
ATOM 6305 C C . THR B 2 320 ? -35.743 6.576 6.363 1.00 31.15 320 THR B C 1
ATOM 6306 O O . THR B 2 320 ? -36.451 7.128 7.207 1.00 31.37 320 THR B O 1
ATOM 6310 N N . LYS B 2 321 ? -36.035 6.579 5.067 1.00 29.18 321 LYS B N 1
ATOM 6311 C CA . LYS B 2 321 ? -37.227 7.256 4.575 1.00 29.43 321 LYS B CA 1
ATOM 6312 C C . LYS B 2 321 ? -38.511 6.546 5.007 1.00 29.15 321 LYS B C 1
ATOM 6313 O O . LYS B 2 321 ? -39.510 7.198 5.307 1.00 27.82 321 LYS B O 1
ATOM 6319 N N . GLU B 2 322 ? -38.480 5.218 5.036 1.00 28.46 322 GLU B N 1
ATOM 6320 C CA . GLU B 2 322 ? -39.653 4.441 5.421 1.00 31.06 322 GLU B CA 1
ATOM 6321 C C . GLU B 2 322 ? -40.037 4.696 6.881 1.00 31.51 322 GLU B C 1
ATOM 6322 O O . GLU B 2 322 ? -41.212 4.897 7.198 1.00 30.53 322 GLU B O 1
ATOM 6328 N N . MET B 2 323 ? -39.043 4.692 7.764 1.00 30.90 323 MET B N 1
ATOM 6329 C CA . MET B 2 323 ? -39.288 4.940 9.181 1.00 32.61 323 MET B CA 1
ATOM 6330 C C . MET B 2 323 ? -39.914 6.314 9.350 1.00 31.64 323 MET B C 1
ATOM 6331 O O . MET B 2 323 ? -40.902 6.478 10.065 1.00 31.65 323 MET B O 1
ATOM 6336 N N . SER B 2 324 ? -39.326 7.302 8.686 1.00 30.19 324 SER B N 1
ATOM 6337 C CA . SER B 2 324 ? -39.814 8.670 8.760 1.00 29.69 324 SER B CA 1
ATOM 6338 C C . SER B 2 324 ? -41.236 8.780 8.225 1.00 30.99 324 SER B C 1
ATOM 6339 O O . SER B 2 324 ? -42.092 9.408 8.851 1.00 29.76 324 SER B O 1
ATOM 6342 N N . ASP B 2 325 ? -41.486 8.172 7.067 1.00 30.65 325 ASP B N 1
ATOM 6343 C CA . ASP B 2 325 ? -42.815 8.215 6.466 1.00 31.43 325 ASP B CA 1
ATOM 6344 C C . ASP B 2 325 ? -43.850 7.568 7.378 1.00 31.49 325 ASP B C 1
ATOM 6345 O O . ASP B 2 325 ? -44.951 8.089 7.555 1.00 31.52 325 ASP B O 1
ATOM 6350 N N . PHE B 2 326 ? -43.486 6.426 7.945 1.00 32.01 326 PHE B N 1
ATOM 6351 C CA . PHE B 2 326 ? -44.371 5.685 8.834 1.00 32.96 326 PHE B CA 1
ATOM 6352 C C . PHE B 2 326 ? -44.704 6.523 10.066 1.00 33.44 326 PHE B C 1
ATOM 6353 O O . PHE B 2 326 ? -45.861 6.600 10.479 1.00 33.67 326 PHE B O 1
ATOM 6361 N N . PHE B 2 327 ? -43.687 7.157 10.641 1.00 32.78 327 PHE B N 1
ATOM 6362 C CA . PHE B 2 327 ? -43.867 8.004 11.817 1.00 33.99 327 PHE B CA 1
ATOM 6363 C C . PHE B 2 327 ? -44.860 9.121 11.520 1.00 35.71 327 PHE B C 1
ATOM 6364 O O . PHE B 2 327 ? -45.807 9.346 12.273 1.00 34.48 327 PHE B O 1
ATOM 6372 N N . GLU B 2 328 ? -44.629 9.818 10.413 1.00 37.13 328 GLU B N 1
ATOM 6373 C CA . GLU B 2 328 ? -45.483 10.924 10.010 1.00 39.47 328 GLU B CA 1
ATOM 6374 C C . GLU B 2 328 ? -46.905 10.476 9.717 1.00 39.76 328 GLU B C 1
ATOM 6375 O O . GLU B 2 328 ? -47.865 11.170 10.050 1.00 39.66 328 GLU B O 1
ATOM 6381 N N . SER B 2 329 ? -47.040 9.308 9.103 1.00 40.08 329 SER B N 1
ATOM 6382 C CA . SER B 2 329 ? -48.357 8.782 8.780 1.00 41.56 329 SER B CA 1
ATOM 6383 C C . SER B 2 329 ? -49.107 8.343 10.038 1.00 41.97 329 SER B C 1
ATOM 6384 O O . SER B 2 329 ? -50.335 8.413 10.097 1.00 41.69 329 SER B O 1
ATOM 6387 N N . THR B 2 330 ? -48.368 7.897 11.046 1.00 40.32 330 THR B N 1
ATOM 6388 C CA . THR B 2 330 ? -48.991 7.443 12.281 1.00 39.98 330 THR B CA 1
ATOM 6389 C C . THR B 2 330 ? -49.492 8.589 13.152 1.00 41.26 330 THR B C 1
ATOM 6390 O O . THR B 2 330 ? -50.588 8.518 13.709 1.00 41.75 330 THR B O 1
ATOM 6394 N N . ILE B 2 331 ? -48.700 9.648 13.272 1.00 41.70 331 ILE B N 1
ATOM 6395 C CA . ILE B 2 331 ? -49.109 10.776 14.095 1.00 43.89 331 ILE B CA 1
ATOM 6396 C C . ILE B 2 331 ? -50.238 11.562 13.437 1.00 46.54 331 ILE B C 1
ATOM 6397 O O . ILE B 2 331 ? -50.925 12.345 14.095 1.00 46.59 331 ILE B O 1
ATOM 6402 N N . GLU B 2 332 ? -50.434 11.355 12.139 1.00 48.49 332 GLU B N 1
ATOM 6403 C CA . GLU B 2 332 ? -51.503 12.054 11.443 1.00 50.07 332 GLU B CA 1
ATOM 6404 C C . GLU B 2 332 ? -52.800 11.293 11.692 1.00 49.67 332 GLU B C 1
ATOM 6405 O O . GLU B 2 332 ? -53.891 11.819 11.485 1.00 49.53 332 GLU B O 1
ATOM 6411 N N . HIS B 2 333 ? -52.669 10.047 12.139 1.00 49.25 333 HIS B N 1
ATOM 6412 C CA . HIS B 2 333 ? -53.829 9.219 12.441 1.00 49.00 333 HIS B CA 1
ATOM 6413 C C . HIS B 2 333 ? -54.316 9.481 13.861 1.00 48.20 333 HIS B C 1
ATOM 6414 O O . HIS B 2 333 ? -55.182 8.771 14.366 1.00 49.19 333 HIS B O 1
ATOM 6421 N N . GLY B 2 334 ? -53.743 10.492 14.506 1.00 47.76 334 GLY B N 1
ATOM 6422 C CA . GLY B 2 334 ? -54.157 10.832 15.856 1.00 46.56 334 GLY B CA 1
ATOM 6423 C C . GLY B 2 334 ? -53.340 10.232 16.986 1.00 46.23 334 GLY B C 1
ATOM 6424 O O . GLY B 2 334 ? -53.640 10.463 18.160 1.00 46.16 334 GLY B O 1
ATOM 6425 N N . ALA B 2 335 ? -52.308 9.467 16.647 1.00 44.59 335 ALA B N 1
ATOM 6426 C CA . ALA B 2 335 ? -51.469 8.847 17.662 1.00 42.44 335 ALA B CA 1
ATOM 6427 C C . ALA B 2 335 ? -50.549 9.878 18.306 1.00 42.21 335 ALA B C 1
ATOM 6428 O O . ALA B 2 335 ? -49.985 10.735 17.622 1.00 41.69 335 ALA B O 1
ATOM 6430 N N . ASP B 2 336 ? -50.410 9.793 19.627 1.00 41.08 336 ASP B N 1
ATOM 6431 C CA . ASP B 2 336 ? -49.557 10.707 20.374 1.00 41.22 336 ASP B CA 1
ATOM 6432 C C . ASP B 2 336 ? -48.154 10.724 19.781 1.00 40.54 336 ASP B C 1
ATOM 6433 O O . ASP B 2 336 ? -47.535 9.676 19.603 1.00 40.28 336 ASP B O 1
ATOM 6438 N N . VAL B 2 337 ? -47.654 11.918 19.489 1.00 39.77 337 VAL B N 1
ATOM 6439 C CA . VAL B 2 337 ? -46.326 12.077 18.908 1.00 38.58 337 VAL B CA 1
ATOM 6440 C C . VAL B 2 337 ? -45.227 11.394 19.720 1.00 39.07 337 VAL B C 1
ATOM 6441 O O . VAL B 2 337 ? -44.467 10.582 19.188 1.00 36.81 337 VAL B O 1
ATOM 6445 N N . LYS B 2 338 ? -45.144 11.724 21.006 1.00 37.71 338 LYS B N 1
ATOM 6446 C CA . LYS B 2 338 ? -44.119 11.154 21.875 1.00 38.63 338 LYS B CA 1
ATOM 6447 C C . LYS B 2 338 ? -44.183 9.634 21.983 1.00 38.67 338 LYS B C 1
ATOM 6448 O O . LYS B 2 338 ? -43.152 8.961 21.926 1.00 37.25 338 LYS B O 1
ATOM 6454 N N . LEU B 2 339 ? -45.386 9.096 22.158 1.00 38.87 339 LEU B N 1
ATOM 6455 C CA . LEU B 2 339 ? -45.553 7.650 22.271 1.00 40.20 339 LEU B CA 1
ATOM 6456 C C . LEU B 2 339 ? -45.182 6.959 20.967 1.00 38.93 339 LEU B C 1
ATOM 6457 O O . LEU B 2 339 ? -44.524 5.918 20.970 1.00 38.92 339 LEU B O 1
ATOM 6462 N N . THR B 2 340 ? -45.609 7.541 19.852 1.00 38.16 340 THR B N 1
ATOM 6463 C CA . THR B 2 340 ? -45.312 6.972 18.544 1.00 36.26 340 THR B CA 1
ATOM 6464 C C . THR B 2 340 ? -43.801 6.941 18.351 1.00 35.12 340 THR B C 1
ATOM 6465 O O . THR B 2 340 ? -43.246 5.942 17.901 1.00 34.97 340 THR B O 1
ATOM 6469 N N . SER B 2 341 ? -43.136 8.035 18.708 1.00 34.09 341 SER B N 1
ATOM 6470 C CA . SER B 2 341 ? -41.683 8.112 18.587 1.00 33.37 341 SER B CA 1
ATOM 6471 C C . SER B 2 341 ? -41.014 7.010 19.408 1.00 32.72 341 SER B C 1
ATOM 6472 O O . SER B 2 341 ? -40.102 6.330 18.933 1.00 31.25 341 SER B O 1
ATOM 6475 N N . ASN B 2 342 ? -41.469 6.836 20.645 1.00 32.28 342 ASN B N 1
ATOM 6476 C CA . ASN B 2 342 ? -40.903 5.817 21.519 1.00 32.79 342 ASN B CA 1
ATOM 6477 C C . ASN B 2 342 ? -41.051 4.412 20.961 1.00 30.90 342 ASN B C 1
ATOM 6478 O O . ASN B 2 342 ? -40.096 3.636 20.955 1.00 30.23 342 ASN B O 1
ATOM 6483 N N . TRP B 2 343 ? -42.249 4.078 20.499 1.00 29.98 343 TRP B N 1
ATOM 6484 C CA . TRP B 2 343 ? -42.475 2.748 19.959 1.00 30.68 343 TRP B CA 1
ATOM 6485 C C . TRP B 2 343 ? -41.668 2.464 18.704 1.00 30.01 343 TRP B C 1
ATOM 6486 O O . TRP B 2 343 ? -41.165 1.356 18.524 1.00 29.90 343 TRP B O 1
ATOM 6497 N N . LEU B 2 344 ? -41.534 3.462 17.841 1.00 30.29 344 LEU B N 1
ATOM 6498 C CA . LEU B 2 344 ? -40.772 3.275 16.616 1.00 31.31 344 LEU B CA 1
ATOM 6499 C C . LEU B 2 344 ? -39.292 3.075 16.934 1.00 31.78 344 LEU B C 1
ATOM 6500 O O . LEU B 2 344 ? -38.659 2.152 16.416 1.00 32.20 344 LEU B O 1
ATOM 6505 N N . MET B 2 345 ? -38.752 3.929 17.802 1.00 31.42 345 MET B N 1
ATOM 6506 C CA . MET B 2 345 ? -37.345 3.856 18.190 1.00 32.63 345 MET B CA 1
ATOM 6507 C C . MET B 2 345 ? -37.018 2.601 18.972 1.00 32.72 345 MET B C 1
ATOM 6508 O O . MET B 2 345 ? -35.918 2.066 18.860 1.00 33.47 345 MET B O 1
ATOM 6513 N N . GLY B 2 346 ? -37.971 2.145 19.776 1.00 32.57 346 GLY B N 1
ATOM 6514 C CA . GLY B 2 346 ? -37.745 0.970 20.595 1.00 32.71 346 GLY B CA 1
ATOM 6515 C C . GLY B 2 346 ? -38.375 -0.309 20.088 1.00 31.73 346 GLY B C 1
ATOM 6516 O O . GLY B 2 346 ? -37.778 -1.028 19.286 1.00 32.24 346 GLY B O 1
ATOM 6517 N N . GLY B 2 347 ? -39.585 -0.589 20.562 1.00 29.87 347 GLY B N 1
ATOM 6518 C CA . GLY B 2 347 ? -40.285 -1.799 20.174 1.00 31.16 347 GLY B CA 1
ATOM 6519 C C . GLY B 2 347 ? -40.225 -2.170 18.705 1.00 31.12 347 GLY B C 1
ATOM 6520 O O . GLY B 2 347 ? -39.869 -3.298 18.365 1.00 31.66 347 GLY B O 1
ATOM 6521 N N . VAL B 2 348 ? -40.575 -1.227 17.835 1.00 30.33 348 VAL B N 1
ATOM 6522 C CA . VAL B 2 348 ? -40.577 -1.481 16.398 1.00 30.72 348 VAL B CA 1
ATOM 6523 C C . VAL B 2 348 ? -39.190 -1.822 15.869 1.00 31.25 348 VAL B C 1
ATOM 6524 O O . VAL B 2 348 ? -38.989 -2.900 15.314 1.00 30.87 348 VAL B O 1
ATOM 6528 N N . ASN B 2 349 ? -38.235 -0.914 16.041 1.00 32.09 349 ASN B N 1
ATOM 6529 C CA . ASN B 2 349 ? -36.880 -1.172 15.568 1.00 32.39 349 ASN B CA 1
ATOM 6530 C C . ASN B 2 349 ? -36.341 -2.475 16.146 1.00 32.64 349 ASN B C 1
ATOM 6531 O O . ASN B 2 349 ? -35.681 -3.247 15.446 1.00 31.20 349 ASN B O 1
ATOM 6536 N N . GLU B 2 350 ? -36.622 -2.716 17.423 1.00 30.65 350 GLU B N 1
ATOM 6537 C CA . GLU B 2 350 ? -36.178 -3.938 18.088 1.00 31.29 350 GLU B CA 1
ATOM 6538 C C . GLU B 2 350 ? -36.765 -5.163 17.393 1.00 32.43 350 GLU B C 1
ATOM 6539 O O . GLU B 2 350 ? -36.070 -6.157 17.165 1.00 32.05 350 GLU B O 1
ATOM 6545 N N . TYR B 2 351 ? -38.047 -5.086 17.054 1.00 32.63 351 TYR B N 1
ATOM 6546 C CA . TYR B 2 351 ? -38.723 -6.189 16.381 1.00 33.77 351 TYR B CA 1
ATOM 6547 C C . TYR B 2 351 ? -38.131 -6.416 14.987 1.00 35.52 351 TYR B C 1
ATOM 6548 O O . TYR B 2 351 ? -37.911 -7.558 14.574 1.00 34.80 351 TYR B O 1
ATOM 6557 N N . LEU B 2 352 ? -37.880 -5.325 14.268 1.00 36.78 352 LEU B N 1
ATOM 6558 C CA . LEU B 2 352 ? -37.309 -5.402 12.926 1.00 39.31 352 LEU B CA 1
ATOM 6559 C C . LEU B 2 352 ? -35.930 -6.067 12.929 1.00 41.37 352 LEU B C 1
ATOM 6560 O O . LEU B 2 352 ? -35.629 -6.897 12.067 1.00 39.93 352 LEU B O 1
ATOM 6565 N N . ASN B 2 353 ? -35.097 -5.703 13.900 1.00 42.40 353 ASN B N 1
ATOM 6566 C CA . ASN B 2 353 ? -33.751 -6.264 14.003 1.00 45.49 353 ASN B CA 1
ATOM 6567 C C . ASN B 2 353 ? -33.776 -7.742 14.371 1.00 46.03 353 ASN B C 1
ATOM 6568 O O . ASN B 2 353 ? -33.024 -8.544 13.813 1.00 45.99 353 ASN B O 1
ATOM 6573 N N . LYS B 2 354 ? -34.640 -8.090 15.319 1.00 45.62 354 LYS B N 1
ATOM 6574 C CA . LYS B 2 354 ? -34.768 -9.463 15.786 1.00 46.41 354 LYS B CA 1
ATOM 6575 C C . LYS B 2 354 ? -35.227 -10.424 14.701 1.00 46.92 354 LYS B C 1
ATOM 6576 O O . LYS B 2 354 ? -34.835 -11.594 14.684 1.00 47.68 354 LYS B O 1
ATOM 6582 N N . ASN B 2 355 ? -36.050 -9.933 13.788 1.00 45.66 355 ASN B N 1
ATOM 6583 C CA . ASN B 2 355 ? -36.566 -10.785 12.733 1.00 46.53 355 ASN B CA 1
ATOM 6584 C C . ASN B 2 355 ? -35.905 -10.485 11.403 1.00 46.63 355 ASN B C 1
ATOM 6585 O O . ASN B 2 355 ? -36.300 -11.026 10.378 1.00 46.41 355 ASN B O 1
ATOM 6590 N N . GLN B 2 356 ? -34.883 -9.637 11.409 1.00 47.39 356 GLN B N 1
ATOM 6591 C CA . GLN B 2 356 ? -34.207 -9.285 10.157 1.00 49.08 356 GLN B CA 1
ATOM 6592 C C . GLN B 2 356 ? -35.273 -9.115 9.093 1.00 49.07 356 GLN B C 1
ATOM 6593 O O . GLN B 2 356 ? -35.359 -9.890 8.127 1.00 49.16 356 GLN B O 1
ATOM 6599 N N . VAL B 2 357 ? -36.121 -8.117 9.313 1.00 48.32 357 VAL B N 1
ATOM 6600 C CA . VAL B 2 357 ? -37.226 -7.848 8.400 1.00 47.79 357 VAL B CA 1
ATOM 6601 C C . VAL B 2 357 ? -37.427 -6.335 8.322 1.00 46.81 357 VAL B C 1
ATOM 6602 O O . VAL B 2 357 ? -37.387 -5.624 9.353 1.00 46.01 357 VAL B O 1
ATOM 6606 N N . GLU B 2 358 ? -37.715 -5.831 7.125 1.00 44.98 358 GLU B N 1
ATOM 6607 C CA . GLU B 2 358 ? -37.897 -4.386 6.925 1.00 44.69 358 GLU B CA 1
ATOM 6608 C C . GLU B 2 358 ? -39.295 -3.972 7.314 1.00 42.86 358 GLU B C 1
ATOM 6609 O O . GLU B 2 358 ? -40.232 -4.751 7.234 1.00 40.49 358 GLU B O 1
ATOM 6615 N N . LEU B 2 359 ? -39.412 -2.730 7.754 1.00 41.64 359 LEU B N 1
ATOM 6616 C CA . LEU B 2 359 ? -40.677 -2.162 8.204 1.00 41.41 359 LEU B CA 1
ATOM 6617 C C . LEU B 2 359 ? -41.860 -2.416 7.274 1.00 41.50 359 LEU B C 1
ATOM 6618 O O . LEU B 2 359 ? -42.888 -2.949 7.700 1.00 40.21 359 LEU B O 1
ATOM 6623 N N . LEU B 2 360 ? -41.710 -2.067 6.001 1.00 41.19 360 LEU B N 1
ATOM 6624 C CA . LEU B 2 360 ? -42.796 -2.248 5.051 1.00 41.56 360 LEU B CA 1
ATOM 6625 C C . LEU B 2 360 ? -43.095 -3.701 4.713 1.00 41.42 360 LEU B C 1
ATOM 6626 O O . LEU B 2 360 ? -44.081 -3.998 4.038 1.00 41.52 360 LEU B O 1
ATOM 6631 N N . ASP B 2 361 ? -42.258 -4.609 5.195 1.00 41.04 361 ASP B N 1
ATOM 6632 C CA . ASP B 2 361 ? -42.484 -6.018 4.934 1.00 42.73 361 ASP B CA 1
ATOM 6633 C C . ASP B 2 361 ? -43.232 -6.697 6.076 1.00 42.40 361 ASP B C 1
ATOM 6634 O O . ASP B 2 361 ? -43.442 -7.908 6.043 1.00 41.93 361 ASP B O 1
ATOM 6639 N N . THR B 2 362 ? -43.622 -5.921 7.087 1.00 41.47 362 THR B N 1
ATOM 6640 C CA . THR B 2 362 ? -44.378 -6.464 8.212 1.00 40.05 362 THR B CA 1
ATOM 6641 C C . THR B 2 362 ? -45.848 -6.178 7.913 1.00 40.67 362 THR B C 1
ATOM 6642 O O . THR B 2 362 ? -46.176 -5.713 6.823 1.00 40.23 362 THR B O 1
ATOM 6646 N N . LYS B 2 363 ? -46.728 -6.461 8.869 1.00 40.42 363 LYS B N 1
ATOM 6647 C CA . LYS B 2 363 ? -48.152 -6.206 8.682 1.00 41.21 363 LYS B CA 1
ATOM 6648 C C . LYS B 2 363 ? -48.541 -4.968 9.473 1.00 41.62 363 LYS B C 1
ATOM 6649 O O . LYS B 2 363 ? -49.715 -4.602 9.554 1.00 40.58 363 LYS B O 1
ATOM 6655 N N . LEU B 2 364 ? -47.544 -4.323 10.066 1.00 40.72 364 LEU B N 1
ATOM 6656 C CA . LEU B 2 364 ? -47.802 -3.122 10.834 1.00 40.63 364 LEU B CA 1
ATOM 6657 C C . LEU B 2 364 ? -48.121 -2.012 9.840 1.00 40.51 364 LEU B C 1
ATOM 6658 O O . LEU B 2 364 ? -47.521 -1.939 8.766 1.00 39.98 364 LEU B O 1
ATOM 6663 N N . THR B 2 365 ? -49.069 -1.153 10.198 1.00 40.17 365 THR B N 1
ATOM 6664 C CA . THR B 2 365 ? -49.457 -0.041 9.339 1.00 40.76 365 THR B CA 1
ATOM 6665 C C . THR B 2 365 ? -49.618 1.197 10.207 1.00 41.29 365 THR B C 1
ATOM 6666 O O . THR B 2 365 ? -49.819 1.092 11.420 1.00 41.01 365 THR B O 1
ATOM 6670 N N . PRO B 2 366 ? -49.521 2.390 9.603 1.00 41.42 366 PRO B N 1
ATOM 6671 C CA . PRO B 2 366 ? -49.675 3.610 10.395 1.00 42.32 366 PRO B CA 1
ATOM 6672 C C . PRO B 2 366 ? -51.006 3.578 11.140 1.00 43.57 366 PRO B C 1
ATOM 6673 O O . PRO B 2 366 ? -51.137 4.136 12.230 1.00 43.28 366 PRO B O 1
ATOM 6677 N N . GLU B 2 367 ? -51.983 2.902 10.543 1.00 44.86 367 GLU B N 1
ATOM 6678 C CA . GLU B 2 367 ? -53.314 2.788 11.127 1.00 47.00 367 GLU B CA 1
ATOM 6679 C C . GLU B 2 367 ? -53.367 1.899 12.370 1.00 45.59 367 GLU B C 1
ATOM 6680 O O . GLU B 2 367 ? -53.733 2.364 13.450 1.00 46.34 367 GLU B O 1
ATOM 6686 N N . ASN B 2 368 ? -53.008 0.627 12.225 1.00 44.67 368 ASN B N 1
ATOM 6687 C CA . ASN B 2 368 ? -53.049 -0.279 13.368 1.00 43.10 368 ASN B CA 1
ATOM 6688 C C . ASN B 2 368 ? -52.039 0.084 14.455 1.00 43.16 368 ASN B C 1
ATOM 6689 O O . ASN B 2 368 ? -52.220 -0.278 15.618 1.00 41.98 368 ASN B O 1
ATOM 6694 N N . LEU B 2 369 ? -50.979 0.799 14.092 1.00 41.12 369 LEU B N 1
ATOM 6695 C CA . LEU B 2 369 ? -49.998 1.192 15.093 1.00 41.06 369 LEU B CA 1
ATOM 6696 C C . LEU B 2 369 ? -50.557 2.354 15.909 1.00 39.59 369 LEU B C 1
ATOM 6697 O O . LEU B 2 369 ? -50.432 2.379 17.135 1.00 38.45 369 LEU B O 1
ATOM 6702 N N . ALA B 2 370 ? -51.173 3.316 15.225 1.00 38.59 370 ALA B N 1
ATOM 6703 C CA . ALA B 2 370 ? -51.759 4.467 15.903 1.00 38.18 370 ALA B CA 1
ATOM 6704 C C . ALA B 2 370 ? -52.885 3.966 16.801 1.00 38.97 370 ALA B C 1
ATOM 6705 O O . ALA B 2 370 ? -53.125 4.508 17.885 1.00 38.38 370 ALA B O 1
ATOM 6707 N N . GLY B 2 371 ? -53.570 2.921 16.340 1.00 39.21 371 GLY B N 1
ATOM 6708 C CA . GLY B 2 371 ? -54.651 2.346 17.117 1.00 41.28 371 GLY B CA 1
ATOM 6709 C C . GLY B 2 371 ? -54.141 1.827 18.448 1.00 42.20 371 GLY B C 1
ATOM 6710 O O . GLY B 2 371 ? -54.721 2.108 19.498 1.00 42.72 371 GLY B O 1
ATOM 6711 N N . MET B 2 372 ? -53.047 1.073 18.407 1.00 41.07 372 MET B N 1
ATOM 6712 C CA . MET B 2 372 ? -52.459 0.518 19.619 1.00 40.61 372 MET B CA 1
ATOM 6713 C C . MET B 2 372 ? -52.021 1.633 20.561 1.00 41.70 372 MET B C 1
ATOM 6714 O O . MET B 2 372 ? -52.303 1.595 21.760 1.00 41.41 372 MET B O 1
ATOM 6719 N N . ILE B 2 373 ? -51.329 2.625 20.010 1.00 42.01 373 ILE B N 1
ATOM 6720 C CA . ILE B 2 373 ? -50.838 3.749 20.798 1.00 43.24 373 ILE B CA 1
ATOM 6721 C C . ILE B 2 373 ? -51.960 4.484 21.531 1.00 44.73 373 ILE B C 1
ATOM 6722 O O . ILE B 2 373 ? -51.782 4.926 22.667 1.00 44.33 373 ILE B O 1
ATOM 6727 N N . LYS B 2 374 ? -53.114 4.613 20.885 1.00 45.93 374 LYS B N 1
ATOM 6728 C CA . LYS B 2 374 ? -54.243 5.291 21.512 1.00 48.64 374 LYS B CA 1
ATOM 6729 C C . LYS B 2 374 ? -54.733 4.533 22.747 1.00 49.29 374 LYS B C 1
ATOM 6730 O O . LYS B 2 374 ? -55.107 5.143 23.749 1.00 48.47 374 LYS B O 1
ATOM 6736 N N . LEU B 2 375 ? -54.711 3.206 22.678 1.00 51.19 375 LEU B N 1
ATOM 6737 C CA . LEU B 2 375 ? -55.144 2.377 23.797 1.00 53.17 375 LEU B CA 1
ATOM 6738 C C . LEU B 2 375 ? -54.190 2.501 24.979 1.00 54.70 375 LEU B C 1
ATOM 6739 O O . LEU B 2 375 ? -54.598 2.351 26.132 1.00 55.57 375 LEU B O 1
ATOM 6744 N N . ILE B 2 376 ? -52.920 2.767 24.693 1.00 55.49 376 ILE B N 1
ATOM 6745 C CA . ILE B 2 376 ? -51.927 2.927 25.749 1.00 57.46 376 ILE B CA 1
ATOM 6746 C C . ILE B 2 376 ? -52.039 4.340 26.303 1.00 58.98 376 ILE B C 1
ATOM 6747 O O . ILE B 2 376 ? -51.747 4.587 27.472 1.00 59.54 376 ILE B O 1
ATOM 6752 N N . GLU B 2 377 ? -52.470 5.263 25.451 1.00 60.55 377 GLU B N 1
ATOM 6753 C CA . GLU B 2 377 ? -52.618 6.657 25.841 1.00 62.04 377 GLU B CA 1
ATOM 6754 C C . GLU B 2 377 ? -53.784 6.879 26.805 1.00 62.45 377 GLU B C 1
ATOM 6755 O O . GLU B 2 377 ? -53.664 7.654 27.756 1.00 62.62 377 GLU B O 1
ATOM 6761 N N . ASP B 2 378 ? -54.908 6.205 26.566 1.00 62.35 378 ASP B N 1
ATOM 6762 C CA . ASP B 2 378 ? -56.070 6.363 27.438 1.00 62.35 378 ASP B CA 1
ATOM 6763 C C . ASP B 2 378 ? -56.006 5.457 28.671 1.00 62.38 378 ASP B C 1
ATOM 6764 O O . ASP B 2 378 ? -56.796 5.611 29.603 1.00 63.22 378 ASP B O 1
ATOM 6769 N N . GLY B 2 379 ? -55.065 4.516 28.670 1.00 61.96 379 GLY B N 1
ATOM 6770 C CA . GLY B 2 379 ? -54.918 3.615 29.801 1.00 60.35 379 GLY B CA 1
ATOM 6771 C C . GLY B 2 379 ? -55.609 2.271 29.655 1.00 59.49 379 GLY B C 1
ATOM 6772 O O . GLY B 2 379 ? -55.663 1.494 30.608 1.00 59.68 379 GLY B O 1
ATOM 6773 N N . THR B 2 380 ? -56.134 1.990 28.466 1.00 58.11 380 THR B N 1
ATOM 6774 C CA . THR B 2 380 ? -56.822 0.729 28.211 1.00 57.49 380 THR B CA 1
ATOM 6775 C C . THR B 2 380 ? -55.838 -0.437 28.138 1.00 57.45 380 THR B C 1
ATOM 6776 O O . THR B 2 380 ? -56.164 -1.563 28.516 1.00 56.96 380 THR B O 1
ATOM 6780 N N . MET B 2 381 ? -54.634 -0.159 27.650 1.00 56.52 381 MET B N 1
ATOM 6781 C CA . MET B 2 381 ? -53.607 -1.182 27.515 1.00 55.63 381 MET B CA 1
ATOM 6782 C C . MET B 2 381 ? -52.319 -0.755 28.216 1.00 55.31 381 MET B C 1
ATOM 6783 O O . MET B 2 381 ? -51.815 0.347 27.992 1.00 55.06 381 MET B O 1
ATOM 6788 N N . SER B 2 382 ? -51.794 -1.629 29.070 1.00 53.99 382 SER B N 1
ATOM 6789 C CA . SER B 2 382 ? -50.562 -1.345 29.799 1.00 53.11 382 SER B CA 1
ATOM 6790 C C . SER B 2 382 ? -49.359 -1.645 28.912 1.00 52.77 382 SER B C 1
ATOM 6791 O O . SER B 2 382 ? -49.497 -2.265 27.857 1.00 52.00 382 SER B O 1
ATOM 6794 N N . SER B 2 383 ? -48.182 -1.209 29.349 1.00 52.18 383 SER B N 1
ATOM 6795 C CA . SER B 2 383 ? -46.958 -1.442 28.592 1.00 52.38 383 SER B CA 1
ATOM 6796 C C . SER B 2 383 ? -46.644 -2.935 28.561 1.00 52.09 383 SER B C 1
ATOM 6797 O O . SER B 2 383 ? -46.084 -3.439 27.588 1.00 52.04 383 SER B O 1
ATOM 6800 N N . LYS B 2 384 ? -47.010 -3.639 29.628 1.00 51.31 384 LYS B N 1
ATOM 6801 C CA . LYS B 2 384 ? -46.764 -5.074 29.709 1.00 50.77 384 LYS B CA 1
ATOM 6802 C C . LYS B 2 384 ? -47.645 -5.823 28.716 1.00 48.37 384 LYS B C 1
ATOM 6803 O O . LYS B 2 384 ? -47.203 -6.782 28.082 1.00 48.31 384 LYS B O 1
ATOM 6809 N N . ILE B 2 385 ? -48.895 -5.389 28.587 1.00 45.84 385 ILE B N 1
ATOM 6810 C CA . ILE B 2 385 ? -49.816 -6.019 27.649 1.00 43.60 385 ILE B CA 1
ATOM 6811 C C . ILE B 2 385 ? -49.386 -5.638 26.233 1.00 42.29 385 ILE B C 1
ATOM 6812 O O . ILE B 2 385 ? -49.498 -6.433 25.300 1.00 39.74 385 ILE B O 1
ATOM 6817 N N . ALA B 2 386 ? -48.884 -4.415 26.090 1.00 41.63 386 ALA B N 1
ATOM 6818 C CA . ALA B 2 386 ? -48.417 -3.917 24.802 1.00 41.21 386 ALA B CA 1
ATOM 6819 C C . ALA B 2 386 ? -47.310 -4.818 24.259 1.00 41.07 386 ALA B C 1
ATOM 6820 O O . ALA B 2 386 ? -47.237 -5.074 23.054 1.00 39.95 386 ALA B O 1
ATOM 6822 N N . LYS B 2 387 ? -46.450 -5.300 25.153 1.00 40.78 387 LYS B N 1
ATOM 6823 C CA . LYS B 2 387 ? -45.352 -6.176 24.758 1.00 42.01 387 LYS B CA 1
ATOM 6824 C C . LYS B 2 387 ? -45.871 -7.491 24.178 1.00 42.81 387 LYS B C 1
ATOM 6825 O O . LYS B 2 387 ? -45.147 -8.196 23.473 1.00 42.23 387 LYS B O 1
ATOM 6831 N N . LYS B 2 388 ? -47.128 -7.817 24.472 1.00 42.52 388 LYS B N 1
ATOM 6832 C CA . LYS B 2 388 ? -47.731 -9.047 23.963 1.00 43.64 388 LYS B CA 1
ATOM 6833 C C . LYS B 2 388 ? -48.484 -8.803 22.659 1.00 42.59 388 LYS B C 1
ATOM 6834 O O . LYS B 2 388 ? -48.423 -9.610 21.732 1.00 43.50 388 LYS B O 1
ATOM 6840 N N . VAL B 2 389 ? -49.192 -7.683 22.593 1.00 41.38 389 VAL B N 1
ATOM 6841 C CA . VAL B 2 389 ? -49.977 -7.344 21.414 1.00 40.96 389 VAL B CA 1
ATOM 6842 C C . VAL B 2 389 ? -49.159 -6.872 20.213 1.00 40.64 389 VAL B C 1
ATOM 6843 O O . VAL B 2 389 ? -49.377 -7.335 19.093 1.00 40.66 389 VAL B O 1
ATOM 6847 N N . PHE B 2 390 ? -48.218 -5.960 20.440 1.00 40.19 390 PHE B N 1
ATOM 6848 C CA . PHE B 2 390 ? -47.404 -5.433 19.347 1.00 39.40 390 PHE B CA 1
ATOM 6849 C C . PHE B 2 390 ? -46.798 -6.491 18.417 1.00 40.02 390 PHE B C 1
ATOM 6850 O O . PHE B 2 390 ? -46.921 -6.392 17.197 1.00 39.98 390 PHE B O 1
ATOM 6858 N N . PRO B 2 391 ? -46.124 -7.508 18.977 1.00 41.09 391 PRO B N 1
ATOM 6859 C CA . PRO B 2 391 ? -45.535 -8.533 18.111 1.00 41.60 391 PRO B CA 1
ATOM 6860 C C . PRO B 2 391 ? -46.569 -9.242 17.237 1.00 42.16 391 PRO B C 1
ATOM 6861 O O . PRO B 2 391 ? -46.297 -9.580 16.085 1.00 40.68 391 PRO B O 1
ATOM 6865 N N . GLU B 2 392 ? -47.758 -9.452 17.791 1.00 42.89 392 GLU B N 1
ATOM 6866 C CA . GLU B 2 392 ? -48.836 -10.113 17.064 1.00 44.27 392 GLU B CA 1
ATOM 6867 C C . GLU B 2 392 ? -49.308 -9.211 15.927 1.00 43.67 392 GLU B C 1
ATOM 6868 O O . GLU B 2 392 ? -49.540 -9.670 14.809 1.00 43.63 392 GLU B O 1
ATOM 6874 N N . LEU B 2 393 ? -49.440 -7.923 16.226 1.00 42.86 393 LEU B N 1
ATOM 6875 C CA . LEU B 2 393 ? -49.885 -6.939 15.247 1.00 43.96 393 LEU B CA 1
ATOM 6876 C C . LEU B 2 393 ? -48.870 -6.806 14.110 1.00 43.79 393 LEU B C 1
ATOM 6877 O O . LEU B 2 393 ? -49.237 -6.733 12.939 1.00 43.54 393 LEU B O 1
ATOM 6882 N N . ALA B 2 394 ? -47.591 -6.785 14.462 1.00 43.43 394 ALA B N 1
ATOM 6883 C CA . ALA B 2 394 ? -46.531 -6.659 13.469 1.00 43.40 394 ALA B CA 1
ATOM 6884 C C . ALA B 2 394 ? -46.420 -7.916 12.611 1.00 43.95 394 ALA B C 1
ATOM 6885 O O . ALA B 2 394 ? -46.150 -7.845 11.409 1.00 42.64 394 ALA B O 1
ATOM 6887 N N . ALA B 2 395 ? -46.641 -9.067 13.233 1.00 44.15 395 ALA B N 1
ATOM 6888 C CA . ALA B 2 395 ? -46.538 -10.340 12.537 1.00 46.66 395 ALA B CA 1
ATOM 6889 C C . ALA B 2 395 ? -47.747 -10.715 11.679 1.00 47.87 395 ALA B C 1
ATOM 6890 O O . ALA B 2 395 ? -47.584 -11.191 10.555 1.00 48.20 395 ALA B O 1
ATOM 6892 N N . LYS B 2 396 ? -48.952 -10.491 12.196 1.00 49.37 396 LYS B N 1
ATOM 6893 C CA . LYS B 2 396 ? -50.163 -10.859 11.469 1.00 50.24 396 LYS B CA 1
ATOM 6894 C C . LYS B 2 396 ? -51.141 -9.714 11.222 1.00 50.53 396 LYS B C 1
ATOM 6895 O O . LYS B 2 396 ? -52.240 -9.932 10.716 1.00 50.26 396 LYS B O 1
ATOM 6901 N N . GLY B 2 397 ? -50.750 -8.497 11.578 1.00 50.64 397 GLY B N 1
ATOM 6902 C CA . GLY B 2 397 ? -51.634 -7.364 11.367 1.00 51.53 397 GLY B CA 1
ATOM 6903 C C . GLY B 2 397 ? -52.916 -7.427 12.181 1.00 52.52 397 GLY B C 1
ATOM 6904 O O . GLY B 2 397 ? -52.973 -8.083 13.221 1.00 52.91 397 GLY B O 1
ATOM 6905 N N . GLY B 2 398 ? -53.952 -6.746 11.705 1.00 52.84 398 GLY B N 1
ATOM 6906 C CA . GLY B 2 398 ? -55.219 -6.732 12.414 1.00 52.69 398 GLY B CA 1
ATOM 6907 C C . GLY B 2 398 ? -55.377 -5.425 13.166 1.00 53.09 398 GLY B C 1
ATOM 6908 O O . GLY B 2 398 ? -55.017 -4.365 12.651 1.00 52.95 398 GLY B O 1
ATOM 6909 N N . ASN B 2 399 ? -55.921 -5.485 14.378 1.00 53.20 399 ASN B N 1
ATOM 6910 C CA . ASN B 2 399 ? -56.088 -4.283 15.183 1.00 53.28 399 ASN B CA 1
ATOM 6911 C C . ASN B 2 399 ? -55.923 -4.588 16.671 1.00 53.16 399 ASN B C 1
ATOM 6912 O O . ASN B 2 399 ? -56.469 -5.569 17.186 1.00 52.43 399 ASN B O 1
ATOM 6917 N N . ALA B 2 400 ? -55.142 -3.746 17.344 1.00 52.76 400 ALA B N 1
ATOM 6918 C CA . ALA B 2 400 ? -54.836 -3.894 18.768 1.00 53.62 400 ALA B CA 1
ATOM 6919 C C . ALA B 2 400 ? -56.029 -4.267 19.646 1.00 54.67 400 ALA B C 1
ATOM 6920 O O . ALA B 2 400 ? -56.001 -5.293 20.325 1.00 53.77 400 ALA B O 1
ATOM 6922 N N . LYS B 2 401 ? -57.066 -3.434 19.625 1.00 56.09 401 LYS B N 1
ATOM 6923 C CA . LYS B 2 401 ? -58.274 -3.670 20.416 1.00 58.06 401 LYS B CA 1
ATOM 6924 C C . LYS B 2 401 ? -58.739 -5.118 20.276 1.00 58.50 401 LYS B C 1
ATOM 6925 O O . LYS B 2 401 ? -58.884 -5.841 21.265 1.00 58.64 401 LYS B O 1
ATOM 6931 N N . GLN B 2 402 ? -58.965 -5.530 19.034 0.50 58.61 402 GLN B N 1
ATOM 6932 C CA . GLN B 2 402 ? -59.407 -6.883 18.715 0.50 58.91 402 GLN B CA 1
ATOM 6933 C C . GLN B 2 402 ? -58.462 -7.943 19.271 0.50 58.76 402 GLN B C 1
ATOM 6934 O O . GLN B 2 402 ? -58.896 -8.898 19.915 0.50 58.47 402 GLN B O 1
ATOM 6944 N N . ILE B 2 403 ? -57.170 -7.769 19.021 1.00 58.85 403 ILE B N 1
ATOM 6945 C CA . ILE B 2 403 ? -56.166 -8.715 19.496 1.00 58.53 403 ILE B CA 1
ATOM 6946 C C . ILE B 2 403 ? -56.195 -8.800 21.019 1.00 59.28 403 ILE B C 1
ATOM 6947 O O . ILE B 2 403 ? -56.131 -9.885 21.592 1.00 58.50 403 ILE B O 1
ATOM 6952 N N . MET B 2 404 ? -56.309 -7.649 21.671 1.00 59.95 404 MET B N 1
ATOM 6953 C CA . MET B 2 404 ? -56.334 -7.598 23.126 1.00 61.04 404 MET B CA 1
ATOM 6954 C C . MET B 2 404 ? -57.503 -8.364 23.742 1.00 62.15 404 MET B C 1
ATOM 6955 O O . MET B 2 404 ? -57.313 -9.148 24.672 1.00 62.40 404 MET B O 1
ATOM 6960 N N . GLU B 2 405 ? -58.710 -8.147 23.227 1.00 63.42 405 GLU B N 1
ATOM 6961 C CA . GLU B 2 405 ? -59.880 -8.829 23.768 1.00 64.77 405 GLU B CA 1
ATOM 6962 C C . GLU B 2 405 ? -60.075 -10.253 23.254 1.00 64.94 405 GLU B C 1
ATOM 6963 O O . GLU B 2 405 ? -60.559 -11.113 23.988 1.00 65.88 405 GLU B O 1
ATOM 6969 N N . ASP B 2 406 ? -59.692 -10.512 22.006 1.00 65.00 406 ASP B N 1
ATOM 6970 C CA . ASP B 2 406 ? -59.828 -11.854 21.442 1.00 65.05 406 ASP B CA 1
ATOM 6971 C C . ASP B 2 406 ? -58.836 -12.805 22.099 1.00 65.17 406 ASP B C 1
ATOM 6972 O O . ASP B 2 406 ? -58.675 -13.948 21.672 1.00 65.58 406 ASP B O 1
ATOM 6977 N N . ASN B 2 407 ? -58.170 -12.320 23.140 1.00 64.78 407 ASN B N 1
ATOM 6978 C CA . ASN B 2 407 ? -57.192 -13.113 23.867 1.00 64.30 407 ASN B CA 1
ATOM 6979 C C . ASN B 2 407 ? -57.397 -12.949 25.369 1.00 63.71 407 ASN B C 1
ATOM 6980 O O . ASN B 2 407 ? -56.675 -13.537 26.174 1.00 63.19 407 ASN B O 1
ATOM 6985 N N . GLY B 2 408 ? -58.394 -12.148 25.736 1.00 63.11 408 GLY B N 1
ATOM 6986 C CA . GLY B 2 408 ? -58.692 -11.919 27.138 1.00 62.65 408 GLY B CA 1
ATOM 6987 C C . GLY B 2 408 ? -57.610 -11.139 27.860 1.00 62.80 408 GLY B C 1
ATOM 6988 O O . GLY B 2 408 ? -57.269 -11.449 29.003 1.00 62.55 408 GLY B O 1
ATOM 6989 N N . LEU B 2 409 ? -57.070 -10.123 27.195 1.00 62.07 409 LEU B N 1
ATOM 6990 C CA . LEU B 2 409 ? -56.019 -9.299 27.783 1.00 61.78 409 LEU B CA 1
ATOM 6991 C C . LEU B 2 409 ? -56.534 -7.941 28.240 1.00 61.33 409 LEU B C 1
ATOM 6992 O O . LEU B 2 409 ? -55.751 -7.067 28.614 1.00 60.43 409 LEU B O 1
ATOM 6997 N N . VAL B 2 410 ? -57.850 -7.763 28.216 1.00 60.98 410 VAL B N 1
ATOM 6998 C CA . VAL B 2 410 ? -58.434 -6.497 28.631 1.00 60.97 410 VAL B CA 1
ATOM 6999 C C . VAL B 2 410 ? -58.445 -6.411 30.161 1.00 61.24 410 VAL B C 1
ATOM 7000 O O . VAL B 2 410 ? -59.009 -7.272 30.841 1.00 61.79 410 VAL B O 1
ATOM 7004 N N . GLN B 2 411 ? -57.793 -5.386 30.704 1.00 60.71 411 GLN B N 1
ATOM 7005 C CA . GLN B 2 411 ? -57.754 -5.210 32.151 1.00 60.62 411 GLN B CA 1
ATOM 7006 C C . GLN B 2 411 ? -58.927 -4.357 32.615 1.00 60.10 411 GLN B C 1
ATOM 7007 O O . GLN B 2 411 ? -59.223 -3.313 32.032 1.00 59.48 411 GLN B O 1
ATOM 7013 N N . ILE B 2 412 ? -59.593 -4.816 33.668 1.00 59.42 412 ILE B N 1
ATOM 7014 C CA . ILE B 2 412 ? -60.741 -4.115 34.232 1.00 58.28 412 ILE B CA 1
ATOM 7015 C C . ILE B 2 412 ? -60.263 -3.246 35.394 1.00 58.22 412 ILE B C 1
ATOM 7016 O O . ILE B 2 412 ? -59.816 -3.760 36.419 1.00 56.68 412 ILE B O 1
ATOM 7021 N N . SER B 2 413 ? -60.355 -1.928 35.230 1.00 58.70 413 SER B N 1
ATOM 7022 C CA . SER B 2 413 ? -59.902 -0.999 36.264 1.00 59.19 413 SER B CA 1
ATOM 7023 C C . SER B 2 413 ? -60.957 -0.011 36.760 1.00 59.15 413 SER B C 1
ATOM 7024 O O . SER B 2 413 ? -60.725 0.698 37.740 1.00 58.14 413 SER B O 1
ATOM 7027 N N . ASP B 2 414 ? -62.105 0.045 36.091 1.00 59.34 414 ASP B N 1
ATOM 7028 C CA . ASP B 2 414 ? -63.169 0.962 36.498 1.00 60.05 414 ASP B CA 1
ATOM 7029 C C . ASP B 2 414 ? -63.839 0.478 37.787 1.00 60.25 414 ASP B C 1
ATOM 7030 O O . ASP B 2 414 ? -64.352 -0.641 37.853 1.00 59.56 414 ASP B O 1
ATOM 7035 N N . GLU B 2 415 ? -63.826 1.331 38.809 1.00 60.12 415 GLU B N 1
ATOM 7036 C CA . GLU B 2 415 ? -64.406 0.995 40.107 1.00 60.63 415 GLU B CA 1
ATOM 7037 C C . GLU B 2 415 ? -65.805 0.393 40.027 1.00 59.42 415 GLU B C 1
ATOM 7038 O O . GLU B 2 415 ? -66.198 -0.390 40.891 1.00 58.76 415 GLU B O 1
ATOM 7044 N N . ALA B 2 416 ? -66.552 0.761 38.991 1.00 58.22 416 ALA B N 1
ATOM 7045 C CA . ALA B 2 416 ? -67.909 0.253 38.807 1.00 56.81 416 ALA B CA 1
ATOM 7046 C C . ALA B 2 416 ? -67.926 -1.272 38.720 1.00 55.54 416 ALA B C 1
ATOM 7047 O O . ALA B 2 416 ? -68.451 -1.945 39.609 1.00 55.04 416 ALA B O 1
ATOM 7049 N N . THR B 2 417 ? -67.361 -1.809 37.642 1.00 53.46 417 THR B N 1
ATOM 7050 C CA . THR B 2 417 ? -67.308 -3.251 37.432 1.00 51.37 417 THR B CA 1
ATOM 7051 C C . THR B 2 417 ? -66.540 -3.952 38.547 1.00 49.06 417 THR B C 1
ATOM 7052 O O . THR B 2 417 ? -66.911 -5.042 38.981 1.00 48.18 417 THR B O 1
ATOM 7056 N N . LEU B 2 418 ? -65.474 -3.323 39.020 1.00 46.65 418 LEU B N 1
ATOM 7057 C CA . LEU B 2 418 ? -64.681 -3.907 40.095 1.00 45.33 418 LEU B CA 1
ATOM 7058 C C . LEU B 2 418 ? -65.514 -4.085 41.363 1.00 43.86 418 LEU B C 1
ATOM 7059 O O . LEU B 2 418 ? -65.325 -5.054 42.101 1.00 41.72 418 LEU B O 1
ATOM 7064 N N . LEU B 2 419 ? -66.442 -3.161 41.605 1.00 40.79 419 LEU B N 1
ATOM 7065 C CA . LEU B 2 419 ? -67.291 -3.254 42.786 1.00 39.94 419 LEU B CA 1
ATOM 7066 C C . LEU B 2 419 ? -68.198 -4.471 42.633 1.00 37.66 419 LEU B C 1
ATOM 7067 O O . LEU B 2 419 ? -68.534 -5.132 43.617 1.00 36.85 419 LEU B O 1
ATOM 7072 N N . LYS B 2 420 ? -68.586 -4.764 41.392 1.00 35.36 420 LYS B N 1
ATOM 7073 C CA . LYS B 2 420 ? -69.441 -5.910 41.106 1.00 36.16 420 LYS B CA 1
ATOM 7074 C C . LYS B 2 420 ? -68.724 -7.206 41.484 1.00 35.46 420 LYS B C 1
ATOM 7075 O O . LYS B 2 420 ? -69.323 -8.113 42.067 1.00 32.31 420 LYS B O 1
ATOM 7081 N N . PHE B 2 421 ? -67.440 -7.292 41.141 1.00 34.44 421 PHE B N 1
ATOM 7082 C CA . PHE B 2 421 ? -66.655 -8.480 41.474 1.00 34.53 421 PHE B CA 1
ATOM 7083 C C . PHE B 2 421 ? -66.504 -8.591 42.988 1.00 33.52 421 PHE B C 1
ATOM 7084 O O . PHE B 2 421 ? -66.629 -9.678 43.558 1.00 32.69 421 PHE B O 1
ATOM 7092 N N . VAL B 2 422 ? -66.233 -7.460 43.638 1.00 32.91 422 VAL B N 1
ATOM 7093 C CA . VAL B 2 422 ? -66.059 -7.421 45.087 1.00 33.23 422 VAL B CA 1
ATOM 7094 C C . VAL B 2 422 ? -67.322 -7.894 45.797 1.00 33.77 422 VAL B C 1
ATOM 7095 O O . VAL B 2 422 ? -67.257 -8.754 46.675 1.00 33.72 422 VAL B O 1
ATOM 7099 N N . ASN B 2 423 ? -68.470 -7.338 45.410 1.00 32.49 423 ASN B N 1
ATOM 7100 C CA . ASN B 2 423 ? -69.736 -7.713 46.032 1.00 32.29 423 ASN B CA 1
ATOM 7101 C C . ASN B 2 423 ? -70.055 -9.188 45.826 1.00 31.61 423 ASN B C 1
ATOM 7102 O O . ASN B 2 423 ? -70.584 -9.841 46.729 1.00 32.06 423 ASN B O 1
ATOM 7107 N N . GLU B 2 424 ? -69.743 -9.710 44.642 1.00 31.80 424 GLU B N 1
ATOM 7108 C CA . GLU B 2 424 ? -69.983 -11.120 44.347 1.00 33.10 424 GLU B CA 1
ATOM 7109 C C . GLU B 2 424 ? -69.080 -11.963 45.244 1.00 33.25 424 GLU B C 1
ATOM 7110 O O . GLU B 2 424 ? -69.504 -12.981 45.794 1.00 32.97 424 GLU B O 1
ATOM 7116 N N . ALA B 2 425 ? -67.833 -11.529 45.392 1.00 33.42 425 ALA B N 1
ATOM 7117 C CA . ALA B 2 425 ? -66.871 -12.243 46.227 1.00 34.18 425 ALA B CA 1
ATOM 7118 C C . ALA B 2 425 ? -67.333 -12.307 47.685 1.00 34.52 425 ALA B C 1
ATOM 7119 O O . ALA B 2 425 ? -67.241 -13.359 48.325 1.00 33.41 425 ALA B O 1
ATOM 7121 N N . LEU B 2 426 ? -67.830 -11.190 48.212 1.00 34.37 426 LEU B N 1
ATOM 7122 C CA . LEU B 2 426 ? -68.299 -11.175 49.595 1.00 36.74 426 LEU B CA 1
ATOM 7123 C C . LEU B 2 426 ? -69.488 -12.110 49.808 1.00 37.03 426 LEU B C 1
ATOM 7124 O O . LEU B 2 426 ? -69.496 -12.903 50.750 1.00 36.42 426 LEU B O 1
ATOM 7129 N N . ASP B 2 427 ? -70.487 -12.027 48.935 1.00 36.69 427 ASP B N 1
ATOM 7130 C CA . ASP B 2 427 ? -71.669 -12.880 49.061 1.00 38.40 427 ASP B CA 1
ATOM 7131 C C . ASP B 2 427 ? -71.375 -14.375 48.928 1.00 38.28 427 ASP B C 1
ATOM 7132 O O . ASP B 2 427 ? -71.959 -15.192 49.640 1.00 37.43 427 ASP B O 1
ATOM 7137 N N . ASN B 2 428 ? -70.472 -14.731 48.020 1.00 38.12 428 ASN B N 1
ATOM 7138 C CA . ASN B 2 428 ? -70.143 -16.136 47.786 1.00 39.13 428 ASN B CA 1
ATOM 7139 C C . ASN B 2 428 ? -69.064 -16.732 48.684 1.00 37.92 428 ASN B C 1
ATOM 7140 O O . ASN B 2 428 ? -68.709 -17.902 48.531 1.00 37.70 428 ASN B O 1
ATOM 7145 N N . ASN B 2 429 ? -68.553 -15.942 49.621 1.00 36.42 429 ASN B N 1
ATOM 7146 C CA . ASN B 2 429 ? -67.507 -16.414 50.522 1.00 37.41 429 ASN B CA 1
ATOM 7147 C C . ASN B 2 429 ? -67.702 -15.851 51.928 1.00 39.29 429 ASN B C 1
ATOM 7148 O O . ASN B 2 429 ? -66.823 -15.184 52.479 1.00 39.18 429 ASN B O 1
ATOM 7153 N N . GLU B 2 430 ? -68.867 -16.136 52.500 1.00 41.00 430 GLU B N 1
ATOM 7154 C CA . GLU B 2 430 ? -69.216 -15.663 53.832 1.00 43.50 430 GLU B CA 1
ATOM 7155 C C . GLU B 2 430 ? -68.214 -16.066 54.913 1.00 43.60 430 GLU B C 1
ATOM 7156 O O . GLU B 2 430 ? -67.819 -15.237 55.733 1.00 43.04 430 GLU B O 1
ATOM 7162 N N . GLN B 2 431 ? -67.798 -17.330 54.911 1.00 43.80 431 GLN B N 1
ATOM 7163 C CA . GLN B 2 431 ? -66.853 -17.809 55.918 1.00 44.09 431 GLN B CA 1
ATOM 7164 C C . GLN B 2 431 ? -65.533 -17.045 55.876 1.00 44.60 431 GLN B C 1
ATOM 7165 O O . GLN B 2 431 ? -64.959 -16.737 56.923 1.00 43.38 431 GLN B O 1
ATOM 7171 N N . SER B 2 432 ? -65.054 -16.743 54.670 1.00 44.71 432 SER B N 1
ATOM 7172 C CA . SER B 2 432 ? -63.806 -16.003 54.517 1.00 46.09 432 SER B CA 1
ATOM 7173 C C . SER B 2 432 ? -64.000 -14.578 55.009 1.00 47.22 432 SER B C 1
ATOM 7174 O O . SER B 2 432 ? -63.125 -14.013 55.663 1.00 47.41 432 SER B O 1
ATOM 7177 N N . VAL B 2 433 ? -65.156 -14.003 54.691 1.00 49.28 433 VAL B N 1
ATOM 7178 C CA . VAL B 2 433 ? -65.469 -12.644 55.110 1.00 51.86 433 VAL B CA 1
ATOM 7179 C C . VAL B 2 433 ? -65.318 -12.535 56.618 1.00 53.95 433 VAL B C 1
ATOM 7180 O O . VAL B 2 433 ? -64.687 -11.607 57.126 1.00 53.89 433 VAL B O 1
ATOM 7184 N N . GLU B 2 434 ? -65.899 -13.493 57.331 1.00 56.40 434 GLU B N 1
ATOM 7185 C CA . GLU B 2 434 ? -65.823 -13.502 58.782 1.00 59.68 434 GLU B CA 1
ATOM 7186 C C . GLU B 2 434 ? -64.406 -13.824 59.247 1.00 60.75 434 GLU B C 1
ATOM 7187 O O . GLU B 2 434 ? -63.932 -13.259 60.233 1.00 61.09 434 GLU B O 1
ATOM 7193 N N . ASP B 2 435 ? -63.730 -14.727 58.539 1.00 61.85 435 ASP B N 1
ATOM 7194 C CA . ASP B 2 435 ? -62.359 -15.084 58.896 1.00 63.20 435 ASP B CA 1
ATOM 7195 C C . ASP B 2 435 ? -61.512 -13.820 58.902 1.00 64.34 435 ASP B C 1
ATOM 7196 O O . ASP B 2 435 ? -60.567 -13.700 59.679 1.00 64.65 435 ASP B O 1
ATOM 7201 N N . TYR B 2 436 ? -61.859 -12.878 58.031 1.00 65.62 436 TYR B N 1
ATOM 7202 C CA . TYR B 2 436 ? -61.138 -11.614 57.941 1.00 66.80 436 TYR B CA 1
ATOM 7203 C C . TYR B 2 436 ? -61.381 -10.785 59.197 1.00 68.25 436 TYR B C 1
ATOM 7204 O O . TYR B 2 436 ? -60.448 -10.240 59.787 1.00 68.04 436 TYR B O 1
ATOM 7213 N N . LYS B 2 437 ? -62.646 -10.692 59.594 1.00 69.92 437 LYS B N 1
ATOM 7214 C CA . LYS B 2 437 ? -63.029 -9.932 60.777 1.00 72.05 437 LYS B CA 1
ATOM 7215 C C . LYS B 2 437 ? -62.402 -10.562 62.021 1.00 73.08 437 LYS B C 1
ATOM 7216 O O . LYS B 2 437 ? -62.232 -9.901 63.047 1.00 73.13 437 LYS B O 1
ATOM 7222 N N . ASN B 2 438 ? -62.046 -11.840 61.917 1.00 74.30 438 ASN B N 1
ATOM 7223 C CA . ASN B 2 438 ? -61.436 -12.562 63.032 1.00 75.70 438 ASN B CA 1
ATOM 7224 C C . ASN B 2 438 ? -59.964 -12.884 62.774 1.00 76.40 438 ASN B C 1
ATOM 7225 O O . ASN B 2 438 ? -59.309 -13.511 63.607 1.00 76.44 438 ASN B O 1
ATOM 7230 N N . GLY B 2 439 ? -59.451 -12.457 61.622 1.00 77.23 439 GLY B N 1
ATOM 7231 C CA . GLY B 2 439 ? -58.064 -12.727 61.282 1.00 77.76 439 GLY B CA 1
ATOM 7232 C C . GLY B 2 439 ? -57.726 -14.195 61.465 1.00 78.24 439 GLY B C 1
ATOM 7233 O O . GLY B 2 439 ? -56.761 -14.539 62.148 1.00 78.85 439 GLY B O 1
ATOM 7234 N N . LYS B 2 440 ? -58.524 -15.063 60.850 1.00 78.11 440 LYS B N 1
ATOM 7235 C CA . LYS B 2 440 ? -58.326 -16.503 60.957 1.00 78.31 440 LYS B CA 1
ATOM 7236 C C . LYS B 2 440 ? -57.323 -17.036 59.935 1.00 78.01 440 LYS B C 1
ATOM 7237 O O . LYS B 2 440 ? -57.163 -18.249 59.790 1.00 78.12 440 LYS B O 1
ATOM 7243 N N . GLY B 2 441 ? -56.653 -16.130 59.228 1.00 77.30 441 GLY B N 1
ATOM 7244 C CA . GLY B 2 441 ? -55.674 -16.546 58.238 1.00 75.30 441 GLY B CA 1
ATOM 7245 C C . GLY B 2 441 ? -55.450 -15.531 57.133 1.00 73.99 441 GLY B C 1
ATOM 7246 O O . GLY B 2 441 ? -55.301 -14.335 57.391 1.00 75.06 441 GLY B O 1
ATOM 7247 N N . LYS B 2 442 ? -55.420 -16.012 55.894 1.00 71.63 442 LYS B N 1
ATOM 7248 C CA . LYS B 2 442 ? -55.218 -15.150 54.735 1.00 69.06 442 LYS B CA 1
ATOM 7249 C C . LYS B 2 442 ? -56.537 -14.945 53.990 1.00 66.49 442 LYS B C 1
ATOM 7250 O O . LYS B 2 442 ? -56.671 -15.333 52.829 1.00 66.10 442 LYS B O 1
ATOM 7256 N N . ALA B 2 443 ? -57.506 -14.333 54.664 1.00 63.13 443 ALA B N 1
ATOM 7257 C CA . ALA B 2 443 ? -58.816 -14.083 54.070 1.00 60.21 443 ALA B CA 1
ATOM 7258 C C . ALA B 2 443 ? -58.731 -13.142 52.870 1.00 58.36 443 ALA B C 1
ATOM 7259 O O . ALA B 2 443 ? -59.304 -13.420 51.817 1.00 58.15 443 ALA B O 1
ATOM 7261 N N . MET B 2 444 ? -58.015 -12.033 53.039 1.00 55.84 444 MET B N 1
ATOM 7262 C CA . MET B 2 444 ? -57.840 -11.039 51.980 1.00 53.52 444 MET B CA 1
ATOM 7263 C C . MET B 2 444 ? -57.270 -11.694 50.722 1.00 50.75 444 MET B C 1
ATOM 7264 O O . MET B 2 444 ? -57.817 -11.548 49.627 1.00 49.96 444 MET B O 1
ATOM 7269 N N . GLY B 2 445 ? -56.164 -12.414 50.890 1.00 47.68 445 GLY B N 1
ATOM 7270 C CA . GLY B 2 445 ? -55.534 -13.081 49.766 1.00 44.45 445 GLY B CA 1
ATOM 7271 C C . GLY B 2 445 ? -56.476 -14.041 49.069 1.00 42.27 445 GLY B C 1
ATOM 7272 O O . GLY B 2 445 ? -56.473 -14.143 47.843 1.00 41.73 445 GLY B O 1
ATOM 7273 N N . PHE B 2 446 ? -57.285 -14.747 49.853 1.00 40.96 446 PHE B N 1
ATOM 7274 C CA . PHE B 2 446 ? -58.240 -15.707 49.307 1.00 39.82 446 PHE B CA 1
ATOM 7275 C C . PHE B 2 446 ? -59.310 -15.009 48.474 1.00 38.75 446 PHE B C 1
ATOM 7276 O O . PHE B 2 446 ? -59.627 -15.436 47.362 1.00 37.38 446 PHE B O 1
ATOM 7284 N N . LEU B 2 447 ? -59.871 -13.940 49.028 1.00 37.68 447 LEU B N 1
ATOM 7285 C CA . LEU B 2 447 ? -60.912 -13.185 48.342 1.00 37.81 447 LEU B CA 1
ATOM 7286 C C . LEU B 2 447 ? -60.410 -12.593 47.028 1.00 37.22 447 LEU B C 1
ATOM 7287 O O . LEU B 2 447 ? -61.107 -12.646 46.014 1.00 36.13 447 LEU B O 1
ATOM 7292 N N . VAL B 2 448 ? -59.201 -12.035 47.045 1.00 37.33 448 VAL B N 1
ATOM 7293 C CA . VAL B 2 448 ? -58.620 -11.458 45.837 1.00 37.80 448 VAL B CA 1
ATOM 7294 C C . VAL B 2 448 ? -58.469 -12.560 44.793 1.00 37.67 448 VAL B C 1
ATOM 7295 O O . VAL B 2 448 ? -58.625 -12.324 43.594 1.00 37.93 448 VAL B O 1
ATOM 7299 N N . GLY B 2 449 ? -58.169 -13.769 45.261 1.00 37.89 449 GLY B N 1
ATOM 7300 C CA . GLY B 2 449 ? -58.016 -14.896 44.357 1.00 36.67 449 GLY B CA 1
ATOM 7301 C C . GLY B 2 449 ? -59.319 -15.238 43.659 1.00 36.92 449 GLY B C 1
ATOM 7302 O O . GLY B 2 449 ? -59.335 -15.515 42.461 1.00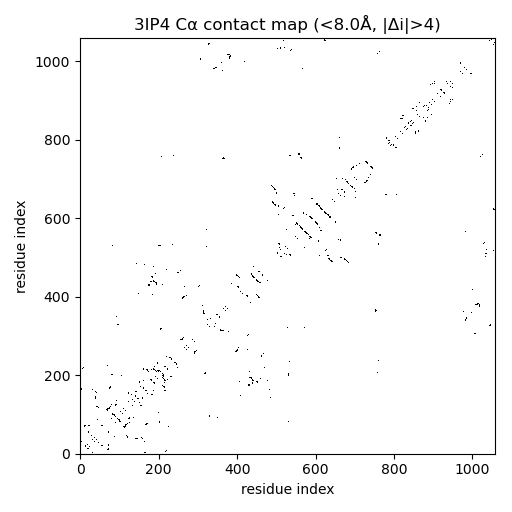 37.07 449 GLY B O 1
ATOM 7303 N N . GLN B 2 450 ? -60.418 -15.218 44.407 1.00 35.87 450 GLN B N 1
ATOM 7304 C CA . GLN B 2 450 ? -61.727 -15.524 43.839 1.00 35.68 450 GLN B CA 1
ATOM 7305 C C . GLN B 2 450 ? -62.111 -14.501 42.773 1.00 35.04 450 GLN B C 1
ATOM 7306 O O . GLN B 2 450 ? -62.702 -14.845 41.748 1.00 33.02 450 GLN B O 1
ATOM 7312 N N . ILE B 2 451 ? -61.765 -13.242 43.018 1.00 35.95 451 ILE B N 1
ATOM 7313 C CA . ILE B 2 451 ? -62.066 -12.180 42.069 1.00 36.39 451 ILE B CA 1
ATOM 7314 C C . ILE B 2 451 ? -61.238 -12.378 40.804 1.00 37.78 451 ILE B C 1
ATOM 7315 O O . ILE B 2 451 ? -61.730 -12.188 39.687 1.00 36.63 451 ILE B O 1
ATOM 7320 N N . MET B 2 452 ? -59.982 -12.775 40.981 1.00 40.18 452 MET B N 1
ATOM 7321 C CA . MET B 2 452 ? -59.108 -13.020 39.843 1.00 41.19 452 MET B CA 1
ATOM 7322 C C . MET B 2 452 ? -59.690 -14.149 39.001 1.00 41.44 452 MET B C 1
ATOM 7323 O O . MET B 2 452 ? -59.681 -14.087 37.774 1.00 41.77 452 MET B O 1
ATOM 7328 N N . LYS B 2 453 ? -60.211 -15.178 39.663 1.00 41.73 453 LYS B N 1
ATOM 7329 C CA . LYS B 2 453 ? -60.819 -16.295 38.950 1.00 42.43 453 LYS B CA 1
ATOM 7330 C C . LYS B 2 453 ? -62.090 -15.819 38.245 1.00 41.70 453 LYS B C 1
ATOM 7331 O O . LYS B 2 453 ? -62.299 -16.0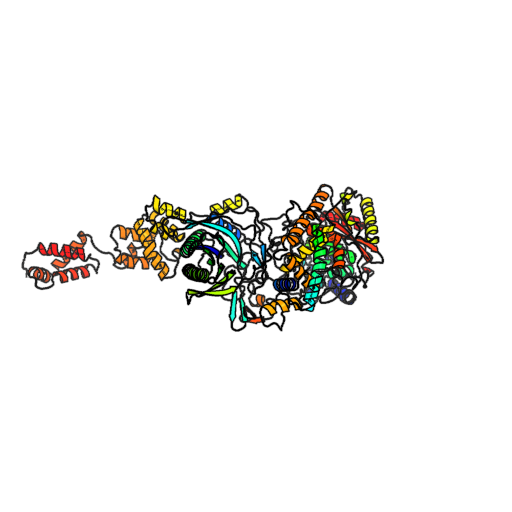93 37.062 1.00 41.48 453 LYS B O 1
ATOM 7337 N N . ALA B 2 454 ? -62.932 -15.100 38.981 1.00 40.65 454 ALA B N 1
ATOM 7338 C CA . ALA B 2 454 ? -64.189 -14.586 38.442 1.00 40.94 454 ALA B CA 1
ATOM 7339 C C . ALA B 2 454 ? -63.967 -13.679 37.236 1.00 41.46 454 ALA B C 1
ATOM 7340 O O . ALA B 2 454 ? -64.708 -13.748 36.252 1.00 39.91 454 ALA B O 1
ATOM 7342 N N . SER B 2 455 ? -62.945 -12.832 37.319 1.00 41.86 455 SER B N 1
ATOM 7343 C CA . SER B 2 455 ? -62.626 -11.896 36.245 1.00 42.94 455 SER B CA 1
ATOM 7344 C C . SER B 2 455 ? -61.655 -12.489 35.229 1.00 44.35 455 SER B C 1
ATOM 7345 O O . SER B 2 455 ? -61.144 -11.778 34.362 1.00 44.05 455 SER B O 1
ATOM 7348 N N . LYS B 2 456 ? -61.400 -13.788 35.342 1.00 45.47 456 LYS B N 1
ATOM 7349 C CA . LYS B 2 456 ? -60.485 -14.473 34.435 1.00 47.62 456 LYS B CA 1
ATOM 7350 C C . LYS B 2 456 ? -59.145 -13.744 34.298 1.00 48.00 456 LYS B C 1
ATOM 7351 O O . LYS B 2 456 ? -58.640 -13.554 33.193 1.00 47.02 456 LYS B O 1
ATOM 7357 N N . GLY B 2 457 ? -58.577 -13.338 35.431 1.00 49.46 457 GLY B N 1
ATOM 7358 C CA . GLY B 2 457 ? -57.298 -12.647 35.424 1.00 53.41 457 GLY B CA 1
ATOM 7359 C C . GLY B 2 457 ? -57.284 -11.342 34.652 1.00 55.96 457 GLY B C 1
ATOM 7360 O O . GLY B 2 457 ? -56.386 -11.098 33.840 1.00 57.73 457 GLY B O 1
ATOM 7361 N N . GLN B 2 458 ? -58.280 -10.500 34.912 1.00 56.93 458 GLN B N 1
ATOM 7362 C CA . GLN B 2 458 ? -58.409 -9.205 34.249 1.00 58.11 458 GLN B CA 1
ATOM 7363 C C . GLN B 2 458 ? -58.441 -8.065 35.263 1.00 58.18 458 GLN B C 1
ATOM 7364 O O . GLN B 2 458 ? -57.931 -6.973 35.004 1.00 58.39 458 GLN B O 1
ATOM 7370 N N . ALA B 2 459 ? -59.062 -8.331 36.408 1.00 57.90 459 ALA B N 1
ATOM 7371 C CA . ALA B 2 459 ? -59.188 -7.361 37.492 1.00 58.56 459 ALA B CA 1
ATOM 7372 C C . ALA B 2 459 ? -57.834 -6.765 37.901 1.00 58.98 459 ALA B C 1
ATOM 7373 O O . ALA B 2 459 ? -56.856 -7.493 38.077 1.00 58.79 459 ALA B O 1
ATOM 7375 N N . ASN B 2 460 ? -57.790 -5.442 38.050 1.00 59.59 460 ASN B N 1
ATOM 7376 C CA . ASN B 2 460 ? -56.568 -4.737 38.439 1.00 60.80 460 ASN B CA 1
ATOM 7377 C C . ASN B 2 460 ? -56.158 -5.103 39.863 1.00 61.41 460 ASN B C 1
ATOM 7378 O O . ASN B 2 460 ? -56.820 -4.728 40.833 1.00 60.51 460 ASN B O 1
ATOM 7383 N N . PRO B 2 461 ? -55.052 -5.845 40.004 1.00 62.09 461 PRO B N 1
ATOM 7384 C CA . PRO B 2 461 ? -54.525 -6.282 41.298 1.00 62.73 461 PRO B CA 1
ATOM 7385 C C . PRO B 2 461 ? -54.510 -5.213 42.386 1.00 63.38 461 PRO B C 1
ATOM 7386 O O . PRO B 2 461 ? -55.135 -5.376 43.428 1.00 63.13 461 PRO B O 1
ATOM 7390 N N . GLN B 2 462 ? -53.805 -4.117 42.136 1.00 64.16 462 GLN B N 1
ATOM 7391 C CA . GLN B 2 462 ? -53.716 -3.033 43.109 1.00 64.75 462 GLN B CA 1
ATOM 7392 C C . GLN B 2 462 ? -55.076 -2.439 43.466 1.00 64.01 462 GLN B C 1
ATOM 7393 O O . GLN B 2 462 ? -55.350 -2.139 44.633 1.00 63.52 462 GLN B O 1
ATOM 7399 N N . LEU B 2 463 ? -55.928 -2.261 42.463 1.00 62.96 463 LEU B N 1
ATOM 7400 C CA . LEU B 2 463 ? -57.240 -1.678 42.707 1.00 62.49 463 LEU B CA 1
ATOM 7401 C C . LEU B 2 463 ? -58.224 -2.632 43.375 1.00 61.68 463 LEU B C 1
ATOM 7402 O O . LEU B 2 463 ? -59.041 -2.207 44.190 1.00 62.19 463 LEU B O 1
ATOM 7407 N N . VAL B 2 464 ? -58.152 -3.916 43.040 1.00 60.10 464 VAL B N 1
ATOM 7408 C CA . VAL B 2 464 ? -59.041 -4.884 43.668 1.00 59.13 464 VAL B CA 1
ATOM 7409 C C . VAL B 2 464 ? -58.700 -4.917 45.152 1.00 58.91 464 VAL B C 1
ATOM 7410 O O . VAL B 2 464 ? -59.580 -4.798 46.005 1.00 59.06 464 VAL B O 1
ATOM 7414 N N . ASN B 2 465 ? -57.412 -5.065 45.449 1.00 58.77 465 ASN B N 1
ATOM 7415 C CA . ASN B 2 465 ? -56.931 -5.105 46.826 1.00 59.47 465 ASN B CA 1
ATOM 7416 C C . ASN B 2 465 ? -57.477 -3.926 47.640 1.00 59.11 465 ASN B C 1
ATOM 7417 O O . ASN B 2 465 ? -58.035 -4.116 48.721 1.00 58.69 465 ASN B O 1
ATOM 7422 N N . GLN B 2 466 ? -57.318 -2.712 47.116 1.00 57.85 466 GLN B N 1
ATOM 7423 C CA . GLN B 2 466 ? -57.797 -1.510 47.799 1.00 57.51 466 GLN B CA 1
ATOM 7424 C C . GLN B 2 466 ? -59.306 -1.509 48.013 1.00 56.17 466 GLN B C 1
ATOM 7425 O O . GLN B 2 466 ? -59.787 -1.328 49.135 1.00 55.98 466 GLN B O 1
ATOM 7431 N N . LEU B 2 467 ? -60.054 -1.687 46.931 1.00 54.27 467 LEU B N 1
ATOM 7432 C CA . LEU B 2 467 ? -61.506 -1.695 47.023 1.00 52.97 467 LEU B CA 1
ATOM 7433 C C . LEU B 2 467 ? -61.952 -2.775 48.008 1.00 52.39 467 LEU B C 1
ATOM 7434 O O . LEU B 2 467 ? -62.836 -2.545 48.837 1.00 51.53 467 LEU B O 1
ATOM 7439 N N . LEU B 2 468 ? -61.321 -3.945 47.924 1.00 51.61 468 LEU B N 1
ATOM 7440 C CA . LEU B 2 468 ? -61.649 -5.068 48.802 1.00 51.64 468 LEU B CA 1
ATOM 7441 C C . LEU B 2 468 ? -61.503 -4.705 50.268 1.00 51.86 468 LEU B C 1
ATOM 7442 O O . LEU B 2 468 ? -62.413 -4.924 51.075 1.00 51.79 468 LEU B O 1
ATOM 7447 N N . LYS B 2 469 ? -60.331 -4.181 50.607 1.00 52.82 469 LYS B N 1
ATOM 7448 C CA . LYS B 2 469 ? -60.033 -3.794 51.975 1.00 53.24 469 LYS B CA 1
ATOM 7449 C C . LYS B 2 469 ? -61.052 -2.783 52.480 1.00 53.19 469 LYS B C 1
ATOM 7450 O O . LYS B 2 469 ? -61.567 -2.900 53.596 1.00 52.34 469 LYS B O 1
ATOM 7456 N N . GLN B 2 470 ? -61.338 -1.794 51.641 1.00 53.75 470 GLN B N 1
ATOM 7457 C CA . GLN B 2 470 ? -62.292 -0.740 51.965 1.00 54.58 470 GLN B CA 1
ATOM 7458 C C . GLN B 2 470 ? -63.653 -1.305 52.364 1.00 54.14 470 GLN B C 1
ATOM 7459 O O . GLN B 2 470 ? -64.178 -0.998 53.434 1.00 53.86 470 GLN B O 1
ATOM 7465 N N . GLU B 2 471 ? -64.224 -2.123 51.487 1.00 53.94 471 GLU B N 1
ATOM 7466 C CA . GLU B 2 471 ? -65.523 -2.725 51.739 1.00 53.05 471 GLU B CA 1
ATOM 7467 C C . GLU B 2 471 ? -65.478 -3.680 52.922 1.00 53.06 471 GLU B C 1
ATOM 7468 O O . GLU B 2 471 ? -66.415 -3.725 53.716 1.00 53.27 471 GLU B O 1
ATOM 7474 N N . LEU B 2 472 ? -64.395 -4.447 53.042 1.00 52.65 472 LEU B N 1
ATOM 7475 C CA . LEU B 2 472 ? -64.265 -5.385 54.154 1.00 52.45 472 LEU B CA 1
ATOM 7476 C C . LEU B 2 472 ? -64.237 -4.632 55.478 1.00 53.19 472 LEU B C 1
ATOM 7477 O O . LEU B 2 472 ? -64.875 -5.044 56.450 1.00 52.47 472 LEU B O 1
ATOM 7482 N N . ASP B 2 473 ? -63.505 -3.521 55.510 1.00 54.26 473 ASP B N 1
ATOM 7483 C CA . ASP B 2 473 ? -63.401 -2.716 56.723 1.00 55.72 473 ASP B CA 1
ATOM 7484 C C . ASP B 2 473 ? -64.730 -2.078 57.140 1.00 56.08 473 ASP B C 1
ATOM 7485 O O . ASP B 2 473 ? -65.011 -1.950 58.332 1.00 56.85 473 ASP B O 1
ATOM 7490 N N . LYS B 2 474 ? -65.542 -1.678 56.163 1.00 55.69 474 LYS B N 1
ATOM 7491 C CA . LYS B 2 474 ? -66.842 -1.063 56.447 1.00 56.31 474 LYS B CA 1
ATOM 7492 C C . LYS B 2 474 ? -67.781 -2.061 57.127 1.00 57.34 474 LYS B C 1
ATOM 7493 O O . LYS B 2 474 ? -68.754 -1.666 57.765 1.00 57.55 474 LYS B O 1
ATOM 7499 N N . ARG B 2 475 ? -67.483 -3.350 56.989 1.00 58.19 475 ARG B N 1
ATOM 7500 C CA . ARG B 2 475 ? -68.356 -4.399 57.507 1.00 58.96 475 ARG B CA 1
ATOM 7501 C C . ARG B 2 475 ? -68.069 -5.154 58.806 1.00 59.68 475 ARG B C 1
ATOM 7502 O O . ARG B 2 475 ? -68.280 -6.368 58.876 1.00 59.39 475 ARG B O 1
ATOM 7510 N N . LEU B 2 476 ? -67.607 -4.464 59.840 1.00 60.34 476 LEU B N 1
ATOM 7511 C CA . LEU B 2 476 ? -67.347 -5.150 61.099 1.00 60.80 476 LEU B CA 1
ATOM 7512 C C . LEU B 2 476 ? -68.705 -5.343 61.777 1.00 61.19 476 LEU B C 1
ATOM 7513 O O . LEU B 2 476 ? -68.932 -4.863 62.889 1.00 61.74 476 LEU B O 1
ATOM 7515 N N . GLU B 2 477 ? -69.611 -6.025 61.077 1.00 60.58 477 GLU B N 1
ATOM 7516 C CA . GLU B 2 477 ? -70.964 -6.297 61.563 1.00 59.28 477 GLU B CA 1
ATOM 7517 C C . GLU B 2 477 ? -71.179 -7.807 61.637 1.00 58.49 477 GLU B C 1
ATOM 7518 O O . GLU B 2 477 ? -70.210 -8.566 61.731 1.00 58.73 477 GLU B O 1
ATOM 7520 N N . HIS B 2 478 ? -72.441 -8.241 61.591 1.00 56.41 478 HIS B N 1
ATOM 7521 C CA . HIS B 2 478 ? -72.758 -9.668 61.664 1.00 54.86 478 HIS B CA 1
ATOM 7522 C C . HIS B 2 478 ? -74.251 -10.020 61.594 1.00 53.23 478 HIS B C 1
ATOM 7523 O O . HIS B 2 478 ? -75.122 -9.163 61.755 1.00 53.15 478 HIS B O 1
ATOM 7525 N N . HIS B 2 479 ? -74.527 -11.303 61.366 1.00 51.38 479 HIS B N 1
ATOM 7526 C CA . HIS B 2 479 ? -75.894 -11.817 61.278 1.00 49.10 479 HIS B CA 1
ATOM 7527 C C . HIS B 2 479 ? -75.888 -13.349 61.266 1.00 48.41 479 HIS B C 1
ATOM 7528 O O . HIS B 2 479 ? -74.827 -13.981 61.285 1.00 47.03 479 HIS B O 1
ATOM 7535 N N . HIS B 2 480 ? -77.082 -13.934 61.213 1.00 46.78 480 HIS B N 1
ATOM 7536 C CA . HIS B 2 480 ? -77.243 -15.385 61.193 1.00 46.53 480 HIS B CA 1
ATOM 7537 C C . HIS B 2 480 ? -78.386 -15.794 60.263 1.00 47.34 480 HIS B C 1
ATOM 7538 O O . HIS B 2 480 ? -79.247 -14.983 59.917 1.00 42.47 480 HIS B O 1
ATOM 7545 N N . HIS B 2 481 ? -78.370 -17.057 59.852 1.00 50.05 481 HIS B N 1
ATOM 7546 C CA . HIS B 2 481 ? -79.399 -17.610 58.982 1.00 54.22 481 HIS B CA 1
ATOM 7547 C C . HIS B 2 481 ? -79.363 -19.127 59.115 1.00 56.47 481 HIS B C 1
ATOM 7548 O O . HIS B 2 481 ? -78.330 -19.702 59.456 1.00 56.83 481 HIS B O 1
ATOM 7555 N N . HIS B 2 482 ? -80.492 -19.771 58.854 1.00 59.59 482 HIS B N 1
ATOM 7556 C CA . HIS B 2 482 ? -80.571 -21.222 58.949 1.00 62.04 482 HIS B CA 1
ATOM 7557 C C . HIS B 2 482 ? -80.218 -21.862 57.609 1.00 62.67 482 HIS B C 1
ATOM 7558 O O . HIS B 2 482 ? -79.905 -21.107 56.663 1.00 63.43 482 HIS B O 1
ATOM 7565 N N . LYS C 3 3 ? 16.598 10.467 -25.359 1.00 70.12 3 LYS C N 1
ATOM 7566 C CA . LYS C 3 3 ? 16.363 9.064 -25.810 1.00 70.10 3 LYS C CA 1
ATOM 7567 C C . LYS C 3 3 ? 15.630 8.202 -24.785 1.00 69.39 3 LYS C C 1
ATOM 7568 O O . LYS C 3 3 ? 15.353 8.644 -23.670 1.00 69.72 3 LYS C O 1
ATOM 7574 N N . VAL C 3 4 ? 15.327 6.968 -25.184 1.00 67.97 4 VAL C N 1
ATOM 7575 C CA . VAL C 3 4 ? 14.601 6.019 -24.344 1.00 66.48 4 VAL C CA 1
ATOM 7576 C C . VAL C 3 4 ? 15.513 5.110 -23.512 1.00 64.99 4 VAL C C 1
ATOM 7577 O O . VAL C 3 4 ? 16.429 4.481 -24.046 1.00 64.77 4 VAL C O 1
ATOM 7581 N N . THR C 3 5 ? 15.247 5.036 -22.210 1.00 62.96 5 THR C N 1
ATOM 7582 C CA . THR C 3 5 ? 16.024 4.191 -21.305 1.00 61.43 5 THR C CA 1
ATOM 7583 C C . THR C 3 5 ? 15.435 2.780 -21.241 1.00 60.14 5 THR C C 1
ATOM 7584 O O . THR C 3 5 ? 14.266 2.575 -21.559 1.00 60.02 5 THR C O 1
ATOM 7588 N N . ARG C 3 6 ? 16.245 1.811 -20.824 1.00 58.35 6 ARG C N 1
ATOM 7589 C CA . ARG C 3 6 ? 15.791 0.426 -20.731 1.00 56.75 6 ARG C CA 1
ATOM 7590 C C . ARG C 3 6 ? 14.602 0.266 -19.786 1.00 54.33 6 ARG C C 1
ATOM 7591 O O . ARG C 3 6 ? 13.628 -0.411 -20.113 1.00 53.69 6 ARG C O 1
ATOM 7599 N N . GLU C 3 7 ? 14.691 0.886 -18.614 1.00 51.58 7 GLU C N 1
ATOM 7600 C CA . GLU C 3 7 ? 13.626 0.805 -17.620 1.00 49.26 7 GLU C CA 1
ATOM 7601 C C . GLU C 3 7 ? 12.297 1.315 -18.165 1.00 46.20 7 GLU C C 1
ATOM 7602 O O . GLU C 3 7 ? 11.255 0.699 -17.953 1.00 44.74 7 GLU C O 1
ATOM 7608 N N . GLU C 3 8 ? 12.338 2.448 -18.858 1.00 43.88 8 GLU C N 1
ATOM 7609 C CA . GLU C 3 8 ? 11.132 3.033 -19.431 1.00 41.57 8 GLU C CA 1
ATOM 7610 C C . GLU C 3 8 ? 10.497 2.064 -20.426 1.00 39.86 8 GLU C C 1
ATOM 7611 O O . GLU C 3 8 ? 9.277 1.919 -20.468 1.00 38.28 8 GLU C O 1
ATOM 7617 N N . VAL C 3 9 ? 11.330 1.399 -21.221 1.00 37.49 9 VAL C N 1
ATOM 7618 C CA . VAL C 3 9 ? 10.842 0.437 -22.201 1.00 36.57 9 VAL C CA 1
ATOM 7619 C C . VAL C 3 9 ? 10.127 -0.709 -21.495 1.00 35.63 9 VAL C C 1
ATOM 7620 O O . VAL C 3 9 ? 9.015 -1.082 -21.864 1.00 33.76 9 VAL C O 1
ATOM 7624 N N . GLU C 3 10 ? 10.771 -1.265 -20.474 1.00 35.01 10 GLU C N 1
ATOM 7625 C CA . GLU C 3 10 ? 10.191 -2.373 -19.725 1.00 34.07 10 GLU C CA 1
ATOM 7626 C C . GLU C 3 10 ? 8.904 -1.930 -19.043 1.00 32.80 10 GLU C C 1
ATOM 7627 O O . GLU C 3 10 ? 7.960 -2.709 -18.918 1.00 31.79 10 GLU C O 1
ATOM 7633 N N . HIS C 3 11 ? 8.869 -0.674 -18.607 1.00 30.51 11 HIS C N 1
ATOM 7634 C CA . HIS C 3 11 ? 7.690 -0.126 -17.947 1.00 29.36 11 HIS C CA 1
ATOM 7635 C C . HIS C 3 11 ? 6.512 -0.104 -18.921 1.00 28.56 11 HIS C C 1
ATOM 7636 O O . HIS C 3 11 ? 5.396 -0.485 -18.571 1.00 26.93 11 HIS C O 1
ATOM 7643 N N . ILE C 3 12 ? 6.764 0.350 -20.142 1.00 26.96 12 ILE C N 1
ATOM 7644 C CA . ILE C 3 12 ? 5.708 0.401 -21.144 1.00 27.40 12 ILE C CA 1
ATOM 7645 C C . ILE C 3 12 ? 5.222 -1.015 -21.461 1.00 26.91 12 ILE C C 1
ATOM 7646 O O . ILE C 3 12 ? 4.020 -1.268 -21.535 1.00 24.80 12 ILE C O 1
ATOM 7651 N N . ALA C 3 13 ? 6.160 -1.941 -21.627 1.00 26.23 13 ALA C N 1
ATOM 7652 C CA . ALA C 3 13 ? 5.800 -3.322 -21.919 1.00 27.07 13 ALA C CA 1
ATOM 7653 C C . ALA C 3 13 ? 4.928 -3.889 -20.803 1.00 26.28 13 ALA C C 1
ATOM 7654 O O . ALA C 3 13 ? 3.989 -4.636 -21.062 1.00 26.82 13 ALA C O 1
ATOM 7656 N N . ASN C 3 14 ? 5.230 -3.536 -19.559 1.00 27.31 14 ASN C N 1
ATOM 7657 C CA . ASN C 3 14 ? 4.434 -4.032 -18.440 1.00 28.23 14 ASN C CA 1
ATOM 7658 C C . ASN C 3 14 ? 3.037 -3.424 -18.425 1.00 27.12 14 ASN C C 1
ATOM 7659 O O . ASN C 3 14 ? 2.057 -4.106 -18.128 1.00 25.77 14 ASN C O 1
ATOM 7664 N N . LEU C 3 15 ? 2.957 -2.137 -18.746 1.00 24.38 15 LEU C N 1
ATOM 7665 C CA . LEU C 3 15 ? 1.686 -1.424 -18.788 1.00 24.98 15 LEU C CA 1
ATOM 7666 C C . LEU C 3 15 ? 0.795 -2.031 -19.873 1.00 24.05 15 LEU C C 1
ATOM 7667 O O . LEU C 3 15 ? -0.427 -2.114 -19.724 1.00 25.28 15 LEU C O 1
ATOM 7672 N N . ALA C 3 16 ? 1.423 -2.454 -20.964 1.00 22.36 16 ALA C N 1
ATOM 7673 C CA . ALA C 3 16 ? 0.711 -3.050 -22.087 1.00 21.91 16 ALA C CA 1
ATOM 7674 C C . ALA C 3 16 ? 0.572 -4.564 -21.938 1.00 23.43 16 ALA C C 1
ATOM 7675 O O . ALA C 3 16 ? -0.035 -5.222 -22.781 1.00 22.65 16 ALA C O 1
ATOM 7677 N N . ARG C 3 17 ? 1.130 -5.109 -20.861 1.00 22.50 17 ARG C N 1
ATOM 7678 C CA . ARG C 3 17 ? 1.087 -6.546 -20.616 1.00 24.94 17 ARG C CA 1
ATOM 7679 C C . ARG C 3 17 ? 1.624 -7.333 -21.808 1.00 25.05 17 ARG C C 1
ATOM 7680 O O . ARG C 3 17 ? 0.953 -8.202 -22.372 1.00 24.73 17 ARG C O 1
ATOM 7688 N N . LEU C 3 18 ? 2.850 -6.998 -22.185 1.00 25.56 18 LEU C N 1
ATOM 7689 C CA . LEU C 3 18 ? 3.548 -7.656 -23.276 1.00 27.08 18 LEU C CA 1
ATOM 7690 C C . LEU C 3 18 ? 4.880 -8.142 -22.729 1.00 29.75 18 LEU C C 1
ATOM 7691 O O . LEU C 3 18 ? 5.558 -7.428 -21.981 1.00 27.42 18 LEU C O 1
ATOM 7696 N N . GLN C 3 19 ? 5.246 -9.364 -23.090 1.00 31.19 19 GLN C N 1
ATOM 7697 C CA . GLN C 3 19 ? 6.510 -9.924 -22.653 1.00 35.06 19 GLN C CA 1
ATOM 7698 C C . GLN C 3 19 ? 7.562 -9.257 -23.530 1.00 36.40 19 GLN C C 1
ATOM 7699 O O . GLN C 3 19 ? 7.272 -8.879 -24.661 1.00 37.77 19 GLN C O 1
ATOM 7705 N N . ILE C 3 20 ? 8.773 -9.089 -23.015 1.00 37.18 20 ILE C N 1
ATOM 7706 C CA . ILE C 3 20 ? 9.820 -8.462 -23.807 1.00 39.51 20 ILE C CA 1
ATOM 7707 C C . ILE C 3 20 ? 11.185 -9.038 -23.446 1.00 41.41 20 ILE C C 1
ATOM 7708 O O . ILE C 3 20 ? 11.528 -9.154 -22.272 1.00 41.83 20 ILE C O 1
ATOM 7713 N N . SER C 3 21 ? 11.955 -9.399 -24.469 1.00 44.21 21 SER C N 1
ATOM 7714 C CA . SER C 3 21 ? 13.281 -9.977 -24.280 1.00 47.16 21 SER C CA 1
ATOM 7715 C C . SER C 3 21 ? 14.367 -8.911 -24.335 1.00 49.46 21 SER C C 1
ATOM 7716 O O . SER C 3 21 ? 14.099 -7.751 -24.653 1.00 49.14 21 SER C O 1
ATOM 7719 N N . PRO C 3 22 ? 15.613 -9.291 -24.011 1.00 51.43 22 PRO C N 1
ATOM 7720 C CA . PRO C 3 22 ? 16.724 -8.338 -24.040 1.00 52.64 22 PRO C CA 1
ATOM 7721 C C . PRO C 3 22 ? 16.871 -7.691 -25.414 1.00 53.13 22 PRO C C 1
ATOM 7722 O O . PRO C 3 22 ? 17.053 -6.479 -25.521 1.00 53.32 22 PRO C O 1
ATOM 7726 N N . GLU C 3 23 ? 16.786 -8.505 -26.462 1.00 54.06 23 GLU C N 1
ATOM 7727 C CA . GLU C 3 23 ? 16.904 -8.001 -27.826 1.00 55.28 23 GLU C CA 1
ATOM 7728 C C . GLU C 3 23 ? 15.780 -7.028 -28.149 1.00 54.70 23 GLU C C 1
ATOM 7729 O O . GLU C 3 23 ? 16.021 -5.921 -28.629 1.00 55.64 23 GLU C O 1
ATOM 7735 N N . GLU C 3 24 ? 14.548 -7.453 -27.889 1.00 53.44 24 GLU C N 1
ATOM 7736 C CA . GLU C 3 24 ? 13.384 -6.622 -28.156 1.00 52.82 24 GLU C CA 1
ATOM 7737 C C . GLU C 3 24 ? 13.459 -5.308 -27.383 1.00 52.90 24 GLU C C 1
ATOM 7738 O O . GLU C 3 24 ? 13.076 -4.256 -27.897 1.00 52.46 24 GLU C O 1
ATOM 7744 N N . THR C 3 25 ? 13.964 -5.371 -26.154 1.00 52.84 25 THR C N 1
ATOM 7745 C CA . THR C 3 25 ? 14.082 -4.182 -25.317 1.00 53.76 25 THR C CA 1
ATOM 7746 C C . THR C 3 25 ? 14.957 -3.116 -25.967 1.00 54.70 25 THR C C 1
ATOM 7747 O O . THR C 3 25 ? 14.587 -1.944 -26.017 1.00 54.01 25 THR C O 1
ATOM 7751 N N . GLU C 3 26 ? 16.118 -3.523 -26.465 1.00 56.68 26 GLU C N 1
ATOM 7752 C CA . GLU C 3 26 ? 17.023 -2.586 -27.118 1.00 58.30 26 GLU C CA 1
ATOM 7753 C C . GLU C 3 26 ? 16.399 -2.094 -28.416 1.00 58.94 26 GLU C C 1
ATOM 7754 O O . GLU C 3 26 ? 16.469 -0.908 -28.741 1.00 58.45 26 GLU C O 1
ATOM 7760 N N . GLU C 3 27 ? 15.784 -3.015 -29.152 1.00 59.78 27 GLU C N 1
ATOM 7761 C CA . GLU C 3 27 ? 15.147 -2.675 -30.416 1.00 61.14 27 GLU C CA 1
ATOM 7762 C C . GLU C 3 27 ? 14.136 -1.556 -30.208 1.00 60.85 27 GLU C C 1
ATOM 7763 O O . GLU C 3 27 ? 14.181 -0.536 -30.895 1.00 61.29 27 GLU C O 1
ATOM 7769 N N . MET C 3 28 ? 13.227 -1.749 -29.257 1.00 60.26 28 MET C N 1
ATOM 7770 C CA . MET C 3 28 ? 12.213 -0.744 -28.968 1.00 59.63 28 MET C CA 1
ATOM 7771 C C . MET C 3 28 ? 12.841 0.534 -28.443 1.00 60.02 28 MET C C 1
ATOM 7772 O O . MET C 3 28 ? 12.302 1.623 -28.637 1.00 59.58 28 MET C O 1
ATOM 7777 N N . ALA C 3 29 ? 13.978 0.403 -27.770 1.00 60.09 29 ALA C N 1
ATOM 7778 C CA . ALA C 3 29 ? 14.657 1.574 -27.245 1.00 60.83 29 ALA C CA 1
ATOM 7779 C C . ALA C 3 29 ? 14.912 2.512 -28.418 1.00 61.06 29 ALA C C 1
ATOM 7780 O O . ALA C 3 29 ? 14.715 3.719 -28.306 1.00 61.11 29 ALA C O 1
ATOM 7782 N N . ASN C 3 30 ? 15.332 1.943 -29.548 1.00 61.07 30 ASN C N 1
ATOM 7783 C CA . ASN C 3 30 ? 15.607 2.723 -30.753 1.00 61.60 30 ASN C CA 1
ATOM 7784 C C . ASN C 3 30 ? 14.333 2.903 -31.567 1.00 60.98 30 ASN C C 1
ATOM 7785 O O . ASN C 3 30 ? 14.046 3.997 -32.056 1.00 60.88 30 ASN C O 1
ATOM 7790 N N . THR C 3 31 ? 13.580 1.818 -31.718 1.00 60.43 31 THR C N 1
ATOM 7791 C CA . THR C 3 31 ? 12.333 1.852 -32.470 1.00 60.12 31 THR C CA 1
ATOM 7792 C C . THR C 3 31 ? 11.464 2.971 -31.926 1.00 59.07 31 THR C C 1
ATOM 7793 O O . THR C 3 31 ? 10.791 3.670 -32.679 1.00 58.00 31 THR C O 1
ATOM 7797 N N . LEU C 3 32 ? 11.497 3.148 -30.610 1.00 58.81 32 LEU C N 1
ATOM 7798 C CA . LEU C 3 32 ? 10.692 4.178 -29.977 1.00 59.01 32 LEU C CA 1
ATOM 7799 C C . LEU C 3 32 ? 11.077 5.585 -30.415 1.00 58.71 32 LEU C C 1
ATOM 7800 O O . LEU C 3 32 ? 10.205 6.389 -30.737 1.00 58.58 32 LEU C O 1
ATOM 7805 N N . GLU C 3 33 ? 12.368 5.896 -30.429 0.50 58.99 33 GLU C N 1
ATOM 7806 C CA . GLU C 3 33 ? 12.770 7.235 -30.840 0.50 59.13 33 GLU C CA 1
ATOM 7807 C C . GLU C 3 33 ? 12.365 7.500 -32.277 0.50 58.39 33 GLU C C 1
ATOM 7808 O O . GLU C 3 33 ? 11.693 8.491 -32.567 0.50 58.19 33 GLU C O 1
ATOM 7819 N N . SER C 3 34 ? 12.780 6.608 -33.173 1.00 57.55 34 SER C N 1
ATOM 7820 C CA . SER C 3 34 ? 12.469 6.757 -34.584 1.00 56.58 34 SER C CA 1
ATOM 7821 C C . SER C 3 34 ? 10.995 7.107 -34.754 1.00 55.15 34 SER C C 1
ATOM 7822 O O . SER C 3 34 ? 10.631 7.920 -35.605 1.00 54.43 34 SER C O 1
ATOM 7825 N N . ILE C 3 35 ? 10.152 6.500 -33.925 1.00 53.98 35 ILE C N 1
ATOM 7826 C CA . ILE C 3 35 ? 8.720 6.751 -33.984 1.00 53.46 35 ILE C CA 1
ATOM 7827 C C . ILE C 3 35 ? 8.355 8.058 -33.286 1.00 52.61 35 ILE C C 1
ATOM 7828 O O . ILE C 3 35 ? 7.514 8.810 -33.779 1.00 51.95 35 ILE C O 1
ATOM 7833 N N . LEU C 3 36 ? 8.986 8.333 -32.146 1.00 51.82 36 LEU C N 1
ATOM 7834 C CA . LEU C 3 36 ? 8.699 9.564 -31.417 1.00 52.68 36 LEU C CA 1
ATOM 7835 C C . LEU C 3 36 ? 9.076 10.792 -32.240 1.00 52.69 36 LEU C C 1
ATOM 7836 O O . LEU C 3 36 ? 8.349 11.785 -32.247 1.00 52.00 36 LEU C O 1
ATOM 7841 N N . ASP C 3 37 ? 10.212 10.725 -32.930 1.00 52.44 37 ASP C N 1
ATOM 7842 C CA . ASP C 3 37 ? 10.655 11.839 -33.766 1.00 53.00 37 ASP C CA 1
ATOM 7843 C C . ASP C 3 37 ? 9.616 12.050 -34.858 1.00 51.57 37 ASP C C 1
ATOM 7844 O O . ASP C 3 37 ? 9.337 13.178 -35.266 1.00 51.79 37 ASP C O 1
ATOM 7849 N N . PHE C 3 38 ? 9.052 10.944 -35.326 1.00 48.96 38 PHE C N 1
ATOM 7850 C CA . PHE C 3 38 ? 8.027 10.971 -36.355 1.00 47.35 38 PHE C CA 1
ATOM 7851 C C . PHE C 3 38 ? 6.768 11.603 -35.770 1.00 46.06 38 PHE C C 1
ATOM 7852 O O . PHE C 3 38 ? 6.136 12.455 -36.397 1.00 44.92 38 PHE C O 1
ATOM 7860 N N . ALA C 3 39 ? 6.421 11.187 -34.555 1.00 44.27 39 ALA C N 1
ATOM 7861 C CA . ALA C 3 39 ? 5.242 11.703 -33.873 1.00 43.36 39 ALA C CA 1
ATOM 7862 C C . ALA C 3 39 ? 5.400 13.183 -33.546 1.00 43.00 39 ALA C C 1
ATOM 7863 O O . ALA C 3 39 ? 4.435 13.944 -33.611 1.00 42.04 39 ALA C O 1
ATOM 7865 N N . LYS C 3 40 ? 6.622 13.582 -33.198 1.00 43.17 40 LYS C N 1
ATOM 7866 C CA . LYS C 3 40 ? 6.925 14.967 -32.844 1.00 43.93 40 LYS C CA 1
ATOM 7867 C C . LYS C 3 40 ? 6.621 15.966 -33.958 1.00 43.01 40 LYS C C 1
ATOM 7868 O O . LYS C 3 40 ? 6.706 17.177 -33.755 1.00 41.96 40 LYS C O 1
ATOM 7874 N N . GLN C 3 41 ? 6.272 15.460 -35.136 1.00 42.40 41 GLN C N 1
ATOM 7875 C CA . GLN C 3 41 ? 5.939 16.334 -36.256 1.00 41.34 41 GLN C CA 1
ATOM 7876 C C . GLN C 3 41 ? 4.730 17.192 -35.896 1.00 39.64 41 GLN C C 1
ATOM 7877 O O . GLN C 3 41 ? 4.554 18.288 -36.428 1.00 39.40 41 GLN C O 1
ATOM 7883 N N . ASN C 3 42 ? 3.907 16.681 -34.983 1.00 37.05 42 ASN C N 1
ATOM 7884 C CA . ASN C 3 42 ? 2.711 17.382 -34.523 1.00 36.52 42 ASN C CA 1
ATOM 7885 C C . ASN C 3 42 ? 3.051 18.682 -33.808 1.00 35.14 42 ASN C C 1
ATOM 7886 O O . ASN C 3 42 ? 2.238 19.603 -33.769 1.00 32.54 42 ASN C O 1
ATOM 7891 N N . ASP C 3 43 ? 4.250 18.752 -33.239 1.00 36.08 43 ASP C N 1
ATOM 7892 C CA . ASP C 3 43 ? 4.669 19.944 -32.515 1.00 36.73 43 ASP C CA 1
ATOM 7893 C C . ASP C 3 43 ? 4.847 21.156 -33.416 1.00 34.91 43 ASP C C 1
ATOM 7894 O O . ASP C 3 43 ? 5.071 22.265 -32.936 1.00 33.43 43 ASP C O 1
ATOM 7899 N N . SER C 3 44 ? 4.743 20.943 -34.723 1.00 32.98 44 SER C N 1
ATOM 7900 C CA . SER C 3 44 ? 4.866 22.038 -35.672 1.00 33.24 44 SER C CA 1
ATOM 7901 C C . SER C 3 44 ? 3.500 22.681 -35.912 1.00 30.97 44 SER C C 1
ATOM 7902 O O . SER C 3 44 ? 3.402 23.726 -36.557 1.00 28.85 44 SER C O 1
ATOM 7905 N N . ALA C 3 45 ? 2.447 22.056 -35.387 1.00 28.20 45 ALA C N 1
ATOM 7906 C CA . ALA C 3 45 ? 1.099 22.594 -35.538 1.00 28.09 45 ALA C CA 1
ATOM 7907 C C . ALA C 3 45 ? 0.832 23.592 -34.419 1.00 26.95 45 ALA C C 1
ATOM 7908 O O . ALA C 3 45 ? 1.288 23.403 -33.292 1.00 27.00 45 ALA C O 1
ATOM 7910 N N . ASP C 3 46 ? 0.099 24.658 -34.728 1.00 26.97 46 ASP C N 1
ATOM 7911 C CA . ASP C 3 46 ? -0.224 25.663 -33.720 1.00 26.31 46 ASP C CA 1
ATOM 7912 C C . ASP C 3 46 ? -1.585 25.350 -33.100 1.00 24.75 46 ASP C C 1
ATOM 7913 O O . ASP C 3 46 ? -2.625 25.568 -33.720 1.00 23.88 46 ASP C O 1
ATOM 7918 N N . THR C 3 47 ? -1.576 24.844 -31.874 1.00 25.03 47 THR C N 1
ATOM 7919 C CA . THR C 3 47 ? -2.820 24.492 -31.203 1.00 28.82 47 THR C CA 1
ATOM 7920 C C . THR C 3 47 ? -3.179 25.410 -30.037 1.00 30.02 47 THR C C 1
ATOM 7921 O O . THR C 3 47 ? -3.895 25.009 -29.119 1.00 29.69 47 THR C O 1
ATOM 7925 N N . GLU C 3 48 ? -2.696 26.647 -30.073 1.00 30.34 48 GLU C N 1
ATOM 7926 C CA . GLU C 3 48 ? -2.996 27.583 -29.001 1.00 30.47 48 GLU C CA 1
ATOM 7927 C C . GLU C 3 48 ? -4.483 27.912 -28.972 1.00 30.59 48 GLU C C 1
ATOM 7928 O O . GLU C 3 48 ? -5.052 28.350 -29.974 1.00 31.87 48 GLU C O 1
ATOM 7934 N N . GLY C 3 49 ? -5.108 27.697 -27.817 1.00 30.80 49 GLY C N 1
ATOM 7935 C CA . GLY C 3 49 ? -6.527 27.978 -27.673 1.00 30.45 49 GLY C CA 1
ATOM 7936 C C . GLY C 3 49 ? -7.412 26.974 -28.389 1.00 30.85 49 GLY C C 1
ATOM 7937 O O . GLY C 3 49 ? -8.630 27.153 -28.474 1.00 32.96 49 GLY C O 1
ATOM 7938 N N . VAL C 3 50 ? -6.805 25.911 -28.904 1.00 29.04 50 VAL C N 1
ATOM 7939 C CA . VAL C 3 50 ? -7.552 24.883 -29.620 1.00 28.68 50 VAL C CA 1
ATOM 7940 C C . VAL C 3 50 ? -7.972 23.743 -28.695 1.00 27.37 50 VAL C C 1
ATOM 7941 O O . VAL C 3 50 ? -7.142 23.166 -27.998 1.00 26.96 50 VAL C O 1
ATOM 7945 N N . GLU C 3 51 ? -9.267 23.438 -28.693 1.00 26.66 51 GLU C N 1
ATOM 7946 C CA . GLU C 3 51 ? -9.812 22.361 -27.874 1.00 29.09 51 GLU C CA 1
ATOM 7947 C C . GLU C 3 51 ? -9.592 21.023 -28.566 1.00 26.89 51 GLU C C 1
ATOM 7948 O O . GLU C 3 51 ? -9.688 20.924 -29.789 1.00 25.19 51 GLU C O 1
ATOM 7954 N N . PRO C 3 52 ? -9.280 19.973 -27.790 1.00 27.08 52 PRO C N 1
ATOM 7955 C CA . PRO C 3 52 ? -9.059 18.655 -28.392 1.00 24.88 52 PRO C CA 1
ATOM 7956 C C . PRO C 3 52 ? -10.370 18.039 -28.871 1.00 25.49 52 PRO C C 1
ATOM 7957 O O . PRO C 3 52 ? -11.429 18.296 -28.301 1.00 24.20 52 PRO C O 1
ATOM 7961 N N . THR C 3 53 ? -10.301 17.241 -29.930 1.00 22.08 53 THR C N 1
ATOM 7962 C CA . THR C 3 53 ? -11.489 16.587 -30.451 1.00 23.20 53 THR C CA 1
ATOM 7963 C C . THR C 3 53 ? -11.559 15.171 -29.884 1.00 25.29 53 THR C C 1
ATOM 7964 O O . THR C 3 53 ? -10.686 14.346 -30.156 1.00 26.16 53 THR C O 1
ATOM 7968 N N . TYR C 3 54 ? -12.577 14.903 -29.070 1.00 24.25 54 TYR C N 1
ATOM 7969 C CA . TYR C 3 54 ? -12.758 13.578 -28.482 1.00 25.24 54 TYR C CA 1
ATOM 7970 C C . TYR C 3 54 ? -13.817 12.835 -29.284 1.00 24.93 54 TYR C C 1
ATOM 7971 O O . TYR C 3 54 ? -13.695 11.640 -29.548 1.00 24.61 54 TYR C O 1
ATOM 7980 N N . HIS C 3 55 ? -14.869 13.556 -29.645 1.00 23.93 55 HIS C N 1
ATOM 7981 C CA . HIS C 3 55 ? -15.967 12.991 -30.415 1.00 25.66 55 HIS C CA 1
ATOM 7982 C C . HIS C 3 55 ? -16.117 13.800 -31.695 1.00 26.05 55 HIS C C 1
ATOM 7983 O O . HIS C 3 55 ? -16.453 14.987 -31.662 1.00 26.40 55 HIS C O 1
ATOM 7990 N N . VAL C 3 56 ? -15.861 13.150 -32.822 1.00 24.53 56 VAL C N 1
ATOM 7991 C CA . VAL C 3 56 ? -15.930 13.805 -34.118 1.00 26.69 56 VAL C CA 1
ATOM 7992 C C . VAL C 3 56 ? -17.363 14.070 -34.571 1.00 26.96 56 VAL C C 1
ATOM 7993 O O . VAL C 3 56 ? -17.619 14.987 -35.348 1.00 27.75 56 VAL C O 1
ATOM 7997 N N . LEU C 3 57 ? -18.297 13.272 -34.066 1.00 27.20 57 LEU C N 1
ATOM 7998 C CA . LEU C 3 57 ? -19.701 13.396 -34.440 1.00 28.63 57 LEU C CA 1
ATOM 7999 C C . LEU C 3 57 ? -20.512 14.303 -33.513 1.00 30.04 57 LEU C C 1
ATOM 8000 O O . LEU C 3 57 ? -20.399 14.218 -32.287 1.00 30.19 57 LEU C O 1
ATOM 8005 N N . ASP C 3 58 ? -21.319 15.180 -34.108 1.00 31.25 58 ASP C N 1
ATOM 8006 C CA . ASP C 3 58 ? -22.174 16.084 -33.344 1.00 32.08 58 ASP C CA 1
ATOM 8007 C C . ASP C 3 58 ? -23.425 15.311 -32.936 1.00 31.84 58 ASP C C 1
ATOM 8008 O O . ASP C 3 58 ? -24.438 15.312 -33.633 1.00 31.94 58 ASP C O 1
ATOM 8013 N N . LEU C 3 59 ? -23.332 14.633 -31.802 1.00 29.77 59 LEU C N 1
ATOM 8014 C CA . LEU C 3 59 ? -24.435 13.840 -31.295 1.00 29.31 59 LEU C CA 1
ATOM 8015 C C . LEU C 3 59 ? -24.216 13.663 -29.804 1.00 30.17 59 LEU C C 1
ATOM 8016 O O . LEU C 3 59 ? -23.108 13.341 -29.367 1.00 29.48 59 LEU C O 1
ATOM 8021 N N . GLN C 3 60 ? -25.264 13.899 -29.022 1.00 29.07 60 GLN C N 1
ATOM 8022 C CA . GLN C 3 60 ? -25.180 13.735 -27.579 1.00 28.90 60 GLN C CA 1
ATOM 8023 C C . GLN C 3 60 ? -26.446 13.062 -27.088 1.00 28.02 60 GLN C C 1
ATOM 8024 O O . GLN C 3 60 ? -27.408 12.880 -27.840 1.00 26.02 60 GLN C O 1
ATOM 8030 N N . ASN C 3 61 ? -26.425 12.690 -25.818 1.00 27.57 61 ASN C N 1
ATOM 8031 C CA . ASN C 3 61 ? -27.561 12.068 -25.162 1.00 26.89 61 ASN C CA 1
ATOM 8032 C C . ASN C 3 61 ? -28.205 10.880 -25.859 1.00 27.47 61 ASN C C 1
ATOM 8033 O O . ASN C 3 61 ? -29.397 10.896 -26.170 1.00 28.38 61 ASN C O 1
ATOM 8038 N N . VAL C 3 62 ? -27.412 9.848 -26.101 1.00 25.19 62 VAL C N 1
ATOM 8039 C CA . VAL C 3 62 ? -27.927 8.627 -26.693 1.00 26.24 62 VAL C CA 1
ATOM 8040 C C . VAL C 3 62 ? -27.938 7.689 -25.496 1.00 26.90 62 VAL C C 1
ATOM 8041 O O . VAL C 3 62 ? -26.887 7.214 -25.075 1.00 28.07 62 VAL C O 1
ATOM 8045 N N . LEU C 3 63 ? -29.125 7.459 -24.934 1.00 26.29 63 LEU C N 1
ATOM 8046 C CA . LEU C 3 63 ? -29.278 6.611 -23.751 1.00 27.70 63 LEU C CA 1
ATOM 8047 C C . LEU C 3 63 ? -30.257 5.463 -23.965 1.00 28.01 63 LEU C C 1
ATOM 8048 O O . LEU C 3 63 ? -31.239 5.591 -24.689 1.00 31.88 63 LEU C O 1
ATOM 8053 N N . ARG C 3 64 ? -29.982 4.351 -23.299 1.00 27.64 64 ARG C N 1
ATOM 8054 C CA . ARG C 3 64 ? -30.794 3.147 -23.391 1.00 28.10 64 ARG C CA 1
ATOM 8055 C C . ARG C 3 64 ? -31.770 3.034 -22.218 1.00 28.19 64 ARG C C 1
ATOM 8056 O O . ARG C 3 64 ? -31.372 3.181 -21.063 1.00 27.21 64 ARG C O 1
ATOM 8064 N N . GLU C 3 65 ? -33.045 2.787 -22.514 1.00 27.12 65 GLU C N 1
ATOM 8065 C CA . GLU C 3 65 ? -34.045 2.629 -21.455 1.00 28.71 65 GLU C CA 1
ATOM 8066 C C . GLU C 3 65 ? -33.614 1.457 -20.576 1.00 27.62 65 GLU C C 1
ATOM 8067 O O . GLU C 3 65 ? -33.067 0.470 -21.072 1.00 25.89 65 GLU C O 1
ATOM 8073 N N . ASP C 3 66 ? -33.867 1.561 -19.274 1.00 25.99 66 ASP C N 1
ATOM 8074 C CA . ASP C 3 66 ? -33.474 0.517 -18.330 1.00 27.12 66 ASP C CA 1
ATOM 8075 C C . ASP C 3 66 ? -34.377 -0.719 -18.385 1.00 29.88 66 ASP C C 1
ATOM 8076 O O . ASP C 3 66 ? -35.222 -0.920 -17.518 1.00 30.60 66 ASP C O 1
ATOM 8081 N N . LYS C 3 67 ? -34.185 -1.540 -19.414 1.00 31.68 67 LYS C N 1
ATOM 8082 C CA . LYS C 3 67 ? -34.966 -2.759 -19.599 1.00 33.18 67 LYS C CA 1
ATOM 8083 C C . LYS C 3 67 ? -34.007 -3.934 -19.725 1.00 32.69 67 LYS C C 1
ATOM 8084 O O . LYS C 3 67 ? -33.223 -4.000 -20.666 1.00 33.93 67 LYS C O 1
ATOM 8090 N N . ALA C 3 68 ? -34.069 -4.860 -18.776 1.00 31.04 68 ALA C N 1
ATOM 8091 C CA . ALA C 3 68 ? -33.188 -6.019 -18.790 1.00 32.64 68 ALA C CA 1
ATOM 8092 C C . ALA C 3 68 ? -33.543 -7.030 -19.882 1.00 33.62 68 ALA C C 1
ATOM 8093 O O . ALA C 3 68 ? -34.713 -7.218 -20.216 1.00 32.74 68 ALA C O 1
ATOM 8095 N N . ILE C 3 69 ? -32.513 -7.664 -20.434 1.00 32.70 69 ILE C N 1
ATOM 8096 C CA . ILE C 3 69 ? -32.661 -8.690 -21.462 1.00 33.41 69 ILE C CA 1
ATOM 8097 C C . ILE C 3 69 ? -31.877 -9.875 -20.922 1.00 32.82 69 ILE C C 1
ATOM 8098 O O . ILE C 3 69 ? -30.687 -9.756 -20.638 1.00 30.34 69 ILE C O 1
ATOM 8103 N N . LYS C 3 70 ? -32.549 -11.011 -20.769 1.00 32.90 70 LYS C N 1
ATOM 8104 C CA . LYS C 3 70 ? -31.914 -12.198 -20.214 1.00 33.74 70 LYS C CA 1
ATOM 8105 C C . LYS C 3 70 ? -30.535 -12.503 -20.783 1.00 32.45 70 LYS C C 1
ATOM 8106 O O . LYS C 3 70 ? -30.292 -12.365 -21.984 1.00 32.16 70 LYS C O 1
ATOM 8112 N N . GLY C 3 71 ? -29.632 -12.912 -19.899 1.00 31.60 71 GLY C N 1
ATOM 8113 C CA . GLY C 3 71 ? -28.287 -13.251 -20.317 1.00 32.84 71 GLY C CA 1
ATOM 8114 C C . GLY C 3 71 ? -28.292 -14.525 -21.139 1.00 34.17 71 GLY C C 1
ATOM 8115 O O . GLY C 3 71 ? -29.281 -15.265 -21.156 1.00 32.28 71 GLY C O 1
ATOM 8116 N N . ILE C 3 72 ? -27.188 -14.784 -21.830 1.00 33.00 72 ILE C N 1
ATOM 8117 C CA . ILE C 3 72 ? -27.074 -15.980 -22.649 1.00 31.94 72 ILE C CA 1
ATOM 8118 C C . ILE C 3 72 ? -26.772 -17.170 -21.746 1.00 32.69 72 ILE C C 1
ATOM 8119 O O . ILE C 3 72 ? -26.358 -17.000 -20.597 1.00 30.89 72 ILE C O 1
ATOM 8124 N N . PRO C 3 73 ? -26.995 -18.395 -22.245 1.00 33.32 73 PRO C N 1
ATOM 8125 C CA . PRO C 3 73 ? -26.723 -19.580 -21.427 1.00 33.98 73 PRO C CA 1
ATOM 8126 C C . PRO C 3 73 ? -25.251 -19.652 -21.025 1.00 34.80 73 PRO C C 1
ATOM 8127 O O . PRO C 3 73 ? -24.375 -19.166 -21.745 1.00 33.63 73 PRO C O 1
ATOM 8131 N N . GLN C 3 74 ? -24.985 -20.255 -19.870 1.00 36.39 74 GLN C N 1
ATOM 8132 C CA . GLN C 3 74 ? -23.623 -20.388 -19.364 1.00 37.88 74 GLN C CA 1
ATOM 8133 C C . GLN C 3 74 ? -22.713 -21.103 -20.349 1.00 39.36 74 GLN C C 1
ATOM 8134 O O . GLN C 3 74 ? -21.559 -20.715 -20.541 1.00 38.40 74 GLN C O 1
ATOM 8140 N N . GLU C 3 75 ? -23.236 -22.155 -20.968 0.50 39.34 75 GLU C N 1
ATOM 8141 C CA . GLU C 3 75 ? -22.470 -22.932 -21.931 0.50 39.74 75 GLU C CA 1
ATOM 8142 C C . GLU C 3 75 ? -21.976 -22.062 -23.083 0.50 38.53 75 GLU C C 1
ATOM 8143 O O . GLU C 3 75 ? -20.849 -22.222 -23.551 0.50 38.01 75 GLU C O 1
ATOM 8153 N N . LEU C 3 76 ? -22.821 -21.141 -23.535 1.00 37.10 76 LEU C N 1
ATOM 8154 C CA . LEU C 3 76 ? -22.458 -20.254 -24.636 1.00 35.90 76 LEU C CA 1
ATOM 8155 C C . LEU C 3 76 ? -21.418 -19.218 -24.207 1.00 35.21 76 LEU C C 1
ATOM 8156 O O . LEU C 3 76 ? -20.527 -18.863 -24.976 1.00 33.37 76 LEU C O 1
ATOM 8161 N N . ALA C 3 77 ? -21.534 -18.739 -22.973 1.00 35.83 77 ALA C N 1
ATOM 8162 C CA . ALA C 3 77 ? -20.604 -17.746 -22.451 1.00 36.29 77 ALA C CA 1
ATOM 8163 C C . ALA C 3 77 ? -19.204 -18.325 -22.245 1.00 38.30 77 ALA C C 1
ATOM 8164 O O . ALA C 3 77 ? -18.215 -17.590 -22.237 1.00 37.90 77 ALA C O 1
ATOM 8166 N N . LEU C 3 78 ? -19.117 -19.642 -22.086 1.00 38.92 78 LEU C N 1
ATOM 8167 C CA . LEU C 3 78 ? -17.828 -20.295 -21.864 1.00 40.12 78 LEU C CA 1
ATOM 8168 C C . LEU C 3 78 ? -17.322 -21.030 -23.101 1.00 40.31 78 LEU C C 1
ATOM 8169 O O . LEU C 3 78 ? -16.176 -21.473 -23.144 1.00 40.80 78 LEU C O 1
ATOM 8174 N N . LYS C 3 79 ? -18.184 -21.144 -24.105 1.00 40.64 79 LYS C N 1
ATOM 8175 C CA . LYS C 3 79 ? -17.873 -21.851 -25.342 1.00 41.46 79 LYS C CA 1
ATOM 8176 C C . LYS C 3 79 ? -16.472 -21.665 -25.925 1.00 41.17 79 LYS C C 1
ATOM 8177 O O . LYS C 3 79 ? -15.816 -22.648 -26.278 1.00 40.61 79 LYS C O 1
ATOM 8183 N N . ASN C 3 80 ? -16.003 -20.424 -26.029 1.00 39.78 80 ASN C N 1
ATOM 8184 C CA . ASN C 3 80 ? -14.680 -20.179 -26.604 1.00 38.08 80 ASN C CA 1
ATOM 8185 C C . ASN C 3 80 ? -13.520 -20.071 -25.620 1.00 37.10 80 ASN C C 1
ATOM 8186 O O . ASN C 3 80 ? -12.392 -19.788 -26.024 1.00 36.61 80 ASN C O 1
ATOM 8191 N N . ALA C 3 81 ? -13.787 -20.302 -24.340 1.00 36.47 81 ALA C N 1
ATOM 8192 C CA . ALA C 3 81 ? -12.746 -20.212 -23.325 1.00 38.84 81 ALA C CA 1
ATOM 8193 C C . ALA C 3 81 ? -11.902 -21.480 -23.290 1.00 41.22 81 ALA C C 1
ATOM 8194 O O . ALA C 3 81 ? -12.431 -22.585 -23.182 1.00 39.35 81 ALA C O 1
ATOM 8196 N N . LYS C 3 82 ? -10.587 -21.308 -23.376 1.00 43.83 82 LYS C N 1
ATOM 8197 C CA . LYS C 3 82 ? -9.659 -22.433 -23.361 1.00 46.56 82 LYS C CA 1
ATOM 8198 C C . LYS C 3 82 ? -9.725 -23.193 -22.037 1.00 46.90 82 LYS C C 1
ATOM 8199 O O . LYS C 3 82 ? -9.829 -24.422 -22.021 1.00 48.06 82 LYS C O 1
ATOM 8205 N N . GLU C 3 83 ? -9.672 -22.458 -20.931 1.00 45.46 83 GLU C N 1
ATOM 8206 C CA . GLU C 3 83 ? -9.713 -23.067 -19.607 1.00 45.28 83 GLU C CA 1
ATOM 8207 C C . GLU C 3 83 ? -10.928 -22.626 -18.800 1.00 45.44 83 GLU C C 1
ATOM 8208 O O . GLU C 3 83 ? -11.156 -21.432 -18.605 1.00 44.12 83 GLU C O 1
ATOM 8214 N N . THR C 3 84 ? -11.697 -23.600 -18.321 1.00 44.92 84 THR C N 1
ATOM 8215 C CA . THR C 3 84 ? -12.885 -23.325 -17.522 1.00 46.01 84 THR C CA 1
ATOM 8216 C C . THR C 3 84 ? -13.049 -24.396 -16.448 1.00 46.63 84 THR C C 1
ATOM 8217 O O . THR C 3 84 ? -12.447 -25.467 -16.530 1.00 47.12 84 THR C O 1
ATOM 8221 N N . GLU C 3 85 ? -13.860 -24.103 -15.438 1.00 46.73 85 GLU C N 1
ATOM 8222 C CA . GLU C 3 85 ? -14.100 -25.049 -14.357 1.00 47.30 85 GLU C CA 1
ATOM 8223 C C . GLU C 3 85 ? -15.260 -24.601 -13.480 1.00 47.25 85 GLU C C 1
ATOM 8224 O O . GLU C 3 85 ? -15.282 -23.476 -12.981 1.00 46.60 85 GLU C O 1
ATOM 8230 N N . ASP C 3 86 ? -16.222 -25.499 -13.294 1.00 46.83 86 ASP C N 1
ATOM 8231 C CA . ASP C 3 86 ? -17.402 -25.222 -12.489 1.00 46.32 86 ASP C CA 1
ATOM 8232 C C . ASP C 3 86 ? -18.135 -23.971 -12.963 1.00 44.84 86 ASP C C 1
ATOM 8233 O O . ASP C 3 86 ? -18.579 -23.152 -12.158 1.00 45.53 86 ASP C O 1
ATOM 8238 N N . GLY C 3 87 ? -18.255 -23.838 -14.281 1.00 43.34 87 GLY C N 1
ATOM 8239 C CA . GLY C 3 87 ? -18.952 -22.711 -14.869 1.00 42.48 87 GLY C CA 1
ATOM 8240 C C . GLY C 3 87 ? -18.219 -21.383 -14.837 1.00 40.91 87 GLY C C 1
ATOM 8241 O O . GLY C 3 87 ? -18.820 -20.345 -15.098 1.00 39.76 87 GLY C O 1
ATOM 8242 N N . GLN C 3 88 ? -16.927 -21.410 -14.531 1.00 40.53 88 GLN C N 1
ATOM 8243 C CA . GLN C 3 88 ? -16.144 -20.181 -14.465 1.00 40.23 88 GLN C CA 1
ATOM 8244 C C . GLN C 3 88 ? -14.839 -20.255 -15.249 1.00 39.78 88 GLN C C 1
ATOM 8245 O O . GLN C 3 88 ? -14.309 -21.337 -15.506 1.00 39.11 88 GLN C O 1
ATOM 8251 N N . PHE C 3 89 ? -14.327 -19.090 -15.628 1.00 37.37 89 PHE C N 1
ATOM 8252 C CA . PHE C 3 89 ? -13.073 -19.005 -16.361 1.00 34.80 89 PHE C CA 1
ATOM 8253 C C . PHE C 3 89 ? -11.954 -19.305 -15.371 1.00 34.29 89 PHE C C 1
ATOM 8254 O O . PHE C 3 89 ? -11.906 -18.726 -14.287 1.00 35.47 89 PHE C O 1
ATOM 8262 N N . LYS C 3 90 ? -11.059 -20.210 -15.748 1.00 33.61 90 LYS C N 1
ATOM 8263 C CA . LYS C 3 90 ? -9.965 -20.616 -14.875 1.00 35.56 90 LYS C CA 1
ATOM 8264 C C . LYS C 3 90 ? -8.615 -20.001 -15.247 1.00 34.88 90 LYS C C 1
ATOM 8265 O O . LYS C 3 90 ? -8.141 -20.159 -16.371 1.00 35.48 90 LYS C O 1
ATOM 8271 N N . VAL C 3 91 ? -7.996 -19.312 -14.292 1.00 34.65 91 VAL C N 1
ATOM 8272 C CA . VAL C 3 91 ? -6.699 -18.669 -14.513 1.00 35.92 91 VAL C CA 1
ATOM 8273 C C . VAL C 3 91 ? -5.794 -18.810 -13.280 1.00 36.96 91 VAL C C 1
ATOM 8274 O O . VAL C 3 91 ? -6.283 -18.990 -12.164 1.00 35.72 91 VAL C O 1
ATOM 8278 N N . PRO C 3 92 ? -4.464 -18.733 -13.471 1.00 39.15 92 PRO C N 1
ATOM 8279 C CA . PRO C 3 92 ? -3.491 -18.848 -12.375 1.00 41.20 92 PRO C CA 1
ATOM 8280 C C . PRO C 3 92 ? -3.890 -17.949 -11.200 1.00 44.06 92 PRO C C 1
ATOM 8281 O O . PRO C 3 92 ? -4.403 -16.850 -11.406 1.00 43.32 92 PRO C O 1
ATOM 8285 N N . THR C 3 93 ? -3.642 -18.413 -9.977 1.00 46.30 93 THR C N 1
ATOM 8286 C CA . THR C 3 93 ? -4.042 -17.673 -8.786 1.00 48.17 93 THR C CA 1
ATOM 8287 C C . THR C 3 93 ? -3.804 -16.175 -8.726 1.00 49.01 93 THR C C 1
ATOM 8288 O O . THR C 3 93 ? -2.706 -15.664 -8.948 1.00 48.98 93 THR C O 1
ATOM 8292 N N . ILE C 3 94 ? -4.896 -15.502 -8.388 1.00 49.31 94 ILE C N 1
ATOM 8293 C CA . ILE C 3 94 ? -4.996 -14.061 -8.263 1.00 51.21 94 ILE C CA 1
ATOM 8294 C C . ILE C 3 94 ? -4.915 -13.680 -6.785 1.00 53.47 94 ILE C C 1
ATOM 8295 O O . ILE C 3 94 ? -4.820 -12.473 -6.482 1.00 54.41 94 ILE C O 1
#

InterPro domains:
  IPR000120 Amidase [PTHR11895] (3-477)
  IPR004412 Glutamyl-tRNA(Gln) amidotransferase A subunit [MF_00120] (11-477)
  IPR004412 Glutamyl-tRNA(Gln) amidotransferase A subunit [TIGR00132] (14-475)
  IPR020556 Amidase, conserved site [PS00571] (152-183)
  IPR023631 Amidase signature domain [PF01425] (24-465)
  IPR036928 Amidase signature (AS) superfamily [G3DSA:3.90.1300.10] (1-485)
  IPR036928 Amidase signature (AS) superfamily [SSF75304] (1-480)

Secondary structure (DSSP, 8-state):
--GGG--HHHHHHHHHTTSS-HHHHHHHHHHHHHHHHHHH--EEEE-HHHHHHHHHHHHHHHHTT---STTTT-EEEEETTB-BTTB---TTSGGGTT---SS--HHHHHHHHTT-EEEEEE--SGGG--SSSTT-SS----BTTBTTB---SSSHHHHHHHHTTS-SEEEEE-SSSTTHHHHHHTT-EEEE--TTSB--TTB--S-TTT--EEEEESSHHHHHHHHHHHBS--TT-TTS--------STTBTB--TT-EEEEEGGGGSTTS-HHHHHHHHHHHHHHHHTT-EEEEE--TTGGGHHHHHHHHHHHHHHHHTTT-SSSSSS---TT--SHHHHHHHHHHHHS-HHHHHHHHHHHHHHSTTTTIIIIIHHHHHHHHHHHHHHHHHTT-SEEEEESSSSS--BTTTSTT-HHHHHGGGTTTHHHHHHT--EEEEEEEEETTEEEEEEEE-STT-HHHHHHHHHHHHHHS--TTTGGG-/--EEEEEEEEEEEE---SB-SSSSSBSS--SSTT-S--TTTTT-TT-----BHHHHHHHHHHHHHTTPEEPSEE--EEEE--BTTBTTSEEEE-SSS-SEEEEEEEEEEESEEEEEEEEEEEEEE---EEEEETTEEEEE-TTTT-EEEEEEE-S-B-SHHHHHHHHHHHHHHHHHHTS----GGGTSEEEEEEEEEEETTS-----EEEEE---SHHHHHHHHHHHHHHHHHHHHHTPPP-EEEEEE-TTTS-EEEEEEE-S------EE-TTSPPEE--HHHHHHHHTT----HHHHHHHHHHTS---HHHHHHHTSSHHHHHHHHHHHTTT--HHHHHHHIIIIIHHHHHHTT--GGGSS--HHHHHHHHHHHHHTSS-HHHHHHHHHHHHHH---HHHHHHTTT---B--HHHHHHHHHHHHHH-HHHHHHHHTT-S-HHHHHHHHHHHHTTS-B-HHHHHHHHHHHHHHT-------/---HHHHHHHHHHTT----HHHHHHHHHHHHHHHHHHGGGGGS--TTPPP-S--S------B-S----PPPHHHHHTT-SSEETTEEEEE--

B-factor: mean 34.39, std 13.5, range [14.1, 80.95]

Solvent-accessible surface area: 41923 Å² total; per-residue (Å²): 144,71,2,25,60,51,20,0,63,74,1,41,63,25,2,148,69,106,124,21,106,0,31,56,0,3,114,17,1,6,67,2,8,108,129,26,13,90,60,4,73,0,4,26,23,76,17,87,146,88,2,74,128,60,0,96,75,1,29,99,53,11,76,108,101,92,47,109,33,90,0,7,0,0,0,0,0,0,0,0,3,0,0,2,76,46,7,60,0,10,0,0,0,62,0,0,100,53,7,54,2,26,20,32,0,13,0,0,101,47,0,59,155,17,26,1,0,16,0,0,0,0,0,0,0,8,5,4,1,22,6,0,0,8,36,9,107,70,70,105,1,11,0,7,24,36,91,145,0,0,0,0,2,0,0,0,0,0,0,0,0,0,0,4,0,0,0,3,0,0,0,0,3,0,1,3,1,8,0,0,0,0,0,2,1,0,0,1,2,0,0,1,0,2,11,2,6,0,0,5,18,0,4,7,20,4,0,1,4,1,3,1,0,0,0,0,0,11,21,0,64,1,0,0,20,0,0,26,4,0,5,10,49,18,136,62,2,3,4,10,5,92,44,128,80,32,66,0,34,55,43,26,48,116,69,0,149,47,8,78,0,0,26,0,115,38,1,32,22,183,53,5,33,122,49,0,48,107,11,0,86,87,1,7,95,31,0,93,90,31,31,7,60,19,79,122,21,48,3,75,21,5,128,11,0,20,0,0,12,2,1,1,0,0,0,3,0,2,0,5,0,1,12,2,6,0,6,5,4,23,50,36,0,177,95,17,151,52,26,92,66,2,6,22,26,0,1,18,56,1,6,26,114,20,0,47,35,5,1,6,1,0,0,4,0,3,3,91,74,79,49,101,60,24,2,63,35,1,6,56,0,3,22,24,2,55,65,11,3,68,146,10,22,134,92,30,46,0,0,0,1,0,0,2,5,48,21,2,12,58,55,49,102,22,56,134,59,45,71,56,16,18,53,8,20,31,0,0,0,2,0,2,0,3,5,7,0,0,0,0,3,7,10,10,80,24,150,36,38,1,5,2,0,1,0,1,0,68,77,45,35,0,42,20,0,0,46,0,0,66,22,5,12,71,100,64,53,5,67,100,46,4,103,160,108,128,147,36,31,10,21,0,12,1,47,0,31,0,44,5,105,9,80,0,0,0,5,3,25,0,28,16,160,80,55,104,98,33,0,30,8,0,20,19,25,1,0,0,1,0,5,11,6,10,10,1,0,54,95,0,0,18,36,0,0,34,0,0,9,3,0,72,10,111,23,20,61,115,0,7,0,2,0,43,3,63,15,82,3,20,5,2,16,3,5,19,3,2,3,104,78,56,2,0,0,69,83,6,68,3,34,2,94,50,126,75,138,70,58,138,0,13,0,45,47,0,10,0,4,6,8,21,1,115,26,62,110,117,69,139,54,0,5,1,26,0,2,55,5,2,10,1,5,0,16,0,38,5,59,71,44,0,82,32,9,101,20,0,55,15,0,1,56,36,1,47,4,11,0,27,3,7,30,0,2,63,1,48,19,137,113,23,11,3,59,5,37,0,40,1,6,0,49,23,127,86,65,119,147,81,6,9,98,1,47,0,84,64,6,67,33,38,71,76,0,46,98,0,0,56,76,0,43,120,38,2,35,89,61,34,101,113,65,29,167,118,20,75,22,8,21,98,4,32,80,109,75,26,100,6,63,77,95,102,90,39,165,63,99,65,30,66,7,58,2,8,0,7,4,1,4,32,2,112,1,55,124,73,22,40,93,120,4,112,132,68,38,38,72,24,3,44,95,12,53,45,90,7,54,123,127,67,62,7,59,74,152,4,0,62,19,0,3,63,37,57,55,9,0,53,8,0,62,26,0,37,126,81,53,4,46,44,89,47,0,0,66,40,0,37,20,22,1,37,116,39,23,99,170,65,155,54,98,10,121,106,21,126,10,54,32,122,13,0,0,20,0,0,87,23,37,98,103,58,46,2,47,77,157,26,0,154,131,0,9,49,68,0,3,55,150,9,48,72,3,100,64,8,1,88,104,90,34,41,42,74,30,45,76,117,70,42,2,62,143,33,0,62,86,5,16,124,105,23,82,126,17,32,92,27,62,125,74,60,148,56,182,9,43,46,92,0,21,27,55,0,42,152,52,4,162,60,30,3,25,80,124,60,0,59,110,16,0,116,90,11,8,80,140,103,80,80,89,140,144,116,209,156,24,70,143,108,34,0,55,86,0,3,66,30,2,65,10,88,45,46,113,149,69,5,101,74,19,10,92,24,0,70,66,8,17,66,13,3,100,86,5,93,86,8,106,16,158,82,27,134,21,17,54,38,16,25,130,26,73,56,48,43,43,95,11,139,47,110,186,9,36,94,42,147,51,2,24,144,38,14,138,72,55,49,111,13,22,0,63,3,28,60,48

Radius of gyration: 38.87 Å; Cα contacts (8 Å, |Δi|>4): 2452; chains: 3; bounding box: 98×53×132 Å

Sequence (1059 aa):
MSIRYESVENLLTLIKDKKIKPSDVVKDIYDAIEETDPTIKSFLALDKENAIKKAQELDELQAKDQMDGKLFGIPMGIKDNIITNGLETTCASKMLEGFVPIYESTVMEKLHKENAVLIGKLNMDEFAMGGSTETSYFKKTVNPFDHKAVPGGSSGGSAAAVAAGLVPLSLGSDTGGSIRQPAAYCGVVGMKPTYGRVSRFGLVAFASSLDQIGPLTRNVKDNAIVLEAISGADVNDSTSAPVDDVDFTSEIGKDIKGLKVALPKEYLGEGVADDVKEAVQNAVETLKSLGAVVEEVSLPNTKFGIPSYYVIASSEASSNLSRFDGIRYGYHSKEAHSLEELYKMSRSEGFGKEVKRRIFLGTFALSSGYYDAYYKKSQKVRTLIKNDFDKVFENYDVVVGPTAPTTAFNLGEEIDDPLTMYANDLLTTPVNLAGLPGISVPCGQSNGRPIGLQFIGKPFDEKTLYRVAYQYETQYNLHDVYEKLMHFETVIGLEVHVELKTDSKMFSPSPAHFGAEPNSNTNVIDLAYPGVLPVVNKRAVDWAMRAAMALNMEIATESKFDRKNYFYPDNPKAYQISQFDQPIGENGYIDIEVDGETKRIGITRLHMEEDAGKSTHKGEYSLVDLNRQGTPLIEIVSEPDIRSPKEAYAYLEKLRSIIQYTGVSDVKMEEGSLRCDANISLRPYGQEKFGTKAELKNLNSFNYVRKGLEYEEKRQEEELLNGGEIGQETRRFDESTGKTILMRVKEGSDDYRYFPEPDIVPLYIDDAWKERVRQTIPELPDERKAKYVNELGLPAYDAHVLTLTKEMSDFFESTIEHGADVKLTSNWLMGGVNEYLNKNQVELLDTKLTPENLAGMIKLIEDGTMSSKIAKKVFPELAAKGGNAKQIMEDNGLVQISDEATLLKFVNEALDNNEQSVEDYKNGKGKAMGFLVGQIMKASKGQANPQLVNQLLKQELDKRLEHHHHHKVTREEVEHIANLARLQISPEETEEMANTLESILDFAKQNDSADTEGVEPTYHVLDLQNVLREDKAIKGIPQELALKNAKETEDGQFKVPTI

Foldseek 3Di:
DLCLQPALVVVVVCLLVPVDQLLSNLVSLVVLCVVPCVLQVWFDFWPSVVLNVLSVVLNVCSVVVNQAALRASFEEEEALLFADAQTQRFLLWLQRGVPHDNDHFQLVVLRVVRHHGYTHYTQFARNFPFWFSVNRNPDAGAAPLDRQFGLTHRSSSQLRCQLQSNGQKYKWKDQLQRFPSSVQQNQWKKKFAFFQFAACGRRLDQFNLQMGMAMIGQALQSRLSSSLRGTADDPRHPSRDHDHDSRQCVLAPPACAAAFEEEEPVLLDDLADPVLNVLQVVLVVVLVVRRYDYDYDHLPLLQCLLQLSLQNSLLSNLVSVQVSQPPPHGFFDPPADDSVSRRVVSPVVTDTDSSVVSNVSNCVCCDDPNVCVGNVVSLVSLVSLLVSVVVVVVPHFKYKHWSFRDHTDGDVPCPVPVVVRSNRSSRRRSCSSNSWMKMWHFRDADVSTTTIMMITGDHPVSSVVSNSRSSSVVVDGCSPVSVVD/DDKFKWKKKKKKFFFQDQAFAFDRFGQDDDDDFQPGDDCVLQLHPPDFGHGDPVLLLLLLLLQVLQVWDAFQWFFWKWQAADDQQANNNTKIKGDPGARTAWGWDWFDDDDDIDIWIWGGKHKIWDTWDWDDDPPDIDTGSNNTRGIMIMIITDRPDGALSSVLRRVLQSQLSSLQLVRHVQDLQVPSMAMKMKIWMGHPPDDDIAAIEIEDDQSDSVLSSLARVQVVVVNVVCVVVVHHHAYFYWYADPVPSYTHTPDTDDDDDCRVMDTDPRIDMDRQDPVNSVVSNVSRDDALVRQLVCCCVPVVDDSVLSNQQSSHPVSVVLLVLLVVLVADNVLSSVCSSPVVVVLCVVVVHDQVRWQDGSNQVSQQRVCCVVPQADPVNCNVQVVVCRHPNDHSVCSCVVVLNGADEDPVVLVVLLVVLCVVCVVLLVCVLVVVDPSLVVSLVSSCVVSVNRYDSVRSSVVNVVVSVVPNDDDDDD/DADLVNLVVVCVVVVHDADPVRSVVCSVVVVVVVVVVCVCVVDDQVVNDDPPDPDPDDDDDDDPDDDDDDDLCVVCVPAPADDPSGRDDPDD